Protein AF-A0A817CHY6-F1 (afdb_monomer_lite)

Foldseek 3Di:
DPPPLVCLLLVCQDPDPLVVQCVVCLVVVVPVSCVVCVVSLVSVLVVFLVQLVVCVVVVNVDDPQDKQKWKAKAWAAPVVLVVLQVAAQDKDFASAKDKTFSDHVVRLVRLPDPPVVVVRTAIEMEIEIEGSPADDSFWHFPQVSHPDVPTRIIITRHGFMWGFNHWAQPDDPVRSHIYTYTYGDHCVDPVNVVVVVVVCVVDPPDDPLCPLLVVLVVCVVVVVLVVSVVSLVVSCVVCVDDLLVVLSSLQSQLVSCLVVLVLVSNLVSLVSSLVSCVPPPVVPLQVNLVSLQSNLSSCVSVVNLVSSLVSLVSSQVSVCVVPVDSLALSNLVSLQSNLSSCVSVVVLVSNLVSLVSSVCSCVVVVPPPLDLVLLVSLCSNLVSCVSVVVVVSVCVSLVVSQVSCVVRPDPPDVSNVVSCVSVCVVVVVVVVVLVVVVVVLVVVVVVVVVVLCVVCVVAQDAADAQDDPLLVDALLVNLVCCLVVVDALLRSLVSLVVLCVRCCVQFVQFDDWDSVVLNVLSVVLRVVSVVPDPCPPLSDCQFQSRASFEEEEALQFADAQGQNCLLQPLRLPPGHRDGFPLRVLNVSSNYGYTGHTAFPRQQQFQFRAHLRSGGGAANLGRQFGLTGRNSSQLRCQLSSSGQKYKWKFQLCRFQSNVQQSQWKGKFAQFPQFGPGRGPPDQDDPLSSLRMGMAMIGQALVVRLVSSCSRSDPVRNVLQPPLVDDDDLLQFQEEEELFQQASQADTADPQLSVLLVLLQVVSCVPNVDHYYYDDDPLSNCLVVLLVLSQQPDPPRQFVLQCSSNVNPDGDALVVLVVCVVVVNHSGDPSSSVVNNVSPPPDDNDVPSPVVLVVVLVVVLVVQPQRYKYKFAQFRYHGDGPPCCVSPGVCRSSSRSSCSSSSWMKMKWWQAADPSRTTHIIIITHHRSNNSNRSSSNNVSCVSRVGRDRSDHDPDD

Structure (mmCIF, N/CA/C/O backbone):
data_AF-A0A817CHY6-F1
#
_entry.id   AF-A0A817CHY6-F1
#
loop_
_atom_site.group_PDB
_atom_site.id
_atom_site.type_symbol
_atom_site.label_atom_id
_atom_site.label_alt_id
_atom_site.label_comp_id
_atom_site.label_asym_id
_atom_site.label_entity_id
_atom_site.label_seq_id
_atom_site.pdbx_PDB_ins_code
_atom_site.Cartn_x
_atom_site.Cartn_y
_atom_site.Cartn_z
_atom_site.occupancy
_atom_site.B_iso_or_equiv
_atom_site.auth_seq_id
_atom_site.auth_comp_id
_atom_site.auth_asym_id
_atom_site.auth_atom_id
_atom_site.pdbx_PDB_model_num
ATOM 1 N N . MET A 1 1 ? 33.301 -5.459 -80.418 1.00 33.66 1 MET A N 1
ATOM 2 C CA . MET A 1 1 ? 32.308 -6.059 -79.495 1.00 33.66 1 MET A CA 1
ATOM 3 C C . MET A 1 1 ? 3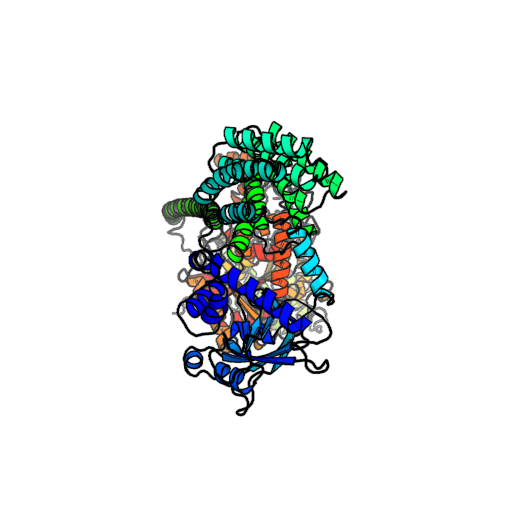1.029 -5.200 -79.405 1.00 33.66 1 MET A C 1
ATOM 5 O O . MET A 1 1 ? 30.437 -5.111 -78.346 1.00 33.66 1 MET A O 1
ATOM 9 N N . HIS A 1 2 ? 30.563 -4.584 -80.504 1.00 33.12 2 HIS A N 1
ATOM 10 C CA . HIS A 1 2 ? 29.401 -3.667 -80.489 1.00 33.12 2 HIS A CA 1
ATOM 11 C C . HIS A 1 2 ? 28.057 -4.320 -80.871 1.00 33.12 2 HIS A C 1
ATOM 13 O O . HIS A 1 2 ? 27.046 -3.639 -80.911 1.00 33.12 2 HIS A O 1
ATOM 19 N N . LEU A 1 3 ? 28.024 -5.640 -81.086 1.00 38.69 3 LEU A N 1
ATOM 20 C CA . LEU A 1 3 ? 26.800 -6.408 -81.373 1.00 38.69 3 LEU A CA 1
ATOM 21 C C . LEU A 1 3 ? 25.998 -6.797 -80.111 1.00 38.69 3 LEU A C 1
ATOM 23 O O . LEU A 1 3 ? 24.992 -7.473 -80.241 1.00 38.69 3 LEU A O 1
ATOM 27 N N . GLY A 1 4 ? 26.447 -6.441 -78.899 1.00 50.12 4 GLY A N 1
ATOM 28 C CA . GLY A 1 4 ? 25.826 -6.891 -77.641 1.00 50.12 4 GLY A CA 1
ATOM 29 C C . GLY A 1 4 ? 24.769 -5.953 -77.047 1.00 50.12 4 GLY A C 1
ATOM 30 O O . GLY A 1 4 ? 23.861 -6.433 -76.375 1.00 50.12 4 GLY A O 1
ATOM 31 N N . ALA A 1 5 ? 24.867 -4.641 -77.297 1.00 51.28 5 ALA A N 1
ATOM 32 C CA . ALA A 1 5 ? 24.021 -3.645 -76.638 1.00 51.28 5 ALA A CA 1
ATOM 33 C C . ALA A 1 5 ? 22.571 -3.690 -77.150 1.00 51.28 5 ALA A C 1
ATOM 35 O O . ALA A 1 5 ? 21.671 -3.906 -76.353 1.00 51.28 5 ALA A O 1
ATOM 36 N N . GLU A 1 6 ? 22.324 -3.623 -78.464 1.00 57.22 6 GLU A N 1
ATOM 37 C CA . GLU A 1 6 ? 20.956 -3.641 -79.032 1.00 57.22 6 GLU A CA 1
ATOM 38 C C . GLU A 1 6 ? 20.111 -4.862 -78.604 1.00 57.22 6 GLU A C 1
ATOM 40 O O . GLU A 1 6 ? 18.888 -4.781 -78.520 1.00 57.22 6 GLU A O 1
ATOM 45 N N . PHE A 1 7 ? 20.743 -5.987 -78.248 1.00 69.31 7 PHE A N 1
ATOM 46 C CA . PHE A 1 7 ? 20.034 -7.162 -77.738 1.00 69.31 7 PHE A CA 1
ATOM 47 C C . PHE A 1 7 ? 19.575 -7.025 -76.282 1.00 69.31 7 PHE A C 1
ATOM 49 O O . PHE A 1 7 ? 18.699 -7.777 -75.868 1.00 69.31 7 PHE A O 1
ATOM 56 N N . ALA A 1 8 ? 20.133 -6.112 -75.485 1.00 74.62 8 ALA A N 1
ATOM 57 C CA . ALA A 1 8 ? 19.800 -5.989 -74.066 1.00 74.62 8 ALA A CA 1
ATOM 58 C C . ALA A 1 8 ? 18.327 -5.604 -73.844 1.00 74.62 8 ALA A C 1
ATOM 60 O O . ALA A 1 8 ? 17.668 -6.202 -72.994 1.00 74.62 8 ALA A O 1
ATOM 61 N N . LEU A 1 9 ? 17.789 -4.690 -74.665 1.00 77.06 9 LEU A N 1
ATOM 62 C CA . LEU A 1 9 ? 16.359 -4.354 -74.675 1.00 77.06 9 LEU A CA 1
ATOM 63 C C . LEU A 1 9 ? 15.505 -5.558 -75.080 1.00 77.06 9 LEU A C 1
ATOM 65 O O . LEU A 1 9 ? 14.540 -5.882 -74.400 1.00 77.06 9 LEU A O 1
ATOM 69 N N . TRP A 1 10 ? 15.914 -6.297 -76.113 1.00 79.19 10 TRP A N 1
ATOM 70 C CA . TRP A 1 10 ? 15.222 -7.514 -76.546 1.00 79.19 10 TRP A CA 1
ATOM 71 C C . TRP A 1 10 ? 15.199 -8.612 -75.467 1.00 79.19 10 TRP A C 1
ATOM 73 O O . TRP A 1 10 ? 14.169 -9.252 -75.252 1.00 79.19 10 TRP A O 1
ATOM 83 N N . TRP A 1 11 ? 16.314 -8.823 -74.756 1.00 77.62 11 TRP A N 1
ATOM 84 C CA . TRP A 1 11 ? 16.405 -9.774 -73.640 1.00 77.62 11 TRP A CA 1
ATOM 85 C C . TRP A 1 11 ? 15.600 -9.322 -72.419 1.00 77.62 11 TRP A C 1
ATOM 87 O O . TRP A 1 11 ? 15.268 -10.154 -71.578 1.00 77.62 11 TRP A O 1
ATOM 97 N N . TYR A 1 12 ? 15.282 -8.034 -72.303 1.00 78.31 12 TYR A N 1
ATOM 98 C CA . TYR A 1 12 ? 14.469 -7.518 -71.209 1.00 78.31 12 TYR A CA 1
ATOM 99 C C . TYR A 1 12 ? 12.973 -7.457 -71.552 1.00 78.31 12 TYR A C 1
ATOM 101 O O . TYR A 1 12 ? 12.155 -7.758 -70.695 1.00 78.31 12 TYR A O 1
ATOM 109 N N . SER A 1 13 ? 12.589 -7.147 -72.790 1.00 74.00 13 SER A N 1
ATOM 110 C CA . SER A 1 13 ? 11.178 -7.059 -73.210 1.00 74.00 13 SER A CA 1
ATOM 111 C C . SER A 1 13 ? 10.506 -8.415 -73.460 1.00 74.00 13 SER A C 1
ATOM 113 O O . SER A 1 13 ? 9.312 -8.468 -73.737 1.00 74.00 13 SER A O 1
ATOM 115 N N . LYS A 1 14 ? 11.241 -9.530 -73.359 1.00 76.31 14 LYS A N 1
ATOM 116 C CA . LYS A 1 14 ? 10.703 -10.889 -73.530 1.00 76.31 14 LYS A CA 1
ATOM 117 C C . LYS A 1 14 ? 10.838 -11.714 -72.265 1.00 76.31 14 LYS A C 1
ATOM 119 O O . LYS A 1 14 ? 11.893 -11.720 -71.634 1.00 76.31 14 LYS A O 1
ATOM 124 N N . GLU A 1 15 ? 9.815 -12.502 -71.954 1.00 71.19 15 GLU A N 1
ATOM 125 C CA . GLU A 1 15 ? 9.859 -13.457 -70.853 1.00 71.19 15 GLU A CA 1
ATOM 126 C C . GLU A 1 15 ? 10.953 -14.516 -71.082 1.00 71.19 15 GLU A C 1
ATOM 128 O O . GLU A 1 15 ? 10.828 -15.440 -71.886 1.00 71.19 15 GLU A O 1
ATOM 133 N N . ASN A 1 16 ? 12.074 -14.355 -70.381 1.00 76.88 16 ASN A N 1
ATOM 134 C CA . ASN A 1 16 ? 13.199 -15.281 -70.387 1.00 76.88 16 ASN A CA 1
ATOM 135 C C . ASN A 1 16 ? 13.921 -15.278 -69.027 1.00 76.88 16 ASN A C 1
ATOM 137 O O . ASN A 1 16 ? 13.553 -14.559 -68.090 1.00 76.88 16 ASN A O 1
ATOM 141 N N . PHE A 1 17 ? 14.966 -16.098 -68.905 1.00 76.44 17 PHE A N 1
ATOM 142 C CA . PHE A 1 17 ? 15.730 -16.225 -67.663 1.00 76.44 17 PHE A CA 1
ATOM 143 C C . PHE A 1 17 ? 16.386 -14.908 -67.210 1.00 76.44 17 PHE A C 1
ATOM 145 O O . PHE A 1 17 ? 16.403 -14.636 -66.012 1.00 76.44 17 PHE A O 1
ATOM 152 N N . PHE A 1 18 ? 16.885 -14.068 -68.124 1.00 73.00 18 PHE A N 1
ATOM 153 C CA . PHE A 1 18 ? 17.474 -12.769 -67.774 1.00 73.00 18 PHE A CA 1
ATOM 154 C C . PHE A 1 18 ? 16.406 -11.803 -67.266 1.00 73.00 18 PHE A C 1
ATOM 156 O O . PHE A 1 18 ? 16.561 -11.253 -66.178 1.00 73.00 18 PHE A O 1
ATOM 163 N N . PHE A 1 19 ? 15.293 -11.657 -67.991 1.00 75.50 19 PHE A N 1
ATOM 164 C CA . PHE A 1 19 ? 14.164 -10.832 -67.558 1.00 75.50 19 PHE A CA 1
ATOM 165 C C . PHE A 1 19 ? 13.653 -11.238 -66.169 1.00 75.50 19 PHE A C 1
ATOM 167 O O . PHE A 1 19 ? 13.516 -10.390 -65.286 1.00 75.50 19 PHE A O 1
ATOM 174 N N . SER A 1 20 ? 13.412 -12.534 -65.953 1.00 73.94 20 SER A N 1
ATOM 175 C CA . SER A 1 20 ? 12.900 -13.055 -64.680 1.00 73.94 20 SER A CA 1
ATOM 176 C C . SER A 1 20 ? 13.921 -12.945 -63.544 1.00 73.94 20 SER A C 1
ATOM 178 O O . SER A 1 20 ? 13.553 -12.529 -62.446 1.00 73.94 20 SER A O 1
ATOM 180 N N . SER A 1 21 ? 15.202 -13.233 -63.794 1.00 75.31 21 SER A N 1
ATOM 181 C CA . SER A 1 21 ? 16.260 -13.159 -62.774 1.00 75.31 21 SER A CA 1
ATOM 182 C C . SER A 1 21 ? 16.579 -11.726 -62.376 1.00 75.31 21 SER A C 1
ATOM 184 O O . SER A 1 21 ? 16.661 -11.433 -61.188 1.00 75.31 21 SER A O 1
ATOM 186 N N . VAL A 1 22 ? 16.694 -10.813 -63.345 1.00 77.00 22 VAL A N 1
ATOM 187 C CA . VAL A 1 22 ? 16.967 -9.395 -63.079 1.00 77.00 22 VAL A CA 1
ATOM 188 C C . VAL A 1 22 ? 15.773 -8.747 -62.377 1.00 77.00 22 VAL A C 1
ATOM 190 O O . VAL A 1 22 ? 15.964 -8.068 -61.372 1.00 77.00 22 VAL A O 1
ATOM 193 N N . ASN A 1 23 ? 14.533 -9.005 -62.817 1.00 71.75 23 ASN A N 1
ATOM 194 C CA . ASN A 1 23 ? 13.352 -8.482 -62.120 1.00 71.75 23 ASN A CA 1
ATOM 195 C C . ASN A 1 23 ? 13.190 -9.055 -60.715 1.00 71.75 23 ASN A C 1
ATOM 197 O O . ASN A 1 23 ? 12.847 -8.312 -59.798 1.00 71.75 23 ASN A O 1
ATOM 201 N N . LYS A 1 24 ? 13.433 -10.356 -60.525 1.00 74.25 24 LYS A N 1
ATOM 202 C CA . LYS A 1 24 ? 13.395 -10.962 -59.193 1.00 74.25 24 LYS A CA 1
ATOM 203 C C . LYS A 1 24 ? 14.463 -10.344 -58.298 1.00 74.25 24 LYS A C 1
ATOM 205 O O . LYS A 1 24 ? 14.124 -9.893 -57.213 1.00 74.25 24 LYS A O 1
ATOM 210 N N . ALA A 1 25 ? 15.701 -10.244 -58.776 1.00 72.75 25 ALA A N 1
ATOM 211 C CA . ALA A 1 25 ? 16.813 -9.712 -58.002 1.00 72.75 25 ALA A CA 1
ATOM 212 C C . ALA A 1 25 ? 16.612 -8.244 -57.608 1.00 72.75 25 ALA A C 1
ATOM 214 O O . ALA A 1 25 ? 16.829 -7.901 -56.451 1.00 72.75 25 ALA A O 1
ATOM 215 N N . LEU A 1 26 ? 16.121 -7.400 -58.523 1.00 70.62 26 LEU A N 1
ATOM 216 C CA . LEU A 1 26 ? 15.788 -5.999 -58.233 1.00 70.62 26 LEU A CA 1
ATOM 217 C C . LEU A 1 26 ? 14.623 -5.860 -57.237 1.00 70.62 26 LEU A C 1
ATOM 219 O O . LEU A 1 26 ? 14.608 -4.924 -56.444 1.00 70.62 26 LEU A O 1
ATOM 223 N N . ARG A 1 27 ? 13.663 -6.797 -57.234 1.00 66.88 27 ARG A N 1
ATOM 224 C CA . ARG A 1 27 ? 12.542 -6.810 -56.274 1.00 66.88 27 ARG A CA 1
ATOM 225 C C . ARG A 1 27 ? 12.937 -7.334 -54.896 1.00 66.88 27 ARG A C 1
ATOM 227 O O . ARG A 1 27 ? 12.448 -6.821 -53.897 1.00 66.88 27 ARG A O 1
ATOM 234 N N . THR A 1 28 ? 13.784 -8.360 -54.833 1.00 64.56 28 THR A N 1
ATOM 235 C CA . THR A 1 28 ? 14.207 -8.995 -53.573 1.00 64.56 28 THR A CA 1
ATOM 236 C C . THR A 1 28 ? 15.512 -8.430 -53.023 1.00 64.56 28 THR A C 1
ATOM 238 O O . THR A 1 28 ? 15.999 -8.931 -52.015 1.00 64.56 28 THR A O 1
ATOM 241 N N . PHE A 1 29 ? 16.095 -7.430 -53.691 1.00 63.66 29 PHE A N 1
ATOM 242 C CA . PHE A 1 29 ? 17.429 -6.903 -53.399 1.00 63.66 29 PHE A CA 1
ATOM 243 C C . PHE A 1 29 ? 18.499 -8.008 -53.304 1.00 63.66 29 PHE A C 1
ATOM 245 O O . PHE A 1 29 ? 19.353 -7.987 -52.418 1.00 63.66 29 PHE A O 1
ATOM 252 N N . ASP A 1 30 ? 18.455 -8.985 -54.218 1.00 65.50 30 ASP A N 1
ATOM 253 C CA . ASP A 1 30 ? 19.454 -10.059 -54.291 1.00 65.50 30 ASP A CA 1
ATOM 254 C C . ASP A 1 30 ? 20.789 -9.504 -54.811 1.00 65.50 30 ASP A C 1
ATOM 256 O O . ASP A 1 30 ? 20.988 -9.283 -56.010 1.00 65.50 30 ASP A O 1
ATOM 260 N N . ARG A 1 31 ? 21.687 -9.237 -53.862 1.00 53.06 31 ARG A N 1
ATOM 261 C CA . ARG A 1 31 ? 22.920 -8.464 -54.046 1.00 53.06 31 ARG A CA 1
ATOM 262 C C . ARG A 1 31 ? 23.868 -9.109 -55.051 1.00 53.06 31 ARG A C 1
ATOM 264 O O . ARG A 1 31 ? 24.381 -8.412 -55.926 1.00 53.06 31 ARG A O 1
ATOM 271 N N . ASP A 1 32 ? 24.062 -10.420 -54.971 1.00 59.34 32 ASP A N 1
ATOM 272 C CA . ASP A 1 32 ? 25.005 -11.135 -55.833 1.00 59.34 32 ASP A CA 1
ATOM 273 C C . ASP A 1 32 ? 24.514 -11.162 -57.282 1.00 59.34 32 ASP A C 1
ATOM 275 O O . ASP A 1 32 ? 25.280 -10.918 -58.219 1.00 59.34 32 ASP A O 1
ATOM 279 N N . THR A 1 33 ? 23.211 -11.364 -57.474 1.00 65.62 33 THR A N 1
ATOM 280 C CA . THR A 1 33 ? 22.584 -11.365 -58.798 1.00 65.62 33 THR A CA 1
ATOM 281 C C . THR A 1 33 ? 22.567 -9.960 -59.414 1.00 65.62 33 THR A C 1
ATOM 283 O O . THR A 1 33 ? 22.908 -9.807 -60.589 1.00 65.62 33 THR A O 1
ATOM 286 N N . ILE A 1 34 ? 22.272 -8.911 -58.632 1.00 66.50 34 ILE A N 1
ATOM 287 C CA . ILE A 1 34 ? 22.350 -7.510 -59.094 1.00 66.50 34 ILE A CA 1
ATOM 288 C C . ILE A 1 34 ? 23.781 -7.155 -59.521 1.00 66.50 34 ILE A C 1
ATOM 290 O O . ILE A 1 34 ? 23.980 -6.590 -60.597 1.00 66.50 34 ILE A O 1
ATOM 294 N N . ILE A 1 35 ? 24.790 -7.513 -58.718 1.00 60.59 35 ILE A N 1
ATOM 295 C CA . ILE A 1 35 ? 26.202 -7.263 -59.044 1.00 60.59 35 ILE A CA 1
ATOM 296 C C . ILE A 1 35 ? 26.612 -8.037 -60.298 1.00 60.59 35 ILE A C 1
ATOM 298 O O . ILE A 1 35 ? 27.333 -7.497 -61.142 1.00 60.59 35 ILE A O 1
ATOM 302 N N . THR A 1 36 ? 26.148 -9.277 -60.446 1.00 70.56 36 THR A N 1
ATOM 303 C CA . THR A 1 36 ? 26.437 -10.126 -61.609 1.00 70.56 36 THR A CA 1
ATOM 304 C C . THR A 1 36 ? 25.867 -9.523 -62.894 1.00 70.56 36 THR A C 1
ATOM 306 O O . THR A 1 36 ? 26.573 -9.445 -63.899 1.00 70.56 36 THR A O 1
ATOM 309 N N . PHE A 1 37 ? 24.637 -9.003 -62.855 1.00 69.50 37 PHE A N 1
ATOM 310 C CA . PHE A 1 37 ? 23.971 -8.392 -64.009 1.00 69.50 37 PHE A CA 1
ATOM 311 C C . PHE A 1 37 ? 24.177 -6.873 -64.137 1.00 69.50 37 PHE A C 1
ATOM 313 O O . PHE A 1 37 ? 23.556 -6.245 -64.990 1.00 69.50 37 PHE A O 1
ATOM 320 N N . ARG A 1 38 ? 25.082 -6.258 -63.361 1.00 67.06 38 ARG A N 1
ATOM 321 C CA . ARG A 1 38 ? 25.280 -4.792 -63.346 1.00 67.06 38 ARG A CA 1
ATOM 322 C C . ARG A 1 38 ? 25.573 -4.181 -64.720 1.00 67.06 38 ARG A C 1
ATOM 324 O O . ARG A 1 38 ? 25.091 -3.097 -65.024 1.00 67.06 38 ARG A O 1
ATOM 331 N N . VAL A 1 39 ? 26.348 -4.886 -65.547 1.00 69.38 39 VAL A N 1
ATOM 332 C CA . VAL A 1 39 ? 26.683 -4.457 -66.915 1.00 69.38 39 VAL A CA 1
ATOM 333 C C . VAL A 1 39 ? 25.433 -4.491 -67.790 1.00 69.38 39 VAL A C 1
ATOM 335 O O . VAL A 1 39 ? 25.148 -3.526 -68.482 1.00 69.38 39 VAL A O 1
ATOM 338 N N . PHE A 1 40 ? 24.636 -5.553 -67.674 1.00 73.88 40 PHE A N 1
ATOM 339 C CA . PHE A 1 40 ? 23.388 -5.713 -68.413 1.00 73.88 40 PHE A CA 1
ATOM 340 C C . PHE A 1 40 ? 22.357 -4.631 -68.048 1.00 73.88 40 PHE A C 1
ATOM 342 O O . PHE A 1 40 ? 21.795 -3.994 -68.933 1.00 73.88 40 PHE A O 1
ATOM 349 N N . SER A 1 41 ? 22.166 -4.345 -66.755 1.00 72.56 41 SER A N 1
ATOM 350 C CA . SER A 1 41 ? 21.273 -3.268 -66.299 1.00 72.56 41 SER A CA 1
ATOM 351 C C . SER A 1 41 ? 21.748 -1.877 -66.738 1.00 72.56 41 SER A C 1
ATOM 353 O O . SER A 1 41 ? 20.924 -1.027 -67.070 1.00 72.56 41 SER A O 1
ATOM 355 N N . ARG A 1 42 ? 23.067 -1.634 -66.763 1.00 74.00 42 ARG A N 1
ATOM 356 C CA . ARG A 1 42 ? 23.642 -0.388 -67.292 1.00 74.00 42 ARG A CA 1
ATOM 357 C C . ARG A 1 42 ? 23.346 -0.239 -68.784 1.00 74.00 42 ARG A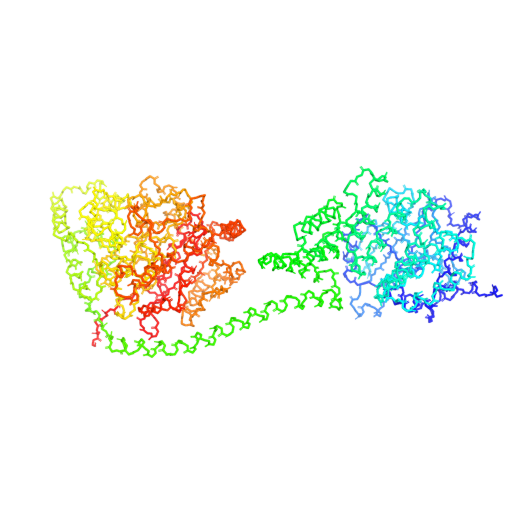 C 1
ATOM 359 O O . ARG A 1 42 ? 22.864 0.813 -69.188 1.00 74.00 42 ARG A O 1
ATOM 366 N N . ASP A 1 43 ? 23.597 -1.282 -69.570 1.00 77.31 43 ASP A N 1
ATOM 367 C CA . ASP A 1 43 ? 23.438 -1.243 -71.026 1.00 77.31 43 ASP A CA 1
ATOM 368 C C . ASP A 1 43 ? 21.967 -0.992 -71.421 1.00 77.31 43 ASP A C 1
ATOM 370 O O . ASP A 1 43 ? 21.705 -0.175 -72.300 1.00 77.31 43 ASP A O 1
ATOM 374 N N . ILE A 1 44 ? 20.993 -1.585 -70.709 1.00 78.69 44 ILE A N 1
ATOM 375 C CA . ILE A 1 44 ? 19.559 -1.262 -70.877 1.00 78.69 44 ILE A CA 1
ATOM 376 C C . ILE A 1 44 ? 19.298 0.228 -70.620 1.00 78.69 44 ILE A C 1
ATOM 378 O O . ILE A 1 44 ? 18.618 0.886 -71.406 1.00 78.69 44 ILE A O 1
ATOM 382 N N . GLY A 1 45 ? 19.837 0.773 -69.525 1.00 77.06 45 GLY A N 1
ATOM 383 C CA . GLY A 1 45 ? 19.665 2.183 -69.177 1.00 77.06 45 GLY A CA 1
ATOM 384 C C . GLY A 1 45 ? 20.257 3.140 -70.218 1.00 77.06 45 GLY A C 1
ATOM 385 O O . GLY A 1 45 ? 19.637 4.155 -70.532 1.00 77.06 45 GLY A O 1
ATOM 386 N N . GLU A 1 46 ? 21.426 2.817 -70.776 1.00 75.12 46 GLU A N 1
ATOM 387 C CA . GLU A 1 46 ? 22.070 3.611 -71.830 1.00 75.12 46 GLU A CA 1
ATOM 388 C C . GLU A 1 46 ? 21.269 3.596 -73.138 1.00 75.12 46 GLU A C 1
ATOM 390 O O . GLU A 1 46 ? 21.089 4.649 -73.752 1.00 75.12 46 GLU A O 1
ATOM 395 N N . LEU A 1 47 ? 20.736 2.439 -73.540 1.00 79.94 47 LEU A N 1
ATOM 396 C CA . LEU A 1 47 ? 19.937 2.305 -74.763 1.00 79.94 47 LEU A CA 1
ATOM 397 C C . LEU A 1 47 ? 18.592 3.014 -74.652 1.00 79.94 47 LEU A C 1
ATOM 399 O O . LEU A 1 47 ? 18.248 3.794 -75.534 1.00 79.94 47 LEU A O 1
ATOM 403 N N . LEU A 1 48 ? 17.881 2.835 -73.532 1.00 79.56 48 LEU A N 1
ATOM 404 C CA . LEU A 1 48 ? 16.657 3.594 -73.249 1.00 79.56 48 LEU A CA 1
ATOM 405 C C . LEU A 1 48 ? 16.913 5.096 -73.313 1.00 79.56 48 LEU A C 1
ATOM 407 O O . LEU A 1 48 ? 16.091 5.857 -73.822 1.00 79.56 48 LEU A O 1
ATOM 411 N N . HIS A 1 49 ? 18.071 5.532 -72.812 1.00 78.88 49 HIS A N 1
ATOM 412 C CA . HIS A 1 49 ? 18.432 6.933 -72.863 1.00 78.88 49 HIS A CA 1
ATOM 413 C C . HIS A 1 49 ? 18.647 7.433 -74.302 1.00 78.88 49 HIS A C 1
ATOM 415 O O . HIS A 1 49 ? 18.182 8.525 -74.642 1.00 78.88 49 HIS A O 1
ATOM 421 N N . GLN A 1 50 ? 19.335 6.656 -75.139 1.00 78.44 50 GLN A N 1
ATOM 422 C CA . GLN A 1 50 ? 19.568 6.993 -76.545 1.00 78.44 50 GLN A CA 1
ATOM 423 C C . GLN A 1 50 ? 18.261 7.015 -77.349 1.00 78.44 50 GLN A C 1
ATOM 425 O O . GLN A 1 50 ? 17.992 8.004 -78.036 1.00 78.44 50 GLN A O 1
ATOM 430 N N . ASP A 1 51 ? 17.419 5.991 -77.200 1.00 78.25 51 ASP A N 1
ATOM 431 C CA . ASP A 1 51 ? 16.129 5.890 -77.890 1.00 78.25 51 ASP A CA 1
ATOM 432 C C . ASP A 1 51 ? 15.181 7.020 -77.487 1.00 78.25 51 ASP A C 1
ATOM 434 O O . ASP A 1 51 ? 14.553 7.641 -78.347 1.00 78.25 51 ASP A O 1
ATOM 438 N N . PHE A 1 52 ? 15.144 7.375 -76.199 1.00 80.12 52 PHE A N 1
ATOM 439 C CA . PHE A 1 52 ? 14.385 8.530 -75.725 1.00 80.12 52 PHE A CA 1
ATOM 440 C C . PHE A 1 52 ? 14.781 9.822 -76.454 1.00 80.12 52 PHE A C 1
ATOM 442 O O . PHE A 1 52 ? 13.915 10.570 -76.912 1.00 80.12 52 PHE A O 1
ATOM 449 N N . LEU A 1 53 ? 16.087 10.101 -76.568 1.00 75.88 53 LEU A N 1
ATOM 450 C CA . LEU A 1 53 ? 16.576 11.312 -77.233 1.00 75.88 53 LEU A CA 1
ATOM 451 C C . LEU A 1 53 ? 16.194 11.325 -78.716 1.00 75.88 53 LEU A C 1
ATOM 453 O O . LEU A 1 53 ? 15.690 12.335 -79.203 1.00 75.88 53 LEU A O 1
ATOM 457 N N . LEU A 1 54 ? 16.366 10.197 -79.409 1.00 79.06 54 LEU A N 1
ATOM 458 C CA . LEU A 1 54 ? 16.023 10.064 -80.824 1.00 79.06 54 LEU A CA 1
ATOM 459 C C . LEU A 1 54 ? 14.524 10.263 -81.079 1.00 79.06 54 LEU A C 1
ATOM 461 O O . LEU A 1 54 ? 14.142 10.994 -81.992 1.00 79.06 54 LEU A O 1
ATOM 465 N N . GLN A 1 55 ? 13.661 9.640 -80.274 1.00 76.81 55 GLN A N 1
ATOM 466 C CA . GLN A 1 55 ? 12.208 9.722 -80.447 1.00 76.81 55 GLN A CA 1
ATOM 467 C C . GLN A 1 55 ? 11.660 11.108 -80.085 1.00 76.81 55 GLN A C 1
ATOM 469 O O . GLN A 1 55 ? 10.742 11.602 -80.748 1.00 76.81 55 GLN A O 1
ATOM 474 N N . ARG A 1 56 ? 12.252 11.762 -79.075 1.00 73.75 56 ARG A N 1
ATOM 475 C CA . ARG A 1 56 ? 11.970 13.159 -78.727 1.00 73.75 56 ARG A CA 1
ATOM 476 C C . ARG A 1 56 ? 12.331 14.094 -79.878 1.00 73.75 56 ARG A C 1
ATOM 478 O O . ARG A 1 56 ? 11.502 14.907 -80.274 1.00 73.75 56 ARG A O 1
ATOM 485 N N . ASP A 1 57 ? 13.539 13.966 -80.422 1.00 73.31 57 ASP A N 1
ATOM 486 C CA . ASP A 1 57 ? 14.038 14.854 -81.478 1.00 73.31 57 ASP A CA 1
ATOM 487 C C . ASP A 1 57 ? 13.277 14.657 -82.805 1.00 73.31 57 ASP A C 1
ATOM 489 O O . ASP A 1 57 ? 13.145 15.593 -83.590 1.00 73.31 57 ASP A O 1
ATOM 493 N N . GLN A 1 58 ? 12.701 13.470 -83.032 1.00 74.88 58 GLN A N 1
ATOM 494 C CA . GLN A 1 58 ? 11.807 13.176 -84.161 1.00 74.88 58 GLN A CA 1
ATOM 495 C C . GLN A 1 58 ? 10.341 13.596 -83.931 1.00 74.88 58 GLN A C 1
ATOM 497 O O . GLN A 1 58 ? 9.516 13.397 -84.821 1.00 74.88 58 GLN A O 1
ATOM 502 N N . GLY A 1 59 ? 9.989 14.128 -82.753 1.00 67.75 59 GLY A N 1
ATOM 503 C CA . GLY A 1 59 ? 8.612 14.505 -82.404 1.00 67.75 59 GLY A CA 1
ATOM 504 C C . GLY A 1 59 ? 7.634 13.327 -82.306 1.00 67.75 59 GLY A C 1
ATOM 505 O O . GLY A 1 59 ? 6.428 13.538 -82.295 1.00 67.75 59 GLY A O 1
ATOM 506 N N . LYS A 1 60 ? 8.134 12.087 -82.244 1.00 66.62 60 LYS A N 1
ATOM 507 C CA . LYS A 1 60 ? 7.319 10.859 -82.277 1.00 66.62 60 LYS A CA 1
ATOM 508 C C . LYS A 1 60 ? 6.732 10.466 -80.930 1.00 66.62 60 LYS A C 1
ATOM 510 O O . LYS A 1 60 ? 5.801 9.671 -80.886 1.00 66.62 60 LYS A O 1
ATOM 515 N N . LEU A 1 61 ? 7.287 10.983 -79.834 1.00 66.31 61 LEU A N 1
ATOM 516 C CA . LEU A 1 61 ? 6.801 10.616 -78.510 1.00 66.31 61 LEU A CA 1
ATOM 517 C C . LEU A 1 61 ? 5.386 11.146 -78.274 1.00 66.31 61 LEU A C 1
ATOM 519 O O . LEU A 1 61 ? 4.622 10.451 -77.614 1.00 66.31 61 LEU A O 1
ATOM 523 N N . TRP A 1 62 ? 5.048 12.347 -78.762 1.00 68.31 62 TRP A N 1
ATOM 524 C CA . TRP A 1 62 ? 3.847 13.086 -78.356 1.00 68.31 62 TRP A CA 1
ATOM 525 C C . TRP A 1 62 ? 2.972 13.422 -79.566 1.00 68.31 62 TRP A C 1
ATOM 527 O O . TRP A 1 62 ? 3.406 14.135 -80.469 1.00 68.31 62 TRP A O 1
ATOM 537 N N . GLU A 1 63 ? 1.722 12.962 -79.565 1.00 59.66 63 GLU A N 1
ATOM 538 C CA . GLU A 1 63 ? 0.736 13.365 -80.569 1.00 59.66 63 GLU A CA 1
ATOM 539 C C . GLU A 1 63 ? 0.153 14.730 -80.171 1.00 59.66 63 GLU A C 1
ATOM 541 O O . GLU A 1 63 ? -0.517 14.861 -79.152 1.00 59.66 63 GLU A O 1
ATOM 546 N N . ASN A 1 64 ? 0.458 15.781 -80.939 1.00 58.38 64 ASN A N 1
ATOM 547 C CA . ASN A 1 64 ? -0.175 17.109 -80.847 1.00 58.38 64 ASN A CA 1
ATOM 548 C C . ASN A 1 64 ? -0.228 17.783 -79.452 1.00 58.38 64 ASN A C 1
ATOM 550 O O . ASN A 1 64 ? -1.033 18.687 -79.236 1.00 58.38 64 ASN A O 1
ATOM 554 N N . GLY A 1 65 ? 0.653 17.411 -78.518 1.00 61.19 65 GLY A N 1
ATOM 555 C CA . GLY A 1 65 ? 0.720 18.019 -77.184 1.00 61.19 65 GLY A CA 1
ATOM 556 C C . GLY A 1 65 ? -0.297 17.481 -76.170 1.00 61.19 65 GLY A C 1
ATOM 557 O O . GLY A 1 65 ? -0.437 18.084 -75.105 1.00 61.19 65 GLY A O 1
ATOM 558 N N . GLU A 1 66 ? -0.959 16.357 -76.451 1.00 67.88 66 GLU A N 1
ATOM 559 C CA . GLU A 1 66 ? -1.881 15.688 -75.522 1.00 67.88 66 GLU A CA 1
ATOM 560 C C . GLU A 1 66 ? -1.153 14.761 -74.533 1.00 67.88 66 GLU A C 1
ATOM 562 O O . GLU A 1 66 ? -0.161 14.119 -74.881 1.00 67.88 66 GLU A O 1
ATOM 567 N N . ASP A 1 67 ? -1.642 14.703 -73.286 1.00 76.94 67 ASP A N 1
ATOM 568 C CA . ASP A 1 67 ? -1.132 13.784 -72.259 1.00 76.94 67 ASP A CA 1
ATOM 569 C C . ASP A 1 67 ? -1.283 12.325 -72.738 1.00 76.94 67 ASP A C 1
ATOM 571 O O . ASP A 1 67 ? -2.337 11.921 -73.231 1.00 76.94 67 ASP A O 1
ATOM 575 N N . ILE A 1 68 ? -0.242 11.513 -72.547 1.00 83.88 68 ILE A N 1
ATOM 576 C CA . ILE A 1 68 ? -0.234 10.098 -72.941 1.00 83.88 68 ILE A CA 1
ATOM 577 C C . ILE A 1 68 ? -0.570 9.246 -71.725 1.00 83.88 68 ILE A C 1
ATOM 579 O O . ILE A 1 68 ? -0.010 9.450 -70.648 1.00 83.88 68 ILE A O 1
ATOM 583 N N . PHE A 1 69 ? -1.440 8.256 -71.901 1.00 88.50 69 PHE A N 1
ATOM 584 C CA . PHE A 1 69 ? -1.752 7.277 -70.865 1.00 88.50 69 PHE A CA 1
ATOM 585 C C . PHE A 1 69 ? -1.110 5.933 -71.187 1.00 88.50 69 PHE A C 1
ATOM 587 O O . PHE A 1 69 ? -1.212 5.434 -72.308 1.00 88.50 69 PHE A O 1
ATOM 594 N N . VAL A 1 70 ? -0.459 5.348 -70.185 1.00 91.19 70 VAL A N 1
ATOM 595 C CA . VAL A 1 70 ? 0.083 3.990 -70.248 1.00 91.19 70 VAL A CA 1
ATOM 596 C C . VAL A 1 70 ? -0.414 3.164 -69.070 1.00 91.19 70 VAL A C 1
ATOM 598 O O . VAL A 1 70 ? -0.696 3.680 -67.987 1.00 91.19 70 VAL A O 1
ATOM 601 N N . TYR A 1 71 ? -0.541 1.864 -69.290 1.00 91.50 71 TYR A N 1
ATOM 602 C CA . TYR A 1 71 ? -1.227 0.937 -68.408 1.00 91.50 71 TYR A CA 1
ATOM 603 C C . TYR A 1 71 ? -0.312 -0.217 -68.015 1.00 91.50 71 TYR A C 1
ATOM 605 O O . TYR A 1 71 ? 0.400 -0.779 -68.849 1.00 91.50 71 TYR A O 1
ATOM 613 N N . ARG A 1 72 ? -0.361 -0.602 -66.738 1.00 90.06 72 ARG A N 1
ATOM 614 C CA . ARG A 1 72 ? 0.371 -1.754 -66.200 1.00 90.06 72 ARG A CA 1
ATOM 615 C C . ARG A 1 72 ? -0.480 -2.508 -65.194 1.00 90.06 72 ARG A C 1
ATOM 617 O O . ARG A 1 72 ? -0.817 -1.964 -64.147 1.00 90.06 72 ARG A O 1
ATOM 624 N N . GLY A 1 73 ? -0.784 -3.767 -65.480 1.00 86.62 73 GLY A N 1
ATOM 625 C CA . GLY A 1 73 ? -1.428 -4.660 -64.519 1.00 86.62 73 GLY A CA 1
ATOM 626 C C . GLY A 1 73 ? -0.427 -5.524 -63.776 1.00 86.62 73 GLY A C 1
ATOM 627 O O . GLY A 1 73 ? 0.553 -5.983 -64.359 1.00 86.62 73 GLY A O 1
ATOM 628 N N . GLN A 1 74 ? -0.667 -5.749 -62.488 1.00 85.38 74 GLN A N 1
ATOM 629 C CA . GLN A 1 74 ? 0.049 -6.745 -61.691 1.00 85.38 74 GLN A CA 1
ATOM 630 C C . GLN A 1 74 ? -0.729 -7.079 -60.415 1.00 85.38 74 GLN A C 1
ATOM 632 O O . GLN A 1 74 ? -1.530 -6.285 -59.928 1.00 85.38 74 GLN A O 1
ATOM 637 N N . THR A 1 75 ? -0.447 -8.236 -59.827 1.00 84.06 75 THR A N 1
ATOM 638 C CA . THR A 1 75 ? -0.924 -8.591 -58.485 1.00 84.06 75 THR A CA 1
ATOM 639 C C . THR A 1 75 ? 0.056 -8.112 -57.414 1.00 84.06 75 THR A C 1
ATOM 641 O O . THR A 1 75 ? 1.269 -8.257 -57.583 1.00 84.06 75 THR A O 1
ATOM 644 N N . ILE A 1 76 ? -0.449 -7.557 -56.312 1.00 81.62 76 ILE A N 1
ATOM 645 C CA . ILE A 1 76 ? 0.339 -6.918 -55.243 1.00 81.62 76 ILE A CA 1
ATOM 646 C C . ILE A 1 76 ? -0.133 -7.432 -53.878 1.00 81.62 76 ILE A C 1
ATOM 648 O O . ILE A 1 76 ? -1.261 -7.902 -53.746 1.00 81.62 76 ILE A O 1
ATOM 652 N N . SER A 1 77 ? 0.723 -7.384 -52.854 1.00 83.69 77 SER A N 1
ATOM 653 C CA . SER A 1 77 ? 0.310 -7.756 -51.499 1.00 83.69 77 SER A CA 1
ATOM 654 C C . SER A 1 77 ? -0.743 -6.783 -50.938 1.00 83.69 77 SER A C 1
ATOM 656 O O . SER A 1 77 ? -0.670 -5.578 -51.214 1.00 83.69 77 SER A O 1
ATOM 658 N N . PRO A 1 78 ? -1.687 -7.268 -50.107 1.00 81.50 78 PRO A N 1
ATOM 659 C CA . PRO A 1 78 ? -2.707 -6.421 -49.486 1.00 81.50 78 PRO A CA 1
ATOM 660 C C . PRO A 1 78 ? -2.117 -5.259 -48.678 1.00 81.50 78 PRO A C 1
ATOM 662 O O . PRO A 1 78 ? -2.642 -4.151 -48.716 1.00 81.50 78 PRO A O 1
ATOM 665 N N . ASP A 1 79 ? -0.990 -5.478 -47.996 1.00 82.94 79 ASP A N 1
ATOM 666 C CA . ASP A 1 79 ? -0.327 -4.449 -47.184 1.00 82.94 79 ASP A CA 1
ATOM 667 C C . ASP A 1 79 ? 0.175 -3.277 -48.032 1.00 82.94 79 ASP A C 1
ATOM 669 O O . ASP A 1 79 ? -0.050 -2.116 -47.691 1.00 82.94 79 ASP A O 1
ATOM 673 N N . VAL A 1 80 ? 0.812 -3.571 -49.171 1.00 81.19 80 VAL A N 1
ATOM 674 C CA . VAL A 1 80 ? 1.314 -2.538 -50.087 1.00 81.19 80 VAL A CA 1
ATOM 675 C C . VAL A 1 80 ? 0.148 -1.808 -50.747 1.00 81.19 80 VAL A C 1
ATOM 677 O O . VAL A 1 80 ? 0.186 -0.588 -50.873 1.00 81.19 80 VAL A O 1
ATOM 680 N N . LEU A 1 81 ? -0.918 -2.517 -51.124 1.00 83.81 81 LEU A N 1
ATOM 681 C CA . LEU A 1 81 ? -2.089 -1.890 -51.734 1.00 83.81 81 LEU A CA 1
ATOM 682 C C . LEU A 1 81 ? -2.868 -1.011 -50.740 1.00 83.81 81 LEU A C 1
ATOM 684 O O . LEU A 1 81 ? -3.336 0.070 -51.104 1.00 83.81 81 LEU A O 1
ATOM 688 N N . ASN A 1 82 ? -2.962 -1.431 -49.476 1.00 85.06 82 ASN A N 1
ATOM 689 C CA . ASN A 1 82 ? -3.524 -0.623 -48.395 1.00 85.06 82 ASN A CA 1
ATOM 690 C C . ASN A 1 82 ? -2.665 0.607 -48.103 1.00 85.06 82 ASN A C 1
ATOM 692 O O . ASN A 1 82 ? -3.222 1.685 -47.903 1.00 85.06 82 ASN A O 1
ATOM 696 N N . TRP A 1 83 ? -1.336 0.470 -48.138 1.00 86.56 83 TRP A N 1
ATOM 697 C CA . TRP A 1 83 ? -0.428 1.607 -48.023 1.00 86.56 83 TRP A CA 1
ATOM 698 C C . TRP A 1 83 ? -0.655 2.608 -49.162 1.00 86.56 83 TRP A C 1
ATOM 700 O O . TRP A 1 83 ? -0.940 3.765 -48.883 1.00 86.56 83 TRP A O 1
ATOM 710 N N . ILE A 1 84 ? -0.655 2.169 -50.426 1.00 84.00 84 ILE A N 1
ATOM 711 C CA . ILE A 1 84 ? -0.923 3.049 -51.583 1.00 84.00 84 ILE A CA 1
ATOM 712 C C . ILE A 1 84 ? -2.291 3.738 -51.439 1.00 84.00 84 ILE A C 1
ATOM 714 O O . ILE A 1 84 ? -2.413 4.932 -51.685 1.00 84.00 84 ILE A O 1
ATOM 718 N N . SER A 1 85 ? -3.313 3.009 -50.977 1.00 84.00 85 SER A N 1
ATOM 719 C CA . SER A 1 85 ? -4.666 3.553 -50.769 1.00 84.00 85 SER A CA 1
ATOM 720 C C . SER A 1 85 ? -4.754 4.621 -49.671 1.00 84.00 85 SER A C 1
ATOM 722 O O . SER A 1 85 ? -5.695 5.406 -49.677 1.00 84.00 85 SER A O 1
ATOM 724 N N . GLY A 1 86 ? -3.842 4.608 -48.695 1.00 84.69 86 GLY A N 1
ATOM 725 C CA . GLY A 1 86 ? -3.811 5.565 -47.584 1.00 84.69 86 GLY A CA 1
ATOM 726 C C . GLY A 1 86 ? -2.920 6.785 -47.825 1.00 84.69 86 GLY A C 1
ATOM 727 O O . GLY A 1 86 ? -2.863 7.650 -46.958 1.00 84.69 86 GLY A O 1
ATOM 728 N N . ASN A 1 87 ? -2.225 6.838 -48.965 1.00 85.94 87 ASN A N 1
ATOM 729 C CA . ASN A 1 87 ? -1.194 7.825 -49.287 1.00 85.94 87 ASN A CA 1
ATOM 730 C C . ASN A 1 87 ? -1.470 8.460 -50.668 1.00 85.94 87 ASN A C 1
ATOM 732 O O . ASN A 1 87 ? -0.611 8.471 -51.546 1.00 85.94 87 ASN A O 1
ATOM 736 N N . GLU A 1 88 ? -2.699 8.942 -50.896 1.00 86.75 88 GLU A N 1
ATOM 737 C CA . GLU A 1 88 ? -2.983 9.801 -52.057 1.00 86.75 88 GLU A CA 1
ATOM 738 C C . GLU A 1 88 ? -2.179 11.111 -51.941 1.00 86.75 88 GLU A C 1
ATOM 740 O O . GLU A 1 88 ? -1.965 11.606 -50.838 1.00 86.75 88 GLU A O 1
ATOM 745 N N . ASP A 1 89 ? -1.738 11.657 -53.076 1.00 80.44 89 ASP A N 1
ATOM 746 C CA . ASP A 1 89 ? -0.842 12.821 -53.221 1.00 80.44 89 ASP A CA 1
ATOM 747 C C . ASP A 1 89 ? 0.636 12.592 -52.827 1.00 80.44 89 ASP A C 1
ATOM 749 O O . ASP A 1 89 ? 1.483 13.454 -53.053 1.00 80.44 89 ASP A O 1
ATOM 753 N N . GLU A 1 90 ? 0.988 11.404 -52.328 1.00 82.06 90 GLU A N 1
ATOM 754 C CA . GLU A 1 90 ? 2.374 11.033 -52.009 1.00 82.06 90 GLU A CA 1
ATOM 755 C C . GLU A 1 90 ? 3.172 10.550 -53.237 1.00 82.06 90 GLU A C 1
ATOM 757 O O . GLU A 1 90 ? 2.631 10.210 -54.300 1.00 82.06 90 GLU A O 1
ATOM 762 N N . LEU A 1 91 ? 4.500 10.498 -53.073 1.00 80.38 91 LEU A N 1
ATOM 763 C CA . LEU A 1 91 ? 5.448 10.073 -54.105 1.00 80.38 91 LEU A CA 1
ATOM 764 C C . LEU A 1 91 ? 5.735 8.569 -54.043 1.00 80.38 91 LEU A C 1
ATOM 766 O O . LEU A 1 91 ? 6.064 8.022 -52.991 1.00 80.38 91 LEU A O 1
ATOM 770 N N . VAL A 1 92 ? 5.708 7.900 -55.196 1.00 82.12 92 VAL A N 1
ATOM 771 C CA . VAL A 1 92 ? 6.072 6.484 -55.334 1.00 82.12 92 VAL A CA 1
ATOM 772 C C . VAL A 1 92 ? 7.145 6.293 -56.399 1.00 82.12 92 VAL A C 1
ATOM 774 O O . VAL A 1 92 ? 7.093 6.897 -57.469 1.00 82.12 92 VAL A O 1
ATOM 777 N N . SER A 1 93 ? 8.122 5.426 -56.124 1.00 79.62 93 SER A N 1
ATOM 778 C CA . SER A 1 93 ? 9.155 5.043 -57.087 1.00 79.62 93 SER A CA 1
ATOM 779 C C . SER A 1 93 ? 9.198 3.538 -57.304 1.00 79.62 93 SER A C 1
ATOM 781 O O . SER A 1 93 ? 8.949 2.755 -56.386 1.00 79.62 93 SER A O 1
ATOM 783 N N . PHE A 1 94 ? 9.540 3.134 -58.525 1.00 76.12 94 PHE A N 1
ATOM 784 C CA . PHE A 1 94 ? 9.725 1.735 -58.888 1.00 76.12 94 PHE A CA 1
ATOM 785 C C . PHE A 1 94 ? 11.212 1.361 -58.879 1.00 76.12 94 PHE A C 1
ATOM 787 O O . PHE A 1 94 ? 12.058 2.043 -59.463 1.00 76.12 94 PHE A O 1
ATOM 794 N N . THR A 1 95 ? 11.531 0.239 -58.231 1.00 69.31 95 THR A N 1
ATOM 795 C CA . THR A 1 95 ? 12.906 -0.263 -58.057 1.00 69.31 95 THR A CA 1
ATOM 796 C C . THR A 1 95 ? 13.428 -1.069 -59.253 1.00 69.31 95 THR A C 1
ATOM 798 O O . THR A 1 95 ? 14.574 -1.513 -59.249 1.00 69.31 95 THR A O 1
ATOM 801 N N . ASN A 1 96 ? 12.611 -1.255 -60.292 1.00 76.31 96 ASN A N 1
ATOM 802 C CA . ASN A 1 96 ? 12.942 -1.974 -61.520 1.00 76.31 96 ASN A CA 1
ATOM 803 C C . ASN A 1 96 ? 12.586 -1.148 -62.768 1.00 76.31 96 ASN A C 1
ATOM 805 O O . ASN A 1 96 ? 11.949 -0.101 -62.665 1.00 76.31 96 ASN A O 1
ATOM 809 N N . PHE A 1 97 ? 12.996 -1.618 -63.951 1.00 80.94 97 PHE A N 1
ATOM 810 C CA . PHE A 1 97 ? 12.489 -1.043 -65.196 1.00 80.94 97 PHE A CA 1
ATOM 811 C C . PHE A 1 97 ? 10.998 -1.366 -65.313 1.00 80.94 97 PHE A C 1
ATOM 813 O O . PHE A 1 97 ? 10.566 -2.508 -65.108 1.00 80.94 97 PHE A O 1
ATOM 820 N N . VAL A 1 98 ? 10.196 -0.351 -65.614 1.00 81.56 98 VAL A N 1
ATOM 821 C CA . VAL A 1 98 ? 8.739 -0.488 -65.636 1.00 81.56 98 VAL A CA 1
ATOM 822 C C . VAL A 1 98 ? 8.299 -0.636 -67.084 1.00 81.56 98 VAL A C 1
ATOM 824 O O . VAL A 1 98 ? 8.289 0.334 -67.824 1.00 81.56 98 VAL A O 1
ATOM 827 N N . SER A 1 99 ? 7.968 -1.854 -67.505 1.00 84.81 99 SER A N 1
ATOM 828 C CA . SER A 1 99 ? 7.282 -2.089 -68.785 1.00 84.81 99 SER A CA 1
ATOM 829 C C . SER A 1 99 ? 5.786 -1.771 -68.645 1.00 84.81 99 SER A C 1
ATOM 831 O O . SER A 1 99 ? 5.176 -2.103 -67.616 1.00 84.81 99 SER A O 1
ATOM 833 N N . THR A 1 100 ? 5.229 -1.072 -69.633 1.00 88.62 100 THR A N 1
ATOM 834 C CA . THR A 1 100 ? 3.843 -0.580 -69.683 1.00 88.62 100 THR A CA 1
ATOM 835 C C . THR A 1 100 ? 3.319 -0.577 -71.120 1.00 88.62 100 THR A C 1
ATOM 837 O O . THR A 1 100 ? 4.107 -0.568 -72.060 1.00 88.62 100 THR A O 1
ATOM 840 N N . SER A 1 101 ? 1.998 -0.523 -71.291 1.00 88.19 101 SER A N 1
ATOM 841 C CA . SER A 1 101 ? 1.340 -0.532 -72.604 1.00 88.19 101 SER A CA 1
ATOM 842 C C . SER A 1 101 ? 0.508 0.723 -72.835 1.00 88.19 101 SER A C 1
ATOM 844 O O . SER A 1 101 ? -0.191 1.151 -71.919 1.00 88.19 101 SER A O 1
ATOM 846 N N . ARG A 1 102 ? 0.453 1.271 -74.055 1.00 87.44 102 ARG A N 1
ATOM 847 C CA . ARG A 1 102 ? -0.582 2.281 -74.390 1.00 87.44 102 ARG A CA 1
ATOM 848 C C . ARG A 1 102 ? -1.992 1.680 -74.476 1.00 87.44 102 ARG A C 1
ATOM 850 O O . ARG A 1 102 ? -2.979 2.408 -74.414 1.00 87.44 102 ARG A O 1
ATOM 857 N N . LYS A 1 103 ? -2.107 0.353 -74.591 1.00 88.06 103 LYS A N 1
ATOM 858 C CA . LYS A 1 103 ? -3.389 -0.356 -74.702 1.00 88.06 103 LYS A CA 1
ATOM 859 C C . LYS A 1 103 ? -3.867 -0.805 -73.330 1.00 88.06 103 LYS A C 1
ATOM 861 O O . LYS A 1 103 ? -3.231 -1.625 -72.663 1.00 88.06 103 LYS A O 1
ATOM 866 N N . ARG A 1 104 ? -5.017 -0.285 -72.903 1.00 87.94 104 ARG A N 1
ATOM 867 C CA . ARG A 1 104 ? -5.582 -0.581 -71.581 1.00 87.94 104 ARG A CA 1
ATOM 868 C C . ARG A 1 104 ? -5.912 -2.059 -71.415 1.00 87.94 104 ARG A C 1
ATOM 870 O O . ARG A 1 104 ? -5.750 -2.601 -70.324 1.00 87.94 104 ARG A O 1
ATOM 877 N N . GLU A 1 105 ? -6.337 -2.720 -72.485 1.00 85.50 105 GLU A N 1
ATOM 878 C CA . GLU A 1 105 ? -6.700 -4.138 -72.499 1.00 85.50 105 GLU A CA 1
ATOM 879 C C . GLU A 1 105 ? -5.507 -5.018 -72.102 1.00 85.50 105 GLU A C 1
ATOM 881 O O . GLU A 1 105 ? -5.674 -5.975 -71.349 1.00 85.50 105 GLU A O 1
ATOM 886 N N . VAL A 1 106 ? -4.294 -4.648 -72.531 1.00 84.19 106 VAL A N 1
ATOM 887 C CA . VAL A 1 106 ? -3.055 -5.374 -72.208 1.00 84.19 106 VAL A CA 1
ATOM 888 C C . VAL A 1 106 ? -2.736 -5.250 -70.720 1.00 84.19 106 VAL A C 1
ATOM 890 O O . VAL A 1 106 ? -2.514 -6.253 -70.045 1.00 84.19 106 VAL A O 1
ATOM 893 N N . GLY A 1 107 ? -2.801 -4.035 -70.167 1.00 84.56 107 GLY A N 1
ATOM 894 C CA . GLY A 1 107 ? -2.635 -3.831 -68.727 1.00 84.56 107 GLY A CA 1
ATOM 895 C C . GLY A 1 107 ? -3.688 -4.590 -67.913 1.00 84.56 107 GLY A C 1
ATOM 896 O O . GLY A 1 107 ? -3.373 -5.193 -66.892 1.00 84.56 107 GLY A O 1
ATOM 897 N N . THR A 1 108 ? -4.929 -4.620 -68.390 1.00 85.25 108 THR A N 1
ATOM 898 C CA . THR A 1 108 ? -6.039 -5.299 -67.710 1.00 85.25 108 THR A CA 1
ATOM 899 C C . THR A 1 108 ? -5.836 -6.817 -67.671 1.00 85.25 108 THR A C 1
ATOM 901 O O . THR A 1 108 ? -5.971 -7.430 -66.614 1.00 85.25 108 THR A O 1
ATOM 904 N N . PHE A 1 109 ? -5.383 -7.407 -68.782 1.00 83.75 109 PHE A N 1
ATOM 905 C CA . PHE A 1 109 ? -5.032 -8.826 -68.870 1.00 83.75 109 PHE A CA 1
ATOM 906 C C . PHE A 1 109 ? -3.996 -9.249 -67.811 1.00 83.75 109 PHE A C 1
ATOM 908 O O . PHE A 1 109 ? -4.158 -10.282 -67.161 1.00 83.75 109 PHE A O 1
ATOM 915 N N . PHE A 1 110 ? -2.959 -8.436 -67.576 1.00 79.31 110 PHE A N 1
ATOM 916 C CA . PHE A 1 110 ? -1.944 -8.732 -66.557 1.00 79.31 110 PHE A CA 1
ATOM 917 C C . PHE A 1 110 ? -2.439 -8.550 -65.116 1.00 79.31 110 PHE A C 1
ATOM 919 O O . PHE A 1 110 ? -1.983 -9.261 -64.217 1.00 79.31 110 PHE A O 1
ATOM 926 N N . ALA A 1 111 ? -3.375 -7.627 -64.877 1.00 80.88 111 ALA A N 1
ATOM 927 C CA . ALA A 1 111 ? -3.986 -7.456 -63.560 1.00 80.88 111 ALA A CA 1
ATOM 928 C C . ALA A 1 111 ? -4.856 -8.670 -63.188 1.00 80.88 111 ALA A C 1
ATOM 930 O O . ALA A 1 111 ? -4.886 -9.075 -62.030 1.00 80.88 111 ALA A O 1
ATOM 931 N N . GLU A 1 112 ? -5.509 -9.286 -64.173 1.00 74.56 112 GLU A N 1
ATOM 932 C CA . GLU A 1 112 ? -6.456 -10.395 -64.001 1.00 74.56 112 GLU A CA 1
ATOM 933 C C . GLU A 1 112 ? -5.804 -11.791 -63.957 1.00 74.56 112 GLU A C 1
ATOM 935 O O . GLU A 1 112 ? -6.502 -12.808 -64.001 1.00 74.56 112 GLU A O 1
ATOM 940 N N . SER A 1 113 ? -4.472 -11.883 -63.846 1.00 67.12 113 SER A N 1
ATOM 941 C CA . SER A 1 113 ? -3.780 -13.179 -63.864 1.00 67.12 113 SER A CA 1
ATOM 942 C C . SER A 1 113 ? -4.261 -14.118 -62.735 1.00 67.12 113 SER A C 1
ATOM 944 O O . SER A 1 113 ? -4.127 -13.848 -61.539 1.00 67.12 113 SER A O 1
ATOM 946 N N . THR A 1 114 ? -4.826 -15.268 -63.115 1.00 55.31 114 THR A N 1
ATOM 947 C CA . THR A 1 114 ? -5.523 -16.204 -62.209 1.00 55.31 114 THR A CA 1
ATOM 948 C C . THR A 1 114 ? -4.587 -16.929 -61.237 1.00 55.31 114 THR A C 1
ATOM 950 O O . THR A 1 114 ? -5.014 -17.376 -60.172 1.00 55.31 114 THR A O 1
ATOM 953 N N . GLN A 1 115 ? -3.301 -17.035 -61.575 1.00 57.00 115 GLN A N 1
ATOM 954 C CA . GLN A 1 115 ? -2.326 -17.822 -60.820 1.00 57.00 115 GLN A CA 1
ATOM 955 C C . GLN A 1 115 ? -1.887 -17.124 -59.520 1.00 57.00 115 GLN A C 1
ATOM 957 O O . GLN A 1 115 ? -1.720 -17.789 -58.500 1.00 57.00 115 GLN A O 1
ATOM 962 N N . ALA A 1 116 ? -1.778 -15.792 -59.511 1.00 58.47 116 ALA A N 1
ATOM 963 C CA . ALA A 1 116 ? -1.332 -15.018 -58.349 1.00 58.47 116 ALA A CA 1
ATOM 964 C C . ALA A 1 116 ? -2.465 -14.660 -57.364 1.00 58.47 116 ALA A C 1
ATOM 966 O O . ALA A 1 116 ? -2.227 -14.563 -56.160 1.00 58.47 116 ALA A O 1
ATOM 967 N N . ILE A 1 117 ? -3.713 -14.580 -57.842 1.00 60.59 117 ILE A N 1
ATOM 968 C CA . ILE A 1 117 ? -4.908 -14.424 -56.990 1.00 60.59 117 ILE A CA 1
ATOM 969 C C . ILE A 1 117 ? -5.059 -15.631 -56.044 1.00 60.59 117 ILE A C 1
ATOM 971 O O . ILE A 1 117 ? -5.431 -15.475 -54.883 1.00 60.59 117 ILE A O 1
ATOM 975 N N . SER A 1 118 ? -4.685 -16.835 -56.497 1.00 58.28 118 SER A N 1
ATOM 976 C CA . SER A 1 118 ? -4.713 -18.051 -55.666 1.00 58.28 118 SER A CA 1
ATOM 977 C C . SER A 1 118 ? -3.747 -18.036 -54.466 1.00 58.28 118 SER A C 1
ATOM 979 O O . SER A 1 118 ? -3.914 -18.829 -53.542 1.00 58.28 118 SER A O 1
ATOM 981 N N . GLN A 1 119 ? -2.768 -17.121 -54.453 1.00 65.38 119 GLN A N 1
ATOM 982 C CA . GLN A 1 119 ? -1.762 -16.956 -53.393 1.00 65.38 119 GLN A CA 1
ATOM 983 C C . GLN A 1 119 ? -2.074 -15.797 -52.424 1.00 65.38 119 GLN A C 1
ATOM 985 O O . GLN A 1 119 ? -1.217 -15.415 -51.630 1.00 65.38 119 GLN A O 1
ATOM 990 N N . GLY A 1 120 ? -3.287 -15.233 -52.475 1.00 72.88 120 GLY A N 1
ATOM 991 C CA . GLY A 1 120 ? -3.719 -14.149 -51.582 1.00 72.88 120 GLY A CA 1
ATOM 992 C C . GLY A 1 120 ? -3.212 -12.753 -51.966 1.00 72.88 120 GLY A C 1
ATOM 993 O O . GLY A 1 120 ? -3.255 -11.849 -51.135 1.00 72.88 120 GLY A O 1
ATOM 994 N N . LEU A 1 121 ? -2.731 -12.565 -53.202 1.00 81.94 121 LEU A N 1
ATOM 995 C CA . LEU A 1 121 ? -2.380 -11.251 -53.752 1.00 81.94 121 LEU A CA 1
ATOM 996 C C . LEU A 1 121 ? -3.600 -10.588 -54.405 1.00 81.94 121 LEU A C 1
ATOM 998 O O . LEU A 1 121 ? -4.440 -11.260 -55.006 1.00 81.94 121 LEU A O 1
ATOM 1002 N N . GLU A 1 122 ? -3.672 -9.261 -54.328 1.00 83.69 122 GLU A N 1
ATOM 1003 C CA . GLU A 1 122 ? -4.769 -8.476 -54.888 1.00 83.69 122 GLU A CA 1
ATOM 1004 C C . GLU A 1 122 ? -4.420 -7.912 -56.277 1.00 83.69 122 GLU A C 1
ATOM 1006 O O . GLU A 1 122 ? -3.304 -7.423 -56.485 1.00 83.69 122 GLU A O 1
ATOM 1011 N N .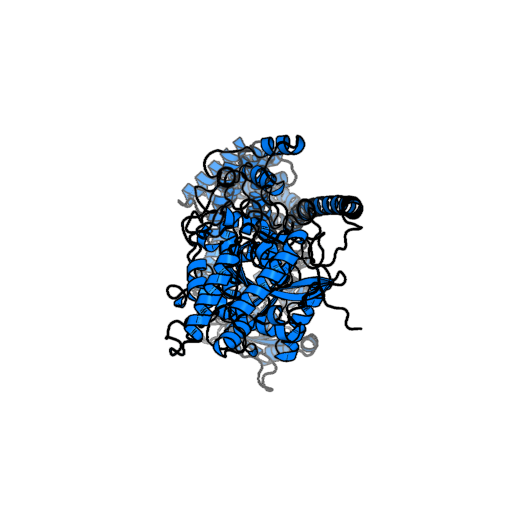 PRO A 1 123 ? -5.351 -7.965 -57.246 1.00 87.88 123 PRO A N 1
ATOM 1012 C CA . PRO A 1 123 ? -5.138 -7.436 -58.589 1.00 87.88 123 PRO A CA 1
ATOM 1013 C C . PRO A 1 123 ? -5.189 -5.901 -58.607 1.00 87.88 123 PRO A C 1
ATOM 1015 O O . PRO A 1 123 ? -6.160 -5.292 -58.146 1.00 87.88 123 PRO A O 1
ATOM 1018 N N . ALA A 1 124 ? -4.164 -5.272 -59.186 1.00 89.00 124 ALA A N 1
ATOM 1019 C CA . ALA A 1 124 ? -4.067 -3.824 -59.341 1.00 89.00 124 ALA A CA 1
ATOM 1020 C C . ALA A 1 124 ? -3.742 -3.433 -60.791 1.00 89.00 124 ALA A C 1
ATOM 1022 O O . ALA A 1 124 ? -2.857 -4.013 -61.427 1.00 89.00 124 ALA A O 1
ATOM 1023 N N . LEU A 1 125 ? -4.444 -2.417 -61.297 1.00 91.81 125 LEU A N 1
ATOM 1024 C CA . LEU A 1 125 ? -4.155 -1.775 -62.577 1.00 91.81 125 LEU A CA 1
ATOM 1025 C C . LEU A 1 125 ? -3.622 -0.367 -62.315 1.00 91.81 125 LEU A C 1
ATOM 1027 O O . LEU A 1 125 ? -4.330 0.470 -61.758 1.00 91.81 125 LEU A O 1
ATOM 1031 N N . PHE A 1 126 ? -2.395 -0.100 -62.747 1.00 92.38 126 PHE A N 1
ATOM 1032 C CA . PHE A 1 126 ? -1.820 1.238 -62.750 1.00 92.38 126 PHE A CA 1
ATOM 1033 C C . PHE A 1 126 ? -2.146 1.936 -64.069 1.00 92.38 126 PHE A C 1
ATOM 1035 O O . PHE A 1 126 ? -1.780 1.447 -65.138 1.00 92.38 126 PHE A O 1
ATOM 1042 N N . GLU A 1 127 ? -2.824 3.076 -63.981 1.00 93.88 127 GLU A N 1
ATOM 1043 C CA . GLU A 1 127 ? -3.072 4.014 -65.078 1.00 93.88 127 GLU A CA 1
ATOM 1044 C C . GLU A 1 127 ? -2.129 5.204 -64.883 1.00 93.88 127 GLU A C 1
ATOM 1046 O O . GLU A 1 127 ? -2.300 5.988 -63.951 1.00 93.88 127 GLU A O 1
ATOM 1051 N N . MET A 1 128 ? -1.095 5.300 -65.717 1.00 91.44 128 MET A N 1
ATOM 1052 C CA . MET A 1 128 ? -0.024 6.285 -65.581 1.00 91.44 128 MET A CA 1
ATOM 1053 C C . MET A 1 128 ? -0.159 7.364 -66.655 1.00 91.44 128 MET A C 1
ATOM 1055 O O . MET A 1 128 ? -0.145 7.067 -67.850 1.00 91.44 128 MET A O 1
ATOM 1059 N N . ARG A 1 129 ? -0.263 8.621 -66.231 1.00 89.38 129 ARG A N 1
ATOM 1060 C CA . ARG A 1 129 ? -0.348 9.800 -67.090 1.00 89.38 129 ARG A CA 1
ATOM 1061 C C . ARG A 1 129 ? 1.031 10.423 -67.297 1.00 89.38 129 ARG A C 1
ATOM 1063 O O . ARG A 1 129 ? 1.720 10.766 -66.335 1.00 89.38 129 ARG A O 1
ATOM 1070 N N . LEU A 1 130 ? 1.411 10.611 -68.557 1.00 85.19 130 LEU A N 1
ATOM 1071 C CA . LEU A 1 130 ? 2.673 11.205 -68.996 1.00 85.19 130 LEU A CA 1
ATOM 1072 C C . LEU A 1 130 ? 2.378 12.565 -69.638 1.00 85.19 130 LEU A C 1
ATOM 1074 O O . LEU A 1 130 ? 1.757 12.623 -70.699 1.00 85.19 130 LEU A O 1
ATOM 1078 N N . SER A 1 131 ? 2.797 13.661 -68.999 1.00 71.06 131 SER A N 1
ATOM 1079 C CA . SER A 1 131 ? 2.463 15.005 -69.486 1.00 71.06 131 SER A CA 1
ATOM 1080 C C . SER A 1 131 ? 3.465 15.565 -70.498 1.00 71.06 131 SER A C 1
ATOM 1082 O O . SER A 1 131 ? 4.679 15.444 -70.339 1.00 71.06 131 SER A O 1
ATOM 1084 N N . THR A 1 132 ? 2.943 16.273 -71.502 1.00 60.81 132 THR A N 1
ATOM 1085 C CA . THR A 1 132 ? 3.677 16.925 -72.605 1.00 60.81 132 THR A CA 1
ATOM 1086 C C . THR A 1 132 ? 4.310 18.264 -72.230 1.00 60.81 132 THR A C 1
ATOM 1088 O O . THR A 1 132 ? 4.816 18.994 -73.076 1.00 60.81 132 THR A O 1
ATOM 1091 N N . ARG A 1 133 ? 4.277 18.672 -70.962 1.00 58.47 133 ARG A N 1
ATOM 1092 C CA . ARG A 1 133 ? 4.797 19.995 -70.572 1.00 58.47 133 ARG A CA 1
ATOM 1093 C C . ARG A 1 133 ? 6.219 19.969 -70.026 1.00 58.47 133 ARG A C 1
ATOM 1095 O O . ARG A 1 133 ? 6.766 21.039 -69.768 1.00 58.47 133 ARG A O 1
ATOM 1102 N N . GLN A 1 134 ? 6.823 18.796 -69.815 1.00 59.03 134 GLN A N 1
ATOM 1103 C CA . GLN A 1 134 ? 8.067 18.693 -69.041 1.00 59.03 134 GLN A CA 1
ATOM 1104 C C . GLN A 1 134 ? 8.966 17.540 -69.536 1.00 59.03 134 GLN A C 1
ATOM 1106 O O . GLN A 1 134 ? 8.659 16.378 -69.281 1.00 59.03 134 GLN A O 1
ATOM 1111 N N . PRO A 1 135 ? 10.092 17.805 -70.228 1.00 51.25 135 PRO A N 1
ATOM 1112 C CA . PRO A 1 135 ? 10.990 16.741 -70.664 1.00 51.25 135 PRO A CA 1
ATOM 1113 C C . PRO A 1 135 ? 11.885 16.284 -69.500 1.00 51.25 135 PRO A C 1
ATOM 1115 O O . PRO A 1 135 ? 12.867 16.944 -69.159 1.00 51.25 135 PRO A O 1
ATOM 1118 N N . ILE A 1 136 ? 11.584 15.127 -68.910 1.00 58.16 136 ILE A N 1
ATOM 1119 C CA . ILE A 1 136 ? 12.584 14.295 -68.218 1.00 58.16 136 ILE A CA 1
ATOM 1120 C C . ILE A 1 136 ? 13.072 13.234 -69.215 1.00 58.16 136 ILE A C 1
ATOM 1122 O O . ILE A 1 136 ? 12.387 12.965 -70.194 1.00 58.16 136 ILE A O 1
ATOM 1126 N N . LYS A 1 137 ? 14.215 12.590 -68.951 1.00 67.81 137 LYS A N 1
ATOM 1127 C CA . LYS A 1 137 ? 14.719 11.391 -69.644 1.00 67.81 137 LYS A CA 1
ATOM 1128 C C . LYS A 1 137 ? 14.284 10.042 -68.988 1.00 67.81 137 LYS A C 1
ATOM 1130 O O . LYS A 1 137 ? 15.202 9.326 -68.598 1.00 67.81 137 LYS A O 1
ATOM 1135 N N . PRO A 1 138 ? 13.001 9.646 -68.764 1.00 67.00 138 PRO A N 1
ATOM 1136 C CA . PRO A 1 138 ? 12.745 8.459 -67.952 1.00 67.00 138 PRO A CA 1
ATOM 1137 C C . PRO A 1 138 ? 12.125 7.264 -68.695 1.00 67.00 138 PRO A C 1
ATOM 1139 O O . PRO A 1 138 ? 11.895 6.256 -68.038 1.00 67.00 138 PRO A O 1
ATOM 1142 N N . PHE A 1 139 ? 11.854 7.327 -70.007 1.00 81.56 139 PHE A N 1
ATOM 1143 C CA . PHE A 1 139 ? 11.289 6.201 -70.776 1.00 81.56 139 PHE A CA 1
ATOM 1144 C C . PHE A 1 139 ? 11.571 6.269 -72.272 1.00 81.56 139 PHE A C 1
ATOM 1146 O O . PHE A 1 139 ? 11.909 7.333 -72.770 1.00 81.56 139 PHE A O 1
ATOM 1153 N N . ALA A 1 140 ? 11.359 5.165 -72.986 1.00 82.56 140 ALA A N 1
ATOM 1154 C CA . ALA A 1 140 ? 11.340 5.123 -74.447 1.00 82.56 140 ALA A CA 1
ATOM 1155 C C . ALA A 1 140 ? 10.230 4.189 -74.955 1.00 82.56 140 ALA A C 1
ATOM 1157 O O . ALA A 1 140 ? 9.823 3.262 -74.250 1.00 82.56 140 ALA A O 1
ATOM 1158 N N . ASP A 1 141 ? 9.751 4.437 -76.177 1.00 83.50 141 ASP A N 1
ATOM 1159 C CA . ASP A 1 141 ? 8.921 3.482 -76.911 1.00 83.50 141 ASP A CA 1
ATOM 1160 C C . ASP A 1 141 ? 9.800 2.333 -77.410 1.00 83.50 141 ASP A C 1
ATOM 1162 O O . ASP A 1 141 ? 10.757 2.551 -78.155 1.00 83.50 141 ASP A O 1
ATOM 1166 N N . VAL A 1 142 ? 9.492 1.118 -76.964 1.00 84.25 142 VAL A N 1
ATOM 1167 C CA . VAL A 1 142 ? 10.234 -0.107 -77.282 1.00 84.25 142 VAL A CA 1
ATOM 1168 C C . VAL A 1 142 ? 9.345 -1.136 -77.977 1.00 84.25 142 VAL A C 1
ATOM 1170 O O . VAL A 1 142 ? 9.663 -2.324 -77.981 1.00 84.25 142 VAL A O 1
ATOM 1173 N N . SER A 1 143 ? 8.262 -0.694 -78.625 1.00 81.69 143 SER A N 1
ATOM 1174 C CA . SER A 1 143 ? 7.285 -1.561 -79.305 1.00 81.69 143 SER A CA 1
ATOM 1175 C C . SER A 1 143 ? 7.933 -2.516 -80.317 1.00 81.69 143 SER A C 1
ATOM 1177 O O . SER A 1 143 ? 7.487 -3.646 -80.499 1.00 81.69 143 SER A O 1
ATOM 1179 N N . MET A 1 144 ? 9.052 -2.109 -80.931 1.00 78.69 144 MET A N 1
ATOM 1180 C CA . MET A 1 144 ? 9.835 -2.946 -81.850 1.00 78.69 144 MET A CA 1
ATOM 1181 C C . MET A 1 144 ? 10.435 -4.202 -81.186 1.00 78.69 144 MET A C 1
ATOM 1183 O O . MET A 1 144 ? 10.695 -5.196 -81.866 1.00 78.69 144 MET A O 1
ATOM 1187 N N . TYR A 1 145 ? 10.655 -4.169 -79.871 1.00 80.25 145 TYR A N 1
ATOM 1188 C CA . TYR A 1 145 ? 11.228 -5.261 -79.082 1.00 80.25 145 TYR A CA 1
ATOM 1189 C C . TYR A 1 145 ? 10.181 -6.023 -78.262 1.00 80.25 145 TYR A C 1
ATOM 1191 O O . TYR A 1 145 ? 10.538 -7.005 -77.603 1.00 80.25 145 TYR A O 1
ATOM 1199 N N . SER A 1 146 ? 8.915 -5.598 -78.323 1.00 79.06 146 SER A N 1
ATOM 1200 C CA . SER A 1 146 ? 7.858 -6.117 -77.465 1.00 79.06 146 SER A CA 1
ATOM 1201 C C . SER A 1 146 ? 7.601 -7.609 -77.667 1.00 79.06 146 SER A C 1
ATOM 1203 O O . SER A 1 146 ? 7.760 -8.173 -78.757 1.00 79.06 146 SER A O 1
ATOM 1205 N N . GLN A 1 147 ? 7.193 -8.274 -76.587 1.00 73.56 147 GLN A N 1
ATOM 1206 C CA . GLN A 1 147 ? 6.773 -9.671 -76.624 1.00 73.56 147 GLN A CA 1
ATOM 1207 C C . GLN A 1 147 ? 5.492 -9.867 -77.448 1.00 73.56 147 GLN A C 1
ATOM 1209 O O . GLN A 1 147 ? 5.339 -10.913 -78.085 1.00 73.56 147 GLN A O 1
ATOM 1214 N N . PHE A 1 148 ? 4.590 -8.883 -77.469 1.00 74.00 148 PHE A N 1
ATOM 1215 C CA . PHE A 1 148 ? 3.324 -8.973 -78.190 1.00 74.00 148 PHE A CA 1
ATOM 1216 C C . PHE A 1 148 ? 3.408 -8.195 -79.500 1.00 74.00 148 PHE A C 1
ATOM 1218 O O . PHE A 1 148 ? 3.656 -6.995 -79.522 1.00 74.00 148 PHE A O 1
ATOM 1225 N N . SER A 1 149 ? 3.134 -8.869 -80.619 1.00 67.50 149 SER A N 1
ATOM 1226 C CA . SER A 1 149 ? 3.319 -8.323 -81.974 1.00 67.50 149 SER A CA 1
ATOM 1227 C C . SER A 1 149 ? 2.433 -7.117 -82.326 1.00 67.50 149 SER A C 1
ATOM 1229 O O . SER A 1 149 ? 2.579 -6.570 -83.411 1.00 67.50 149 SER A O 1
ATOM 1231 N N . ASN A 1 150 ? 1.523 -6.721 -81.429 1.00 71.12 150 ASN A N 1
ATOM 1232 C CA . ASN A 1 150 ? 0.604 -5.591 -81.561 1.00 71.12 150 ASN A CA 1
ATOM 1233 C C . ASN A 1 150 ? 0.564 -4.731 -80.277 1.00 71.12 150 ASN A C 1
ATOM 1235 O O . ASN A 1 150 ? -0.436 -4.047 -80.055 1.00 71.12 150 ASN A O 1
ATOM 1239 N N . GLU A 1 151 ? 1.558 -4.807 -79.392 1.00 80.19 151 GLU A N 1
ATOM 1240 C CA . GLU A 1 151 ? 1.629 -3.955 -78.199 1.00 80.19 151 GLU A CA 1
ATOM 1241 C C . GLU A 1 151 ? 2.452 -2.692 -78.464 1.00 80.19 151 GLU A C 1
ATOM 1243 O O . GLU A 1 151 ? 3.545 -2.760 -79.020 1.00 80.19 151 GLU A O 1
ATOM 1248 N N . ASP A 1 152 ? 1.921 -1.551 -78.017 1.00 84.00 152 ASP A N 1
ATOM 1249 C CA . ASP A 1 152 ? 2.650 -0.285 -78.002 1.00 84.00 152 ASP A CA 1
ATOM 1250 C C . ASP A 1 152 ? 3.363 -0.161 -76.641 1.00 84.00 152 ASP A C 1
ATOM 1252 O O . ASP A 1 152 ? 2.829 0.440 -75.698 1.00 84.00 152 ASP A O 1
ATOM 1256 N N . GLU A 1 153 ? 4.505 -0.842 -76.505 1.00 86.62 153 GLU A N 1
ATOM 1257 C CA . GLU A 1 153 ? 5.228 -0.994 -75.237 1.00 86.62 153 GLU A CA 1
ATOM 1258 C C . GLU A 1 153 ? 6.097 0.233 -74.930 1.00 86.62 153 GLU A C 1
ATOM 1260 O O . GLU A 1 153 ? 6.974 0.618 -75.706 1.00 86.62 153 GLU A O 1
ATOM 1265 N N . ILE A 1 154 ? 5.898 0.811 -73.746 1.00 87.31 154 ILE A N 1
ATOM 1266 C CA . ILE A 1 154 ? 6.716 1.888 -73.189 1.00 87.31 154 ILE A CA 1
ATOM 1267 C C . ILE A 1 154 ? 7.487 1.352 -71.982 1.00 87.31 154 ILE A C 1
ATOM 1269 O O . ILE A 1 154 ? 6.887 0.856 -71.022 1.00 87.31 154 ILE A O 1
ATOM 1273 N N . LEU A 1 155 ? 8.815 1.495 -72.008 1.00 86.88 155 LEU A N 1
ATOM 1274 C CA . LEU A 1 155 ? 9.705 1.026 -70.945 1.00 86.88 155 LEU A CA 1
ATOM 1275 C C . LEU A 1 155 ? 10.342 2.202 -70.200 1.00 86.88 155 LEU A C 1
ATOM 1277 O O . LEU A 1 155 ? 11.010 3.044 -70.802 1.00 86.88 155 LEU A O 1
ATOM 1281 N N . PHE A 1 156 ? 10.159 2.239 -68.878 1.00 84.81 156 PHE A N 1
ATOM 1282 C CA . PHE A 1 156 ? 10.727 3.258 -67.996 1.00 84.81 156 PHE A CA 1
ATOM 1283 C C . PHE A 1 156 ? 12.049 2.821 -67.355 1.00 84.81 156 PHE A C 1
ATOM 1285 O O . PHE A 1 156 ? 12.244 1.648 -67.026 1.00 84.81 156 PHE A O 1
ATOM 1292 N N . MET A 1 157 ? 12.930 3.791 -67.103 1.00 78.44 157 MET A N 1
ATOM 1293 C CA . MET A 1 157 ? 14.172 3.614 -66.349 1.00 78.44 157 MET A CA 1
ATOM 1294 C C . MET A 1 157 ? 13.914 3.315 -64.861 1.00 78.44 157 MET A C 1
ATOM 1296 O O . MET A 1 157 ? 12.902 3.721 -64.291 1.00 78.44 157 MET A O 1
ATOM 1300 N N . ILE A 1 158 ? 14.874 2.641 -64.217 1.00 74.94 158 ILE A N 1
ATOM 1301 C CA . ILE A 1 158 ? 14.868 2.394 -62.765 1.00 74.94 158 ILE A CA 1
ATOM 1302 C C . ILE A 1 158 ? 14.879 3.725 -61.997 1.00 74.94 158 ILE A C 1
ATOM 1304 O O . ILE A 1 158 ? 15.629 4.637 -62.348 1.00 74.94 158 ILE A O 1
ATOM 1308 N N . GLY A 1 159 ? 14.109 3.808 -60.907 1.00 69.38 159 GLY A N 1
ATOM 1309 C CA . GLY A 1 159 ? 14.112 4.970 -60.012 1.00 69.38 159 GLY A CA 1
ATOM 1310 C C . GLY A 1 159 ? 13.249 6.128 -60.505 1.00 69.38 159 GLY A C 1
ATOM 1311 O O . GLY A 1 159 ? 13.392 7.253 -60.032 1.00 69.38 159 GLY A O 1
ATOM 1312 N N . ILE A 1 160 ? 12.352 5.865 -61.455 1.00 73.94 160 ILE A N 1
ATOM 1313 C CA . ILE A 1 160 ? 11.333 6.827 -61.859 1.00 73.94 160 ILE A CA 1
ATOM 1314 C C . ILE A 1 160 ? 10.346 7.084 -60.719 1.00 73.94 160 ILE A C 1
ATOM 1316 O O . ILE A 1 160 ? 10.045 6.173 -59.946 1.00 73.94 160 ILE A O 1
ATOM 1320 N N . ILE A 1 161 ? 9.861 8.320 -60.616 1.00 76.81 161 ILE A N 1
ATOM 1321 C CA . ILE A 1 161 ? 8.980 8.775 -59.541 1.00 76.81 161 ILE A CA 1
ATOM 1322 C C . ILE A 1 161 ? 7.642 9.218 -60.132 1.00 76.81 161 ILE A C 1
ATOM 1324 O O . ILE A 1 161 ? 7.595 9.974 -61.104 1.00 76.81 161 ILE A O 1
ATOM 1328 N N . PHE A 1 162 ? 6.559 8.763 -59.517 1.00 84.12 162 PHE A N 1
ATOM 1329 C CA . PHE A 1 162 ? 5.188 9.126 -59.841 1.00 84.12 162 PHE A CA 1
ATOM 1330 C C . PHE A 1 162 ? 4.487 9.706 -58.611 1.00 84.12 162 PHE A C 1
ATOM 1332 O O . PHE A 1 162 ? 4.799 9.325 -57.484 1.00 84.12 162 PHE A O 1
ATOM 1339 N N . ARG A 1 163 ? 3.510 10.588 -58.832 1.00 85.88 163 ARG A N 1
ATOM 1340 C CA . ARG A 1 163 ? 2.549 11.026 -57.813 1.00 85.88 163 ARG A CA 1
ATOM 1341 C C . ARG A 1 163 ? 1.359 10.081 -57.810 1.00 85.88 163 ARG A C 1
ATOM 1343 O O . ARG A 1 163 ? 0.882 9.724 -58.890 1.00 85.88 163 ARG A O 1
ATOM 1350 N N . ILE A 1 164 ? 0.869 9.700 -56.635 1.00 89.94 164 ILE A N 1
ATOM 1351 C CA . ILE A 1 164 ? -0.380 8.943 -56.512 1.00 89.94 164 ILE A CA 1
ATOM 1352 C C . ILE A 1 164 ? -1.548 9.925 -56.617 1.00 89.94 164 ILE A C 1
ATOM 1354 O O . ILE A 1 164 ? -1.882 10.598 -55.653 1.00 89.94 164 ILE A O 1
ATOM 1358 N N . ASP A 1 165 ? -2.185 10.012 -57.785 1.00 88.06 165 ASP A N 1
ATOM 1359 C CA . ASP A 1 165 ? -3.287 10.961 -57.994 1.00 88.06 165 ASP A CA 1
ATOM 1360 C C . ASP A 1 165 ? -4.568 10.501 -57.296 1.00 88.06 165 ASP A C 1
ATOM 1362 O O . ASP A 1 165 ? -5.305 11.305 -56.727 1.00 88.06 165 ASP A O 1
ATOM 1366 N N . LYS A 1 166 ? -4.893 9.209 -57.434 1.00 91.06 166 LYS A N 1
ATOM 1367 C CA . LYS A 1 166 ? -6.130 8.635 -56.900 1.00 91.06 166 LYS A CA 1
ATOM 1368 C C . LYS A 1 166 ? -6.101 7.116 -56.876 1.00 91.06 166 LYS A C 1
ATOM 1370 O O . LYS A 1 166 ? -5.637 6.491 -57.832 1.00 91.06 166 LYS A O 1
ATOM 1375 N N . VAL A 1 167 ? -6.721 6.522 -55.861 1.00 89.06 167 VAL A N 1
ATOM 1376 C CA . VAL A 1 167 ? -6.918 5.073 -55.763 1.00 89.06 167 VAL A CA 1
ATOM 1377 C C . VAL A 1 167 ? -8.409 4.743 -55.734 1.00 89.06 167 VAL A C 1
ATOM 1379 O O . VAL A 1 167 ? -9.162 5.215 -54.888 1.00 89.06 167 VAL A O 1
ATOM 1382 N N . ILE A 1 168 ? -8.864 3.910 -56.671 1.00 88.00 168 ILE A N 1
ATOM 1383 C CA . ILE A 1 168 ? -10.249 3.433 -56.742 1.00 88.00 168 ILE A CA 1
ATOM 1384 C C . ILE A 1 168 ? -10.252 1.948 -56.401 1.00 88.00 168 ILE A C 1
ATOM 1386 O O . ILE A 1 168 ? -9.838 1.112 -57.209 1.00 88.00 168 ILE A O 1
ATOM 1390 N N . LYS A 1 169 ? -10.705 1.629 -55.185 1.00 82.06 169 LYS A N 1
ATOM 1391 C CA . LYS A 1 169 ? -10.776 0.252 -54.693 1.00 82.06 169 LYS A CA 1
ATOM 1392 C C . LYS A 1 169 ? -11.779 -0.579 -55.490 1.00 82.06 169 LYS A C 1
ATOM 1394 O O . LYS A 1 169 ? -12.779 -0.082 -56.009 1.00 82.06 169 LYS A O 1
ATOM 1399 N N . ARG A 1 170 ? -11.494 -1.876 -55.567 1.00 76.19 170 ARG A N 1
ATOM 1400 C CA . ARG A 1 170 ? -12.357 -2.879 -56.186 1.00 76.19 170 ARG A CA 1
ATOM 1401 C C . ARG A 1 170 ? -13.692 -2.991 -55.436 1.00 76.19 170 ARG A C 1
ATOM 1403 O O . ARG A 1 170 ? -13.756 -3.617 -54.384 1.00 76.19 170 ARG A O 1
ATOM 1410 N N . GLU A 1 171 ? -14.760 -2.431 -56.000 1.00 64.75 171 GLU A N 1
ATOM 1411 C CA . GLU A 1 171 ? -16.106 -2.476 -55.395 1.00 64.75 171 GLU A CA 1
ATOM 1412 C C . GLU A 1 171 ? -17.183 -3.095 -56.303 1.00 64.75 171 GLU A C 1
ATOM 1414 O O . GLU A 1 171 ? -18.220 -3.539 -55.811 1.00 64.75 171 GLU A O 1
ATOM 1419 N N . LYS A 1 172 ? -16.964 -3.152 -57.627 1.00 64.56 172 LYS A N 1
ATOM 1420 C CA . LYS A 1 172 ? -17.983 -3.567 -58.612 1.00 64.56 172 LYS A CA 1
ATOM 1421 C C . LYS A 1 172 ? -17.570 -4.827 -59.391 1.00 64.56 172 LYS A C 1
ATOM 1423 O O . LYS A 1 172 ? -16.389 -4.971 -59.693 1.00 64.56 172 LYS A O 1
ATOM 1428 N N . PRO A 1 173 ? -18.520 -5.694 -59.806 1.00 57.38 173 PRO A N 1
ATOM 1429 C CA . PRO A 1 173 ? -18.232 -6.885 -60.620 1.00 57.38 173 PRO A CA 1
ATOM 1430 C C . PRO A 1 173 ? -17.558 -6.581 -61.968 1.00 57.38 173 PRO A C 1
ATOM 1432 O O . PRO A 1 173 ? -16.830 -7.415 -62.490 1.00 57.38 173 PRO A O 1
ATOM 1435 N N . GLU A 1 174 ? -17.792 -5.385 -62.512 1.00 62.97 174 GLU A N 1
ATOM 1436 C CA . GLU A 1 174 ? -17.276 -4.918 -63.807 1.00 62.97 174 GLU A CA 1
ATOM 1437 C C . GLU A 1 174 ? -15.821 -4.407 -63.747 1.00 62.97 174 GLU A C 1
ATOM 1439 O O . GLU A 1 174 ? -15.202 -4.213 -64.788 1.00 62.97 174 GLU A O 1
ATOM 1444 N N . MET A 1 175 ? -15.260 -4.193 -62.547 1.00 68.50 175 MET A N 1
ATOM 1445 C CA . MET A 1 175 ? -13.838 -3.884 -62.342 1.00 68.50 175 MET A CA 1
ATOM 1446 C C . MET A 1 175 ? -13.229 -4.937 -61.412 1.00 68.50 175 MET A C 1
ATOM 1448 O O . MET A 1 175 ? -13.299 -4.790 -60.191 1.00 68.50 175 MET A O 1
ATOM 1452 N N . PRO A 1 176 ? -12.620 -6.008 -61.945 1.00 77.31 176 PRO A N 1
ATOM 1453 C CA . PRO A 1 176 ? -12.053 -7.073 -61.122 1.00 77.31 176 PRO A CA 1
ATOM 1454 C C . PRO A 1 176 ? -10.721 -6.701 -60.440 1.00 77.31 176 PRO A C 1
ATOM 1456 O O . PRO A 1 176 ? -10.123 -7.561 -59.796 1.00 77.31 176 PRO A O 1
ATOM 1459 N N . TYR A 1 177 ? -10.279 -5.441 -60.518 1.00 85.88 177 TYR A N 1
ATOM 1460 C CA . TYR A 1 177 ? -9.011 -4.922 -59.990 1.00 85.88 177 TYR A CA 1
ATOM 1461 C C . TYR A 1 177 ? -9.183 -3.565 -59.289 1.00 85.88 177 TYR A C 1
ATOM 1463 O O . TYR A 1 177 ? -10.134 -2.829 -59.551 1.00 85.88 177 TYR A O 1
ATOM 1471 N N . THR A 1 178 ? -8.234 -3.217 -58.418 1.00 88.00 178 THR A N 1
ATOM 1472 C CA . THR A 1 178 ? -8.095 -1.862 -57.857 1.00 88.00 178 THR A CA 1
ATOM 1473 C C . THR A 1 178 ? -7.365 -0.972 -58.865 1.00 88.00 178 THR A C 1
ATOM 1475 O O . THR A 1 178 ? -6.291 -1.332 -59.347 1.00 88.00 178 THR A O 1
ATOM 1478 N N . LEU A 1 179 ? -7.942 0.181 -59.213 1.00 90.00 179 LEU A N 1
ATOM 1479 C CA . LEU A 1 179 ? -7.347 1.127 -60.161 1.00 90.00 179 LEU A CA 1
ATOM 1480 C C . LEU A 1 179 ? -6.516 2.170 -59.407 1.00 90.00 179 LEU A C 1
ATOM 1482 O O . LEU A 1 179 ? -7.053 2.909 -58.585 1.00 90.00 179 LEU A O 1
ATOM 1486 N N . VAL A 1 180 ? -5.225 2.260 -59.721 1.00 92.25 180 VAL A N 1
ATOM 1487 C CA . VAL A 1 180 ? -4.297 3.251 -59.160 1.00 92.25 180 VAL A CA 1
ATOM 1488 C C . VAL A 1 180 ? -3.906 4.228 -60.262 1.00 92.25 180 VAL A C 1
ATOM 1490 O O . VAL A 1 180 ? -3.283 3.837 -61.248 1.00 92.25 180 VAL A O 1
ATOM 1493 N N . ARG A 1 181 ? -4.277 5.499 -60.108 1.00 93.50 181 ARG A N 1
ATOM 1494 C CA . ARG A 1 181 ? -3.915 6.570 -61.041 1.00 93.50 181 ARG A CA 1
ATOM 1495 C C . ARG A 1 181 ? -2.638 7.248 -60.592 1.00 93.50 181 ARG A C 1
ATOM 1497 O O . ARG A 1 181 ? -2.545 7.676 -59.444 1.00 93.50 181 ARG A O 1
ATOM 1504 N N . LEU A 1 182 ? -1.685 7.341 -61.507 1.00 91.25 182 LEU A N 1
ATOM 1505 C CA . LEU A 1 182 ? -0.372 7.914 -61.270 1.00 91.25 182 LEU A CA 1
ATOM 1506 C C . LEU A 1 182 ? -0.082 9.020 -62.285 1.00 91.25 182 LEU A C 1
ATOM 1508 O O . LEU A 1 182 ? -0.339 8.837 -63.473 1.00 91.25 182 LEU A O 1
ATOM 1512 N N . SER A 1 183 ? 0.541 10.112 -61.854 1.00 88.06 183 SER A N 1
ATOM 1513 C CA . SER A 1 183 ? 1.080 11.136 -62.758 1.00 88.06 183 SER A CA 1
ATOM 1514 C C . SER A 1 183 ? 2.602 11.147 -62.687 1.00 88.06 183 SER A C 1
ATOM 1516 O O . SER A 1 183 ? 3.182 11.178 -61.602 1.00 88.06 183 SER A O 1
ATOM 1518 N N . LEU A 1 184 ? 3.267 11.109 -63.844 1.00 83.25 184 LEU A N 1
ATOM 1519 C CA . LEU A 1 184 ? 4.722 11.227 -63.908 1.00 83.25 184 LEU A CA 1
ATOM 1520 C C . LEU A 1 184 ? 5.149 12.630 -63.460 1.00 83.25 184 LEU A C 1
ATOM 1522 O O . LEU A 1 184 ? 4.676 13.627 -64.009 1.00 83.25 184 LEU A O 1
ATOM 1526 N N . ILE A 1 185 ? 6.066 12.705 -62.495 1.00 74.81 185 ILE A N 1
ATOM 1527 C CA . ILE A 1 185 ? 6.529 13.983 -61.942 1.00 74.81 185 ILE A CA 1
ATOM 1528 C C . ILE A 1 185 ? 7.747 14.497 -62.702 1.00 74.81 185 ILE A C 1
ATOM 1530 O O . ILE A 1 185 ? 8.685 13.748 -62.969 1.00 74.81 185 ILE A O 1
ATOM 1534 N N . GLY A 1 186 ? 7.741 15.796 -63.021 1.00 63.97 186 GLY A N 1
ATOM 1535 C CA . GLY A 1 186 ? 8.852 16.499 -63.655 1.00 63.97 186 GLY A CA 1
ATOM 1536 C C . GLY A 1 186 ? 9.739 17.309 -62.689 1.00 63.97 186 GLY A C 1
ATOM 1537 O O . GLY A 1 186 ? 9.330 17.659 -61.588 1.00 63.97 186 GLY A O 1
ATOM 1538 N N . ASN A 1 187 ? 10.942 17.710 -63.128 1.00 53.66 187 ASN A N 1
ATOM 1539 C CA . ASN A 1 187 ? 11.908 18.492 -62.325 1.00 53.66 187 ASN A CA 1
ATOM 1540 C C . ASN A 1 187 ? 11.421 19.904 -61.941 1.00 53.66 187 ASN A C 1
ATOM 1542 O O . ASN A 1 187 ? 12.071 20.598 -61.159 1.00 53.66 187 ASN A O 1
ATOM 1546 N N . ALA A 1 188 ? 10.331 20.378 -62.549 1.00 51.19 188 ALA A N 1
ATOM 1547 C CA . ALA A 1 188 ? 9.748 21.673 -62.227 1.00 51.19 188 ALA A CA 1
ATOM 1548 C C . ALA A 1 188 ? 8.861 21.623 -60.972 1.00 51.19 188 ALA A C 1
ATOM 1550 O O . ALA A 1 188 ? 8.593 22.693 -60.418 1.00 51.19 188 ALA A O 1
ATOM 1551 N N . ASP A 1 189 ? 8.456 20.424 -60.536 1.00 58.75 189 ASP A N 1
ATOM 1552 C CA . ASP A 1 189 ? 7.666 20.201 -59.326 1.00 58.75 189 ASP A CA 1
ATOM 1553 C C . ASP A 1 189 ? 8.485 20.558 -58.072 1.00 58.75 189 ASP A C 1
ATOM 1555 O O . ASP A 1 189 ? 9.692 20.301 -58.004 1.00 58.75 189 ASP A O 1
ATOM 1559 N N . TYR A 1 190 ? 7.844 21.230 -57.118 1.00 52.25 190 TYR A N 1
ATOM 1560 C CA . TYR A 1 190 ? 8.492 21.808 -55.938 1.00 52.25 190 TYR A CA 1
ATOM 1561 C C . TYR A 1 190 ? 9.093 20.713 -55.045 1.00 52.25 190 TYR A C 1
ATOM 1563 O O . TYR A 1 190 ? 10.259 20.817 -54.665 1.00 52.25 190 TYR A O 1
ATOM 1571 N N . ASP A 1 191 ? 8.358 19.615 -54.850 1.00 54.34 191 ASP A N 1
ATOM 1572 C CA . ASP A 1 191 ? 8.760 18.478 -54.008 1.00 54.34 191 ASP A CA 1
ATOM 1573 C C . ASP A 1 191 ? 9.989 17.740 -54.578 1.00 54.34 191 ASP A C 1
ATOM 1575 O O . ASP A 1 191 ? 10.852 17.252 -53.848 1.00 54.34 191 ASP A O 1
ATOM 1579 N N . MET A 1 192 ? 10.132 17.718 -55.909 1.00 54.31 192 MET A N 1
ATOM 1580 C CA . MET A 1 192 ? 11.293 17.120 -56.572 1.00 54.31 192 MET A CA 1
ATOM 1581 C C . MET A 1 192 ? 12.538 17.997 -56.501 1.00 54.31 192 MET A C 1
ATOM 1583 O O . MET A 1 192 ? 13.635 17.448 -56.538 1.00 54.31 192 MET A O 1
ATOM 1587 N N . ARG A 1 193 ? 12.427 19.329 -56.387 1.00 51.84 193 ARG A N 1
ATOM 1588 C CA . ARG A 1 193 ? 13.622 20.176 -56.215 1.00 51.84 193 ARG A CA 1
ATOM 1589 C C . ARG A 1 193 ? 14.320 19.876 -54.908 1.00 51.84 193 ARG A C 1
ATOM 1591 O O . ARG A 1 193 ? 15.531 19.748 -54.922 1.00 51.84 193 ARG A O 1
ATOM 1598 N N . GLU A 1 194 ? 13.583 19.673 -53.825 1.00 51.03 194 GLU A N 1
ATOM 1599 C CA . GLU A 1 194 ? 14.173 19.374 -52.521 1.00 51.03 194 GLU A CA 1
ATOM 1600 C C . GLU A 1 194 ? 14.858 17.998 -52.511 1.00 51.03 194 GLU A C 1
ATOM 1602 O O . GLU A 1 194 ? 16.009 17.881 -52.094 1.00 51.03 194 GLU A O 1
ATOM 1607 N N . VAL A 1 195 ? 14.219 16.972 -53.088 1.00 48.34 195 VAL A N 1
ATOM 1608 C CA . VAL A 1 195 ? 14.809 15.629 -53.242 1.00 48.34 195 VAL A CA 1
ATOM 1609 C C . VAL A 1 195 ? 16.006 15.644 -54.195 1.00 48.34 195 VAL A C 1
ATOM 1611 O O . VAL A 1 195 ? 17.039 15.045 -53.904 1.00 48.34 195 VAL A O 1
ATOM 1614 N N . VAL A 1 196 ? 15.910 16.338 -55.330 1.00 45.72 196 VAL A N 1
ATOM 1615 C CA . VAL A 1 196 ? 17.001 16.459 -56.306 1.00 45.72 196 VAL A CA 1
ATOM 1616 C C . VAL A 1 196 ? 18.144 17.299 -55.751 1.00 45.72 196 VAL A C 1
ATOM 1618 O O . VAL A 1 196 ? 19.294 16.968 -56.015 1.00 45.72 196 VAL A O 1
ATOM 1621 N N . ASP A 1 197 ? 17.877 18.347 -54.981 1.00 44.25 197 ASP A N 1
ATOM 1622 C CA . ASP A 1 197 ? 18.905 19.176 -54.355 1.00 44.25 197 ASP A CA 1
ATOM 1623 C C . ASP A 1 197 ? 19.559 18.437 -53.179 1.00 44.25 197 ASP A C 1
ATOM 1625 O O . ASP A 1 197 ? 20.773 18.535 -53.018 1.00 44.25 197 ASP A O 1
ATOM 1629 N N . HIS A 1 198 ? 18.826 17.577 -52.462 1.00 43.22 198 HIS A N 1
ATOM 1630 C CA . HIS A 1 198 ? 19.380 16.646 -51.472 1.00 43.22 198 HIS A CA 1
ATOM 1631 C C . HIS A 1 198 ? 20.232 15.536 -52.119 1.00 43.22 198 HIS A C 1
ATOM 1633 O O . HIS A 1 198 ? 21.333 15.227 -51.656 1.00 43.22 198 HIS A O 1
ATOM 1639 N N . LEU A 1 199 ? 19.777 14.975 -53.246 1.00 38.69 199 LEU A N 1
ATOM 1640 C CA . LEU A 1 199 ? 20.519 13.984 -54.036 1.00 38.69 199 LEU A CA 1
ATOM 1641 C C . LEU A 1 199 ? 21.731 14.593 -54.752 1.00 38.69 199 LEU A C 1
ATOM 1643 O O . LEU A 1 199 ? 22.746 13.924 -54.917 1.00 38.69 199 LEU A O 1
ATOM 1647 N N . LYS A 1 200 ? 21.654 15.858 -55.177 1.00 36.38 200 LYS A N 1
ATOM 1648 C CA . LYS A 1 200 ? 22.795 16.617 -55.706 1.00 36.38 200 LYS A CA 1
ATOM 1649 C C . LYS A 1 200 ? 23.772 16.946 -54.584 1.00 36.38 200 LYS A C 1
ATOM 1651 O O . LYS A 1 200 ? 24.958 16.709 -54.769 1.00 36.38 200 LYS A O 1
ATOM 1656 N N . ALA A 1 201 ? 23.303 17.377 -53.413 1.00 38.41 201 ALA A N 1
ATOM 1657 C CA . ALA A 1 201 ? 24.149 17.602 -52.240 1.00 38.41 201 ALA A CA 1
ATOM 1658 C C . ALA A 1 201 ? 24.911 16.334 -51.807 1.00 38.41 201 ALA A C 1
ATOM 1660 O O . ALA A 1 201 ? 26.023 16.436 -51.302 1.00 38.41 201 ALA A O 1
ATOM 1661 N N . THR A 1 202 ? 24.367 15.143 -52.085 1.00 35.59 202 THR A N 1
ATOM 1662 C CA . THR A 1 202 ? 25.030 13.845 -51.859 1.00 35.59 202 THR A CA 1
ATOM 1663 C C . THR A 1 202 ? 25.811 13.293 -53.068 1.00 35.59 202 THR A C 1
ATOM 1665 O O . THR A 1 202 ? 26.545 12.323 -52.906 1.00 35.59 202 THR A O 1
ATOM 1668 N N . ARG A 1 203 ? 25.715 13.884 -54.276 1.00 37.75 203 ARG A N 1
ATOM 1669 C CA . ARG A 1 203 ? 26.344 13.377 -55.527 1.00 37.75 203 ARG A CA 1
ATOM 1670 C C . ARG A 1 203 ? 27.260 14.355 -56.275 1.00 37.75 203 ARG A C 1
ATOM 1672 O O . ARG A 1 203 ? 27.706 14.019 -57.377 1.00 37.75 203 ARG A O 1
ATOM 1679 N N . ILE A 1 204 ? 27.566 15.543 -55.752 1.00 30.67 204 ILE A N 1
ATOM 1680 C CA . ILE A 1 204 ? 28.525 16.464 -56.397 1.00 30.67 204 ILE A CA 1
ATOM 1681 C C . ILE A 1 204 ? 29.956 15.906 -56.262 1.00 30.67 204 ILE A C 1
ATOM 1683 O O . ILE A 1 204 ? 30.683 16.254 -55.344 1.00 30.67 204 ILE A O 1
ATOM 1687 N N . ASN A 1 205 ? 30.302 14.964 -57.149 1.00 35.75 205 ASN A N 1
ATOM 1688 C CA . ASN A 1 205 ? 31.595 14.762 -57.830 1.00 35.75 205 ASN A CA 1
ATOM 1689 C C . ASN A 1 205 ? 31.684 13.342 -58.417 1.00 35.75 205 ASN A C 1
ATOM 1691 O O . ASN A 1 205 ? 32.535 12.542 -58.046 1.00 35.75 205 ASN A O 1
ATOM 1695 N N . ALA A 1 206 ? 30.816 12.998 -59.369 1.00 35.12 206 ALA A N 1
ATOM 1696 C CA . ALA A 1 206 ? 30.982 11.785 -60.172 1.00 35.12 206 ALA A CA 1
ATOM 1697 C C . ALA A 1 206 ? 31.344 12.150 -61.618 1.00 35.12 206 ALA A C 1
ATOM 1699 O O . ALA A 1 206 ? 30.530 12.030 -62.531 1.00 35.12 206 ALA A O 1
ATOM 1700 N N . THR A 1 207 ? 32.577 12.603 -61.842 1.00 38.66 207 THR A N 1
ATOM 1701 C CA . THR A 1 207 ? 33.223 12.427 -63.149 1.00 38.66 207 THR A CA 1
ATOM 1702 C C . THR A 1 207 ? 33.636 10.961 -63.316 1.00 38.66 207 THR A C 1
ATOM 1704 O O . THR A 1 207 ? 33.795 10.218 -62.348 1.00 38.66 207 THR A O 1
ATOM 1707 N N . TYR A 1 208 ? 33.769 10.543 -64.576 1.00 34.19 208 TYR A N 1
ATOM 1708 C CA . TYR A 1 208 ? 33.901 9.173 -65.102 1.00 34.19 208 TYR A CA 1
ATOM 1709 C C . TYR A 1 208 ? 34.916 8.243 -64.380 1.00 34.19 208 TYR A C 1
ATOM 1711 O O . TYR A 1 208 ? 34.827 7.027 -64.521 1.00 34.19 208 TYR A O 1
ATOM 1719 N N . ASN A 1 209 ? 35.823 8.786 -63.556 1.00 41.75 209 ASN A N 1
ATOM 1720 C CA . ASN A 1 209 ? 36.849 8.053 -62.800 1.00 41.75 209 ASN A CA 1
ATOM 1721 C C . ASN A 1 209 ? 36.427 7.611 -61.375 1.00 41.75 209 ASN A C 1
ATOM 1723 O O . ASN A 1 209 ? 37.113 6.783 -60.782 1.00 41.75 209 ASN A O 1
ATOM 1727 N N . ASN A 1 210 ? 35.287 8.078 -60.838 1.00 51.38 210 ASN A N 1
ATOM 1728 C CA . ASN A 1 210 ? 34.854 7.798 -59.452 1.00 51.38 210 ASN A CA 1
ATOM 1729 C C . ASN A 1 210 ? 33.973 6.548 -59.260 1.00 51.38 210 ASN A C 1
ATOM 1731 O O . ASN A 1 210 ? 33.630 6.204 -58.133 1.00 51.38 210 ASN A O 1
ATOM 1735 N N . GLN A 1 211 ? 33.607 5.813 -60.314 1.00 50.66 211 GLN A N 1
ATOM 1736 C CA . GLN A 1 211 ? 32.700 4.658 -60.176 1.00 50.66 211 GLN A CA 1
ATOM 1737 C C . GLN A 1 211 ? 33.319 3.483 -59.401 1.00 50.66 211 GLN A C 1
ATOM 1739 O O . GLN A 1 211 ? 32.621 2.782 -58.674 1.00 50.66 211 GLN A O 1
ATOM 1744 N N . LEU A 1 212 ? 34.630 3.283 -59.539 1.00 48.28 212 LEU A N 1
ATOM 1745 C CA . LEU A 1 212 ? 35.381 2.205 -58.893 1.00 48.28 212 LEU A CA 1
ATOM 1746 C C . LEU A 1 212 ? 35.704 2.533 -57.423 1.00 48.28 212 LEU A C 1
ATOM 1748 O O . LEU A 1 212 ? 35.621 1.647 -56.577 1.00 48.28 212 LEU A O 1
ATOM 1752 N N . ALA A 1 213 ? 35.975 3.807 -57.116 1.00 48.81 213 ALA A N 1
ATOM 1753 C CA . ALA A 1 213 ? 36.134 4.308 -55.748 1.00 48.81 213 ALA A CA 1
ATOM 1754 C C . ALA A 1 213 ? 34.799 4.289 -54.983 1.00 48.81 213 ALA A C 1
ATOM 1756 O O . ALA A 1 213 ? 34.739 3.794 -53.863 1.00 48.81 213 ALA A O 1
ATOM 1757 N N . ASN A 1 214 ? 33.701 4.703 -55.626 1.00 51.78 214 ASN A N 1
ATOM 1758 C CA . ASN A 1 214 ? 32.356 4.592 -55.057 1.00 51.78 214 ASN A CA 1
ATOM 1759 C C . ASN A 1 214 ? 31.961 3.129 -54.824 1.00 51.78 214 ASN A C 1
ATOM 1761 O O . ASN A 1 214 ? 31.326 2.813 -53.828 1.00 51.78 214 ASN A O 1
ATOM 1765 N N . PHE A 1 215 ? 32.357 2.216 -55.715 1.00 51.91 215 PHE A N 1
ATOM 1766 C CA . PHE A 1 215 ? 32.129 0.785 -55.518 1.00 51.91 215 PHE A CA 1
ATOM 1767 C C . PHE A 1 215 ? 32.928 0.230 -54.331 1.00 51.91 215 PHE A C 1
ATOM 1769 O O . PHE A 1 215 ? 32.382 -0.547 -53.554 1.00 51.91 215 PHE A O 1
ATOM 1776 N N . ALA A 1 216 ? 34.185 0.644 -54.156 1.00 51.97 216 ALA A N 1
ATOM 1777 C CA . ALA A 1 216 ? 34.993 0.254 -53.002 1.00 51.97 216 ALA A CA 1
ATOM 1778 C C . ALA A 1 216 ? 34.423 0.814 -51.682 1.00 51.97 216 ALA A C 1
ATOM 1780 O O . ALA A 1 216 ? 34.280 0.061 -50.724 1.00 51.97 216 ALA A O 1
ATOM 1781 N N . SER A 1 217 ? 33.971 2.070 -51.676 1.00 49.31 217 SER A N 1
ATOM 1782 C CA . SER A 1 217 ? 33.270 2.693 -50.543 1.00 49.31 217 SER A CA 1
ATOM 1783 C C . SER A 1 217 ? 31.944 1.989 -50.210 1.00 49.31 217 SER A C 1
ATOM 1785 O O . SER A 1 217 ? 31.666 1.702 -49.049 1.00 49.31 217 SER A O 1
ATOM 1787 N N . ILE A 1 218 ? 31.162 1.588 -51.218 1.00 50.50 218 ILE A N 1
ATOM 1788 C CA . ILE A 1 218 ? 29.950 0.778 -51.011 1.00 50.50 218 ILE A CA 1
ATOM 1789 C C . ILE A 1 218 ? 30.307 -0.599 -50.426 1.00 50.50 218 ILE A C 1
ATOM 1791 O O . ILE A 1 218 ? 29.619 -1.084 -49.532 1.00 50.50 218 ILE A O 1
ATOM 1795 N N . LEU A 1 219 ? 31.391 -1.238 -50.882 1.00 52.19 219 LEU A N 1
ATOM 1796 C CA . LEU A 1 219 ? 31.860 -2.504 -50.303 1.00 52.19 219 LEU A CA 1
ATOM 1797 C C . LEU A 1 219 ? 32.288 -2.346 -48.832 1.00 52.19 219 LEU A C 1
ATOM 1799 O O . LEU A 1 219 ? 32.063 -3.259 -48.037 1.00 52.19 219 LEU A O 1
ATOM 1803 N N . GLU A 1 220 ? 32.854 -1.200 -48.451 1.00 49.16 220 GLU A N 1
ATOM 1804 C CA . GLU A 1 220 ? 33.182 -0.869 -47.059 1.00 49.16 220 GLU A CA 1
ATOM 1805 C C . GLU A 1 220 ? 31.939 -0.653 -46.191 1.00 49.16 220 GLU A C 1
ATOM 1807 O O . GLU A 1 220 ? 31.866 -1.199 -45.086 1.00 49.16 220 GLU A O 1
ATOM 1812 N N . GLU A 1 221 ? 30.937 0.078 -46.691 1.00 46.38 221 GLU A N 1
ATOM 1813 C CA . GLU A 1 221 ? 29.637 0.231 -46.021 1.00 46.38 221 GLU A CA 1
ATOM 1814 C C . GLU A 1 221 ? 28.938 -1.125 -45.844 1.00 46.38 221 GLU A C 1
ATOM 1816 O O . GLU A 1 221 ? 28.325 -1.400 -44.811 1.00 46.38 221 GLU A O 1
ATOM 1821 N N . MET A 1 222 ? 29.103 -2.020 -46.818 1.00 43.12 222 MET A N 1
ATOM 1822 C CA . MET A 1 222 ? 28.576 -3.385 -46.794 1.00 43.12 222 MET A CA 1
ATOM 1823 C C . MET A 1 222 ? 29.416 -4.369 -45.966 1.00 43.12 222 MET A C 1
ATOM 1825 O O . MET A 1 222 ? 29.065 -5.545 -45.894 1.00 43.12 222 MET A O 1
ATOM 1829 N N . SER A 1 223 ? 30.479 -3.908 -45.300 1.00 47.97 223 SER A N 1
ATOM 1830 C CA . SER A 1 223 ? 31.373 -4.722 -44.461 1.00 47.97 223 SER A CA 1
ATOM 1831 C C . SER A 1 223 ? 32.162 -5.823 -45.192 1.00 47.97 223 SER A C 1
ATOM 1833 O O . SER A 1 223 ? 32.614 -6.788 -44.577 1.00 47.97 223 SER A O 1
ATOM 1835 N N . GLU A 1 224 ? 32.384 -5.675 -46.497 1.00 55.69 224 GLU A N 1
ATOM 1836 C CA . GLU A 1 224 ? 33.100 -6.620 -47.366 1.00 55.69 224 GLU A CA 1
ATOM 1837 C C . GLU A 1 224 ? 34.576 -6.210 -47.545 1.00 55.69 224 GLU A C 1
ATOM 1839 O O . GLU A 1 224 ? 35.089 -6.061 -48.658 1.00 55.69 224 GLU A O 1
ATOM 1844 N N . TYR A 1 225 ? 35.280 -6.013 -46.424 1.00 57.22 225 TYR A N 1
ATOM 1845 C CA . TYR A 1 225 ? 36.599 -5.358 -46.386 1.00 57.22 225 TYR A CA 1
ATOM 1846 C C . TYR A 1 225 ? 37.678 -6.079 -47.196 1.00 57.22 225 TYR A C 1
ATOM 1848 O O . TYR A 1 225 ? 38.467 -5.428 -47.869 1.00 57.22 225 TYR A O 1
ATOM 1856 N N . GLY A 1 226 ? 37.688 -7.416 -47.198 1.00 60.22 226 GLY A N 1
ATOM 1857 C CA . GLY A 1 226 ? 38.658 -8.184 -47.989 1.00 60.22 226 GLY A CA 1
ATOM 1858 C C . GLY A 1 226 ? 38.458 -8.020 -49.499 1.00 60.22 226 GLY A C 1
ATOM 1859 O O . GLY A 1 226 ? 39.418 -8.073 -50.268 1.00 60.22 226 GLY A O 1
ATOM 1860 N N . LYS A 1 227 ? 37.217 -7.770 -49.940 1.00 62.28 227 LYS A N 1
ATOM 1861 C CA . LYS A 1 227 ? 36.919 -7.448 -51.339 1.00 62.28 227 LYS A CA 1
ATOM 1862 C C . LYS A 1 227 ? 37.309 -6.002 -51.637 1.00 62.28 227 LYS A C 1
ATOM 1864 O O . LYS A 1 227 ? 37.955 -5.784 -52.656 1.00 62.28 227 LYS A O 1
ATOM 1869 N N . ALA A 1 228 ? 36.985 -5.053 -50.753 1.00 61.09 228 ALA A N 1
ATOM 1870 C CA . ALA A 1 228 ? 37.363 -3.641 -50.887 1.00 61.09 228 ALA A CA 1
ATOM 1871 C C . ALA A 1 228 ? 38.894 -3.449 -50.969 1.00 61.09 228 ALA A C 1
ATOM 1873 O O . ALA A 1 228 ? 39.388 -2.806 -51.895 1.00 61.09 228 ALA A O 1
ATOM 1874 N N . GLU A 1 229 ? 39.656 -4.120 -50.097 1.00 64.38 229 GLU A N 1
ATOM 1875 C CA . GLU A 1 229 ? 41.129 -4.094 -50.056 1.00 64.38 229 GLU A CA 1
ATOM 1876 C C . GLU A 1 229 ? 41.767 -4.574 -51.376 1.00 64.38 229 GLU A C 1
ATOM 1878 O O . GLU A 1 229 ? 42.817 -4.080 -51.781 1.00 64.38 229 GLU A O 1
ATOM 1883 N N . CYS A 1 230 ? 41.108 -5.474 -52.117 1.00 65.62 230 CYS A N 1
ATOM 1884 C CA . CYS A 1 230 ? 41.584 -5.952 -53.420 1.00 65.62 230 CYS A CA 1
ATOM 1885 C C . CYS A 1 230 ? 41.408 -4.939 -54.570 1.00 65.62 230 CYS A C 1
ATOM 1887 O O . CYS A 1 230 ? 42.008 -5.124 -55.638 1.00 65.62 230 CYS A O 1
ATOM 1889 N N . TYR A 1 231 ? 40.561 -3.915 -54.403 1.00 61.72 231 TYR A N 1
ATOM 1890 C CA . TYR A 1 231 ? 40.269 -2.918 -55.440 1.00 61.72 231 TYR A CA 1
ATOM 1891 C C . TYR A 1 231 ? 41.175 -1.688 -55.352 1.00 61.72 231 TYR A C 1
ATOM 1893 O O . TYR A 1 231 ? 41.597 -1.193 -56.399 1.00 61.72 231 TYR A O 1
ATOM 1901 N N . TYR A 1 232 ? 41.543 -1.237 -54.151 1.00 63.88 232 TYR A N 1
ATOM 1902 C CA . TYR A 1 232 ? 42.336 -0.013 -53.975 1.00 63.88 232 TYR A CA 1
ATOM 1903 C C . TYR A 1 232 ? 43.726 -0.035 -54.649 1.00 63.88 232 TYR A C 1
ATOM 1905 O O . TYR A 1 232 ? 44.038 0.919 -55.368 1.00 63.88 232 TYR A O 1
ATOM 1913 N N . PRO A 1 233 ? 44.520 -1.129 -54.601 1.00 61.81 233 PRO A N 1
ATOM 1914 C CA . PRO A 1 233 ? 45.788 -1.214 -55.339 1.00 61.81 233 PRO A CA 1
ATOM 1915 C C . PRO A 1 233 ? 45.612 -1.207 -56.867 1.00 61.81 233 PRO A C 1
ATOM 1917 O O . PRO A 1 233 ? 46.494 -0.774 -57.610 1.00 61.81 233 PRO A O 1
ATOM 1920 N N . LYS A 1 234 ? 44.467 -1.698 -57.366 1.00 63.47 234 LYS A N 1
ATOM 1921 C CA . LYS A 1 234 ? 44.136 -1.686 -58.801 1.00 63.47 234 LYS A CA 1
ATOM 1922 C C . LYS A 1 234 ? 43.705 -0.291 -59.261 1.00 63.47 234 LYS A C 1
ATOM 1924 O O . LYS A 1 234 ? 44.076 0.101 -60.364 1.00 63.47 234 LYS A O 1
ATOM 1929 N N . LEU A 1 235 ? 42.988 0.454 -58.415 1.00 59.06 235 LEU A N 1
ATOM 1930 C CA . LEU A 1 235 ? 42.643 1.863 -58.636 1.00 59.06 235 LEU A CA 1
ATOM 1931 C C . LEU A 1 235 ? 43.890 2.753 -58.680 1.00 59.06 235 LEU A C 1
ATOM 1933 O O . LEU A 1 235 ? 44.054 3.512 -59.634 1.00 59.06 235 LEU A O 1
ATOM 1937 N N . MET A 1 236 ? 44.791 2.619 -57.698 1.00 61.19 236 MET A N 1
ATOM 1938 C CA . MET A 1 236 ? 46.024 3.418 -57.634 1.00 61.19 236 MET A CA 1
ATOM 1939 C C . MET A 1 236 ? 46.920 3.221 -58.867 1.00 61.19 236 MET A C 1
ATOM 1941 O O . MET A 1 236 ? 47.530 4.174 -59.344 1.00 61.19 236 MET A O 1
ATOM 1945 N N . ASN A 1 237 ? 46.952 2.011 -59.437 1.00 60.53 237 ASN A N 1
ATOM 1946 C CA . ASN A 1 237 ? 47.711 1.720 -60.658 1.00 60.53 237 ASN A CA 1
ATOM 1947 C C . ASN A 1 237 ? 47.043 2.220 -61.955 1.00 60.53 237 ASN A C 1
ATOM 1949 O O . ASN A 1 237 ? 47.732 2.388 -62.958 1.00 60.53 237 ASN A O 1
ATOM 1953 N N . GLN A 1 238 ? 45.722 2.437 -61.974 1.00 55.88 238 GLN A N 1
ATOM 1954 C CA . GLN A 1 238 ? 44.994 2.920 -63.161 1.00 55.88 238 GLN A CA 1
ATOM 1955 C C . GLN A 1 238 ? 44.886 4.450 -63.228 1.00 55.88 238 GLN A C 1
ATOM 1957 O O . GLN A 1 238 ? 44.695 4.997 -64.313 1.00 55.88 238 GLN A O 1
ATOM 1962 N N . ILE A 1 239 ? 45.009 5.140 -62.091 1.00 57.59 239 ILE A N 1
ATOM 1963 C CA . ILE A 1 239 ? 44.756 6.579 -61.956 1.00 57.59 239 ILE A CA 1
ATOM 1964 C C . ILE A 1 239 ? 45.986 7.235 -61.309 1.00 57.59 239 ILE A C 1
ATOM 1966 O O . ILE A 1 239 ? 45.942 7.714 -60.183 1.00 57.59 239 ILE A O 1
ATOM 1970 N N . SER A 1 240 ? 47.124 7.242 -62.012 1.00 52.75 240 SER A N 1
ATOM 1971 C CA . SER A 1 240 ? 48.393 7.757 -61.462 1.00 52.75 240 SER A CA 1
ATOM 1972 C C . SER A 1 240 ? 48.468 9.288 -61.349 1.00 52.75 240 SER A C 1
ATOM 1974 O O . SER A 1 240 ? 49.420 9.801 -60.769 1.00 52.75 240 SER A O 1
ATOM 1976 N N . ASN A 1 241 ? 47.513 10.032 -61.924 1.00 57.25 241 ASN A N 1
ATOM 1977 C CA . ASN A 1 241 ? 47.622 11.489 -62.106 1.00 57.25 241 ASN A CA 1
ATOM 1978 C C . ASN A 1 241 ? 46.547 12.322 -61.377 1.00 57.25 241 ASN A C 1
ATOM 1980 O O . ASN A 1 241 ? 46.620 13.549 -61.436 1.00 57.25 241 ASN A O 1
ATOM 1984 N N . ASP A 1 242 ? 45.573 11.706 -60.695 1.00 65.69 242 ASP A N 1
ATOM 1985 C CA . ASP A 1 242 ? 44.523 12.425 -59.953 1.00 65.69 242 ASP A CA 1
ATOM 1986 C C . ASP A 1 242 ? 44.769 12.334 -58.439 1.00 65.69 242 ASP A C 1
ATOM 1988 O O . ASP A 1 242 ? 44.561 11.294 -57.809 1.00 65.69 242 ASP A O 1
ATOM 1992 N N . LYS A 1 243 ? 45.253 13.436 -57.854 1.00 68.94 243 LYS A N 1
ATOM 1993 C CA . LYS A 1 243 ? 45.634 13.502 -56.435 1.00 68.94 243 LYS A CA 1
ATOM 1994 C C . LYS A 1 243 ? 44.433 13.408 -55.488 1.00 68.94 243 LYS A C 1
ATOM 1996 O O . LYS A 1 243 ? 44.601 12.904 -54.382 1.00 68.94 243 LYS A O 1
ATOM 2001 N N . SER A 1 244 ? 43.239 13.824 -55.919 1.00 63.56 244 SER A N 1
ATOM 2002 C CA . SER A 1 244 ? 42.018 13.739 -55.103 1.00 63.56 244 SER A CA 1
ATOM 2003 C C . SER A 1 244 ? 41.557 12.281 -54.976 1.00 63.56 244 SER A C 1
ATOM 2005 O O . SER A 1 244 ? 41.290 11.785 -53.880 1.00 63.56 244 SER A O 1
ATOM 2007 N N . VAL A 1 245 ? 41.607 11.528 -56.083 1.00 65.56 245 VAL A N 1
ATOM 2008 C CA . VAL A 1 245 ? 41.327 10.079 -56.089 1.00 65.56 245 VAL A CA 1
ATOM 2009 C C . VAL A 1 245 ? 42.384 9.301 -55.300 1.00 65.56 245 VAL A C 1
ATOM 2011 O O . VAL A 1 245 ? 42.053 8.343 -54.598 1.00 65.56 245 VAL A O 1
ATOM 2014 N N . HIS A 1 246 ? 43.650 9.720 -55.370 1.00 72.50 246 HIS A N 1
ATOM 2015 C CA . HIS A 1 246 ? 44.729 9.119 -54.590 1.00 72.50 246 HIS A CA 1
ATOM 2016 C C . HIS A 1 246 ? 44.502 9.269 -53.076 1.00 72.50 246 HIS A C 1
ATOM 2018 O O . HIS A 1 246 ? 44.567 8.275 -52.353 1.00 72.50 246 HIS A O 1
ATOM 2024 N N . ALA A 1 247 ? 44.140 10.469 -52.610 1.00 71.62 247 ALA A N 1
ATOM 2025 C CA . ALA A 1 247 ? 43.821 10.719 -51.204 1.00 71.62 247 ALA A CA 1
ATOM 2026 C C . ALA A 1 247 ? 42.573 9.950 -50.730 1.00 71.62 247 ALA A C 1
ATOM 2028 O O . ALA A 1 247 ? 42.554 9.432 -49.615 1.00 71.62 247 ALA A O 1
ATOM 2029 N N . ALA A 1 248 ? 41.553 9.806 -51.582 1.00 68.62 248 ALA A N 1
ATOM 2030 C CA . ALA A 1 248 ? 40.383 8.979 -51.280 1.00 68.62 248 ALA A CA 1
ATOM 2031 C C . ALA A 1 248 ? 40.730 7.481 -51.146 1.00 68.62 248 ALA A C 1
ATOM 2033 O O . ALA A 1 248 ? 40.191 6.798 -50.279 1.00 68.62 248 ALA A O 1
ATOM 2034 N N . CYS A 1 249 ? 41.659 6.967 -51.961 1.00 70.62 249 CYS A N 1
ATOM 2035 C CA . CYS A 1 249 ? 42.133 5.584 -51.839 1.00 70.62 249 CYS A CA 1
ATOM 2036 C C . CYS A 1 249 ? 42.952 5.359 -50.558 1.00 70.62 249 CYS A C 1
ATOM 2038 O O . CYS A 1 249 ? 42.837 4.300 -49.942 1.00 70.62 249 CYS A O 1
ATOM 2040 N N . LEU A 1 250 ? 43.772 6.337 -50.157 1.00 77.12 250 LEU A N 1
ATOM 2041 C CA . LEU A 1 250 ? 44.527 6.293 -48.901 1.00 77.12 250 LEU A CA 1
ATOM 2042 C C . LEU A 1 250 ? 43.592 6.272 -47.683 1.00 77.12 250 LEU A C 1
ATOM 2044 O O . LEU A 1 250 ? 43.788 5.457 -46.792 1.00 77.12 250 LEU A O 1
ATOM 2048 N N . ASP A 1 251 ? 42.530 7.076 -47.682 1.00 72.25 251 ASP A N 1
ATOM 2049 C CA . ASP A 1 251 ? 41.505 7.079 -46.624 1.00 72.25 251 ASP A CA 1
ATOM 2050 C C . ASP A 1 251 ? 40.737 5.748 -46.519 1.00 72.25 251 ASP A C 1
ATOM 2052 O O . ASP A 1 251 ? 40.509 5.236 -45.421 1.00 72.25 251 ASP A O 1
ATOM 2056 N N . GLY A 1 252 ? 40.398 5.126 -47.654 1.00 71.38 252 GLY A N 1
ATOM 2057 C CA . GLY A 1 252 ? 39.824 3.774 -47.662 1.00 71.38 252 GLY A CA 1
ATOM 2058 C C . GLY A 1 252 ? 40.779 2.747 -47.038 1.00 71.38 252 GLY A C 1
ATOM 2059 O O . GLY A 1 252 ? 40.402 1.973 -46.153 1.00 71.38 252 GLY A O 1
ATOM 2060 N N . HIS A 1 253 ? 42.065 2.793 -47.410 1.00 78.31 253 HIS A N 1
ATOM 2061 C CA . HIS A 1 253 ? 43.102 1.965 -46.787 1.00 78.31 253 HIS A CA 1
ATOM 2062 C C . HIS A 1 253 ? 43.268 2.241 -45.287 1.00 78.31 253 HIS A C 1
ATOM 2064 O O . HIS A 1 253 ? 43.393 1.289 -44.513 1.00 78.31 253 HIS A O 1
ATOM 2070 N N . GLY A 1 254 ? 43.231 3.507 -44.870 1.00 80.38 254 GLY A N 1
ATOM 2071 C CA . GLY A 1 254 ? 43.299 3.926 -43.472 1.00 80.38 254 GLY A CA 1
ATOM 2072 C C . GLY A 1 254 ? 42.144 3.363 -42.648 1.00 80.38 254 GLY A C 1
ATOM 2073 O O . GLY A 1 254 ? 42.359 2.720 -41.616 1.00 80.38 254 GLY A O 1
ATOM 2074 N N . THR A 1 255 ? 40.922 3.480 -43.164 1.00 74.44 255 THR A N 1
ATOM 2075 C CA . THR A 1 255 ? 39.706 2.942 -42.541 1.00 74.44 255 THR A CA 1
ATOM 2076 C C . THR A 1 255 ? 39.741 1.413 -42.430 1.00 74.44 255 THR A C 1
ATOM 2078 O O . THR A 1 255 ? 39.404 0.858 -41.377 1.00 74.44 255 THR A O 1
ATOM 2081 N N . ILE A 1 256 ? 40.185 0.708 -43.477 1.00 77.38 256 ILE A N 1
ATOM 2082 C CA . ILE A 1 256 ? 40.337 -0.756 -43.448 1.00 77.38 256 ILE A CA 1
ATOM 2083 C C . ILE A 1 256 ? 41.425 -1.169 -42.448 1.00 77.38 256 ILE A C 1
ATOM 2085 O O . ILE A 1 256 ? 41.213 -2.083 -41.646 1.00 77.38 256 ILE A O 1
ATOM 2089 N N . ALA A 1 257 ? 42.577 -0.496 -42.458 1.00 80.12 257 ALA A N 1
ATOM 2090 C CA . ALA A 1 257 ? 43.677 -0.766 -41.537 1.00 80.12 257 ALA A CA 1
ATOM 2091 C C . ALA A 1 257 ? 43.245 -0.571 -40.076 1.00 80.12 257 ALA A C 1
ATOM 2093 O O . ALA A 1 257 ? 43.531 -1.425 -39.234 1.00 80.12 257 ALA A O 1
ATOM 2094 N N . LEU A 1 258 ? 42.474 0.484 -39.794 1.00 77.88 258 LEU A N 1
ATOM 2095 C CA . LEU A 1 258 ? 41.902 0.758 -38.479 1.00 77.88 258 LEU A CA 1
ATOM 2096 C C . LEU A 1 258 ? 40.984 -0.382 -38.011 1.00 77.88 258 LEU A C 1
ATOM 2098 O O . LEU A 1 258 ? 41.128 -0.864 -36.887 1.00 77.88 258 LEU A O 1
ATOM 2102 N N . ARG A 1 259 ? 40.085 -0.867 -38.880 1.00 72.44 259 ARG A N 1
ATOM 2103 C CA . ARG A 1 259 ? 39.176 -1.989 -38.568 1.00 72.44 259 ARG A CA 1
ATOM 2104 C C . ARG A 1 259 ? 39.906 -3.322 -38.395 1.00 72.44 259 ARG A C 1
ATOM 2106 O O . ARG A 1 259 ? 39.489 -4.138 -37.578 1.00 72.44 259 ARG A O 1
ATOM 2113 N N . ASN A 1 260 ? 41.009 -3.522 -39.111 1.00 78.38 260 ASN A N 1
ATOM 2114 C CA . ASN A 1 260 ? 41.864 -4.706 -38.999 1.00 78.38 260 ASN A CA 1
ATOM 2115 C C . ASN A 1 260 ? 42.867 -4.633 -37.829 1.00 78.38 260 ASN A C 1
ATOM 2117 O O . ASN A 1 260 ? 43.697 -5.532 -37.682 1.00 78.38 260 ASN A O 1
ATOM 2121 N N . GLY A 1 261 ? 42.827 -3.577 -37.008 1.00 78.44 261 GLY A N 1
ATOM 2122 C CA . GLY A 1 261 ? 43.725 -3.401 -35.862 1.00 78.44 261 GLY A CA 1
ATOM 2123 C C . GLY A 1 261 ? 45.165 -3.019 -36.230 1.00 78.44 261 GLY A C 1
ATOM 2124 O O . GLY A 1 261 ? 46.051 -3.056 -35.378 1.00 78.44 261 GLY A O 1
ATOM 2125 N N . LYS A 1 262 ? 45.425 -2.649 -37.490 1.00 84.88 262 LYS A N 1
ATOM 2126 C CA . LYS A 1 262 ? 46.732 -2.193 -37.987 1.00 84.88 262 LYS A CA 1
ATOM 2127 C C . LYS A 1 262 ? 46.860 -0.679 -37.805 1.00 84.88 262 LYS A C 1
ATOM 2129 O O . LYS A 1 262 ? 46.861 0.086 -38.764 1.00 84.88 262 LYS A O 1
ATOM 2134 N N . TYR A 1 263 ? 46.935 -0.235 -36.553 1.00 86.00 263 TYR A N 1
ATOM 2135 C CA . TYR A 1 263 ? 46.838 1.192 -36.218 1.00 86.00 263 TYR A CA 1
ATOM 2136 C C . TYR A 1 263 ? 47.982 2.046 -36.782 1.00 86.00 263 TYR A C 1
ATOM 2138 O O . TYR A 1 263 ? 47.747 3.184 -37.169 1.00 86.00 263 TYR A O 1
ATOM 2146 N N . ALA A 1 264 ? 49.202 1.505 -36.866 1.00 85.25 264 ALA A N 1
ATOM 2147 C CA . ALA A 1 264 ? 50.344 2.221 -37.440 1.00 85.25 264 ALA A CA 1
ATOM 2148 C C . ALA A 1 264 ? 50.153 2.501 -38.940 1.00 85.25 264 ALA A C 1
ATOM 2150 O O . ALA A 1 264 ? 50.383 3.622 -39.388 1.00 85.25 264 ALA A O 1
ATOM 2151 N N . ASP A 1 265 ? 49.661 1.507 -39.685 1.00 83.94 265 ASP A N 1
ATOM 2152 C CA . ASP A 1 265 ? 49.355 1.646 -41.110 1.00 83.94 265 ASP A CA 1
ATOM 2153 C C . ASP A 1 265 ? 48.193 2.628 -41.313 1.00 83.94 265 ASP A C 1
ATOM 2155 O O . ASP A 1 265 ? 48.258 3.489 -42.183 1.00 83.94 265 ASP A O 1
ATOM 2159 N N . ALA A 1 266 ? 47.161 2.559 -40.460 1.00 86.62 266 ALA A N 1
ATOM 2160 C CA . ALA A 1 266 ? 46.041 3.497 -40.491 1.00 86.62 266 ALA A CA 1
ATOM 2161 C C . ALA A 1 266 ? 46.499 4.948 -40.288 1.00 86.62 266 ALA A C 1
ATOM 2163 O O . ALA A 1 266 ? 46.134 5.821 -41.066 1.00 86.62 266 ALA A O 1
ATOM 2164 N N . ILE A 1 267 ? 47.346 5.204 -39.284 1.00 89.31 267 ILE A N 1
ATOM 2165 C CA . ILE A 1 267 ? 47.905 6.540 -39.034 1.00 89.31 267 ILE A CA 1
ATOM 2166 C C . ILE A 1 267 ? 48.725 7.013 -40.236 1.00 89.31 267 ILE A C 1
ATOM 2168 O O . ILE A 1 267 ? 48.587 8.165 -40.637 1.00 89.31 267 ILE A O 1
ATOM 2172 N N . MET A 1 268 ? 49.555 6.145 -40.819 1.00 91.00 268 MET A N 1
ATOM 2173 C CA . MET A 1 268 ? 50.368 6.479 -41.990 1.00 91.00 268 MET A CA 1
ATOM 2174 C C . MET A 1 268 ? 49.491 6.898 -43.179 1.00 91.00 268 MET A C 1
ATOM 2176 O O . MET A 1 268 ? 49.677 7.993 -43.705 1.00 91.00 268 MET A O 1
ATOM 2180 N N . TYR A 1 269 ? 48.512 6.069 -43.555 1.00 86.69 269 TYR A N 1
ATOM 2181 C CA . TYR A 1 269 ? 47.629 6.344 -44.692 1.00 86.69 269 TYR A CA 1
ATOM 2182 C C . TYR A 1 269 ? 46.773 7.600 -44.487 1.00 86.69 269 TYR A C 1
ATOM 2184 O O . TYR A 1 269 ? 46.662 8.421 -45.394 1.00 86.69 269 TYR A O 1
ATOM 2192 N N . GLU A 1 270 ? 46.208 7.788 -43.292 1.00 87.50 270 GLU A N 1
ATOM 2193 C CA . GLU A 1 270 ? 45.398 8.971 -42.977 1.00 87.50 270 GLU A CA 1
ATOM 2194 C C . GLU A 1 270 ? 46.245 10.253 -42.912 1.00 87.50 270 GLU A C 1
ATOM 2196 O O . GLU A 1 270 ? 45.786 11.318 -43.321 1.00 87.50 270 GLU A O 1
ATOM 2201 N N . THR A 1 271 ? 47.500 10.171 -42.452 1.00 90.31 271 THR A N 1
ATOM 2202 C CA . THR A 1 271 ? 48.425 11.321 -42.452 1.00 90.31 271 THR A CA 1
ATOM 2203 C C . THR A 1 271 ? 48.753 11.751 -43.880 1.00 90.31 271 THR A C 1
ATOM 2205 O O . THR A 1 271 ? 48.645 12.932 -44.204 1.00 90.31 271 THR A O 1
ATOM 2208 N N . GLU A 1 272 ? 49.073 10.795 -44.755 1.00 87.00 272 GLU A N 1
ATOM 2209 C CA . GLU A 1 272 ? 49.344 11.064 -46.171 1.00 87.00 272 GLU A CA 1
ATOM 2210 C C . GLU A 1 272 ? 48.106 11.642 -46.883 1.00 87.00 272 GLU A C 1
ATOM 2212 O O . GLU A 1 272 ? 48.214 12.594 -47.659 1.00 87.00 272 GLU A O 1
ATOM 2217 N N . ALA A 1 273 ? 46.906 11.143 -46.562 1.00 83.44 273 ALA A N 1
ATOM 2218 C CA . ALA A 1 273 ? 45.655 11.695 -47.078 1.00 83.44 273 ALA A CA 1
ATOM 2219 C C . ALA A 1 273 ? 45.435 13.155 -46.634 1.00 83.44 273 ALA A C 1
ATOM 2221 O O . ALA A 1 273 ? 45.101 14.001 -47.469 1.00 83.44 273 ALA A O 1
ATOM 2222 N N . VAL A 1 274 ? 45.651 13.475 -45.349 1.00 86.62 274 VAL A N 1
ATOM 2223 C CA . VAL A 1 274 ? 45.553 14.852 -44.825 1.00 86.62 274 VAL A CA 1
ATOM 2224 C C . VAL A 1 274 ? 46.535 15.780 -45.545 1.00 86.62 274 VAL A C 1
ATOM 2226 O O . VAL A 1 274 ? 46.119 16.834 -46.028 1.00 86.62 274 VAL A O 1
ATOM 2229 N N . GLU A 1 275 ? 47.799 15.378 -45.703 1.00 86.12 275 GLU A N 1
ATOM 2230 C CA . GLU A 1 275 ? 48.822 16.186 -46.383 1.00 86.12 275 GLU A CA 1
ATOM 2231 C C . GLU A 1 275 ? 48.455 16.500 -47.841 1.00 86.12 275 GLU A C 1
ATOM 2233 O O . GLU A 1 275 ? 48.714 17.605 -48.334 1.00 86.12 275 GLU A O 1
ATOM 2238 N N . ILE A 1 276 ? 47.832 15.558 -48.555 1.00 80.00 276 ILE A N 1
ATOM 2239 C CA . ILE A 1 276 ? 47.393 15.791 -49.933 1.00 80.00 276 ILE A CA 1
ATOM 2240 C C . ILE A 1 276 ? 46.269 16.832 -49.973 1.00 80.00 276 ILE A C 1
ATOM 2242 O O . ILE A 1 276 ? 46.364 17.774 -50.769 1.00 80.00 276 ILE A O 1
ATOM 2246 N N . TYR A 1 277 ? 45.250 16.699 -49.117 1.00 76.50 277 TYR A N 1
ATOM 2247 C CA . TYR A 1 277 ? 44.117 17.631 -49.069 1.00 76.50 277 TYR A CA 1
ATOM 2248 C C . TYR A 1 277 ? 44.530 19.040 -48.618 1.00 76.50 277 TYR A C 1
ATOM 2250 O O . TYR A 1 277 ? 44.055 20.017 -49.199 1.00 76.50 277 TYR A O 1
ATOM 2258 N N . GLU A 1 278 ? 45.460 19.170 -47.664 1.00 81.19 278 GLU A N 1
ATOM 2259 C CA . GLU A 1 278 ? 45.983 20.476 -47.232 1.00 81.19 278 GLU A CA 1
ATOM 2260 C C . GLU A 1 278 ? 46.752 21.201 -48.343 1.00 81.19 278 GLU A C 1
ATOM 2262 O O . GLU A 1 278 ? 46.609 22.414 -48.511 1.00 81.19 278 GLU A O 1
ATOM 2267 N N . ASN A 1 279 ? 47.547 20.466 -49.127 1.00 78.06 279 ASN A N 1
ATOM 2268 C CA . ASN A 1 279 ? 48.436 21.056 -50.127 1.00 78.06 279 ASN A CA 1
ATOM 2269 C C . ASN A 1 279 ? 47.787 21.272 -51.506 1.00 78.06 279 ASN A C 1
ATOM 2271 O O . ASN A 1 279 ? 48.257 22.123 -52.264 1.00 78.06 279 ASN A O 1
ATOM 2275 N N . HIS A 1 280 ? 46.746 20.511 -51.867 1.00 67.00 280 HIS A N 1
ATOM 2276 C CA . HIS A 1 280 ? 46.214 20.488 -53.241 1.00 67.00 280 HIS A CA 1
ATOM 2277 C C . HIS A 1 280 ? 44.764 20.959 -53.372 1.00 67.00 280 HIS A C 1
ATOM 2279 O O . HIS A 1 280 ? 44.433 21.573 -54.386 1.00 67.00 280 HIS A O 1
ATOM 2285 N N . GLU A 1 281 ? 43.910 20.724 -52.371 1.00 61.69 281 GLU A N 1
ATOM 2286 C CA . GLU A 1 281 ? 42.482 21.078 -52.420 1.00 61.69 281 GLU A CA 1
ATOM 2287 C C . GLU A 1 281 ? 41.981 21.788 -51.139 1.00 61.69 281 GLU A C 1
ATOM 2289 O O . GLU A 1 281 ? 40.935 21.428 -50.600 1.00 61.69 281 GLU A O 1
ATOM 2294 N N . PRO A 1 282 ? 42.633 22.874 -50.667 1.00 57.44 282 PRO A N 1
ATOM 2295 C CA . PRO A 1 282 ? 42.256 23.563 -49.422 1.00 57.44 282 PRO A CA 1
ATOM 2296 C C . PRO A 1 282 ? 40.865 24.229 -49.444 1.00 57.44 282 PRO A C 1
ATOM 2298 O O . PRO A 1 282 ? 40.425 24.775 -48.435 1.00 57.44 282 PRO A O 1
ATOM 2301 N N . ARG A 1 283 ? 40.155 24.213 -50.582 1.00 58.47 283 ARG A N 1
ATOM 2302 C CA . ARG A 1 283 ? 38.767 24.697 -50.684 1.00 58.47 283 ARG A CA 1
ATOM 2303 C C . ARG A 1 283 ? 37.736 23.650 -50.256 1.00 58.47 283 ARG A C 1
ATOM 2305 O O . ARG A 1 283 ? 36.591 24.026 -50.019 1.00 58.47 283 ARG A O 1
ATOM 2312 N N . ASP A 1 284 ? 38.124 22.382 -50.127 1.00 69.94 284 ASP A N 1
ATOM 2313 C CA . ASP A 1 284 ? 37.244 21.306 -49.667 1.00 69.94 284 ASP A CA 1
ATOM 2314 C C . ASP A 1 284 ? 37.393 21.064 -48.156 1.00 69.94 284 ASP A C 1
ATOM 2316 O O . ASP A 1 284 ? 37.886 20.039 -47.676 1.00 69.94 284 ASP A O 1
ATOM 2320 N N . LEU A 1 285 ? 36.981 22.076 -47.385 1.00 75.44 285 LEU A N 1
ATOM 2321 C CA . LEU A 1 285 ? 37.110 22.096 -45.925 1.00 75.44 285 LEU A CA 1
ATOM 2322 C C . LEU A 1 285 ? 36.356 20.941 -45.250 1.00 75.44 285 LEU A C 1
ATOM 2324 O O . LEU A 1 285 ? 36.780 20.474 -44.193 1.00 75.44 285 LEU A O 1
ATOM 2328 N N . LEU A 1 286 ? 35.261 20.462 -45.851 1.00 78.62 286 LEU A N 1
ATOM 2329 C CA . LEU A 1 286 ? 34.465 19.372 -45.289 1.00 78.62 286 LEU A CA 1
ATOM 2330 C C . LEU A 1 286 ? 35.195 18.031 -45.396 1.00 78.62 286 LEU A C 1
ATOM 2332 O O . LEU A 1 286 ? 35.229 17.279 -44.419 1.00 78.62 286 LEU A O 1
ATOM 2336 N N . HIS A 1 287 ? 35.797 17.728 -46.549 1.00 74.38 287 HIS A N 1
ATOM 2337 C CA . HIS A 1 287 ? 36.572 16.499 -46.708 1.00 74.38 287 HIS A CA 1
ATOM 2338 C C . HIS A 1 287 ? 37.822 16.524 -45.838 1.00 74.38 287 HIS A C 1
ATOM 2340 O O . HIS A 1 287 ? 38.057 15.557 -45.114 1.00 74.38 287 HIS A O 1
ATOM 2346 N N . LEU A 1 288 ? 38.547 17.647 -45.800 1.00 82.31 288 LEU A N 1
ATOM 2347 C CA . LEU A 1 288 ? 39.696 17.809 -44.910 1.00 82.31 288 LEU A CA 1
ATOM 2348 C C . LEU A 1 288 ? 39.307 17.608 -43.434 1.00 82.31 288 LEU A C 1
ATOM 2350 O O . LEU A 1 288 ? 39.990 16.892 -42.700 1.00 82.31 288 LEU A O 1
ATOM 2354 N N . ALA A 1 289 ? 38.164 18.153 -43.000 1.00 83.88 289 ALA A N 1
ATOM 2355 C CA . ALA A 1 289 ? 37.655 17.929 -41.650 1.00 83.88 289 ALA A CA 1
ATOM 2356 C C . ALA A 1 289 ? 37.349 16.448 -41.367 1.00 83.88 289 ALA A C 1
ATOM 2358 O O . ALA A 1 289 ? 37.617 15.971 -40.261 1.00 83.88 289 ALA A O 1
ATOM 2359 N N . LYS A 1 290 ? 36.804 15.703 -42.339 1.00 83.00 290 LYS A N 1
ATOM 2360 C CA . LYS A 1 290 ? 36.570 14.254 -42.207 1.00 83.00 290 LYS A CA 1
ATOM 2361 C C . LYS A 1 290 ? 37.884 13.479 -42.057 1.00 83.00 290 LYS A C 1
ATOM 2363 O O . LYS A 1 290 ? 37.957 12.627 -41.178 1.00 83.00 290 LYS A O 1
ATOM 2368 N N . LYS A 1 291 ? 38.938 13.831 -42.806 1.00 85.94 291 LYS A N 1
ATOM 2369 C CA . LYS A 1 291 ? 40.265 13.193 -42.670 1.00 85.94 291 LYS A CA 1
ATOM 2370 C C . LYS A 1 291 ? 40.887 13.439 -41.303 1.00 85.94 291 LYS A C 1
ATOM 2372 O O . LYS A 1 291 ? 41.336 12.505 -40.651 1.00 85.94 291 LYS A O 1
ATOM 2377 N N . TYR A 1 292 ? 40.801 14.668 -40.794 1.00 89.31 292 TYR A N 1
ATOM 2378 C CA . TYR A 1 292 ? 41.216 14.959 -39.421 1.00 89.31 292 TYR A CA 1
ATOM 2379 C C . TYR A 1 292 ? 40.442 14.138 -38.375 1.00 89.31 292 TYR A C 1
ATOM 2381 O O . TYR A 1 292 ? 41.022 13.695 -37.385 1.00 89.31 292 TYR A O 1
ATOM 2389 N N . ASN A 1 293 ? 39.149 13.881 -38.594 1.00 88.38 293 ASN A N 1
ATOM 2390 C CA . ASN A 1 293 ? 38.376 12.997 -37.723 1.00 88.38 293 ASN A CA 1
ATOM 2391 C C . ASN A 1 293 ? 38.857 11.534 -37.815 1.00 88.38 293 ASN A C 1
ATOM 2393 O O . ASN A 1 293 ? 39.057 10.902 -36.782 1.00 88.38 293 ASN A O 1
ATOM 2397 N N . ASN A 1 294 ? 39.101 11.007 -39.015 1.00 86.19 294 ASN A N 1
ATOM 2398 C CA . ASN A 1 294 ? 39.588 9.634 -39.208 1.00 86.19 294 ASN A CA 1
ATOM 2399 C C . ASN A 1 294 ? 40.988 9.427 -38.609 1.00 86.19 294 ASN A C 1
ATOM 2401 O O . ASN A 1 294 ? 41.214 8.469 -37.868 1.00 86.19 294 ASN A O 1
ATOM 2405 N N . LEU A 1 295 ? 41.895 10.386 -38.814 1.00 89.06 295 LEU A N 1
ATOM 2406 C CA . LEU A 1 295 ? 43.215 10.402 -38.187 1.00 89.06 295 LEU A CA 1
ATOM 2407 C C . LEU A 1 295 ? 43.114 10.430 -36.653 1.00 89.06 295 LEU A C 1
ATOM 2409 O O . LEU A 1 295 ? 43.822 9.695 -35.962 1.00 89.06 295 LEU A O 1
ATOM 2413 N N . GLY A 1 296 ? 42.187 11.225 -36.107 1.00 90.62 296 GLY A N 1
ATOM 2414 C CA . GLY A 1 296 ? 41.883 11.234 -34.677 1.00 90.62 296 GLY A CA 1
ATOM 2415 C C . GLY A 1 296 ? 41.430 9.864 -34.164 1.00 90.62 296 GLY A C 1
ATOM 2416 O O . GLY A 1 296 ? 41.932 9.392 -33.143 1.00 90.62 296 GLY A O 1
ATOM 2417 N N . MET A 1 297 ? 40.548 9.175 -34.895 1.00 88.38 297 MET A N 1
ATOM 2418 C CA . MET A 1 297 ? 40.118 7.813 -34.554 1.00 88.38 297 MET A CA 1
ATOM 2419 C C . MET A 1 297 ? 41.290 6.821 -34.566 1.00 88.38 297 MET A C 1
ATOM 2421 O O . MET A 1 297 ? 41.389 5.993 -33.658 1.00 88.38 297 MET A O 1
ATOM 2425 N N . ALA A 1 298 ? 42.204 6.931 -35.535 1.00 87.94 298 ALA A N 1
ATOM 2426 C CA . ALA A 1 298 ? 43.392 6.083 -35.621 1.00 87.94 298 ALA A CA 1
ATOM 2427 C C . ALA A 1 298 ? 44.344 6.283 -34.429 1.00 87.94 298 ALA A C 1
ATOM 2429 O O . ALA A 1 298 ? 44.760 5.307 -33.795 1.00 87.94 298 ALA A O 1
ATOM 2430 N N . TYR A 1 299 ? 44.615 7.534 -34.043 1.00 89.75 299 TYR A N 1
ATOM 2431 C CA . TYR A 1 299 ? 45.394 7.827 -32.836 1.00 89.75 299 TYR A CA 1
ATOM 2432 C C . TYR A 1 299 ? 44.696 7.352 -31.558 1.00 89.75 299 TYR A C 1
ATOM 2434 O O . TYR A 1 299 ? 45.355 6.780 -30.686 1.00 89.75 299 TYR A O 1
ATOM 2442 N N . GLY A 1 300 ? 43.374 7.513 -31.458 1.00 86.69 300 GLY A N 1
ATOM 2443 C CA . GLY A 1 300 ? 42.592 7.031 -30.320 1.00 86.69 300 GLY A CA 1
ATOM 2444 C C . GLY A 1 300 ? 42.703 5.515 -30.157 1.00 86.69 300 GLY A C 1
ATOM 2445 O O . GLY A 1 300 ? 43.032 5.033 -29.073 1.00 86.69 300 GLY A O 1
ATOM 2446 N N . ALA A 1 301 ? 42.534 4.769 -31.252 1.00 83.38 301 ALA A N 1
ATOM 2447 C CA . ALA A 1 301 ? 42.663 3.313 -31.267 1.00 83.38 301 ALA A CA 1
ATOM 2448 C C . ALA A 1 301 ? 44.096 2.826 -30.977 1.00 83.38 301 ALA A C 1
ATOM 2450 O O . ALA A 1 301 ? 44.276 1.771 -30.373 1.00 83.38 301 ALA A O 1
ATOM 2451 N N . SER A 1 302 ? 45.119 3.613 -31.335 1.00 86.75 302 SER A N 1
ATOM 2452 C CA . SER A 1 302 ? 46.524 3.326 -31.000 1.00 86.75 302 SER A CA 1
ATOM 2453 C C . SER A 1 302 ? 46.891 3.556 -29.523 1.00 86.75 302 SER A C 1
ATOM 2455 O O . SER A 1 302 ? 48.025 3.284 -29.130 1.00 86.75 302 SER A O 1
ATOM 2457 N N . GLY A 1 303 ? 45.962 4.070 -28.706 1.00 83.88 303 GLY A N 1
ATOM 2458 C CA . GLY A 1 303 ? 46.195 4.388 -27.295 1.00 83.88 303 GLY A CA 1
ATOM 2459 C C . GLY A 1 303 ? 46.751 5.793 -27.037 1.00 83.88 303 GLY A C 1
ATOM 2460 O O . GLY A 1 303 ? 47.306 6.034 -25.968 1.00 83.88 303 GLY A O 1
ATOM 2461 N N . ASN A 1 304 ? 46.594 6.729 -27.982 1.00 89.62 304 ASN A N 1
ATOM 2462 C CA . ASN A 1 304 ? 47.048 8.122 -27.866 1.00 89.62 304 ASN A CA 1
ATOM 2463 C C . ASN A 1 304 ? 45.858 9.112 -27.830 1.00 89.62 304 ASN A C 1
ATOM 2465 O O . ASN A 1 304 ? 45.660 9.874 -28.783 1.00 89.62 304 ASN A O 1
ATOM 2469 N N . PRO A 1 305 ? 45.048 9.136 -26.749 1.00 87.56 305 PRO A N 1
ATOM 2470 C CA . PRO A 1 305 ? 43.822 9.942 -26.676 1.00 87.56 305 PRO A CA 1
ATOM 2471 C C . PRO A 1 305 ? 44.074 11.458 -26.745 1.00 87.56 305 PRO A C 1
ATOM 2473 O O . PRO A 1 305 ? 43.286 12.178 -27.355 1.00 87.56 305 PRO A O 1
ATOM 2476 N N . SER A 1 306 ? 45.194 11.955 -26.209 1.00 86.69 306 SER A N 1
ATOM 2477 C CA . SER A 1 306 ? 45.565 13.377 -26.297 1.00 86.69 306 SER A CA 1
ATOM 2478 C C . SER A 1 306 ? 45.783 13.846 -27.738 1.00 86.69 306 SER A C 1
ATOM 2480 O O . SER A 1 306 ? 45.285 14.902 -28.131 1.00 86.69 306 SER A O 1
ATOM 2482 N N . THR A 1 307 ? 46.488 13.049 -28.544 1.00 90.25 307 THR A N 1
ATOM 2483 C CA . THR A 1 307 ? 46.720 13.338 -29.969 1.00 90.25 307 THR A CA 1
ATOM 2484 C C . THR A 1 307 ? 45.427 13.192 -30.767 1.00 90.25 307 THR A C 1
ATOM 2486 O O . THR A 1 307 ? 45.132 14.020 -31.625 1.00 90.25 307 THR A O 1
ATOM 2489 N N . ALA A 1 308 ? 44.598 12.200 -30.431 1.00 91.12 308 ALA A N 1
ATOM 2490 C CA . ALA A 1 308 ? 43.276 12.035 -31.026 1.00 91.12 308 ALA A CA 1
ATOM 2491 C C . ALA A 1 308 ? 42.400 13.285 -30.836 1.00 91.12 308 ALA A C 1
ATOM 2493 O O . ALA A 1 308 ? 41.861 13.815 -31.808 1.00 91.12 308 ALA A O 1
ATOM 2494 N N . ARG A 1 309 ? 42.336 13.822 -29.608 1.00 92.25 309 ARG A N 1
ATOM 2495 C CA . ARG A 1 309 ? 41.604 15.063 -29.307 1.00 92.25 309 ARG A CA 1
ATOM 2496 C C . ARG A 1 309 ? 42.108 16.262 -30.097 1.00 92.25 309 ARG A C 1
ATOM 2498 O O . ARG A 1 309 ? 41.287 17.054 -30.549 1.00 92.25 309 ARG A O 1
ATOM 2505 N N . PHE A 1 310 ? 43.421 16.392 -30.293 1.00 92.56 310 PHE A N 1
ATOM 2506 C CA . PHE A 1 310 ? 43.981 17.460 -31.124 1.00 92.56 310 PHE A CA 1
ATOM 2507 C C . PHE A 1 310 ? 43.423 17.404 -32.555 1.00 92.56 310 PHE A C 1
ATOM 2509 O O . PHE A 1 310 ? 42.961 18.415 -33.082 1.00 92.56 310 PHE A O 1
ATOM 2516 N N . HIS A 1 311 ? 43.385 16.219 -33.167 1.00 92.69 311 HIS A N 1
ATOM 2517 C CA . HIS A 1 311 ? 42.847 16.055 -34.518 1.00 92.69 311 HIS A CA 1
ATOM 2518 C C . HIS A 1 311 ? 41.316 16.203 -34.579 1.00 92.69 311 HIS A C 1
ATOM 2520 O O . HIS A 1 311 ? 40.804 16.832 -35.506 1.00 92.69 311 HIS A O 1
ATOM 2526 N N . PHE A 1 312 ? 40.573 15.741 -33.567 1.00 92.88 312 PHE A N 1
ATOM 2527 C CA . PHE A 1 312 ? 39.134 16.019 -33.452 1.00 92.88 312 PHE A CA 1
ATOM 2528 C C . PHE A 1 312 ? 38.841 17.516 -33.305 1.00 92.88 312 PHE A C 1
ATOM 2530 O O . PHE A 1 312 ? 37.889 18.024 -33.898 1.00 92.88 312 PHE A O 1
ATOM 2537 N N . GLN A 1 313 ? 39.688 18.249 -32.578 1.00 92.44 313 GLN A N 1
ATOM 2538 C CA . GLN A 1 313 ? 39.568 19.697 -32.451 1.00 92.44 313 GLN A CA 1
ATOM 2539 C C . GLN A 1 313 ? 39.791 20.383 -33.802 1.00 92.44 313 GLN A C 1
ATOM 2541 O O . GLN A 1 313 ? 38.968 21.205 -34.198 1.00 92.44 313 GLN A O 1
ATOM 2546 N N . ARG A 1 314 ? 40.828 19.988 -34.554 1.00 91.50 314 ARG A N 1
ATOM 2547 C CA . ARG A 1 314 ? 41.051 20.477 -35.925 1.00 91.50 314 ARG A CA 1
ATOM 2548 C C . ARG A 1 314 ? 39.865 20.197 -36.848 1.00 91.50 314 ARG A C 1
ATOM 2550 O O . ARG A 1 314 ? 39.451 21.083 -37.590 1.00 91.50 314 ARG A O 1
ATOM 2557 N N . SER A 1 315 ? 39.273 19.004 -36.759 1.00 90.81 315 SER A N 1
ATOM 2558 C CA . SER A 1 315 ? 38.057 18.657 -37.505 1.00 90.81 315 SER A CA 1
ATOM 2559 C C . SER A 1 315 ? 36.898 19.613 -37.188 1.00 90.81 315 SER A C 1
ATOM 2561 O O . SER A 1 315 ? 36.274 20.155 -38.101 1.00 90.81 315 SER A O 1
ATOM 2563 N N . ASN A 1 316 ? 36.637 19.880 -35.905 1.00 89.12 316 ASN A N 1
ATOM 2564 C CA . ASN A 1 316 ? 35.567 20.788 -35.487 1.00 89.12 316 ASN A CA 1
ATOM 2565 C C . ASN A 1 316 ? 35.845 22.257 -35.843 1.00 89.12 316 ASN A C 1
ATOM 2567 O O . ASN A 1 316 ? 34.911 22.955 -36.232 1.00 89.12 316 ASN A O 1
ATOM 2571 N N . GLU A 1 317 ? 37.095 22.725 -35.770 1.00 89.62 317 GLU A N 1
ATOM 2572 C CA . GLU A 1 317 ? 37.495 24.075 -36.206 1.00 89.62 317 GLU A CA 1
ATOM 2573 C C . GLU A 1 317 ? 37.179 24.299 -37.694 1.00 89.62 317 GLU A C 1
ATOM 2575 O O . GLU A 1 317 ? 36.607 25.327 -38.064 1.00 89.62 317 GLU A O 1
ATOM 2580 N N . LEU A 1 318 ? 37.485 23.309 -38.541 1.00 87.06 318 LEU A N 1
ATOM 2581 C CA . LEU A 1 318 ? 37.185 23.341 -39.975 1.00 87.06 318 LEU A CA 1
ATOM 2582 C C . LEU A 1 318 ? 35.677 23.254 -40.263 1.00 87.06 318 LEU A C 1
ATOM 2584 O O . LEU A 1 318 ? 35.163 23.982 -41.108 1.00 87.06 318 LEU A O 1
ATOM 2588 N N . LYS A 1 319 ? 34.932 22.412 -39.538 1.00 85.94 319 LYS A N 1
ATOM 2589 C CA . LYS A 1 319 ? 33.463 22.350 -39.665 1.00 85.94 319 LYS A CA 1
ATOM 2590 C C . LYS A 1 319 ? 32.812 23.662 -39.228 1.00 85.94 319 LYS A C 1
ATOM 2592 O O . LYS A 1 319 ? 31.889 24.143 -39.878 1.00 85.94 319 LYS A O 1
ATOM 2597 N N . TYR A 1 320 ? 33.297 24.275 -38.151 1.00 85.31 320 TYR A N 1
ATOM 2598 C CA . TYR A 1 320 ? 32.769 25.546 -37.662 1.00 85.31 320 TYR A CA 1
ATOM 2599 C C . TYR A 1 320 ? 33.064 26.701 -38.625 1.00 85.31 320 TYR A C 1
ATOM 2601 O O . TYR A 1 320 ? 32.207 27.560 -38.832 1.00 85.31 320 TYR A O 1
ATOM 2609 N N . SER A 1 321 ? 34.243 26.720 -39.255 1.00 85.38 321 SER A N 1
ATOM 2610 C CA . SER A 1 321 ? 34.557 27.725 -40.275 1.00 85.38 321 SER A CA 1
ATOM 2611 C C . SER A 1 321 ? 33.702 27.574 -41.538 1.00 85.38 321 SER A C 1
ATOM 2613 O O . SER A 1 321 ? 33.420 28.580 -42.181 1.00 85.38 321 SER A O 1
ATOM 2615 N N . LEU A 1 322 ? 33.247 26.356 -41.856 1.00 82.12 322 LEU A N 1
ATOM 2616 C CA . LEU A 1 322 ? 32.368 26.076 -42.992 1.00 82.12 322 LEU A CA 1
ATOM 2617 C C . LEU A 1 322 ? 30.894 26.414 -42.717 1.00 82.12 322 LEU A C 1
ATOM 2619 O O . LEU A 1 322 ? 30.237 27.028 -43.554 1.00 82.12 322 LEU A O 1
ATOM 2623 N N . PHE A 1 323 ? 30.360 25.995 -41.567 1.00 81.19 323 PHE A N 1
ATOM 2624 C CA . PHE A 1 323 ? 28.924 26.091 -41.271 1.00 81.19 323 PHE A CA 1
ATOM 2625 C C . PHE A 1 323 ? 28.542 27.305 -40.419 1.00 81.19 323 PHE A C 1
ATOM 2627 O O . PHE A 1 323 ? 27.361 27.635 -40.332 1.00 81.19 323 PHE A O 1
ATOM 2634 N N . HIS A 1 324 ? 29.513 27.935 -39.745 1.00 81.00 324 HIS A N 1
ATOM 2635 C CA . HIS A 1 324 ? 29.301 28.997 -38.751 1.00 81.00 324 HIS A CA 1
ATOM 2636 C C . HIS A 1 324 ? 28.251 28.637 -37.682 1.00 81.00 324 HIS A C 1
ATOM 2638 O O . HIS A 1 324 ? 27.541 29.498 -37.164 1.00 81.00 324 HIS A O 1
ATOM 2644 N N . ASN A 1 325 ? 28.147 27.344 -37.369 1.00 77.62 325 ASN A N 1
ATOM 2645 C CA . ASN A 1 325 ? 27.153 26.766 -36.475 1.00 77.62 325 ASN A CA 1
ATOM 2646 C C . ASN A 1 325 ? 27.790 25.603 -35.704 1.00 77.62 325 ASN A C 1
ATOM 2648 O O . ASN A 1 325 ? 28.266 24.645 -36.310 1.00 77.62 325 ASN A O 1
ATOM 2652 N N . ASP A 1 326 ? 27.779 25.684 -34.375 1.00 77.44 326 ASP A N 1
ATOM 2653 C CA . ASP A 1 326 ? 28.330 24.686 -33.450 1.00 77.44 326 ASP A CA 1
ATOM 2654 C C . ASP A 1 326 ? 27.401 23.477 -33.221 1.00 77.44 326 ASP A C 1
ATOM 2656 O O . ASP A 1 326 ? 27.751 22.536 -32.508 1.00 77.44 326 ASP A O 1
ATOM 2660 N N . ARG A 1 327 ? 26.212 23.488 -33.835 1.00 78.94 327 ARG A N 1
ATOM 2661 C CA . ARG A 1 327 ? 25.203 22.422 -33.766 1.00 78.94 327 ARG A CA 1
ATOM 2662 C C . ARG A 1 327 ? 24.897 21.787 -35.118 1.00 78.94 327 ARG A C 1
ATOM 2664 O O . ARG A 1 327 ? 23.842 21.171 -35.276 1.00 78.94 327 ARG A O 1
ATOM 2671 N N . HIS A 1 328 ? 25.790 21.931 -36.095 1.00 82.69 328 HIS A N 1
ATOM 2672 C CA . HIS A 1 328 ? 25.641 21.244 -37.376 1.00 82.69 328 HIS A CA 1
ATOM 2673 C C . HIS A 1 328 ? 25.744 19.721 -37.193 1.00 82.69 328 HIS A C 1
ATOM 2675 O O . HIS A 1 328 ? 26.551 19.243 -36.393 1.00 82.69 328 HIS A O 1
ATOM 2681 N N . ILE A 1 329 ? 24.946 18.948 -37.938 1.00 80.25 329 ILE A N 1
ATOM 2682 C CA . ILE A 1 329 ? 24.861 17.486 -37.782 1.00 80.25 329 ILE A CA 1
ATOM 2683 C C . ILE A 1 329 ? 26.220 16.785 -37.946 1.00 80.25 329 ILE A C 1
ATOM 2685 O O . ILE A 1 329 ? 26.528 15.872 -37.183 1.00 80.25 329 ILE A O 1
ATOM 2689 N N . ASP A 1 330 ? 27.081 17.287 -38.838 1.00 77.94 330 ASP A N 1
ATOM 2690 C CA . ASP A 1 330 ? 28.431 16.750 -39.075 1.00 77.94 330 ASP A CA 1
ATOM 2691 C C . ASP A 1 330 ? 29.371 16.844 -37.859 1.00 77.94 330 ASP A C 1
ATOM 2693 O O . ASP A 1 330 ? 30.448 16.246 -37.863 1.00 77.94 330 ASP A O 1
ATOM 2697 N N . MET A 1 331 ? 29.015 17.602 -36.817 1.00 84.38 331 MET A N 1
ATOM 2698 C CA . MET A 1 331 ? 29.804 17.694 -35.583 1.00 84.38 331 MET A CA 1
ATOM 2699 C C . MET A 1 331 ? 29.462 16.595 -34.568 1.00 84.38 331 MET A C 1
ATOM 2701 O O . MET A 1 331 ? 30.262 16.343 -33.666 1.00 84.38 331 MET A O 1
ATOM 2705 N N . ALA A 1 332 ? 28.308 15.927 -34.698 1.00 85.75 332 ALA A N 1
ATOM 2706 C CA . ALA A 1 332 ? 27.828 14.956 -33.712 1.00 85.75 332 ALA A CA 1
ATOM 2707 C C . ALA A 1 332 ? 28.815 13.795 -33.502 1.00 85.75 332 ALA A C 1
ATOM 2709 O O . ALA A 1 332 ? 29.142 13.466 -32.364 1.00 85.75 332 ALA A O 1
ATOM 2710 N N . ASP A 1 333 ? 29.347 13.233 -34.589 1.00 83.62 333 ASP A N 1
ATOM 2711 C CA . ASP A 1 333 ? 30.286 12.105 -34.525 1.00 83.62 333 ASP A CA 1
ATOM 2712 C C . ASP A 1 333 ? 31.631 12.503 -33.907 1.00 83.62 333 ASP A C 1
ATOM 2714 O O . ASP A 1 333 ? 32.260 11.723 -33.195 1.00 83.62 333 ASP A O 1
ATOM 2718 N N . THR A 1 334 ? 32.063 13.747 -34.121 1.00 87.12 334 THR A N 1
ATOM 2719 C CA . THR A 1 334 ? 33.296 14.256 -33.516 1.00 87.12 334 THR A CA 1
ATOM 2720 C C . THR A 1 334 ? 33.132 14.445 -32.004 1.00 87.12 334 THR A C 1
ATOM 2722 O O . THR A 1 334 ? 34.059 14.139 -31.258 1.00 87.12 334 THR A O 1
ATOM 2725 N N . PHE A 1 335 ? 31.954 14.863 -31.523 1.00 91.38 335 PHE A N 1
ATOM 2726 C CA . PHE A 1 335 ? 31.657 14.906 -30.085 1.00 91.38 335 PHE A CA 1
ATOM 2727 C C . PHE A 1 335 ? 31.567 13.511 -29.449 1.00 91.38 335 PHE A C 1
ATOM 2729 O O . PHE A 1 335 ? 32.104 13.321 -28.360 1.00 91.38 335 PHE A O 1
ATOM 2736 N N . ASP A 1 336 ? 30.988 12.516 -30.129 1.00 89.25 336 ASP A N 1
ATOM 2737 C CA . ASP A 1 336 ? 31.035 11.120 -29.657 1.00 89.25 336 ASP A CA 1
ATOM 2738 C C . ASP A 1 336 ? 32.482 10.632 -29.503 1.00 89.25 336 ASP A C 1
ATOM 2740 O O . ASP A 1 336 ? 32.850 10.019 -28.500 1.00 89.25 336 ASP A O 1
ATOM 2744 N N . ASN A 1 337 ? 33.333 10.957 -30.475 1.00 90.38 337 ASN A N 1
ATOM 2745 C CA . ASN A 1 337 ? 34.744 10.601 -30.442 1.00 90.38 337 ASN A CA 1
ATOM 2746 C C . ASN A 1 337 ? 35.515 11.305 -29.311 1.00 90.38 337 ASN A C 1
ATOM 2748 O O . ASN A 1 337 ? 36.342 10.669 -28.654 1.00 90.38 337 ASN A O 1
ATOM 2752 N N . PHE A 1 338 ? 35.210 12.575 -29.018 1.00 90.56 338 PHE A N 1
ATOM 2753 C CA . PHE A 1 338 ? 35.713 13.247 -27.814 1.00 90.56 338 PHE A CA 1
ATOM 2754 C C . PHE A 1 338 ? 35.289 12.513 -26.541 1.00 90.56 338 PHE A C 1
ATOM 2756 O O . PHE A 1 338 ? 36.130 12.278 -25.671 1.00 90.56 338 PHE A O 1
ATOM 2763 N N . GLY A 1 339 ? 34.015 12.117 -26.451 1.00 89.62 339 GLY A N 1
ATOM 2764 C CA . GLY A 1 339 ? 33.486 11.353 -25.323 1.00 89.62 339 GLY A CA 1
ATOM 2765 C C . GLY A 1 339 ? 34.265 10.059 -25.079 1.00 89.62 339 GLY A C 1
ATOM 2766 O O . GLY A 1 339 ? 34.710 9.812 -23.959 1.00 89.62 339 GLY A O 1
ATOM 2767 N N . ASN A 1 340 ? 34.533 9.296 -26.143 1.00 88.75 340 ASN A N 1
ATOM 2768 C CA . ASN A 1 340 ? 35.329 8.066 -26.075 1.00 88.75 340 ASN A CA 1
ATOM 2769 C C . ASN A 1 340 ? 36.768 8.325 -25.585 1.00 88.75 340 ASN A C 1
ATOM 2771 O O . ASN A 1 340 ? 37.294 7.563 -24.774 1.00 88.75 340 ASN A O 1
ATOM 2775 N N . CYS A 1 341 ? 37.421 9.402 -26.040 1.00 89.19 341 CYS A N 1
ATOM 2776 C CA . CYS A 1 341 ? 38.769 9.747 -25.573 1.00 89.19 341 CYS A CA 1
ATOM 2777 C C . CYS A 1 341 ? 38.807 10.100 -24.084 1.00 89.19 341 CYS A C 1
ATOM 2779 O O . CYS A 1 341 ? 39.718 9.659 -23.385 1.00 89.19 341 CYS A O 1
ATOM 2781 N N . TYR A 1 342 ? 37.835 10.877 -23.600 1.00 88.50 342 TYR A N 1
ATOM 2782 C CA . TYR A 1 342 ? 37.736 11.213 -22.179 1.00 88.50 342 TYR A CA 1
ATOM 2783 C C . TYR A 1 342 ? 37.404 9.989 -21.318 1.00 88.50 342 TYR A C 1
ATOM 2785 O O . TYR A 1 342 ? 37.939 9.854 -20.218 1.00 88.50 342 TYR A O 1
ATOM 2793 N N . GLU A 1 343 ? 36.601 9.049 -21.829 1.00 84.56 343 GLU A N 1
ATOM 2794 C CA . GLU A 1 343 ? 36.335 7.779 -21.146 1.00 84.56 343 GLU A CA 1
ATOM 2795 C C . GLU A 1 343 ? 37.619 6.951 -20.957 1.00 84.56 343 GLU A C 1
ATOM 2797 O O . GLU A 1 343 ? 37.868 6.467 -19.853 1.00 84.56 343 GLU A O 1
ATOM 2802 N N . ILE A 1 344 ? 38.471 6.851 -21.989 1.00 84.12 344 ILE A N 1
ATOM 2803 C CA . ILE A 1 344 ? 39.773 6.153 -21.914 1.00 84.12 344 ILE A CA 1
ATOM 2804 C C . ILE A 1 344 ? 40.702 6.801 -20.874 1.00 84.12 344 ILE A C 1
ATOM 2806 O O . ILE A 1 344 ? 41.441 6.108 -20.175 1.00 84.12 344 ILE A O 1
ATOM 2810 N N . GLU A 1 345 ? 40.657 8.126 -20.740 1.00 84.62 345 GLU A N 1
ATOM 2811 C CA . GLU A 1 345 ? 41.443 8.873 -19.750 1.00 84.62 345 GLU A CA 1
ATOM 2812 C C . GLU A 1 345 ? 40.842 8.860 -18.335 1.00 84.62 345 GLU A C 1
ATOM 2814 O O . GLU A 1 345 ? 41.468 9.362 -17.402 1.00 84.62 345 GLU A O 1
ATOM 2819 N N . ASN A 1 346 ? 39.680 8.229 -18.145 1.00 84.00 346 ASN A N 1
ATOM 2820 C CA . ASN A 1 346 ? 38.892 8.225 -16.908 1.00 84.00 346 ASN A CA 1
ATOM 2821 C C . ASN A 1 346 ? 38.327 9.600 -16.492 1.00 84.00 346 ASN A C 1
ATOM 2823 O O . ASN A 1 346 ? 37.948 9.779 -15.332 1.00 84.00 346 ASN A O 1
ATOM 2827 N N . ASP A 1 347 ? 38.218 10.559 -17.415 1.00 87.44 347 ASP A N 1
ATOM 2828 C CA . ASP A 1 347 ? 37.492 11.816 -17.198 1.00 87.44 347 ASP A CA 1
ATOM 2829 C C . ASP A 1 347 ? 36.015 11.637 -17.584 1.00 87.44 347 ASP A C 1
ATOM 2831 O O . ASP A 1 347 ? 35.541 12.017 -18.658 1.00 87.44 347 ASP A O 1
ATOM 2835 N N . PHE A 1 348 ? 35.270 10.979 -16.697 1.00 86.62 348 PHE A N 1
ATOM 2836 C CA . PHE A 1 348 ? 33.885 10.597 -16.970 1.00 86.62 348 PHE A CA 1
ATOM 2837 C C . PHE A 1 348 ? 32.912 11.783 -17.025 1.00 86.62 348 PHE A C 1
ATOM 2839 O O . PHE A 1 348 ? 31.830 11.640 -17.592 1.00 86.62 348 PHE A O 1
ATOM 2846 N N . ASP A 1 349 ? 33.265 12.932 -16.444 1.00 83.69 349 ASP A N 1
ATOM 2847 C CA . ASP A 1 349 ? 32.426 14.133 -16.482 1.00 83.69 349 ASP A CA 1
ATOM 2848 C C . ASP A 1 349 ? 32.498 14.794 -17.863 1.00 83.69 349 ASP A C 1
ATOM 2850 O O . ASP A 1 349 ? 31.460 15.100 -18.454 1.00 83.69 349 ASP A O 1
ATOM 2854 N N . GLN A 1 350 ? 33.704 14.914 -18.429 1.00 87.38 350 GLN A N 1
ATOM 2855 C CA . GLN A 1 350 ? 33.871 15.374 -19.808 1.00 87.38 350 GLN A CA 1
ATOM 2856 C C . GLN A 1 350 ? 33.314 14.367 -20.819 1.00 87.38 350 GLN A C 1
ATOM 2858 O O . GLN A 1 350 ? 32.704 14.768 -21.813 1.00 87.38 350 GLN A O 1
ATOM 2863 N N . ALA A 1 351 ? 33.454 13.063 -20.566 1.00 89.12 351 ALA A N 1
ATOM 2864 C CA . ALA A 1 351 ? 32.853 12.039 -21.419 1.00 89.12 351 ALA A CA 1
ATOM 2865 C C . ALA A 1 351 ? 31.317 12.169 -21.476 1.00 89.12 351 ALA A C 1
ATOM 2867 O O . ALA A 1 351 ? 30.736 12.220 -22.562 1.00 89.12 351 ALA A O 1
ATOM 2868 N N . GLU A 1 352 ? 30.665 12.293 -20.314 1.00 90.19 352 GLU A N 1
ATOM 2869 C CA . GLU A 1 352 ? 29.215 12.494 -20.196 1.00 90.19 352 GLU A CA 1
ATOM 2870 C C . GLU A 1 352 ? 28.748 13.752 -20.942 1.00 90.19 352 GLU A C 1
ATOM 2872 O O . GLU A 1 352 ? 27.779 13.698 -21.704 1.00 90.19 352 GLU A O 1
ATOM 2877 N N . GLU A 1 353 ? 29.447 14.875 -20.759 1.00 91.88 353 GLU A N 1
ATOM 2878 C CA . GLU A 1 353 ? 29.107 16.137 -21.414 1.00 91.88 353 GLU A CA 1
ATOM 2879 C C . GLU A 1 353 ? 29.154 16.020 -22.944 1.00 91.88 353 GLU A C 1
ATOM 2881 O O . GLU A 1 353 ? 28.223 16.450 -23.633 1.00 91.88 353 GLU A O 1
ATOM 2886 N N . ASN A 1 354 ? 30.204 15.399 -23.485 1.00 92.00 354 ASN A N 1
ATOM 2887 C CA . ASN A 1 354 ? 30.384 15.254 -24.927 1.00 92.00 354 ASN A CA 1
ATOM 2888 C C . ASN A 1 354 ? 29.334 14.321 -25.560 1.00 92.00 354 ASN A C 1
ATOM 2890 O O . ASN A 1 354 ? 28.733 14.695 -26.571 1.00 92.00 354 ASN A O 1
ATOM 2894 N N . PHE A 1 355 ? 29.010 13.182 -24.934 1.00 93.44 355 PHE A N 1
ATOM 2895 C CA . PHE A 1 355 ? 27.928 12.307 -25.415 1.00 93.44 355 PHE A CA 1
ATOM 2896 C C . PHE A 1 355 ? 26.551 12.988 -25.349 1.00 93.44 355 PHE A C 1
ATOM 2898 O O . PHE A 1 355 ? 25.720 12.832 -26.248 1.00 93.44 355 PHE A O 1
ATOM 2905 N N . HIS A 1 356 ? 26.293 13.807 -24.323 1.00 92.62 356 HIS A N 1
ATOM 2906 C CA . HIS A 1 356 ? 25.061 14.596 -24.260 1.00 92.62 356 HIS A CA 1
ATOM 2907 C C . HIS A 1 356 ? 24.988 15.679 -25.340 1.00 92.62 356 HIS A C 1
ATOM 2909 O O . HIS A 1 356 ? 23.910 15.891 -25.903 1.00 92.62 356 HIS A O 1
ATOM 2915 N N . ARG A 1 357 ? 26.108 16.335 -25.669 1.00 91.19 357 ARG A N 1
ATOM 2916 C CA . ARG A 1 357 ? 26.182 17.296 -26.781 1.00 91.19 357 ARG A CA 1
ATOM 2917 C C . ARG A 1 357 ? 25.911 16.620 -28.125 1.00 91.19 357 ARG A C 1
ATOM 2919 O O . ARG A 1 357 ? 25.066 17.110 -28.872 1.00 91.19 357 ARG A O 1
ATOM 2926 N N . ALA A 1 358 ? 26.533 15.473 -28.399 1.00 90.06 358 ALA A N 1
ATOM 2927 C CA . ALA A 1 358 ? 26.280 14.699 -29.615 1.00 90.06 358 ALA A CA 1
ATOM 2928 C C . ALA A 1 358 ? 24.803 14.286 -29.735 1.00 90.06 358 ALA A C 1
ATOM 2930 O O . ALA A 1 358 ? 24.169 14.470 -30.778 1.00 90.06 358 ALA A O 1
ATOM 2931 N N . LEU A 1 359 ? 24.210 13.796 -28.640 1.00 89.81 359 LEU A N 1
ATOM 2932 C CA . LEU A 1 359 ? 22.788 13.463 -28.579 1.00 89.81 359 LEU A CA 1
ATOM 2933 C C . LEU A 1 359 ? 21.890 14.687 -28.829 1.00 89.81 359 LEU A C 1
ATOM 2935 O O . LEU A 1 359 ? 20.915 14.585 -29.575 1.00 89.81 359 LEU A O 1
ATOM 2939 N N . ALA A 1 360 ? 22.212 15.840 -28.240 1.00 88.12 360 ALA A N 1
ATOM 2940 C CA . ALA A 1 360 ? 21.452 17.074 -28.418 1.00 88.12 360 ALA A CA 1
ATOM 2941 C C . ALA A 1 360 ? 21.509 17.592 -29.863 1.00 88.12 360 ALA A C 1
ATOM 2943 O O . ALA A 1 360 ? 20.483 18.025 -30.385 1.00 88.12 360 ALA A O 1
ATOM 2944 N N . ILE A 1 361 ? 22.667 17.500 -30.527 1.00 86.88 361 ILE A N 1
ATOM 2945 C CA . ILE A 1 361 ? 22.826 17.856 -31.945 1.00 86.88 361 ILE A CA 1
ATOM 2946 C C . ILE A 1 361 ? 21.959 16.947 -32.822 1.00 86.88 361 ILE A C 1
ATOM 2948 O O . ILE A 1 361 ? 21.203 17.448 -33.655 1.00 86.88 361 ILE A O 1
ATOM 2952 N N . ARG A 1 362 ? 22.000 15.626 -32.602 1.00 85.31 362 ARG A N 1
ATOM 2953 C CA . ARG A 1 362 ? 21.184 14.664 -33.367 1.00 85.31 362 ARG A CA 1
ATOM 2954 C C . ARG A 1 362 ? 19.680 14.919 -33.195 1.00 85.31 362 ARG A C 1
ATOM 2956 O O . ARG A 1 362 ? 18.941 14.892 -34.174 1.00 85.31 362 ARG A O 1
ATOM 2963 N N . ILE A 1 363 ? 19.221 15.231 -31.979 1.00 79.38 363 ILE A N 1
ATOM 2964 C CA . ILE A 1 363 ? 17.810 15.576 -31.719 1.00 79.38 363 ILE A CA 1
ATOM 2965 C C . ILE A 1 363 ? 17.438 16.928 -32.348 1.00 79.38 363 ILE A C 1
ATOM 2967 O O . ILE A 1 363 ? 16.380 17.046 -32.960 1.00 79.38 363 ILE A O 1
ATOM 2971 N N . GLY A 1 364 ? 18.293 17.943 -32.202 1.00 75.44 364 GLY A N 1
ATOM 2972 C CA . GLY A 1 364 ? 18.032 19.308 -32.669 1.00 75.44 364 GLY A CA 1
ATOM 2973 C C . GLY A 1 364 ? 17.971 19.457 -34.192 1.00 75.44 364 GLY A C 1
ATOM 2974 O O . GLY A 1 364 ? 17.323 20.378 -34.675 1.00 75.44 364 GLY A O 1
ATOM 2975 N N . ASN A 1 365 ? 18.587 18.537 -34.940 1.00 77.94 365 ASN A N 1
ATOM 2976 C CA . ASN A 1 365 ? 18.554 18.498 -36.407 1.00 77.94 365 ASN A CA 1
ATOM 2977 C C . ASN A 1 365 ? 17.444 17.578 -36.964 1.00 77.94 365 ASN A C 1
ATOM 2979 O O . ASN A 1 365 ? 17.539 17.119 -38.098 1.00 77.94 365 ASN A O 1
ATOM 2983 N N . ASN A 1 366 ? 16.395 17.288 -36.180 1.00 68.19 366 ASN A N 1
ATOM 2984 C CA . ASN A 1 366 ? 15.236 16.475 -36.586 1.00 68.19 366 ASN A CA 1
ATOM 2985 C C . ASN A 1 366 ? 15.584 15.076 -37.130 1.00 68.19 366 ASN A C 1
ATOM 2987 O O . ASN A 1 366 ? 14.846 14.521 -37.947 1.00 68.19 366 ASN A O 1
ATOM 2991 N N . MET A 1 367 ? 16.677 14.469 -36.655 1.00 71.75 367 MET A N 1
ATOM 2992 C CA . MET A 1 367 ? 17.014 13.097 -37.027 1.00 71.75 367 MET A CA 1
ATOM 2993 C C . MET A 1 367 ? 15.850 12.159 -36.648 1.00 71.75 367 MET A C 1
ATOM 2995 O O . MET A 1 367 ? 15.293 12.299 -35.549 1.00 71.75 367 MET A O 1
ATOM 2999 N N . PRO A 1 368 ? 15.458 11.200 -37.513 1.00 72.25 368 PRO A N 1
ATOM 3000 C CA . PRO A 1 368 ? 14.342 10.308 -37.229 1.00 72.25 368 PRO A CA 1
ATOM 3001 C C . PRO A 1 368 ? 14.506 9.647 -35.863 1.00 72.25 368 PRO A C 1
ATOM 3003 O O . PRO A 1 368 ? 15.543 9.056 -35.581 1.00 72.25 368 PRO A O 1
ATOM 3006 N N . ARG A 1 369 ? 13.470 9.685 -35.014 1.00 66.31 369 ARG A N 1
ATOM 3007 C CA . ARG A 1 369 ? 13.525 9.150 -33.632 1.00 66.31 369 ARG A CA 1
ATOM 3008 C C . ARG A 1 369 ? 13.944 7.674 -33.541 1.00 66.31 369 ARG A C 1
ATOM 3010 O O . ARG A 1 369 ? 14.284 7.202 -32.462 1.00 66.31 369 ARG A O 1
ATOM 3017 N N . ARG A 1 370 ? 13.896 6.960 -34.666 1.00 69.88 370 ARG A N 1
ATOM 3018 C CA . ARG A 1 370 ? 14.290 5.561 -34.845 1.00 69.88 370 ARG A CA 1
ATOM 3019 C C . ARG A 1 370 ? 15.662 5.388 -35.511 1.00 69.88 370 ARG A C 1
ATOM 3021 O O . ARG A 1 370 ? 15.926 4.344 -36.084 1.00 69.88 370 ARG A O 1
ATOM 3028 N N . HIS A 1 371 ? 16.538 6.390 -35.471 1.00 73.25 371 HIS A N 1
ATOM 3029 C CA . HIS A 1 371 ? 17.865 6.266 -36.074 1.00 73.25 371 HIS A CA 1
ATOM 3030 C C . HIS A 1 371 ? 18.803 5.365 -35.235 1.00 73.25 371 HIS A C 1
ATOM 3032 O O . HIS A 1 371 ? 18.882 5.558 -34.017 1.00 73.25 371 HIS A O 1
ATOM 3038 N N . PRO A 1 372 ? 19.564 4.428 -35.844 1.00 73.25 372 PRO A N 1
ATOM 3039 C CA . PRO A 1 372 ? 20.498 3.545 -35.133 1.00 73.25 372 PRO A CA 1
ATOM 3040 C C . PRO A 1 372 ? 21.543 4.261 -34.265 1.00 73.25 372 PRO A C 1
ATOM 3042 O O . PRO A 1 372 ? 21.973 3.724 -33.247 1.00 73.25 372 PRO A O 1
ATOM 3045 N N . ASP A 1 373 ? 21.951 5.479 -34.620 1.00 77.25 373 ASP A N 1
ATOM 3046 C CA . ASP A 1 373 ? 22.975 6.210 -33.854 1.00 77.25 373 ASP A CA 1
ATOM 3047 C C . ASP A 1 373 ? 22.509 6.635 -32.457 1.00 77.25 373 ASP A C 1
ATOM 3049 O O . ASP A 1 373 ? 23.328 6.815 -31.555 1.00 77.25 373 ASP A O 1
ATOM 3053 N N . PHE A 1 374 ? 21.195 6.712 -32.223 1.00 82.19 374 PHE A N 1
ATOM 3054 C CA . PHE A 1 374 ? 20.667 6.877 -30.869 1.00 82.19 374 PHE A CA 1
ATOM 3055 C C . PHE A 1 374 ? 20.972 5.658 -29.986 1.00 82.19 374 PHE A C 1
ATOM 3057 O O . PHE A 1 374 ? 21.212 5.826 -28.791 1.00 82.19 374 PHE A O 1
ATOM 3064 N N . VAL A 1 375 ? 21.034 4.449 -30.560 1.00 82.50 375 VAL A N 1
ATOM 3065 C CA . VAL A 1 375 ? 21.416 3.227 -29.834 1.00 82.50 375 VAL A CA 1
ATOM 3066 C C . VAL A 1 375 ? 22.858 3.342 -29.342 1.00 82.50 375 VAL A C 1
ATOM 3068 O O . VAL A 1 375 ? 23.107 3.139 -28.155 1.00 82.50 375 VAL A O 1
ATOM 3071 N N . LYS A 1 376 ? 23.789 3.733 -30.224 1.00 82.81 376 LYS A N 1
ATOM 3072 C CA . LYS A 1 376 ? 25.208 3.928 -29.876 1.00 82.81 376 LYS A CA 1
ATOM 3073 C C . LYS A 1 376 ? 25.368 4.975 -28.769 1.00 82.81 376 LYS A C 1
ATOM 3075 O O . LYS A 1 376 ? 25.992 4.689 -27.754 1.00 82.81 376 LYS A O 1
ATOM 3080 N N . ASN A 1 377 ? 24.710 6.127 -28.912 1.00 87.56 377 ASN A N 1
ATOM 3081 C CA . ASN A 1 377 ? 24.708 7.195 -27.906 1.00 87.56 377 ASN A CA 1
ATOM 3082 C C . ASN A 1 377 ? 24.255 6.713 -26.520 1.00 87.56 377 ASN A C 1
ATOM 3084 O O . ASN A 1 377 ? 24.892 6.999 -25.505 1.00 87.56 377 ASN A O 1
ATOM 3088 N N . TYR A 1 378 ? 23.137 5.984 -26.459 1.00 90.06 378 TYR A N 1
ATOM 3089 C CA . TYR A 1 378 ? 22.624 5.469 -25.191 1.00 90.06 378 TYR A CA 1
ATOM 3090 C C . TYR A 1 378 ? 23.530 4.395 -24.584 1.00 90.06 378 TYR A C 1
ATOM 3092 O O . TYR A 1 378 ? 23.651 4.343 -23.362 1.00 90.06 378 TYR A O 1
ATOM 3100 N N . MET A 1 379 ? 24.202 3.580 -25.399 1.00 87.38 379 MET A N 1
ATOM 3101 C CA . MET A 1 379 ? 25.212 2.645 -24.900 1.00 87.38 379 MET A CA 1
ATOM 3102 C C . MET A 1 379 ? 26.417 3.373 -24.300 1.00 87.38 379 MET A C 1
ATOM 3104 O O . MET A 1 379 ? 26.799 3.055 -23.177 1.00 87.38 379 MET A O 1
ATOM 3108 N N . SER A 1 380 ? 26.965 4.378 -24.989 1.00 89.44 380 SER A N 1
ATOM 3109 C CA . SER A 1 380 ? 28.108 5.155 -24.492 1.00 89.44 380 SER A CA 1
ATOM 3110 C C . SER A 1 380 ? 27.787 5.875 -23.180 1.00 89.44 380 SER A C 1
ATOM 3112 O O . SER A 1 380 ? 28.530 5.753 -22.208 1.00 89.44 380 SER A O 1
ATOM 3114 N N . LEU A 1 381 ? 26.618 6.521 -23.079 1.00 90.19 381 LEU A N 1
ATOM 3115 C CA . LEU A 1 381 ? 26.146 7.091 -21.809 1.00 90.19 381 LEU A CA 1
ATOM 3116 C C . LEU A 1 381 ? 25.999 6.014 -20.726 1.00 90.19 381 LEU A C 1
ATOM 3118 O O . LEU A 1 381 ? 26.420 6.208 -19.586 1.00 90.19 381 LEU A O 1
ATOM 3122 N N . GLY A 1 382 ? 25.433 4.857 -21.075 1.00 85.75 382 GLY A N 1
ATOM 3123 C CA . GLY A 1 382 ? 25.315 3.715 -20.175 1.00 85.75 382 GLY A CA 1
ATOM 3124 C C . GLY A 1 382 ? 26.662 3.253 -19.607 1.00 85.75 382 GLY A C 1
ATOM 3125 O O . GLY A 1 382 ? 26.741 2.987 -18.405 1.00 85.75 382 GLY A O 1
ATOM 3126 N N . ASN A 1 383 ? 27.701 3.183 -20.441 1.00 84.56 383 ASN A N 1
ATOM 3127 C CA . ASN A 1 383 ? 29.059 2.797 -20.049 1.00 84.56 383 ASN A CA 1
ATOM 3128 C C . ASN A 1 383 ? 29.694 3.830 -19.114 1.00 84.56 383 ASN A C 1
ATOM 3130 O O . ASN A 1 383 ? 30.158 3.467 -18.030 1.00 84.56 383 ASN A O 1
ATOM 3134 N N . VAL A 1 384 ? 29.610 5.120 -19.460 1.00 87.50 384 VAL A N 1
ATOM 3135 C CA . VAL A 1 384 ? 30.115 6.218 -18.619 1.00 87.50 384 VAL A CA 1
ATOM 3136 C C . VAL A 1 384 ? 29.476 6.189 -17.232 1.00 87.50 384 VAL A C 1
ATOM 3138 O O . VAL A 1 384 ? 30.176 6.240 -16.218 1.00 87.50 384 VAL A O 1
ATOM 3141 N N . TYR A 1 385 ? 28.154 6.016 -17.143 1.00 83.56 385 TYR A N 1
ATOM 3142 C CA . TYR A 1 385 ? 27.489 5.880 -15.844 1.00 83.56 385 TYR A CA 1
ATOM 3143 C C . TYR A 1 385 ? 27.892 4.608 -15.088 1.00 83.56 385 TYR A C 1
ATOM 3145 O O . TYR A 1 385 ? 27.886 4.605 -13.853 1.00 83.56 385 TYR A O 1
ATOM 3153 N N . GLY A 1 386 ? 28.265 3.544 -15.803 1.00 77.31 386 GLY A N 1
ATOM 3154 C CA . GLY A 1 386 ? 28.826 2.322 -15.229 1.00 77.31 386 GLY A CA 1
ATOM 3155 C C . GLY A 1 386 ? 30.158 2.592 -14.548 1.00 77.31 386 GLY A C 1
ATOM 3156 O O . GLY A 1 386 ? 30.325 2.261 -13.371 1.00 77.31 386 GLY A O 1
ATOM 3157 N N . ASN A 1 387 ? 31.048 3.303 -15.237 1.00 77.31 387 ASN A N 1
ATOM 3158 C CA . ASN A 1 387 ? 32.341 3.718 -14.701 1.00 77.31 387 ASN A CA 1
ATOM 3159 C C . ASN A 1 387 ? 32.188 4.693 -13.515 1.00 77.31 387 ASN A C 1
ATOM 3161 O O . ASN A 1 387 ? 32.897 4.574 -12.514 1.00 77.31 387 ASN A O 1
ATOM 3165 N N . LYS A 1 388 ? 31.165 5.563 -13.538 1.00 78.31 388 LYS A N 1
ATOM 3166 C CA . LYS A 1 388 ? 30.769 6.427 -12.403 1.00 78.31 388 LYS A CA 1
ATOM 3167 C C . LYS A 1 388 ? 30.061 5.680 -11.257 1.00 78.31 388 LYS A C 1
ATOM 3169 O O . LYS A 1 388 ? 29.685 6.306 -10.265 1.00 78.31 388 LYS A O 1
ATOM 3174 N N . LYS A 1 389 ? 29.868 4.355 -11.356 1.00 75.81 389 LYS A N 1
ATOM 3175 C CA . LYS A 1 389 ? 29.157 3.499 -10.378 1.00 75.81 389 LYS A CA 1
ATOM 3176 C C . LYS A 1 389 ? 27.706 3.930 -10.118 1.00 75.81 389 LYS A C 1
ATOM 3178 O O . LYS A 1 389 ? 27.148 3.691 -9.047 1.00 75.81 389 LYS A O 1
ATOM 3183 N N . MET A 1 390 ? 27.070 4.555 -11.105 1.00 69.75 390 MET A N 1
ATOM 3184 C CA . MET A 1 390 ? 25.682 5.016 -11.050 1.00 69.75 390 MET A CA 1
ATOM 3185 C C . MET A 1 390 ? 24.744 3.966 -11.658 1.00 69.75 390 MET A C 1
ATOM 3187 O O . MET A 1 390 ? 24.152 4.168 -12.718 1.00 69.75 390 MET A O 1
ATOM 3191 N N . PHE A 1 391 ? 24.590 2.830 -10.972 1.00 66.75 391 PHE A N 1
ATOM 3192 C CA . PHE A 1 391 ? 23.890 1.642 -11.489 1.00 66.75 391 PHE A CA 1
ATOM 3193 C C . PHE A 1 391 ? 22.451 1.899 -11.971 1.00 66.75 391 PHE A C 1
ATOM 3195 O O . PHE A 1 391 ? 21.997 1.278 -12.930 1.00 66.75 391 PHE A O 1
ATOM 3202 N N . GLU A 1 392 ? 21.730 2.847 -11.369 1.00 62.19 392 GLU A N 1
ATOM 3203 C CA . GLU A 1 392 ? 20.381 3.214 -11.824 1.00 62.19 392 GLU A CA 1
ATOM 3204 C C . GLU A 1 392 ? 20.367 3.876 -13.210 1.00 62.19 392 GLU A C 1
ATOM 3206 O O . GLU A 1 392 ? 19.395 3.726 -13.959 1.00 62.19 392 GLU A O 1
ATOM 3211 N N . GLN A 1 393 ? 21.405 4.646 -13.543 1.00 72.38 393 GLN A N 1
ATOM 3212 C CA . GLN A 1 393 ? 21.546 5.278 -14.856 1.00 72.38 393 GLN A CA 1
ATOM 3213 C C . GLN A 1 393 ? 22.029 4.268 -15.893 1.00 72.38 393 GLN A C 1
ATOM 3215 O O . GLN A 1 393 ? 21.510 4.257 -17.006 1.00 72.38 393 GLN A O 1
ATOM 3220 N N . VAL A 1 394 ? 22.911 3.343 -15.496 1.00 75.19 394 VAL A N 1
ATOM 3221 C CA . VAL A 1 394 ? 23.320 2.202 -16.333 1.00 75.19 394 VAL A CA 1
ATOM 3222 C C . VAL A 1 394 ? 22.093 1.454 -16.840 1.00 75.19 394 VAL A C 1
ATOM 3224 O O . VAL A 1 394 ? 21.922 1.323 -18.049 1.00 75.19 394 VAL A O 1
ATOM 3227 N N . VAL A 1 395 ? 21.199 1.041 -15.931 1.00 71.25 395 VAL A N 1
ATOM 3228 C CA . VAL A 1 395 ? 19.965 0.325 -16.294 1.00 71.25 395 VAL A CA 1
ATOM 3229 C C . VAL A 1 395 ? 19.075 1.174 -17.201 1.00 71.25 395 VAL A C 1
ATOM 3231 O O . VAL A 1 395 ? 18.536 0.659 -18.173 1.00 71.25 395 VAL A O 1
ATOM 3234 N N . LEU A 1 396 ? 18.925 2.473 -16.920 1.00 78.69 396 LEU A N 1
ATOM 3235 C CA . LEU A 1 396 ? 18.073 3.356 -17.719 1.00 78.69 396 LEU A CA 1
ATOM 3236 C C . LEU A 1 396 ? 18.547 3.466 -19.172 1.00 78.69 396 LEU A C 1
ATOM 3238 O O . LEU A 1 396 ? 17.747 3.306 -20.091 1.00 78.69 396 LEU A O 1
ATOM 3242 N N . TYR A 1 397 ? 19.825 3.780 -19.373 1.00 81.94 397 TYR A N 1
ATOM 3243 C CA . TYR A 1 397 ? 20.368 4.044 -20.701 1.00 81.94 397 TYR A CA 1
ATOM 3244 C C . TYR A 1 397 ? 20.571 2.760 -21.508 1.00 81.94 397 TYR A C 1
ATOM 3246 O O . TYR A 1 397 ? 20.224 2.738 -22.686 1.00 81.94 397 TYR A O 1
ATOM 3254 N N . HIS A 1 398 ? 20.980 1.657 -20.873 1.00 80.81 398 HIS A N 1
ATOM 3255 C CA . HIS A 1 398 ? 21.031 0.355 -21.544 1.00 80.81 398 HIS A CA 1
ATOM 3256 C C . HIS A 1 398 ? 19.637 -0.156 -21.928 1.00 80.81 398 HIS A C 1
ATOM 3258 O O . HIS A 1 398 ? 19.479 -0.722 -23.005 1.00 80.81 398 HIS A O 1
ATOM 3264 N N . GLN A 1 399 ? 18.608 0.086 -21.104 1.00 77.50 399 GLN A N 1
ATOM 3265 C CA . GLN A 1 399 ? 17.233 -0.268 -21.466 1.00 77.50 399 GLN A CA 1
ATOM 3266 C C . GLN A 1 399 ? 16.727 0.574 -22.644 1.00 77.50 399 GLN A C 1
ATOM 3268 O O . GLN A 1 399 ? 16.162 0.018 -23.578 1.00 77.50 399 GLN A O 1
ATOM 3273 N N . LYS A 1 400 ? 16.992 1.890 -22.654 1.00 83.00 400 LYS A N 1
ATOM 3274 C CA . LYS A 1 400 ? 16.678 2.754 -23.807 1.00 83.00 400 LYS A CA 1
ATOM 3275 C C . LYS A 1 400 ? 17.378 2.285 -25.084 1.00 83.00 400 LYS A C 1
ATOM 3277 O O . LYS A 1 400 ? 16.754 2.271 -26.140 1.00 83.00 400 LYS A O 1
ATOM 3282 N N . ALA A 1 401 ? 18.651 1.896 -24.983 1.00 83.38 401 ALA A N 1
ATOM 3283 C CA . ALA A 1 401 ? 19.400 1.334 -26.102 1.00 83.38 401 ALA A CA 1
ATOM 3284 C C . ALA A 1 401 ? 18.770 0.023 -26.593 1.00 83.38 401 ALA A C 1
ATOM 3286 O O . ALA A 1 401 ? 18.600 -0.143 -27.794 1.00 83.38 401 ALA A O 1
ATOM 3287 N N . LEU A 1 402 ? 18.375 -0.877 -25.684 1.00 79.06 402 LEU A N 1
ATOM 3288 C CA . LEU A 1 402 ? 17.753 -2.163 -26.014 1.00 79.06 402 LEU A CA 1
ATOM 3289 C C . LEU A 1 402 ? 16.379 -2.009 -26.670 1.00 79.06 402 LEU A C 1
ATOM 3291 O O . LEU A 1 402 ? 16.113 -2.664 -27.675 1.00 79.06 402 LEU A O 1
ATOM 3295 N N . ASP A 1 403 ? 15.516 -1.167 -26.105 1.00 79.38 403 ASP A N 1
ATOM 3296 C CA . ASP A 1 403 ? 14.167 -0.943 -26.626 1.00 79.38 403 ASP A CA 1
ATOM 3297 C C . ASP A 1 403 ? 14.239 -0.363 -28.043 1.00 79.38 403 ASP A C 1
ATOM 3299 O O . ASP A 1 403 ? 13.566 -0.848 -28.947 1.00 79.38 403 ASP A O 1
ATOM 3303 N N . LEU A 1 404 ? 15.137 0.600 -28.267 1.00 79.38 404 LEU A N 1
ATOM 3304 C CA . LEU A 1 404 ? 15.343 1.176 -29.590 1.00 79.38 404 LEU A CA 1
ATOM 3305 C C . LEU A 1 404 ? 16.022 0.201 -30.563 1.00 79.38 404 LEU A C 1
ATOM 3307 O O . LEU A 1 404 ? 15.635 0.119 -31.724 1.00 79.38 404 LEU A O 1
ATOM 3311 N N . ALA A 1 405 ? 17.020 -0.557 -30.106 1.00 77.06 405 ALA A N 1
ATOM 3312 C CA . ALA A 1 405 ? 17.726 -1.526 -30.938 1.00 77.06 405 ALA A CA 1
ATOM 3313 C C . ALA A 1 405 ? 16.795 -2.629 -31.459 1.00 77.06 405 ALA A C 1
ATOM 3315 O O . ALA A 1 405 ? 16.954 -3.051 -32.598 1.00 77.06 405 ALA A O 1
ATOM 3316 N N . ARG A 1 406 ? 15.805 -3.063 -30.665 1.00 76.25 406 ARG A N 1
ATOM 3317 C CA . ARG A 1 406 ? 14.788 -4.040 -31.094 1.00 76.25 406 ARG A CA 1
ATOM 3318 C C . ARG A 1 406 ? 13.907 -3.537 -32.232 1.00 76.25 406 ARG A C 1
ATOM 3320 O O . ARG A 1 406 ? 13.509 -4.331 -33.075 1.00 76.25 406 ARG A O 1
ATOM 3327 N N . ASP A 1 407 ? 13.607 -2.243 -32.234 1.00 71.50 407 ASP A N 1
ATOM 3328 C CA . ASP A 1 407 ? 12.725 -1.626 -33.225 1.00 71.50 407 ASP A CA 1
ATOM 3329 C C . ASP A 1 407 ? 13.452 -1.291 -34.536 1.00 71.50 407 ASP A C 1
ATOM 3331 O O . ASP A 1 407 ? 12.810 -1.141 -35.576 1.00 71.50 407 ASP A O 1
ATOM 3335 N N . VAL A 1 408 ? 14.777 -1.115 -34.481 1.00 72.38 408 VAL A N 1
ATOM 3336 C CA . VAL A 1 408 ? 15.570 -0.497 -35.557 1.00 72.38 408 VAL A CA 1
ATOM 3337 C C . VAL A 1 408 ? 16.574 -1.459 -36.192 1.00 72.38 408 VAL A C 1
ATOM 3339 O O . VAL A 1 408 ? 16.902 -1.306 -37.368 1.00 72.38 408 VAL A O 1
ATOM 3342 N N . LEU A 1 409 ? 17.089 -2.436 -35.441 1.00 69.56 409 LEU A N 1
ATOM 3343 C CA . LEU A 1 409 ? 18.149 -3.328 -35.906 1.00 69.56 409 LEU A CA 1
ATOM 3344 C C . LEU A 1 409 ? 17.607 -4.734 -36.211 1.00 69.56 409 LEU A C 1
ATOM 3346 O O . LEU A 1 409 ? 16.777 -5.248 -35.459 1.00 69.56 409 LEU A O 1
ATOM 3350 N N . PRO A 1 410 ? 18.106 -5.393 -37.272 1.00 65.69 410 PRO A N 1
ATOM 3351 C CA . PRO A 1 410 ? 17.838 -6.804 -37.530 1.00 65.69 410 PRO A CA 1
ATOM 3352 C C . PRO A 1 410 ? 18.201 -7.695 -36.336 1.00 65.69 410 PRO A C 1
ATOM 3354 O O . PRO A 1 410 ? 19.121 -7.396 -35.572 1.00 65.69 410 PRO A O 1
ATOM 3357 N N . PHE A 1 411 ? 17.495 -8.818 -36.192 1.00 56.59 411 PHE A N 1
ATOM 3358 C CA . PHE A 1 411 ? 17.669 -9.743 -35.065 1.00 56.59 411 PHE A CA 1
ATOM 3359 C C . PHE A 1 411 ? 19.099 -10.308 -34.945 1.00 56.59 411 PHE A C 1
ATOM 3361 O O . PHE A 1 411 ? 19.547 -10.647 -33.852 1.00 56.59 411 PHE A O 1
ATOM 3368 N N . ASP A 1 412 ? 19.826 -10.386 -36.056 1.00 59.66 412 ASP A N 1
ATOM 3369 C CA . ASP A 1 412 ? 21.202 -10.871 -36.176 1.00 59.66 412 ASP A CA 1
ATOM 3370 C C . ASP A 1 412 ? 22.267 -9.765 -36.052 1.00 59.66 412 ASP A C 1
ATOM 3372 O O . ASP A 1 412 ? 23.464 -10.038 -36.160 1.00 59.66 412 ASP A O 1
ATOM 3376 N N . HIS A 1 413 ? 21.870 -8.516 -35.785 1.00 63.94 413 HIS A N 1
ATOM 3377 C CA . HIS A 1 413 ? 22.808 -7.401 -35.730 1.00 63.94 413 HIS A CA 1
ATOM 3378 C C . HIS A 1 413 ? 23.784 -7.530 -34.533 1.00 63.94 413 HIS A C 1
ATOM 3380 O O . HIS A 1 413 ? 23.340 -7.612 -33.382 1.00 63.94 413 HIS A O 1
ATOM 3386 N N . PRO A 1 414 ? 25.116 -7.445 -34.735 1.00 63.28 414 PRO A N 1
ATOM 3387 C CA . PRO A 1 414 ? 26.113 -7.623 -33.668 1.00 63.28 414 PRO A CA 1
ATOM 3388 C C . PRO A 1 414 ? 25.926 -6.691 -32.461 1.00 63.28 414 PRO A C 1
ATOM 3390 O O . PRO A 1 414 ? 26.087 -7.111 -31.316 1.00 63.28 414 PRO A O 1
ATOM 3393 N N . LEU A 1 415 ? 25.527 -5.434 -32.705 1.00 61.62 415 LEU A N 1
ATOM 3394 C CA . LEU A 1 415 ? 25.226 -4.456 -31.649 1.00 61.62 415 LEU A CA 1
ATOM 3395 C C . LEU A 1 415 ? 24.059 -4.905 -30.756 1.00 61.62 415 LEU A C 1
ATOM 3397 O O . LEU A 1 415 ? 24.115 -4.720 -29.545 1.00 61.62 415 LEU A O 1
ATOM 3401 N N . LEU A 1 416 ? 23.034 -5.545 -31.334 1.00 66.38 416 LEU A N 1
ATOM 3402 C CA . LEU A 1 416 ? 21.906 -6.088 -30.580 1.00 66.38 416 LEU A CA 1
ATOM 3403 C C . LEU A 1 416 ? 22.397 -7.215 -29.658 1.00 66.38 416 LEU A C 1
ATOM 3405 O O . LEU A 1 416 ? 22.099 -7.204 -28.466 1.00 66.38 416 LEU A O 1
ATOM 3409 N N . GLY A 1 417 ? 23.238 -8.121 -30.172 1.00 62.91 417 GLY A N 1
ATOM 3410 C CA . GLY A 1 417 ? 23.889 -9.170 -29.379 1.00 62.91 417 GLY A CA 1
ATOM 3411 C C . GLY A 1 417 ? 24.740 -8.627 -28.223 1.00 62.91 417 GLY A C 1
ATOM 3412 O O . GLY A 1 417 ? 24.668 -9.149 -27.108 1.00 62.91 417 GLY A O 1
ATOM 3413 N N . LEU A 1 418 ? 25.486 -7.542 -28.454 1.00 64.75 418 LEU A N 1
ATOM 3414 C CA . LEU A 1 418 ? 26.288 -6.874 -27.425 1.00 64.75 418 LEU A CA 1
ATOM 3415 C C . LEU A 1 418 ? 25.397 -6.290 -26.314 1.00 64.75 418 LEU A C 1
ATOM 3417 O O . LEU A 1 418 ? 25.631 -6.553 -25.135 1.00 64.75 418 LEU A O 1
ATOM 3421 N N . ILE A 1 419 ? 24.328 -5.570 -26.679 1.00 66.94 419 ILE A N 1
ATOM 3422 C CA . ILE A 1 419 ? 23.356 -5.005 -25.726 1.00 66.94 419 ILE A CA 1
ATOM 3423 C C . ILE A 1 419 ? 22.698 -6.121 -24.905 1.00 66.94 419 ILE A C 1
ATOM 3425 O O . ILE A 1 419 ? 22.599 -6.017 -23.681 1.00 66.94 419 ILE A O 1
ATOM 3429 N N . TYR A 1 420 ? 22.301 -7.223 -25.551 1.00 64.81 420 TYR A N 1
ATOM 3430 C CA . TYR A 1 420 ? 21.755 -8.389 -24.858 1.00 64.81 420 TYR A CA 1
ATOM 3431 C C . TYR A 1 420 ? 22.753 -9.010 -23.882 1.00 64.81 420 TYR A C 1
ATOM 3433 O O . TYR A 1 420 ? 22.332 -9.416 -22.802 1.00 64.81 420 TYR A O 1
ATOM 3441 N N . LEU A 1 421 ? 24.046 -9.073 -24.213 1.00 63.16 421 LEU A N 1
ATOM 3442 C CA . LEU A 1 421 ? 25.080 -9.591 -23.316 1.00 63.16 421 LEU A CA 1
ATOM 3443 C C . LEU A 1 421 ? 25.217 -8.721 -22.057 1.00 63.16 421 LEU A C 1
ATOM 3445 O O . LEU A 1 421 ? 25.211 -9.260 -20.951 1.00 63.16 421 LEU A O 1
ATOM 3449 N N . PHE A 1 422 ? 25.254 -7.393 -22.208 1.00 63.03 422 PHE A N 1
ATOM 3450 C CA . PHE A 1 422 ? 25.323 -6.451 -21.084 1.00 63.03 422 PHE A CA 1
ATOM 3451 C C . PHE A 1 422 ? 24.060 -6.496 -20.210 1.00 63.03 422 PHE A C 1
ATOM 3453 O O . PHE A 1 422 ? 24.152 -6.632 -18.987 1.00 63.03 422 PHE A O 1
ATOM 3460 N N . CYS A 1 423 ? 22.870 -6.491 -20.820 1.00 60.56 423 CYS A N 1
ATOM 3461 C CA . CYS A 1 423 ? 21.606 -6.609 -20.092 1.00 60.56 423 CYS A CA 1
ATOM 3462 C C . CYS A 1 423 ? 21.443 -7.987 -19.421 1.00 60.56 423 CYS A C 1
ATOM 3464 O O . CYS A 1 423 ? 21.014 -8.062 -18.269 1.00 60.56 423 CYS A O 1
ATOM 3466 N N . CYS A 1 424 ? 21.825 -9.082 -20.092 1.00 55.50 424 CYS A N 1
ATOM 3467 C CA . CYS A 1 424 ? 21.771 -10.434 -19.528 1.00 55.50 424 CYS A CA 1
ATOM 3468 C C . CYS A 1 424 ? 22.783 -10.636 -18.405 1.00 55.50 424 CYS A C 1
ATOM 3470 O O . CYS A 1 424 ? 22.469 -11.346 -17.455 1.00 55.50 424 CYS A O 1
ATOM 3472 N N . ALA A 1 425 ? 23.982 -10.057 -18.486 1.00 56.66 425 ALA A N 1
ATOM 3473 C CA . ALA A 1 425 ? 24.966 -10.148 -17.414 1.00 56.66 425 ALA A CA 1
ATOM 3474 C C . ALA A 1 425 ? 24.442 -9.483 -16.131 1.00 56.66 425 ALA A C 1
ATOM 3476 O O . ALA A 1 425 ? 24.541 -10.071 -15.053 1.00 56.66 425 ALA A O 1
ATOM 3477 N N . MET A 1 426 ? 23.799 -8.316 -16.241 1.00 56.09 426 MET A N 1
ATOM 3478 C CA . MET A 1 426 ? 23.192 -7.632 -15.094 1.00 56.09 426 MET A CA 1
ATOM 3479 C C . MET A 1 426 ? 21.964 -8.372 -14.545 1.00 56.09 426 MET A C 1
ATOM 3481 O O . MET A 1 426 ? 21.875 -8.592 -13.337 1.00 56.09 426 MET A O 1
ATOM 3485 N N . ASP A 1 427 ? 21.050 -8.812 -15.415 1.00 50.84 427 ASP A N 1
ATOM 3486 C CA . ASP A 1 427 ? 19.833 -9.530 -15.015 1.00 50.84 427 ASP A CA 1
ATOM 3487 C C . ASP A 1 427 ? 20.152 -10.914 -14.423 1.00 50.84 427 ASP A C 1
ATOM 3489 O O . ASP A 1 427 ? 19.621 -11.279 -13.377 1.00 50.84 427 ASP A O 1
ATOM 3493 N N . LYS A 1 428 ? 21.098 -11.668 -15.004 1.00 51.72 428 LYS A N 1
ATOM 3494 C CA . LYS A 1 428 ? 21.554 -12.950 -14.440 1.00 51.72 428 LYS A CA 1
ATOM 3495 C C . LYS A 1 428 ? 22.278 -12.767 -13.115 1.00 51.72 428 LYS A C 1
ATOM 3497 O O . LYS A 1 428 ? 22.051 -13.572 -12.221 1.00 51.72 428 LYS A O 1
ATOM 3502 N N . THR A 1 429 ? 23.104 -11.733 -12.955 1.00 52.19 429 THR A N 1
ATOM 3503 C CA . THR A 1 429 ? 23.808 -11.484 -11.685 1.00 52.19 429 THR A CA 1
ATOM 3504 C C . THR A 1 429 ? 22.827 -11.101 -10.580 1.00 52.19 429 THR A C 1
ATOM 3506 O O . THR A 1 429 ? 22.888 -11.663 -9.490 1.00 52.19 429 THR A O 1
ATOM 3509 N N . LEU A 1 430 ? 21.861 -10.221 -10.862 1.00 51.75 430 LEU A N 1
ATOM 3510 C CA . LEU A 1 430 ? 20.812 -9.857 -9.905 1.00 51.75 430 LEU A CA 1
ATOM 3511 C C . LEU A 1 430 ? 19.894 -11.040 -9.582 1.00 51.75 430 LEU A C 1
ATOM 3513 O O . LEU A 1 430 ? 19.623 -11.286 -8.409 1.00 51.75 430 LEU A O 1
ATOM 3517 N N . LYS A 1 431 ? 19.473 -11.820 -10.586 1.00 52.06 431 LYS A N 1
ATOM 3518 C CA . LYS A 1 431 ? 18.693 -13.051 -10.383 1.00 52.06 431 LYS A CA 1
ATOM 3519 C C . LYS A 1 431 ? 19.475 -14.109 -9.614 1.00 52.06 431 LYS A C 1
ATOM 3521 O O . LYS A 1 431 ? 18.889 -14.794 -8.787 1.00 52.06 431 LYS A O 1
ATOM 3526 N N . PHE A 1 432 ? 20.781 -14.229 -9.836 1.00 58.91 432 PHE A N 1
ATOM 3527 C CA . PHE A 1 432 ? 21.647 -15.158 -9.114 1.00 58.91 432 PHE A CA 1
ATOM 3528 C C . PHE A 1 432 ? 21.843 -14.736 -7.654 1.00 58.91 432 PHE A C 1
ATOM 3530 O O . PHE A 1 432 ? 21.694 -15.563 -6.760 1.00 58.91 432 PHE A O 1
ATOM 3537 N N . ILE A 1 433 ? 22.084 -13.447 -7.389 1.00 58.72 433 ILE A N 1
ATOM 3538 C CA . ILE A 1 433 ? 22.130 -12.901 -6.024 1.00 58.72 433 ILE A CA 1
ATOM 3539 C C . ILE A 1 433 ? 20.775 -13.099 -5.333 1.00 58.72 433 ILE A C 1
ATOM 3541 O O . ILE A 1 433 ? 20.732 -13.598 -4.212 1.00 58.72 433 ILE A O 1
ATOM 3545 N N . ALA A 1 434 ? 19.667 -12.778 -6.007 1.00 53.81 434 ALA A N 1
ATOM 3546 C CA . ALA A 1 434 ? 18.320 -12.995 -5.486 1.00 53.81 434 ALA A CA 1
ATOM 3547 C C . ALA A 1 434 ? 18.043 -14.482 -5.212 1.00 53.81 434 ALA A C 1
ATOM 3549 O O . ALA A 1 434 ? 17.453 -14.813 -4.188 1.00 53.81 434 ALA A O 1
ATOM 3550 N N . PHE A 1 435 ? 18.518 -15.384 -6.074 1.00 63.78 435 PHE A N 1
ATOM 3551 C CA . PHE A 1 435 ? 18.404 -16.830 -5.898 1.00 63.78 435 PHE A CA 1
ATOM 3552 C C . PHE A 1 435 ? 19.221 -17.337 -4.703 1.00 63.78 435 PHE A C 1
ATOM 3554 O O . PHE A 1 435 ? 18.703 -18.104 -3.894 1.00 63.78 435 PHE A O 1
ATOM 3561 N N . ILE A 1 436 ? 20.460 -16.865 -4.523 1.00 68.94 436 ILE A N 1
ATOM 3562 C CA . ILE A 1 436 ? 21.274 -17.184 -3.340 1.00 68.94 436 ILE A CA 1
ATOM 3563 C C . ILE A 1 436 ? 20.604 -16.661 -2.067 1.00 68.94 436 ILE A C 1
ATOM 3565 O O . ILE A 1 436 ? 20.465 -17.407 -1.098 1.00 68.94 436 ILE A O 1
ATOM 3569 N N . LEU A 1 437 ? 20.145 -15.407 -2.065 1.00 63.69 437 LEU A N 1
ATOM 3570 C CA . LEU A 1 437 ? 19.414 -14.832 -0.935 1.00 63.69 437 LEU A CA 1
ATOM 3571 C C . LEU A 1 437 ? 18.132 -15.618 -0.644 1.00 63.69 437 LEU A C 1
ATOM 3573 O O . LEU A 1 437 ? 17.816 -15.846 0.521 1.00 63.69 437 LEU A O 1
ATOM 3577 N N . TRP A 1 438 ? 17.431 -16.090 -1.676 1.00 68.62 438 TRP A N 1
ATOM 3578 C CA . TRP A 1 438 ? 16.260 -16.949 -1.536 1.00 68.62 438 TRP A CA 1
ATOM 3579 C C . TRP A 1 438 ? 16.604 -18.309 -0.916 1.00 68.62 438 TRP A C 1
ATOM 3581 O O . TRP A 1 438 ? 15.890 -18.738 -0.009 1.00 68.62 438 TRP A O 1
ATOM 3591 N N . ILE A 1 439 ? 17.705 -18.961 -1.315 1.00 71.50 439 ILE A N 1
ATOM 3592 C CA . ILE A 1 439 ? 18.177 -20.211 -0.688 1.00 71.50 439 ILE A CA 1
ATOM 3593 C C . ILE A 1 439 ? 18.517 -19.974 0.785 1.00 71.50 439 ILE A C 1
ATOM 3595 O O . ILE A 1 439 ? 18.026 -20.701 1.650 1.00 71.50 439 ILE A O 1
ATOM 3599 N N . ILE A 1 440 ? 19.319 -18.945 1.081 1.00 73.19 440 ILE A N 1
ATOM 3600 C CA . ILE A 1 440 ? 19.725 -18.602 2.452 1.00 73.19 440 ILE A CA 1
ATOM 3601 C C . ILE A 1 440 ? 18.489 -18.334 3.306 1.00 73.19 440 ILE A C 1
ATOM 3603 O O . ILE A 1 440 ? 18.352 -18.896 4.390 1.00 73.19 440 ILE A O 1
ATOM 3607 N N . ARG A 1 441 ? 17.559 -17.520 2.804 1.00 69.38 441 ARG A N 1
ATOM 3608 C CA . ARG A 1 441 ? 16.304 -17.188 3.480 1.00 69.38 441 ARG A CA 1
ATOM 3609 C C . ARG A 1 441 ? 15.433 -18.420 3.692 1.00 69.38 441 ARG A C 1
ATOM 3611 O O . ARG A 1 441 ? 14.904 -18.588 4.784 1.00 69.38 441 ARG A O 1
ATOM 3618 N N . SER A 1 442 ? 15.317 -19.297 2.696 1.00 69.56 442 SER A N 1
ATOM 3619 C CA . SER A 1 442 ? 14.544 -20.540 2.792 1.00 69.56 442 SER A CA 1
ATOM 3620 C C . SER A 1 442 ? 15.128 -21.466 3.856 1.00 69.56 442 SER A C 1
ATOM 3622 O O . SER A 1 442 ? 14.398 -21.919 4.736 1.00 69.56 442 SER A O 1
ATOM 3624 N N . PHE A 1 443 ? 16.447 -21.665 3.856 1.00 76.19 443 PHE A N 1
ATOM 3625 C CA . PHE A 1 443 ? 17.139 -22.465 4.866 1.00 76.19 443 PHE A CA 1
ATOM 3626 C C . PHE A 1 443 ? 17.013 -21.853 6.268 1.00 76.19 443 PHE A C 1
ATOM 3628 O O . PHE A 1 443 ? 16.630 -22.537 7.217 1.00 76.19 443 PHE A O 1
ATOM 3635 N N . LEU A 1 444 ? 17.254 -20.545 6.400 1.00 73.19 444 LEU A N 1
ATOM 3636 C CA . LEU A 1 444 ? 17.119 -19.817 7.660 1.00 73.19 444 LEU A CA 1
ATOM 3637 C C . LEU A 1 444 ? 15.675 -19.872 8.182 1.00 73.19 444 LEU A C 1
ATOM 3639 O O . LEU A 1 444 ? 15.459 -20.029 9.381 1.00 73.19 444 LEU A O 1
ATOM 3643 N N . SER A 1 445 ? 14.679 -19.820 7.292 1.00 69.81 445 SER A N 1
ATOM 3644 C CA . SER A 1 445 ? 13.266 -19.898 7.665 1.00 69.81 445 SER A CA 1
ATOM 3645 C C . SER A 1 445 ? 12.904 -21.217 8.346 1.00 69.81 445 SER A C 1
ATOM 3647 O O . SER A 1 445 ? 12.067 -21.203 9.244 1.00 69.81 445 SER A O 1
ATOM 3649 N N . ILE A 1 446 ? 13.549 -22.337 7.993 1.00 75.88 446 ILE A N 1
ATOM 3650 C CA . ILE A 1 446 ? 13.311 -23.641 8.630 1.00 75.88 446 ILE A CA 1
ATOM 3651 C C . ILE A 1 446 ? 13.752 -23.592 10.096 1.00 75.88 446 ILE A C 1
ATOM 3653 O O . ILE A 1 446 ? 12.968 -23.905 10.992 1.00 75.88 446 ILE A O 1
ATOM 3657 N N . TRP A 1 447 ? 14.979 -23.134 10.352 1.00 76.56 447 TRP A N 1
ATOM 3658 C CA . TRP A 1 447 ? 15.533 -23.029 11.705 1.00 76.56 447 TRP A CA 1
ATOM 3659 C C . TRP A 1 447 ? 14.815 -21.986 12.553 1.00 76.56 447 TRP A C 1
ATOM 3661 O O . TRP A 1 447 ? 14.535 -22.227 13.725 1.00 76.56 447 TRP A O 1
ATOM 3671 N N . ILE A 1 448 ? 14.449 -20.856 11.949 1.00 72.44 448 ILE A N 1
ATOM 3672 C CA . ILE A 1 448 ? 13.664 -19.823 12.614 1.00 72.44 448 ILE A CA 1
ATOM 3673 C C . ILE A 1 448 ? 12.273 -20.369 12.962 1.00 72.44 448 ILE A C 1
ATOM 3675 O O . ILE A 1 448 ? 11.864 -20.247 14.111 1.00 72.44 448 ILE A O 1
ATOM 3679 N N . ARG A 1 449 ? 11.568 -21.054 12.046 1.00 71.06 449 ARG A N 1
ATOM 3680 C CA . ARG A 1 449 ? 10.276 -21.709 12.347 1.00 71.06 449 ARG A CA 1
ATOM 3681 C C . ARG A 1 449 ? 10.402 -22.730 13.472 1.00 71.06 449 ARG A C 1
ATOM 3683 O O . ARG A 1 449 ? 9.524 -22.778 14.327 1.00 71.06 449 ARG A O 1
ATOM 3690 N N . LEU A 1 450 ? 11.477 -23.521 13.499 1.00 75.75 450 LEU A N 1
ATOM 3691 C CA . LEU A 1 450 ? 11.756 -24.450 14.597 1.00 75.75 450 LEU A CA 1
ATOM 3692 C C . LEU A 1 450 ? 11.951 -23.703 15.925 1.00 75.75 450 LEU A C 1
ATOM 3694 O O . LEU A 1 450 ? 11.323 -24.067 16.915 1.00 75.75 450 LEU A O 1
ATOM 3698 N N . GLY A 1 451 ? 12.734 -22.621 15.936 1.00 76.69 451 GLY A N 1
ATOM 3699 C CA . GLY A 1 451 ? 12.924 -21.766 17.111 1.00 76.69 451 GLY A CA 1
ATOM 3700 C C . GLY A 1 451 ? 11.619 -21.136 17.606 1.00 76.69 451 GLY A C 1
ATOM 3701 O O . GLY A 1 451 ? 11.279 -21.259 18.779 1.00 76.69 451 GLY A O 1
ATOM 3702 N N . PHE A 1 452 ? 10.826 -20.545 16.709 1.00 73.75 452 PHE A N 1
ATOM 3703 C CA . PHE A 1 452 ? 9.504 -20.003 17.037 1.00 73.75 452 PHE A CA 1
ATOM 3704 C C . PHE A 1 452 ? 8.543 -21.090 17.524 1.00 73.75 452 PHE A C 1
ATOM 3706 O O . PHE A 1 452 ? 7.787 -20.855 18.461 1.00 73.75 452 PHE A O 1
ATOM 3713 N N . ARG A 1 453 ? 8.594 -22.304 16.966 1.00 71.94 453 ARG A N 1
ATOM 3714 C CA . ARG A 1 453 ? 7.800 -23.435 17.460 1.00 71.94 453 ARG A CA 1
ATOM 3715 C C . ARG A 1 453 ? 8.219 -23.860 18.869 1.00 71.94 453 ARG A C 1
ATOM 3717 O O . ARG A 1 453 ? 7.359 -24.267 19.636 1.00 71.94 453 ARG A O 1
ATOM 3724 N N . LEU A 1 454 ? 9.490 -23.741 19.243 1.00 75.50 454 LEU A N 1
ATOM 3725 C CA . LEU A 1 454 ? 9.928 -23.995 20.620 1.00 75.50 454 LEU A CA 1
ATOM 3726 C C . LEU A 1 454 ? 9.478 -22.890 21.587 1.00 75.50 454 LEU A C 1
ATOM 3728 O O . LEU A 1 454 ? 9.083 -23.195 22.707 1.00 75.50 454 LEU A O 1
ATOM 3732 N N . ILE A 1 455 ? 9.495 -21.626 21.151 1.00 74.56 455 ILE A N 1
ATOM 3733 C CA . ILE A 1 455 ? 9.087 -20.477 21.978 1.00 74.56 455 ILE A CA 1
ATOM 3734 C C . ILE A 1 455 ? 7.559 -20.426 22.154 1.00 74.56 455 ILE A C 1
ATOM 3736 O O . ILE A 1 455 ? 7.072 -20.205 23.259 1.00 74.56 455 ILE A O 1
ATOM 3740 N N . TYR A 1 456 ? 6.799 -20.651 21.078 1.00 71.25 456 TYR A N 1
ATOM 3741 C CA . TYR A 1 456 ? 5.352 -20.401 21.017 1.00 71.25 456 TYR A CA 1
ATOM 3742 C C . TYR A 1 456 ? 4.492 -21.659 20.819 1.00 71.25 456 TYR A C 1
ATOM 3744 O O . TYR A 1 456 ? 3.275 -21.601 20.986 1.00 71.25 456 TYR A O 1
ATOM 3752 N N . GLY A 1 457 ? 5.077 -22.811 20.470 1.00 54.56 457 GLY A N 1
ATOM 3753 C CA . GLY A 1 457 ? 4.350 -23.984 19.951 1.00 54.56 457 GLY A CA 1
ATOM 3754 C C . GLY A 1 457 ? 3.357 -24.655 20.900 1.00 54.56 457 GLY A C 1
ATOM 3755 O O . GLY A 1 457 ? 2.593 -25.501 20.442 1.00 54.56 457 GLY A O 1
ATOM 3756 N N . ASN A 1 458 ? 3.315 -24.251 22.172 1.00 53.16 458 ASN A N 1
ATOM 3757 C CA . ASN A 1 458 ? 2.375 -24.759 23.175 1.00 53.16 458 ASN A CA 1
ATOM 3758 C C . ASN A 1 458 ? 1.367 -23.706 23.683 1.00 53.16 458 ASN A C 1
ATOM 3760 O O . ASN A 1 458 ? 0.583 -24.011 24.575 1.00 53.16 458 ASN A O 1
ATOM 3764 N N . GLN A 1 459 ? 1.348 -22.483 23.136 1.00 55.88 459 GLN A N 1
ATOM 3765 C CA . GLN A 1 459 ? 0.537 -21.369 23.655 1.00 55.88 459 GLN A CA 1
ATOM 3766 C C . GLN A 1 459 ? -0.674 -21.017 22.773 1.00 55.88 459 GLN A C 1
ATOM 3768 O O . GLN A 1 459 ? -0.946 -19.847 22.521 1.00 55.88 459 GLN A O 1
ATOM 3773 N N . LYS A 1 460 ? -1.454 -22.009 22.319 1.00 60.09 460 LYS A N 1
ATOM 3774 C CA . LYS A 1 460 ? -2.758 -21.741 21.675 1.00 60.09 460 LYS A CA 1
ATOM 3775 C C . LYS A 1 460 ? -3.819 -21.407 22.726 1.00 60.09 460 LYS A C 1
ATOM 3777 O O . LYS A 1 460 ? -4.739 -22.183 22.975 1.00 60.09 460 LYS A O 1
ATOM 3782 N N . PHE A 1 461 ? -3.652 -20.269 23.387 1.00 66.12 461 PHE A N 1
ATOM 3783 C CA . PHE A 1 461 ? -4.651 -19.743 24.304 1.00 66.12 461 PHE A CA 1
ATOM 3784 C C . PHE A 1 461 ? -5.804 -19.131 23.501 1.00 66.12 461 PHE A C 1
ATOM 3786 O O . PHE A 1 461 ? -5.572 -18.338 22.591 1.00 66.12 461 PHE A O 1
ATOM 3793 N N . LYS A 1 462 ? -7.045 -19.495 23.836 1.00 71.38 462 LYS A N 1
ATOM 3794 C CA . LYS A 1 462 ? -8.252 -18.904 23.245 1.00 71.38 462 LYS A CA 1
ATOM 3795 C C . LYS A 1 462 ? -8.858 -17.916 24.231 1.00 71.38 462 LYS A C 1
ATOM 3797 O O . LYS A 1 462 ? -9.024 -18.244 25.403 1.00 71.38 462 LYS A O 1
ATOM 3802 N N . LEU A 1 463 ? -9.215 -16.729 23.750 1.00 84.56 463 LEU A N 1
ATOM 3803 C CA . LEU A 1 463 ? -9.904 -15.721 24.556 1.00 84.56 463 LEU A CA 1
ATOM 3804 C C . LEU A 1 463 ? -11.224 -16.262 25.128 1.00 84.56 463 LEU A C 1
ATOM 3806 O O . LEU A 1 463 ? -11.891 -17.056 24.456 1.00 84.56 463 LEU A O 1
ATOM 3810 N N . PRO A 1 464 ? -11.667 -15.782 26.302 1.00 87.31 464 PRO A N 1
ATOM 3811 C CA . PRO A 1 464 ? -13.003 -16.075 26.804 1.00 87.31 464 PRO A CA 1
ATOM 3812 C C . PRO A 1 464 ? -14.088 -15.693 25.779 1.00 87.31 464 PRO A C 1
ATOM 3814 O O . PRO A 1 464 ? -13.985 -14.622 25.155 1.00 87.31 464 PRO A O 1
ATOM 3817 N N . PRO A 1 465 ? -15.125 -16.533 25.588 1.00 89.31 465 PRO A N 1
ATOM 3818 C CA . PRO A 1 465 ? -16.180 -16.271 24.617 1.00 89.31 465 PRO A CA 1
ATOM 3819 C C . PRO A 1 465 ? -16.963 -15.002 24.967 1.00 89.31 465 PRO A C 1
ATOM 3821 O O . PRO A 1 465 ? -17.012 -14.571 26.120 1.00 89.31 465 PRO A O 1
ATOM 3824 N N . ILE A 1 466 ? -17.570 -14.388 23.954 1.00 91.06 466 ILE A N 1
ATOM 3825 C CA . ILE A 1 466 ? -18.448 -13.229 24.140 1.00 91.06 466 ILE A CA 1
ATOM 3826 C C . ILE A 1 466 ? -19.810 -13.751 24.603 1.00 91.06 466 ILE A C 1
ATOM 3828 O O . ILE A 1 466 ? -20.440 -14.535 23.897 1.00 91.06 466 ILE A O 1
ATOM 3832 N N . THR A 1 467 ? -20.242 -13.340 25.795 1.00 88.19 467 THR A N 1
ATOM 3833 C CA . THR A 1 467 ? -21.496 -13.793 26.420 1.00 88.19 467 THR A CA 1
ATOM 3834 C C . THR A 1 467 ? -22.639 -12.794 26.254 1.00 88.19 467 THR A C 1
ATOM 3836 O O . THR A 1 467 ? -23.794 -13.195 26.139 1.00 88.19 467 THR A O 1
ATOM 3839 N N . ASN A 1 468 ? -22.337 -11.493 26.222 1.00 92.19 468 ASN A N 1
ATOM 3840 C CA . ASN A 1 468 ? -23.340 -10.441 26.093 1.00 92.19 468 ASN A CA 1
ATOM 3841 C C . ASN A 1 468 ? -23.610 -10.112 24.614 1.00 92.19 468 ASN A C 1
ATOM 3843 O O . ASN A 1 468 ? -22.707 -9.706 23.884 1.00 92.19 468 ASN A O 1
ATOM 3847 N N . GLN A 1 469 ? -24.870 -10.246 24.194 1.00 93.38 469 GLN A N 1
ATOM 3848 C CA . GLN A 1 469 ? -25.316 -10.017 22.816 1.00 93.38 469 GLN A CA 1
ATOM 3849 C C . GLN A 1 469 ? -25.191 -8.554 22.360 1.00 93.38 469 GLN A C 1
ATOM 3851 O O . GLN A 1 469 ? -25.013 -8.306 21.171 1.00 93.38 469 GLN A O 1
ATOM 3856 N N . ILE A 1 470 ? -25.226 -7.577 23.279 1.00 94.81 470 ILE A N 1
ATOM 3857 C CA . ILE A 1 470 ? -25.046 -6.147 22.954 1.00 94.81 470 ILE A CA 1
ATOM 3858 C C . ILE A 1 470 ? -23.677 -5.909 22.301 1.00 94.81 470 ILE A C 1
ATOM 3860 O O . ILE A 1 470 ? -23.555 -5.111 21.374 1.00 94.81 470 ILE A O 1
ATOM 3864 N N . LEU A 1 471 ? -22.656 -6.658 22.731 1.00 96.12 471 LEU A N 1
ATOM 3865 C CA . LEU A 1 471 ? -21.284 -6.550 22.228 1.00 96.12 471 LEU A CA 1
ATOM 3866 C C . LEU A 1 471 ? -21.147 -6.980 20.763 1.00 96.12 471 LEU A C 1
ATOM 3868 O O . LEU A 1 471 ? -20.144 -6.678 20.123 1.00 96.12 471 LEU A O 1
ATOM 3872 N N . LEU A 1 472 ? -22.137 -7.696 20.227 1.00 95.88 472 LEU A N 1
ATOM 3873 C CA . LEU A 1 472 ? -22.140 -8.187 18.853 1.00 95.88 472 LEU A CA 1
ATOM 3874 C C . LEU A 1 472 ? -22.889 -7.254 17.899 1.00 95.88 472 LEU A C 1
ATOM 3876 O O . LEU A 1 472 ? -22.892 -7.505 16.700 1.00 95.88 472 LEU A O 1
ATOM 3880 N N . GLN A 1 473 ? -23.512 -6.183 18.387 1.00 96.44 473 GLN A N 1
ATOM 3881 C CA . GLN A 1 473 ? -24.315 -5.295 17.548 1.00 96.44 473 GLN A CA 1
ATOM 3882 C C . GLN A 1 473 ? -23.468 -4.195 16.885 1.00 96.44 473 GLN A C 1
ATOM 3884 O O . GLN A 1 473 ? -22.460 -3.773 17.464 1.00 96.44 473 GLN A O 1
ATOM 3889 N N . PRO A 1 474 ? -23.871 -3.710 15.693 1.00 97.44 474 PRO A N 1
ATOM 3890 C CA . PRO A 1 474 ? -23.281 -2.520 15.086 1.00 97.44 474 PRO A CA 1
ATOM 3891 C C . PRO A 1 474 ? -23.485 -1.261 15.929 1.00 97.44 474 PRO A C 1
ATOM 3893 O O . PRO A 1 474 ? -24.481 -1.132 16.645 1.00 97.44 474 PRO A O 1
ATOM 3896 N N . ALA A 1 475 ? -22.562 -0.311 15.813 1.00 97.50 475 ALA A N 1
ATOM 3897 C CA . ALA A 1 475 ? -22.562 0.937 16.572 1.00 97.50 475 ALA A CA 1
ATOM 3898 C C . ALA A 1 475 ? -23.828 1.769 16.317 1.00 97.50 475 ALA A C 1
ATOM 3900 O O . ALA A 1 475 ? -24.499 2.210 17.249 1.00 97.50 475 ALA A O 1
ATOM 3901 N N . THR A 1 476 ? -24.191 1.918 15.045 1.00 96.25 476 THR A N 1
ATOM 3902 C CA . THR A 1 476 ? -25.407 2.612 14.595 1.00 96.25 476 THR A CA 1
ATOM 3903 C C . THR A 1 476 ? -26.685 1.956 15.127 1.00 96.25 476 THR A C 1
ATOM 3905 O O . THR A 1 476 ? -27.619 2.643 15.550 1.00 96.25 476 THR A O 1
ATOM 3908 N N . VAL A 1 477 ? -26.717 0.621 15.193 1.00 97.00 477 VAL A N 1
ATOM 3909 C CA . VAL A 1 477 ? -27.835 -0.135 15.778 1.00 97.00 477 VAL A CA 1
ATOM 3910 C C . VAL A 1 477 ? -27.919 0.101 17.283 1.00 97.00 477 VAL A C 1
ATOM 3912 O O . VAL A 1 477 ? -29.011 0.351 17.788 1.00 97.00 477 VAL A O 1
ATOM 3915 N N . ILE A 1 478 ? -26.793 0.078 18.001 1.00 97.19 478 ILE A N 1
ATOM 3916 C CA . ILE A 1 478 ? -26.750 0.371 19.442 1.00 97.19 478 ILE A CA 1
ATOM 3917 C C . ILE A 1 478 ? -27.307 1.775 19.715 1.00 97.19 478 ILE A C 1
ATOM 3919 O O . ILE A 1 478 ? -28.224 1.909 20.526 1.00 97.19 478 ILE A O 1
ATOM 3923 N N . ALA A 1 479 ? -26.847 2.796 18.984 1.00 96.06 479 ALA A N 1
ATOM 3924 C CA . ALA A 1 479 ? -27.348 4.166 19.120 1.00 96.06 479 ALA A CA 1
ATOM 3925 C C . ALA A 1 479 ? -28.863 4.258 18.866 1.00 96.06 479 ALA A C 1
ATOM 3927 O O . ALA A 1 479 ? -29.597 4.920 19.602 1.00 96.06 479 ALA A O 1
ATOM 3928 N N . LYS A 1 480 ? -29.372 3.553 17.847 1.00 94.88 480 LYS A N 1
ATOM 3929 C CA . LYS A 1 480 ? -30.812 3.491 17.558 1.00 94.88 480 LYS A CA 1
ATOM 3930 C C . LYS A 1 480 ? -31.603 2.845 18.697 1.00 94.88 480 LYS A C 1
ATOM 3932 O O . LYS A 1 480 ? -32.647 3.369 19.078 1.00 94.88 480 LYS A O 1
ATOM 3937 N N . ARG A 1 481 ? -31.110 1.742 19.267 1.00 95.56 481 ARG A N 1
ATOM 3938 C CA . ARG A 1 481 ? -31.754 1.057 20.401 1.00 95.56 481 ARG A CA 1
ATOM 3939 C C . ARG A 1 481 ? -31.762 1.918 21.665 1.00 95.56 481 ARG A C 1
ATOM 3941 O O . ARG A 1 481 ? -32.769 1.911 22.371 1.00 95.56 481 ARG A O 1
ATOM 3948 N N . ILE A 1 482 ? -30.697 2.686 21.903 1.00 94.00 482 ILE A N 1
ATOM 3949 C CA . ILE A 1 482 ? -30.622 3.691 22.974 1.00 94.00 482 ILE A CA 1
ATOM 3950 C C . ILE A 1 482 ? -31.700 4.760 22.772 1.00 94.00 482 ILE A C 1
ATOM 3952 O O . ILE A 1 482 ? -32.510 4.983 23.667 1.00 94.00 482 ILE A O 1
ATOM 3956 N N . ARG A 1 483 ? -31.783 5.370 21.578 1.00 90.44 483 ARG A N 1
ATOM 3957 C CA . ARG A 1 483 ? -32.811 6.390 21.276 1.00 90.44 483 ARG A CA 1
ATOM 3958 C C . ARG A 1 483 ? -34.235 5.859 21.435 1.00 90.44 483 ARG A C 1
ATOM 3960 O O . ARG A 1 483 ? -35.118 6.582 21.875 1.00 90.44 483 ARG A O 1
ATOM 3967 N N . GLN A 1 484 ? -34.453 4.592 21.092 1.00 91.44 484 GLN A N 1
ATOM 3968 C CA . GLN A 1 484 ? -35.742 3.908 21.231 1.00 91.44 484 GLN A CA 1
ATOM 3969 C C . GLN A 1 484 ? -36.010 3.376 22.647 1.00 91.44 484 GLN A C 1
ATOM 3971 O O . GLN A 1 484 ? -37.014 2.695 22.847 1.00 91.44 484 GLN A O 1
ATOM 3976 N N . ARG A 1 485 ? -35.119 3.641 23.612 1.00 90.88 485 ARG A N 1
ATOM 3977 C CA . ARG A 1 485 ? -35.206 3.160 24.999 1.00 90.88 485 ARG A CA 1
ATOM 3978 C C . ARG A 1 485 ? -35.355 1.642 25.137 1.00 90.88 485 ARG A C 1
ATOM 3980 O O . ARG A 1 485 ? -35.949 1.148 26.085 1.00 90.88 485 ARG A O 1
ATOM 3987 N N . GLN A 1 486 ? -34.781 0.887 24.199 1.00 94.25 486 GLN A N 1
ATOM 3988 C CA . GLN A 1 486 ? -34.719 -0.578 24.276 1.00 94.25 486 GLN A CA 1
ATOM 3989 C C . GLN A 1 486 ? -33.568 -1.079 25.156 1.00 94.25 486 GLN A C 1
ATOM 3991 O O . GLN A 1 486 ? -33.595 -2.225 25.597 1.00 94.25 486 GLN A O 1
ATOM 3996 N N . VAL A 1 487 ? -32.537 -0.252 25.328 1.00 95.88 487 VAL A N 1
ATOM 3997 C CA . VAL A 1 487 ? -31.391 -0.447 26.226 1.00 95.88 487 VAL A CA 1
ATOM 3998 C C . VAL A 1 487 ? -30.996 0.918 26.783 1.00 95.88 487 VAL A C 1
ATOM 4000 O O . VAL A 1 487 ? -31.208 1.935 26.114 1.00 95.88 487 VAL A O 1
ATOM 4003 N N . THR A 1 488 ? -30.421 0.946 27.981 1.00 96.38 488 THR A N 1
ATOM 4004 C CA . THR A 1 488 ? -29.878 2.185 28.564 1.00 96.38 488 THR A CA 1
ATOM 4005 C C . THR A 1 488 ? -28.426 2.400 28.139 1.00 96.38 488 THR A C 1
ATOM 4007 O O . THR A 1 488 ? -27.719 1.453 27.776 1.00 96.38 488 THR A O 1
ATOM 4010 N N . VAL A 1 489 ? -27.956 3.645 28.172 1.00 97.00 489 VAL A N 1
ATOM 4011 C CA . VAL A 1 489 ? -26.552 3.963 27.871 1.00 97.00 489 VAL A CA 1
ATOM 4012 C C . VAL A 1 489 ? -25.634 3.340 28.915 1.00 97.00 489 VAL A C 1
ATOM 4014 O O . VAL A 1 489 ? -24.596 2.771 28.571 1.00 97.00 489 VAL A O 1
ATOM 4017 N N . TYR A 1 490 ? -26.051 3.356 30.182 1.00 98.06 490 TYR A N 1
ATOM 4018 C CA . TYR A 1 490 ? -25.328 2.725 31.278 1.00 98.06 490 TYR A CA 1
ATOM 4019 C C . TYR A 1 490 ? -25.142 1.216 31.069 1.00 98.06 490 TYR A C 1
ATOM 4021 O O . TYR A 1 490 ? -24.032 0.709 31.237 1.00 98.06 490 TYR A O 1
ATOM 4029 N N . GLU A 1 491 ? -26.189 0.490 30.661 1.00 97.62 491 GLU A N 1
ATOM 4030 C CA . GLU A 1 491 ? -26.100 -0.946 30.352 1.00 97.62 491 GLU A CA 1
ATOM 4031 C C . GLU A 1 491 ? -25.110 -1.234 29.222 1.00 97.62 491 GLU A C 1
ATOM 4033 O O . GLU A 1 491 ? -24.304 -2.164 29.326 1.00 97.62 491 GLU A O 1
ATOM 4038 N N . VAL A 1 492 ? -25.150 -0.429 28.156 1.00 98.19 492 VAL A N 1
ATOM 4039 C CA . VAL A 1 492 ? -24.253 -0.569 27.004 1.00 98.19 492 VAL A CA 1
ATOM 4040 C C . VAL A 1 492 ? -22.805 -0.321 27.422 1.00 98.19 492 VAL A C 1
ATOM 4042 O O . VAL A 1 492 ? -21.951 -1.181 27.198 1.00 98.19 492 VAL A O 1
ATOM 4045 N N . VAL A 1 493 ? -22.512 0.818 28.055 1.00 98.38 493 VAL A N 1
ATOM 4046 C CA . VAL A 1 493 ? -21.149 1.171 28.479 1.00 98.38 493 VAL A CA 1
ATOM 4047 C C . VAL A 1 493 ? -20.608 0.141 29.466 1.00 98.38 493 VAL A C 1
ATOM 4049 O O . VAL A 1 493 ? -19.493 -0.348 29.286 1.00 98.38 493 VAL A O 1
ATOM 4052 N N . ARG A 1 494 ? -21.410 -0.269 30.456 1.00 98.31 494 ARG A N 1
ATOM 4053 C CA . ARG A 1 494 ? -21.020 -1.295 31.429 1.00 98.31 494 ARG A CA 1
ATOM 4054 C C . ARG A 1 494 ? -20.679 -2.624 30.762 1.00 98.31 494 ARG A C 1
ATOM 4056 O O . ARG A 1 494 ? -19.653 -3.209 31.095 1.00 98.31 494 ARG A O 1
ATOM 4063 N N . ALA A 1 495 ? -21.479 -3.075 29.793 1.00 98.06 495 ALA A N 1
ATOM 4064 C CA . ALA A 1 495 ? -21.208 -4.315 29.068 1.00 98.06 495 ALA A CA 1
ATOM 4065 C C . ALA A 1 495 ? -19.833 -4.298 28.378 1.00 98.06 495 ALA A C 1
ATOM 4067 O O . ALA A 1 495 ? -19.098 -5.288 28.436 1.00 98.06 495 ALA A O 1
ATOM 4068 N N . TYR A 1 496 ? -19.475 -3.178 27.744 1.00 98.25 496 TYR A N 1
ATOM 4069 C CA . TYR A 1 496 ? -18.178 -3.020 27.085 1.00 98.25 496 TYR A CA 1
ATOM 4070 C C . TYR A 1 496 ? -17.026 -2.885 28.090 1.00 98.25 496 TYR A C 1
ATOM 4072 O O . TYR A 1 496 ? -16.002 -3.543 27.917 1.00 98.25 496 TYR A O 1
ATOM 4080 N N . VAL A 1 497 ? -17.201 -2.131 29.181 1.00 98.38 497 VAL A N 1
ATOM 4081 C CA . VAL A 1 497 ? -16.213 -2.036 30.275 1.00 98.38 497 VAL A CA 1
ATOM 4082 C C . VAL A 1 497 ? -15.910 -3.413 30.869 1.00 98.38 497 VAL A C 1
ATOM 4084 O O . VAL A 1 497 ? -14.742 -3.786 31.010 1.00 98.38 497 VAL A O 1
ATOM 4087 N N . ASP A 1 498 ? -16.944 -4.201 31.168 1.00 97.69 498 ASP A N 1
ATOM 4088 C CA . ASP A 1 498 ? -16.792 -5.553 31.710 1.00 97.69 498 ASP A CA 1
ATOM 4089 C C . ASP A 1 498 ? -16.041 -6.456 30.721 1.00 97.69 498 ASP A C 1
ATOM 4091 O O . ASP A 1 498 ? -15.137 -7.202 31.110 1.00 97.69 498 ASP A O 1
ATOM 4095 N N . ARG A 1 499 ? -16.332 -6.341 29.417 1.00 96.81 499 ARG A N 1
ATOM 4096 C CA . ARG A 1 499 ? -15.595 -7.072 28.381 1.00 96.81 499 ARG A CA 1
ATOM 4097 C C . ARG A 1 499 ? -14.130 -6.650 28.307 1.00 96.81 499 ARG A C 1
ATOM 4099 O O . ARG A 1 499 ? -13.272 -7.530 28.240 1.00 96.81 499 ARG A O 1
ATOM 4106 N N . ILE A 1 500 ? -13.831 -5.350 28.336 1.00 97.38 500 ILE A N 1
ATOM 4107 C CA . ILE A 1 500 ? -12.455 -4.835 28.296 1.00 97.38 500 ILE A CA 1
ATOM 4108 C C . ILE A 1 500 ? -11.640 -5.391 29.472 1.00 97.38 500 ILE A C 1
ATOM 4110 O O . ILE A 1 500 ? -10.541 -5.910 29.265 1.00 97.38 500 ILE A O 1
ATOM 4114 N N . LYS A 1 501 ? -12.202 -5.371 30.688 1.00 96.62 501 LYS A N 1
ATOM 4115 C CA . LYS A 1 501 ? -11.559 -5.921 31.895 1.00 96.62 501 LYS A CA 1
ATOM 4116 C C . LYS A 1 501 ? -11.224 -7.411 31.757 1.00 96.62 501 LYS A C 1
ATOM 4118 O O . LYS A 1 501 ? -10.182 -7.846 32.239 1.00 96.62 501 LYS A O 1
ATOM 4123 N N . VAL A 1 502 ? -12.064 -8.186 31.063 1.00 94.94 502 VAL A N 1
ATOM 4124 C CA . VAL A 1 502 ? -11.822 -9.617 30.799 1.00 94.94 502 VAL A CA 1
ATOM 4125 C C . VAL A 1 502 ? -10.703 -9.843 29.779 1.00 94.94 502 VAL A C 1
ATOM 4127 O O . VAL A 1 502 ? -9.922 -10.778 29.935 1.00 94.94 502 VAL A O 1
ATOM 4130 N N . ILE A 1 503 ? -10.616 -9.028 28.724 1.00 95.31 503 ILE A N 1
ATOM 4131 C CA . ILE A 1 503 ? -9.651 -9.254 27.633 1.00 95.31 503 ILE A CA 1
ATOM 4132 C C . ILE A 1 503 ? -8.270 -8.640 27.898 1.00 95.31 503 ILE A C 1
ATOM 4134 O O . ILE A 1 503 ? -7.275 -9.151 27.379 1.00 95.31 503 ILE A O 1
ATOM 4138 N N . GLN A 1 504 ? -8.185 -7.577 28.706 1.00 95.81 504 GLN A N 1
ATOM 4139 C CA . GLN A 1 504 ? -6.944 -6.832 28.944 1.00 95.81 504 GLN A CA 1
ATOM 4140 C C . GLN A 1 504 ? -5.779 -7.704 29.448 1.00 95.81 504 GLN A C 1
ATOM 4142 O O . GLN A 1 504 ? -4.692 -7.570 28.886 1.00 95.81 504 GLN A O 1
ATOM 4147 N N . PRO A 1 505 ? -5.955 -8.638 30.409 1.00 94.81 505 PRO A N 1
ATOM 4148 C CA . PRO A 1 505 ? -4.853 -9.480 30.888 1.00 94.81 505 PRO A CA 1
ATOM 4149 C C . PRO A 1 505 ? -4.240 -10.393 29.816 1.00 94.81 505 PRO A C 1
ATOM 4151 O O . PRO A 1 505 ? -3.097 -10.817 29.954 1.00 94.81 505 PRO A O 1
ATOM 4154 N N . TYR A 1 506 ? -4.992 -10.707 28.757 1.00 92.75 506 TYR A N 1
ATOM 4155 C CA . TYR A 1 506 ? -4.547 -11.590 27.675 1.00 92.75 506 TYR A CA 1
ATOM 4156 C C . TYR A 1 506 ? -3.946 -10.816 26.502 1.00 92.75 506 TYR A C 1
ATOM 4158 O O . TYR A 1 506 ? -2.959 -11.244 25.900 1.00 92.75 506 TYR A O 1
ATOM 4166 N N . LEU A 1 507 ? -4.572 -9.690 26.159 1.00 95.19 507 LEU A N 1
ATOM 4167 C CA . LEU A 1 507 ? -4.293 -8.974 24.921 1.00 95.19 507 LEU A CA 1
ATOM 4168 C C . LEU A 1 507 ? -3.461 -7.715 25.113 1.00 95.19 507 LEU A C 1
ATOM 4170 O O . LEU A 1 507 ? -2.811 -7.315 24.155 1.00 95.19 507 LEU A O 1
ATOM 4174 N N . ASN A 1 508 ? -3.472 -7.105 26.304 1.00 96.94 508 ASN A N 1
ATOM 4175 C CA . ASN A 1 508 ? -2.788 -5.843 26.591 1.00 96.94 508 ASN A CA 1
ATOM 4176 C C . ASN A 1 508 ? -3.140 -4.747 25.557 1.00 96.94 508 ASN A C 1
ATOM 4178 O O . ASN A 1 508 ? -2.299 -4.311 24.764 1.00 96.94 508 ASN A O 1
ATOM 4182 N N . VAL A 1 509 ? -4.426 -4.378 25.492 1.00 95.00 509 VAL A N 1
ATOM 4183 C CA . VAL A 1 509 ? -4.998 -3.543 24.419 1.00 95.00 509 VAL A CA 1
ATOM 4184 C C . VAL A 1 509 ? -4.985 -2.051 24.718 1.00 95.00 509 VAL A C 1
ATOM 4186 O O . VAL A 1 509 ? -4.723 -1.268 23.802 1.00 95.00 509 VAL A O 1
ATOM 4189 N N . TYR A 1 510 ? -5.263 -1.647 25.958 1.00 95.31 510 TYR A N 1
ATOM 4190 C CA . TYR A 1 510 ? -5.341 -0.236 26.345 1.00 95.31 510 TYR A CA 1
ATOM 4191 C C . TYR A 1 510 ? -4.192 0.194 27.258 1.00 95.31 510 TYR A C 1
ATOM 4193 O O . TYR A 1 510 ? -3.567 -0.650 27.904 1.00 95.31 510 TYR A O 1
ATOM 4201 N N . VAL A 1 511 ? -3.924 1.503 27.275 1.00 96.31 511 VAL A N 1
ATOM 4202 C CA . VAL A 1 511 ? -2.896 2.147 28.108 1.00 96.31 511 VAL A CA 1
ATOM 4203 C C . VAL A 1 511 ? -3.549 2.835 29.308 1.00 96.31 511 VAL A C 1
ATOM 4205 O O . VAL A 1 511 ? -3.300 2.452 30.446 1.00 96.31 511 VAL A O 1
ATOM 4208 N N . ASP A 1 512 ? -4.445 3.778 29.037 1.00 97.50 512 ASP A N 1
ATOM 4209 C CA . ASP A 1 512 ? -5.253 4.526 29.995 1.00 97.50 512 ASP A CA 1
ATOM 4210 C C . ASP A 1 512 ? -6.734 4.223 29.797 1.00 97.50 512 ASP A C 1
ATOM 4212 O O . ASP A 1 512 ? -7.192 3.917 28.693 1.00 97.50 512 ASP A O 1
ATOM 4216 N N . GLU A 1 513 ? -7.496 4.357 30.874 1.00 97.00 513 GLU A N 1
ATOM 4217 C CA . GLU A 1 513 ? -8.937 4.139 30.901 1.00 97.00 513 GLU A CA 1
ATOM 4218 C C . GLU A 1 513 ? -9.652 5.244 31.683 1.00 97.00 513 GLU A C 1
ATOM 4220 O O . GLU A 1 513 ? -9.046 5.938 32.501 1.00 97.00 513 GLU A O 1
ATOM 4225 N N . ARG A 1 514 ? -10.940 5.431 31.384 1.00 97.69 514 ARG A N 1
ATOM 4226 C CA . ARG A 1 514 ? -11.846 6.363 32.073 1.00 97.69 514 ARG A CA 1
ATOM 4227 C C . ARG A 1 514 ? -13.212 5.731 32.351 1.00 97.69 514 ARG A C 1
ATOM 4229 O O . ARG A 1 514 ? -14.247 6.370 32.185 1.00 97.69 514 ARG A O 1
ATOM 4236 N N . PHE A 1 515 ? -13.243 4.447 32.697 1.00 98.25 515 PHE A N 1
ATOM 4237 C CA . PHE A 1 515 ? -14.460 3.642 32.805 1.00 98.25 515 PHE A CA 1
ATOM 4238 C C . PHE A 1 515 ? -15.454 4.218 33.811 1.00 98.25 515 PHE A C 1
ATOM 4240 O O . PHE A 1 515 ? -16.640 4.286 33.507 1.00 98.25 515 PHE A O 1
ATOM 4247 N N . GLU A 1 516 ? -14.997 4.672 34.979 1.00 97.88 516 GLU A N 1
ATOM 4248 C CA . GLU A 1 516 ? -15.890 5.260 35.986 1.00 97.88 516 GLU A CA 1
ATOM 4249 C C . GLU A 1 516 ? -16.486 6.594 35.508 1.00 97.88 516 GLU A C 1
ATOM 4251 O O . GLU A 1 516 ? -17.683 6.827 35.671 1.00 97.88 516 GLU A O 1
ATOM 4256 N N . GLN A 1 517 ? -15.690 7.448 34.853 1.00 97.81 517 GLN A N 1
ATOM 4257 C CA . GLN A 1 517 ? -16.186 8.695 34.260 1.00 97.81 517 GLN A CA 1
ATOM 4258 C C . GLN A 1 517 ? -17.173 8.412 33.122 1.00 97.81 517 GLN A C 1
ATOM 4260 O O . GLN A 1 517 ? -18.252 8.994 33.093 1.00 97.81 517 GLN A O 1
ATOM 4265 N N . ALA A 1 518 ? -16.852 7.462 32.242 1.00 97.81 518 ALA A N 1
ATOM 4266 C CA . ALA A 1 518 ? -17.720 7.038 31.149 1.00 97.81 518 ALA A CA 1
ATOM 4267 C C . ALA A 1 518 ? -19.054 6.454 31.648 1.00 97.81 518 ALA A C 1
ATOM 4269 O O . ALA A 1 518 ? -20.097 6.685 31.043 1.00 97.81 518 ALA A O 1
ATOM 4270 N N . LEU A 1 519 ? -19.043 5.716 32.763 1.00 98.44 519 LEU A N 1
ATOM 4271 C CA . LEU A 1 519 ? -20.255 5.201 33.402 1.00 98.44 519 LEU A CA 1
ATOM 4272 C C . LEU A 1 519 ? -21.098 6.314 34.037 1.00 98.44 519 LEU A C 1
ATOM 4274 O O . LEU A 1 519 ? -22.323 6.214 34.026 1.00 98.44 519 LEU A O 1
ATOM 4278 N N . ASN A 1 520 ? -20.476 7.361 34.581 1.00 97.81 520 ASN A N 1
ATOM 4279 C CA . ASN A 1 520 ? -21.198 8.532 35.084 1.00 97.81 520 ASN A CA 1
ATOM 4280 C C . ASN A 1 520 ? -21.810 9.348 33.936 1.00 97.81 520 ASN A C 1
ATOM 4282 O O . ASN A 1 520 ? -23.002 9.626 33.986 1.00 97.81 520 ASN A O 1
ATOM 4286 N N . GLU A 1 521 ? -21.050 9.612 32.867 1.00 95.75 521 GLU A N 1
ATOM 4287 C CA . GLU A 1 521 ? -21.554 10.227 31.625 1.00 95.75 521 GLU A CA 1
ATOM 4288 C C . GLU A 1 521 ? -22.753 9.447 31.071 1.00 95.75 521 GLU A C 1
ATOM 4290 O O . GLU A 1 521 ? -23.768 10.028 30.697 1.00 95.75 521 GLU A O 1
ATOM 4295 N N . ALA A 1 522 ? -22.678 8.114 31.081 1.00 96.75 522 ALA A N 1
ATOM 4296 C CA . ALA A 1 522 ? -23.780 7.261 30.660 1.00 96.75 522 ALA A CA 1
ATOM 4297 C C . ALA A 1 522 ? -25.047 7.448 31.516 1.00 96.75 522 ALA A C 1
ATOM 4299 O O . ALA A 1 522 ? -26.140 7.522 30.960 1.00 96.75 522 ALA A O 1
ATOM 4300 N N . ARG A 1 523 ? -24.915 7.565 32.848 1.00 96.12 523 ARG A N 1
ATOM 4301 C CA . ARG A 1 523 ? -26.056 7.824 33.750 1.00 96.12 523 ARG A CA 1
ATOM 4302 C C . ARG A 1 523 ? -26.675 9.192 33.504 1.00 96.12 523 ARG A C 1
ATOM 4304 O O . ARG A 1 523 ? -27.891 9.288 33.416 1.00 96.12 523 ARG A O 1
ATOM 4311 N N . GLU A 1 524 ? -25.851 10.226 33.356 1.00 92.81 524 GLU A N 1
ATOM 4312 C CA . GLU A 1 524 ? -26.321 11.583 33.052 1.00 92.81 524 GLU A CA 1
ATOM 4313 C C . GLU A 1 524 ? -27.105 11.606 31.735 1.00 92.81 524 GLU A C 1
ATOM 4315 O O . GLU A 1 524 ? -28.174 12.212 31.638 1.00 92.81 524 GLU A O 1
ATOM 4320 N N . ILE A 1 525 ? -26.600 10.887 30.728 1.00 91.38 525 ILE A N 1
ATOM 4321 C CA . ILE A 1 525 ? -27.260 10.749 29.436 1.00 91.38 525 ILE A CA 1
ATOM 4322 C C . ILE A 1 525 ? -28.600 10.024 29.583 1.00 91.38 525 ILE A C 1
ATOM 4324 O O . ILE A 1 525 ? -29.593 10.488 29.028 1.00 91.38 525 ILE A O 1
ATOM 4328 N N . ASP A 1 526 ? -28.661 8.937 30.355 1.00 93.12 526 ASP A N 1
ATOM 4329 C CA . ASP A 1 526 ? -29.913 8.230 30.625 1.00 93.12 526 ASP A CA 1
ATOM 4330 C C . ASP A 1 526 ? -30.928 9.095 31.390 1.00 93.12 526 ASP A C 1
ATOM 4332 O O . ASP A 1 526 ? -32.092 9.124 30.998 1.00 93.12 526 ASP A O 1
ATOM 4336 N N . GLU A 1 527 ? -30.508 9.868 32.396 1.00 90.81 527 GLU A N 1
ATOM 4337 C CA . GLU A 1 527 ? -31.380 10.770 33.164 1.00 90.81 527 GLU A CA 1
ATOM 4338 C C . GLU A 1 527 ? -32.003 11.870 32.292 1.00 90.81 527 GLU A C 1
ATOM 4340 O O . GLU A 1 527 ? -33.200 12.159 32.394 1.00 90.81 527 GLU A O 1
ATOM 4345 N N . ILE A 1 528 ? -31.215 12.494 31.409 1.00 86.19 528 ILE A N 1
ATOM 4346 C CA . ILE A 1 528 ? -31.709 13.512 30.461 1.00 86.19 528 ILE A CA 1
ATOM 4347 C C . ILE A 1 528 ? -32.824 12.933 29.590 1.00 86.19 528 ILE A C 1
ATOM 4349 O O . ILE A 1 528 ? -33.841 13.578 29.324 1.00 86.19 528 ILE A O 1
ATOM 4353 N N . LEU A 1 529 ? -32.596 11.707 29.156 1.00 85.06 529 LEU A N 1
ATOM 4354 C CA . LEU A 1 529 ? -33.342 11.009 28.134 1.00 85.06 529 LEU A CA 1
ATOM 4355 C C . LEU A 1 529 ? -34.620 10.364 28.754 1.00 85.06 529 LEU A C 1
ATOM 4357 O O . LEU A 1 529 ? -35.579 10.081 28.038 1.00 85.06 529 LEU A O 1
ATOM 4361 N N . ASP A 1 530 ? -34.660 10.168 30.087 1.00 85.81 530 ASP A N 1
ATOM 4362 C CA . ASP A 1 530 ? -35.793 9.638 30.876 1.00 85.81 530 ASP A CA 1
ATOM 4363 C C . ASP A 1 530 ? -36.752 10.741 31.326 1.00 85.81 530 ASP A C 1
ATOM 4365 O O . ASP A 1 530 ? -37.964 10.538 31.390 1.00 85.81 530 ASP A O 1
ATOM 4369 N N . ASN A 1 531 ? -36.232 11.946 31.567 1.00 80.12 531 ASN A N 1
ATOM 4370 C CA . ASN A 1 531 ? -37.013 13.110 31.989 1.00 80.12 531 ASN A CA 1
ATOM 4371 C C . ASN A 1 531 ? -37.933 13.694 30.891 1.00 80.12 531 ASN A C 1
ATOM 4373 O O . ASN A 1 531 ? -38.492 14.778 31.065 1.00 80.12 531 ASN A O 1
ATOM 4377 N N . GLY A 1 532 ? -38.111 13.003 29.758 1.00 57.56 532 GLY A N 1
ATOM 4378 C CA . GLY A 1 532 ? -39.157 13.290 28.770 1.00 57.56 532 GLY A CA 1
ATOM 4379 C C . GLY A 1 532 ? -39.031 14.628 28.037 1.00 57.56 532 GLY A C 1
ATOM 4380 O O . GLY A 1 532 ? -39.983 15.050 27.377 1.00 57.56 532 GLY A O 1
ATOM 4381 N N . LYS A 1 533 ? -37.880 15.312 28.117 1.00 56.88 533 LYS A N 1
ATOM 4382 C CA . LYS A 1 533 ? -37.598 16.424 27.201 1.00 56.88 533 LYS A CA 1
ATOM 4383 C C . LYS A 1 533 ? -37.569 15.845 25.781 1.00 56.88 533 LYS A C 1
ATOM 4385 O O . LYS A 1 533 ? -36.957 14.790 25.600 1.00 56.88 533 LYS A O 1
ATOM 4390 N N . PRO A 1 534 ? -38.206 16.484 24.778 1.00 55.69 534 PRO A N 1
ATOM 4391 C CA . PRO A 1 534 ? -37.964 16.117 23.388 1.00 55.69 534 PRO A CA 1
ATOM 4392 C C . PRO A 1 534 ? -36.453 16.023 23.196 1.00 55.69 534 PRO A C 1
ATOM 4394 O O . PRO A 1 534 ? -35.751 16.915 23.685 1.00 55.69 534 PRO A O 1
ATOM 4397 N N . LEU A 1 535 ? -35.964 14.949 22.560 1.00 61.19 535 LEU A N 1
ATOM 4398 C CA . LEU A 1 535 ? -34.572 14.871 22.112 1.00 61.19 535 LEU A CA 1
ATOM 4399 C C . LEU A 1 535 ? -34.264 16.226 21.475 1.00 61.19 535 LEU A C 1
ATOM 4401 O O . LEU A 1 535 ? -34.890 16.578 20.475 1.00 61.19 535 LEU A O 1
ATOM 4405 N N . SER A 1 536 ? -33.410 17.031 22.110 1.00 63.59 536 SER A N 1
ATOM 4406 C CA . SER A 1 536 ? -33.030 18.317 21.536 1.00 63.59 536 SER A CA 1
ATOM 4407 C C . SER A 1 536 ? -32.423 18.053 20.158 1.00 63.59 536 SER A C 1
ATOM 4409 O O . SER A 1 536 ? -31.931 16.950 19.913 1.00 63.59 536 SER A O 1
ATOM 4411 N N . ASP A 1 537 ? -32.415 19.037 19.255 1.00 66.31 537 ASP A N 1
ATOM 4412 C CA . ASP A 1 537 ? -31.814 18.861 17.919 1.00 66.31 537 ASP A CA 1
ATOM 4413 C C . ASP A 1 537 ? -30.386 18.278 17.998 1.00 66.31 537 ASP A C 1
ATOM 4415 O O . ASP A 1 537 ? -29.989 17.471 17.156 1.00 66.31 537 ASP A O 1
ATOM 4419 N N . GLN A 1 538 ? -29.676 18.586 19.092 1.00 70.75 538 GLN A N 1
ATOM 4420 C CA . GLN A 1 538 ? -28.362 18.056 19.465 1.00 70.75 538 GLN A CA 1
ATOM 4421 C C . GLN A 1 538 ? -28.293 16.518 19.567 1.00 70.75 538 GLN A C 1
ATOM 4423 O O . GLN A 1 538 ? -27.227 15.954 19.354 1.00 70.75 538 GLN A O 1
ATOM 4428 N N . TRP A 1 539 ? -29.390 15.829 19.885 1.00 75.31 539 TRP A N 1
ATOM 4429 C CA . TRP A 1 539 ? -29.449 14.373 20.093 1.00 75.31 539 TRP A CA 1
ATOM 4430 C C . TRP A 1 539 ? -30.183 13.647 18.958 1.00 75.31 539 TRP A C 1
ATOM 4432 O O . TRP A 1 539 ? -30.463 12.445 19.042 1.00 75.31 539 TRP A O 1
ATOM 4442 N N . SER A 1 540 ? -30.493 14.379 17.884 1.00 82.19 540 SER A N 1
ATOM 4443 C CA . SER A 1 540 ? -31.036 13.821 16.651 1.00 82.19 540 SER A CA 1
ATOM 4444 C C . SER A 1 540 ? -30.103 12.763 16.054 1.00 82.19 540 SER A C 1
ATOM 4446 O O . SER A 1 540 ? -28.901 12.719 16.326 1.00 82.19 540 SER A O 1
ATOM 4448 N N . GLU A 1 541 ? -30.659 11.890 15.213 1.00 83.81 541 GLU A N 1
ATOM 4449 C CA . GLU A 1 541 ? -29.872 10.878 14.500 1.00 83.81 541 GLU A CA 1
ATOM 4450 C C . GLU A 1 541 ? -28.796 11.507 13.599 1.00 83.81 541 GLU A C 1
ATOM 4452 O O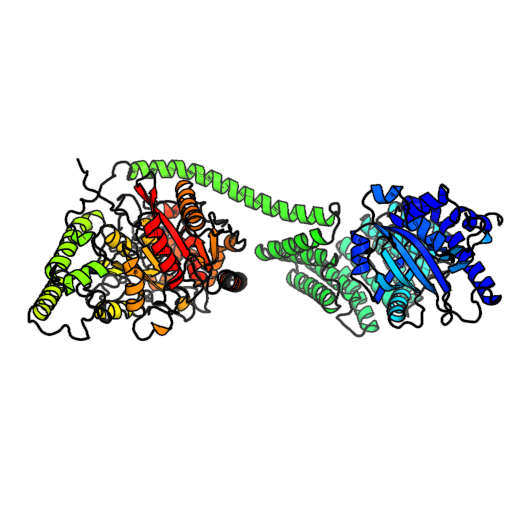 . GLU A 1 541 ? -27.720 10.935 13.447 1.00 83.81 541 GLU A O 1
ATOM 4457 N N . GLU A 1 542 ? -29.046 12.709 13.074 1.00 83.25 542 GLU A N 1
ATOM 4458 C CA . GLU A 1 542 ? -28.100 13.431 12.224 1.00 83.25 542 GLU A CA 1
ATOM 4459 C C . GLU A 1 542 ? -26.946 14.074 13.011 1.00 83.25 542 GLU A C 1
ATOM 4461 O O . GLU A 1 542 ? -25.796 14.002 12.573 1.00 83.25 542 GLU A O 1
ATOM 4466 N N . GLN A 1 543 ? -27.231 14.701 14.160 1.00 84.56 543 GLN A N 1
ATOM 4467 C CA . GLN A 1 543 ? -26.214 15.419 14.943 1.00 84.56 543 GLN A CA 1
ATOM 4468 C C . GLN A 1 543 ? -25.441 14.508 15.900 1.00 84.56 543 GLN A C 1
ATOM 4470 O O . GLN A 1 543 ? -24.239 14.695 16.085 1.00 84.56 543 GLN A O 1
ATOM 4475 N N . ALA A 1 544 ? -26.102 13.498 16.469 1.00 91.12 544 ALA A N 1
ATOM 4476 C CA . ALA A 1 544 ? -25.496 12.570 17.416 1.00 91.12 544 ALA A CA 1
ATOM 4477 C C . ALA A 1 544 ? -25.619 11.110 16.959 1.00 91.12 544 ALA A C 1
ATOM 4479 O O . ALA A 1 544 ? -26.194 10.310 17.699 1.00 91.12 544 ALA A O 1
ATOM 4480 N N . PRO A 1 545 ? -25.115 10.717 15.768 1.00 93.50 545 PRO A N 1
ATOM 4481 C CA . PRO A 1 545 ? -25.317 9.384 15.187 1.00 93.50 545 PRO A CA 1
ATOM 4482 C C . PRO A 1 545 ? -24.867 8.234 16.099 1.00 93.50 545 PRO A C 1
ATOM 4484 O O . PRO A 1 545 ? -25.473 7.163 16.051 1.00 93.50 545 PRO A O 1
ATOM 4487 N N . PHE A 1 546 ? -23.900 8.477 16.988 1.00 97.00 546 PHE A N 1
ATOM 4488 C CA . PHE A 1 546 ? -23.333 7.501 17.922 1.00 97.00 546 PHE A CA 1
ATOM 4489 C C . PHE A 1 546 ? -23.710 7.772 19.383 1.00 97.00 546 PHE A C 1
ATOM 4491 O O . PHE A 1 546 ? -22.941 7.446 20.286 1.00 97.00 546 PHE A O 1
ATOM 4498 N N . LEU A 1 547 ? -24.894 8.345 19.625 1.00 95.56 547 LEU A N 1
ATOM 4499 C CA . LEU A 1 547 ? -25.396 8.635 20.967 1.00 95.56 547 LEU A CA 1
ATOM 4500 C C . LEU A 1 547 ? -25.231 7.446 21.930 1.00 95.56 547 LEU A C 1
ATOM 4502 O O . LEU A 1 547 ? -25.821 6.384 21.726 1.00 95.56 547 LEU A O 1
ATOM 4506 N N . GLY A 1 548 ? -24.452 7.658 22.992 1.00 95.44 548 GLY A N 1
ATOM 4507 C CA . GLY A 1 548 ? -24.205 6.697 24.063 1.00 95.44 548 GLY A CA 1
ATOM 4508 C C . GLY A 1 548 ? -23.344 5.494 23.664 1.00 95.44 548 GLY A C 1
ATOM 4509 O O . GLY A 1 548 ? -23.196 4.555 24.445 1.00 95.44 548 GLY A O 1
ATOM 4510 N N . VAL A 1 549 ? -22.778 5.483 22.455 1.00 98.19 549 VAL A N 1
ATOM 4511 C CA . VAL A 1 549 ? -21.976 4.359 21.967 1.00 98.19 549 VAL A CA 1
ATOM 4512 C C . VAL A 1 549 ? -20.531 4.498 22.458 1.00 98.19 549 VAL A C 1
ATOM 4514 O O . VAL A 1 549 ? -19.910 5.537 22.220 1.00 98.19 549 VAL A O 1
ATOM 4517 N N . PRO A 1 550 ? -19.958 3.478 23.123 1.00 98.31 550 PRO A N 1
ATOM 4518 C CA . PRO A 1 550 ? -18.581 3.545 23.586 1.00 98.31 550 PRO A CA 1
ATOM 4519 C C . PRO A 1 550 ? -17.582 3.453 22.429 1.00 98.31 550 PRO A C 1
ATOM 4521 O O . PRO A 1 550 ? -17.820 2.739 21.458 1.00 98.31 550 PRO A O 1
ATOM 4524 N N . PHE A 1 551 ? -16.429 4.106 22.547 1.00 98.69 551 PHE A N 1
ATOM 4525 C CA . PHE A 1 551 ? -15.342 3.987 21.571 1.00 98.69 551 PHE A CA 1
ATOM 4526 C C . PHE A 1 551 ? -13.959 4.103 22.213 1.00 98.69 551 PHE A C 1
ATOM 4528 O O . PHE A 1 551 ? -13.820 4.474 23.382 1.00 98.69 551 PHE A O 1
ATOM 4535 N N . ALA A 1 552 ? -12.928 3.773 21.434 1.00 98.62 552 ALA A N 1
ATOM 4536 C CA . ALA A 1 552 ? -11.527 3.919 21.823 1.00 98.62 552 ALA A CA 1
ATOM 4537 C C . ALA A 1 552 ? -10.739 4.753 20.803 1.00 98.62 552 ALA A C 1
ATOM 4539 O O . ALA A 1 552 ? -11.101 4.843 19.627 1.00 98.62 552 ALA A O 1
ATOM 4540 N N . ILE A 1 553 ? -9.628 5.337 21.245 1.00 98.19 553 ILE A N 1
ATOM 4541 C CA . ILE A 1 553 ? -8.719 6.110 20.385 1.00 98.19 553 ILE A CA 1
ATOM 4542 C C . ILE A 1 553 ? -7.321 5.513 20.402 1.00 98.19 553 ILE A C 1
ATOM 4544 O O . ILE A 1 553 ? -6.896 4.896 21.377 1.00 98.19 553 ILE A O 1
ATOM 4548 N N . LYS A 1 554 ? -6.566 5.722 19.331 1.00 97.62 554 LYS A N 1
ATOM 4549 C CA . LYS A 1 554 ? -5.132 5.434 19.316 1.00 97.62 554 LYS A CA 1
ATOM 4550 C C . LYS A 1 554 ? -4.401 6.325 20.332 1.00 97.62 554 LYS A C 1
ATOM 4552 O O . LYS A 1 554 ? -4.638 7.525 20.345 1.00 97.62 554 LYS A O 1
ATOM 4557 N N . GLU A 1 555 ? -3.476 5.780 21.129 1.00 96.75 555 GLU A N 1
ATOM 4558 C CA . GLU A 1 555 ? -2.746 6.549 22.166 1.00 96.75 555 GLU A CA 1
ATOM 4559 C C . GLU A 1 555 ? -1.916 7.721 21.613 1.00 96.75 555 GLU A C 1
ATOM 4561 O O . GLU A 1 555 ? -1.673 8.705 22.309 1.00 96.75 555 GLU A O 1
ATOM 4566 N N . SER A 1 556 ? -1.584 7.692 20.319 1.00 94.81 556 SER A N 1
ATOM 4567 C CA . SER A 1 556 ? -0.966 8.826 19.634 1.00 94.81 556 SER A CA 1
ATOM 4568 C C . SER A 1 556 ? -1.863 10.059 19.509 1.00 94.81 556 SER A C 1
ATOM 4570 O O . SER A 1 556 ? -1.343 11.118 19.169 1.00 94.81 556 SER A O 1
ATOM 4572 N N . MET A 1 557 ? -3.169 9.946 19.764 1.00 96.31 557 MET A N 1
ATOM 4573 C CA . MET A 1 557 ? -4.136 11.045 19.756 1.00 96.31 557 MET A CA 1
ATOM 4574 C C . MET A 1 557 ? -4.317 11.601 21.168 1.00 96.31 557 MET A C 1
ATOM 4576 O O . MET A 1 557 ? -4.515 10.851 22.122 1.00 96.31 557 MET A O 1
ATOM 4580 N N . GLN A 1 558 ? -4.268 12.921 21.295 1.00 96.62 558 GLN A N 1
ATOM 4581 C CA . GLN A 1 558 ? -4.377 13.605 22.575 1.00 96.62 558 GLN A CA 1
ATOM 4582 C C . GLN A 1 558 ? -5.812 13.598 23.113 1.00 96.62 558 GLN A C 1
ATOM 4584 O O . GLN A 1 558 ? -6.775 13.852 22.385 1.00 96.62 558 GLN A O 1
ATOM 4589 N N . PHE A 1 559 ? -5.937 13.335 24.411 1.00 97.50 559 PHE A N 1
ATOM 4590 C CA . PHE A 1 559 ? -7.158 13.523 25.185 1.00 97.50 559 PHE A CA 1
ATOM 4591 C C . PHE A 1 559 ? -6.784 13.896 26.631 1.00 97.50 559 PHE A C 1
ATOM 4593 O O . PHE A 1 559 ? -5.890 13.252 27.191 1.00 97.50 559 PHE A O 1
ATOM 4600 N N . PRO A 1 560 ? -7.418 14.907 27.252 1.00 97.19 560 PRO A N 1
ATOM 4601 C CA . PRO A 1 560 ? -7.034 15.387 28.572 1.00 97.19 560 PRO A CA 1
ATOM 4602 C C . PRO A 1 560 ? -6.992 14.279 29.628 1.00 97.19 560 PRO A C 1
ATOM 4604 O O . PRO A 1 560 ? -7.944 13.519 29.790 1.00 97.19 560 PRO A O 1
ATOM 4607 N N . GLY A 1 561 ? -5.878 14.196 30.357 1.00 95.44 561 GLY A N 1
ATOM 4608 C CA . GLY A 1 561 ? -5.669 13.191 31.405 1.00 95.44 561 GLY A CA 1
ATOM 4609 C C . GLY A 1 561 ? -5.146 11.835 30.917 1.00 95.44 561 GLY A C 1
ATOM 4610 O O . GLY A 1 561 ? -4.730 11.033 31.747 1.00 95.44 561 GLY A O 1
ATOM 4611 N N . PHE A 1 562 ? -5.097 11.586 29.605 1.00 97.25 562 PHE A N 1
ATOM 4612 C CA . PHE A 1 562 ? -4.470 10.390 29.034 1.00 97.25 562 PHE A CA 1
ATOM 4613 C C . PHE A 1 562 ? -2.994 10.625 28.698 1.00 97.25 562 PHE A C 1
ATOM 4615 O O . PHE A 1 562 ? -2.587 11.727 28.300 1.00 97.25 562 PHE A O 1
ATOM 4622 N N . HIS A 1 563 ? -2.191 9.568 28.808 1.00 96.62 563 HIS A N 1
ATOM 4623 C CA . HIS A 1 563 ? -0.827 9.550 28.304 1.00 96.62 563 HIS A CA 1
ATOM 4624 C C . HIS A 1 563 ? -0.827 9.693 26.779 1.00 96.62 563 HIS A C 1
ATOM 4626 O O . HIS A 1 563 ? -1.675 9.154 26.067 1.00 96.62 563 HIS A O 1
ATOM 4632 N N . ASN A 1 564 ? 0.153 10.446 26.282 1.00 95.19 564 ASN A N 1
ATOM 4633 C CA . ASN A 1 564 ? 0.445 10.592 24.856 1.00 95.19 564 ASN A CA 1
ATOM 4634 C C . ASN A 1 564 ? 1.956 10.438 24.629 1.00 95.19 564 ASN A C 1
ATOM 4636 O O . ASN A 1 564 ? 2.672 11.310 24.124 1.00 95.19 564 ASN A O 1
ATOM 4640 N N . SER A 1 565 ? 2.453 9.299 25.095 1.00 94.75 565 SER A N 1
ATOM 4641 C CA . SER A 1 565 ? 3.836 8.856 25.020 1.00 94.75 565 SER A CA 1
ATOM 4642 C C . SER A 1 565 ? 4.200 8.270 23.657 1.00 94.75 565 SER A C 1
ATOM 4644 O O . SER A 1 565 ? 5.374 8.280 23.290 1.00 94.75 565 SER A O 1
ATOM 4646 N N . THR A 1 566 ? 3.237 7.739 22.896 1.00 93.50 566 THR A N 1
ATOM 4647 C CA . THR A 1 566 ? 3.448 6.950 21.666 1.00 93.50 566 THR A CA 1
ATOM 4648 C C . THR A 1 566 ? 4.359 5.742 21.848 1.00 93.50 566 THR A C 1
ATOM 4650 O O . THR A 1 566 ? 5.107 5.359 20.947 1.00 93.50 566 THR A O 1
ATOM 4653 N N . GLY A 1 567 ? 4.350 5.155 23.048 1.00 93.00 567 GLY A N 1
ATOM 4654 C CA . GLY A 1 567 ? 5.248 4.061 23.419 1.00 93.00 567 GLY A CA 1
ATOM 4655 C C . GLY A 1 567 ? 6.724 4.472 23.503 1.00 93.00 567 GLY A C 1
ATOM 4656 O O . GLY A 1 567 ? 7.591 3.601 23.574 1.00 93.00 567 GLY A O 1
ATOM 4657 N N . ILE A 1 568 ? 7.027 5.776 23.483 1.00 94.06 568 ILE A N 1
ATOM 4658 C CA . ILE A 1 568 ? 8.383 6.319 23.594 1.00 94.06 568 ILE A CA 1
ATOM 4659 C C . ILE A 1 568 ? 8.716 6.529 25.070 1.00 94.06 568 ILE A C 1
ATOM 4661 O O . ILE A 1 568 ? 8.076 7.315 25.769 1.00 94.06 568 ILE A O 1
ATOM 4665 N N . VAL A 1 569 ? 9.783 5.882 25.541 1.00 93.00 569 VAL A N 1
ATOM 4666 C CA . VAL A 1 569 ? 10.201 5.929 26.955 1.00 93.00 569 VAL A CA 1
ATOM 4667 C C . VAL A 1 569 ? 10.521 7.354 27.425 1.00 93.00 569 VAL A C 1
ATOM 4669 O O . VAL A 1 569 ? 10.181 7.715 28.551 1.00 93.00 569 VAL A O 1
ATOM 4672 N N . ALA A 1 570 ? 11.101 8.197 26.565 1.00 92.12 570 ALA A N 1
ATOM 4673 C CA . ALA A 1 570 ? 11.382 9.603 26.876 1.00 92.12 570 ALA A CA 1
ATOM 4674 C C . ALA A 1 570 ? 10.112 10.440 27.142 1.00 92.12 570 ALA A C 1
ATOM 4676 O O . ALA A 1 570 ? 10.185 11.471 27.805 1.00 92.12 570 ALA A O 1
ATOM 4677 N N . ARG A 1 571 ? 8.945 9.986 26.662 1.00 93.69 571 ARG A N 1
ATOM 4678 C CA . ARG A 1 571 ? 7.641 10.645 26.829 1.00 93.69 571 ARG A CA 1
ATOM 4679 C C . ARG A 1 571 ? 6.731 9.934 27.835 1.00 93.69 571 ARG A C 1
ATOM 4681 O O . ARG A 1 571 ? 5.547 10.242 27.896 1.00 93.69 571 ARG A O 1
ATOM 4688 N N . LYS A 1 572 ? 7.258 9.012 28.651 1.00 94.00 572 LYS A N 1
ATOM 4689 C CA . LYS A 1 572 ? 6.453 8.185 29.572 1.00 94.00 572 LYS A CA 1
ATOM 4690 C C . LYS A 1 572 ? 5.547 8.965 30.535 1.00 94.00 572 LYS A C 1
ATOM 4692 O O . LYS A 1 572 ? 4.524 8.443 30.939 1.00 94.00 572 LYS A O 1
ATOM 4697 N N . ASN A 1 573 ? 5.929 10.192 30.895 1.00 93.75 573 ASN A N 1
ATOM 4698 C CA . ASN A 1 573 ? 5.190 11.049 31.829 1.00 93.75 573 ASN A CA 1
ATOM 4699 C C . ASN A 1 573 ? 4.413 12.168 31.108 1.00 93.75 573 ASN A C 1
ATOM 4701 O O . ASN A 1 573 ? 3.956 13.108 31.754 1.00 93.75 573 ASN A O 1
ATOM 4705 N N . PHE A 1 574 ? 4.335 12.136 29.774 1.00 94.44 574 PHE A N 1
ATOM 4706 C CA . PHE A 1 574 ? 3.617 13.152 29.015 1.00 94.44 574 PHE A CA 1
ATOM 4707 C C . PHE A 1 574 ? 2.118 12.851 29.050 1.00 94.44 574 PHE A C 1
ATOM 4709 O O . PHE A 1 574 ? 1.653 11.905 28.411 1.00 94.44 574 PHE A O 1
ATOM 4716 N N . ILE A 1 575 ? 1.381 13.673 29.792 1.00 95.56 575 ILE A N 1
ATOM 4717 C CA . ILE A 1 575 ? -0.077 13.631 29.897 1.00 95.56 575 ILE A CA 1
ATOM 4718 C C . ILE A 1 575 ? -0.637 14.775 29.057 1.00 95.56 575 ILE A C 1
ATOM 4720 O O . ILE A 1 575 ? -0.171 15.911 29.158 1.00 95.56 575 ILE A O 1
ATOM 4724 N N . SER A 1 576 ? -1.619 14.474 28.215 1.00 95.12 576 SER A N 1
ATOM 4725 C CA . SER A 1 576 ? -2.217 15.477 27.335 1.00 95.12 576 SER A CA 1
ATOM 4726 C C . SER A 1 576 ? -3.100 16.440 28.125 1.00 95.12 576 SER A C 1
ATOM 4728 O O . SER A 1 576 ? -3.805 16.038 29.052 1.00 95.12 576 SER A O 1
ATOM 4730 N N . THR A 1 577 ? -3.098 17.706 27.718 1.00 94.75 577 THR A N 1
ATOM 4731 C CA . THR A 1 577 ? -4.001 18.756 28.224 1.00 94.75 577 THR A CA 1
ATOM 4732 C C . THR A 1 577 ? -5.052 19.169 27.198 1.00 94.75 577 THR A C 1
ATOM 4734 O O . THR A 1 577 ? -6.025 19.828 27.544 1.00 94.75 577 THR A O 1
ATOM 4737 N N . GLU A 1 578 ? -4.857 18.779 25.941 1.00 94.75 578 GLU A N 1
ATOM 4738 C CA . GLU A 1 578 ? -5.708 19.126 24.808 1.00 94.75 578 GLU A CA 1
ATOM 4739 C C . GLU A 1 578 ? -6.392 17.877 24.246 1.00 94.75 578 GLU A C 1
ATOM 4741 O O . GLU A 1 578 ? -5.987 16.744 24.521 1.00 94.75 578 GLU A O 1
ATOM 4746 N N . THR A 1 579 ? -7.452 18.093 23.468 1.00 96.94 579 THR A N 1
ATOM 4747 C CA . THR A 1 579 ? -8.162 17.029 22.752 1.00 96.94 579 THR A CA 1
ATOM 4748 C C . THR A 1 579 ? -7.842 17.127 21.268 1.00 96.94 579 THR A C 1
ATOM 4750 O O . THR A 1 579 ? -7.997 18.193 20.675 1.00 96.94 579 THR A O 1
ATOM 4753 N N . ALA A 1 580 ? -7.437 16.016 20.655 1.00 96.12 580 ALA A N 1
ATOM 4754 C CA . ALA A 1 580 ? -7.239 15.936 19.214 1.00 96.12 580 ALA A CA 1
ATOM 4755 C C . ALA A 1 580 ? -8.537 16.259 18.462 1.00 96.12 580 ALA A C 1
ATOM 4757 O O . ALA A 1 580 ? -9.624 15.842 18.868 1.00 96.12 580 ALA A O 1
ATOM 4758 N N . LYS A 1 581 ? -8.436 16.964 17.331 1.00 95.38 581 LYS A N 1
ATOM 4759 C CA . LYS A 1 581 ? -9.622 17.509 16.652 1.00 95.38 581 LYS A CA 1
ATOM 4760 C C . LYS A 1 581 ? -10.589 16.423 16.167 1.00 95.38 581 LYS A C 1
ATOM 4762 O O . LYS A 1 581 ? -11.803 16.564 16.290 1.00 95.38 581 LYS A O 1
ATOM 4767 N N . SER A 1 582 ? -10.058 15.307 15.674 1.00 95.00 582 SER A N 1
ATOM 4768 C CA . SER A 1 582 ? -10.852 14.138 15.272 1.00 95.00 582 SER A CA 1
ATOM 4769 C C . SER A 1 582 ? -11.565 13.466 16.455 1.00 95.00 582 SER A C 1
ATOM 4771 O O . SER A 1 582 ? -12.690 12.991 16.307 1.00 95.00 582 SER A O 1
ATOM 4773 N N . VAL A 1 583 ? -10.948 13.469 17.642 1.00 97.19 583 VAL A N 1
ATOM 4774 C CA . VAL A 1 583 ? -11.538 12.946 18.884 1.00 97.19 583 VAL A CA 1
ATOM 4775 C C . VAL A 1 583 ? -12.632 13.882 19.393 1.00 97.19 583 VAL A C 1
ATOM 4777 O O . VAL A 1 583 ? -13.705 13.413 19.763 1.00 97.19 583 VAL A O 1
ATOM 4780 N N . GLU A 1 584 ? -12.410 15.198 19.336 1.00 97.00 584 GLU A N 1
ATOM 4781 C CA . GLU A 1 584 ? -13.421 16.211 19.664 1.00 97.00 584 GLU A CA 1
ATOM 4782 C C . GLU A 1 584 ? -14.682 16.030 18.804 1.00 97.00 584 GLU A C 1
ATOM 4784 O O . GLU A 1 584 ? -15.798 16.018 19.325 1.00 97.00 584 GLU A O 1
ATOM 4789 N N . ASN A 1 585 ? -14.510 15.831 17.494 1.00 96.31 585 ASN A N 1
ATOM 4790 C CA . ASN A 1 585 ? -15.625 15.582 16.584 1.00 96.31 585 ASN A CA 1
ATOM 4791 C C . ASN A 1 585 ? -16.390 14.297 16.946 1.00 96.31 585 ASN A C 1
ATOM 4793 O O . ASN A 1 585 ? -17.620 14.289 16.929 1.00 96.31 585 ASN A O 1
ATOM 4797 N N . MET A 1 586 ? -15.680 13.227 17.324 1.00 97.12 586 MET A N 1
ATOM 4798 C CA . MET A 1 586 ? -16.311 11.973 17.744 1.00 97.12 586 MET A CA 1
ATOM 4799 C C . MET A 1 586 ? -17.112 12.133 19.042 1.00 97.12 586 MET A C 1
ATOM 4801 O O . MET A 1 586 ? -18.246 11.667 19.115 1.00 97.12 586 MET A O 1
ATOM 4805 N N . LEU A 1 587 ? -16.589 12.859 20.033 1.00 96.44 587 LEU A N 1
ATOM 4806 C CA . LEU A 1 587 ? -17.314 13.161 21.275 1.00 96.44 587 LEU A CA 1
ATOM 4807 C C . LEU A 1 587 ? -18.591 13.973 21.007 1.00 96.44 587 LEU A C 1
ATOM 4809 O O . LEU A 1 587 ? -19.645 13.677 21.567 1.00 96.44 587 LEU A O 1
ATOM 4813 N N . LYS A 1 588 ? -18.535 14.951 20.091 1.00 94.25 588 LYS A N 1
ATOM 4814 C CA . LYS A 1 588 ? -19.711 15.745 19.682 1.00 94.25 588 LYS A CA 1
ATOM 4815 C C . LYS A 1 588 ? -20.820 14.910 19.041 1.00 94.25 588 LYS A C 1
ATOM 4817 O O . LYS A 1 588 ? -21.974 15.310 19.114 1.00 94.25 588 LYS A O 1
ATOM 4822 N N . SER A 1 589 ? -20.497 13.743 18.478 1.00 94.94 589 SER A N 1
ATOM 4823 C CA . SER A 1 589 ? -21.489 12.808 17.927 1.00 94.94 589 SER A CA 1
ATOM 4824 C C . SER A 1 589 ? -22.265 12.009 18.987 1.00 94.94 589 SER A C 1
ATOM 4826 O O . SER A 1 589 ? -23.040 11.114 18.641 1.00 94.94 589 SER A O 1
ATOM 4828 N N . GLY A 1 590 ? -22.046 12.306 20.273 1.00 94.38 590 GLY A N 1
ATOM 4829 C CA . GLY A 1 590 ? -22.668 11.625 21.407 1.00 94.38 590 GLY A CA 1
ATOM 4830 C C . GLY A 1 590 ? -21.975 10.321 21.811 1.00 94.38 590 GLY A C 1
ATOM 4831 O O . GLY A 1 590 ? -22.482 9.628 22.691 1.00 94.38 590 GLY A O 1
ATOM 4832 N N . ALA A 1 591 ? -20.843 9.979 21.191 1.00 97.50 591 ALA A N 1
ATOM 4833 C CA . ALA A 1 591 ? -20.057 8.799 21.537 1.00 97.50 591 ALA A CA 1
ATOM 4834 C C . ALA A 1 591 ? -19.287 8.996 22.856 1.00 97.50 591 ALA A C 1
ATOM 4836 O O . ALA A 1 591 ? -18.824 10.095 23.163 1.00 97.50 591 ALA A O 1
ATOM 4837 N N . ILE A 1 592 ? -19.086 7.912 23.609 1.00 98.25 592 ILE A N 1
ATOM 4838 C CA . ILE A 1 592 ? -18.446 7.932 24.933 1.00 98.25 592 ILE A CA 1
ATOM 4839 C C . ILE A 1 592 ? -17.052 7.303 24.851 1.00 98.25 592 ILE A C 1
ATOM 4841 O O . ILE A 1 592 ? -16.901 6.117 24.558 1.00 98.25 592 ILE A O 1
ATOM 4845 N N . LEU A 1 593 ? -16.007 8.082 25.127 1.00 98.56 593 LEU A N 1
ATOM 4846 C CA . LEU A 1 593 ? -14.632 7.576 25.116 1.00 98.56 593 LEU A CA 1
ATOM 4847 C C . LEU A 1 593 ? -14.368 6.709 26.353 1.00 98.56 593 LEU A C 1
ATOM 4849 O O . LEU A 1 593 ? -14.538 7.196 27.472 1.00 98.56 593 LEU A O 1
ATOM 4853 N N . LEU A 1 594 ? -13.896 5.471 26.157 1.00 98.56 594 LEU A N 1
ATOM 4854 C CA . LEU A 1 594 ? -13.552 4.549 27.251 1.00 98.56 594 LEU A CA 1
ATOM 4855 C C . LEU A 1 594 ? -12.058 4.507 27.586 1.00 98.56 594 LEU A C 1
ATOM 4857 O O . LEU A 1 594 ? -11.697 4.437 28.759 1.00 98.56 594 LEU A O 1
ATOM 4861 N N . CYS A 1 595 ? -11.193 4.491 26.573 1.00 98.31 595 CYS A N 1
ATOM 4862 C CA . CYS A 1 595 ? -9.757 4.263 26.747 1.00 98.31 595 CYS A CA 1
ATOM 4863 C C . CYS A 1 595 ? -8.946 4.677 25.510 1.00 98.31 595 CYS A C 1
ATOM 4865 O O . CYS A 1 595 ? -9.486 4.771 24.401 1.00 98.31 595 CYS A O 1
ATOM 4867 N N . ASN A 1 596 ? -7.633 4.847 25.683 1.00 97.88 596 ASN A N 1
ATOM 4868 C CA . ASN A 1 596 ? -6.673 4.910 24.579 1.00 97.88 596 ASN A CA 1
ATOM 4869 C C . ASN A 1 596 ? -5.945 3.561 24.402 1.00 97.88 596 ASN A C 1
ATOM 4871 O O . ASN A 1 596 ? -5.779 2.780 25.337 1.00 97.88 596 ASN A O 1
ATOM 4875 N N . THR A 1 597 ? -5.529 3.243 23.177 1.00 98.12 597 THR A N 1
ATOM 4876 C CA . THR A 1 597 ? -5.022 1.905 22.834 1.00 98.12 597 THR A CA 1
ATOM 4877 C C . THR A 1 597 ? -3.535 1.883 22.535 1.00 98.12 597 THR A C 1
ATOM 4879 O O . THR A 1 597 ? -3.024 2.802 21.892 1.00 98.12 597 THR A O 1
ATOM 4882 N N . ASN A 1 598 ? -2.878 0.783 22.898 1.00 97.69 598 ASN A N 1
ATOM 4883 C CA . ASN A 1 598 ? -1.443 0.585 22.735 1.00 97.69 598 ASN A CA 1
ATOM 4884 C C . ASN A 1 598 ? -0.987 0.647 21.259 1.00 97.69 598 ASN A C 1
ATOM 4886 O O . ASN A 1 598 ? -1.691 0.224 20.333 1.00 97.69 598 ASN A O 1
ATOM 4890 N N . VAL A 1 599 ? 0.227 1.156 21.042 1.00 96.69 599 VAL A N 1
ATOM 4891 C CA . VAL A 1 599 ? 0.815 1.429 19.719 1.00 96.69 599 VAL A CA 1
ATOM 4892 C C . VAL A 1 599 ? 2.239 0.883 19.602 1.00 96.69 599 VAL A C 1
ATOM 4894 O O . VAL A 1 599 ? 2.861 0.492 20.589 1.00 96.69 599 VAL A O 1
ATOM 4897 N N . SER A 1 600 ? 2.785 0.840 18.387 1.00 94.94 600 SER A N 1
ATOM 4898 C CA . SER A 1 600 ? 4.223 0.615 18.204 1.00 94.94 600 SER A CA 1
ATOM 4899 C C . SER A 1 600 ? 5.027 1.834 18.670 1.00 94.94 600 SER A C 1
ATOM 4901 O O . SER A 1 600 ? 4.541 2.961 18.573 1.00 94.94 600 SER A O 1
ATOM 4903 N N . GLU A 1 601 ? 6.276 1.632 19.091 1.00 94.38 601 GLU A N 1
ATOM 4904 C CA . GLU A 1 601 ? 7.169 2.728 19.498 1.00 94.38 601 GLU A CA 1
ATOM 4905 C C . GLU A 1 601 ? 7.280 3.809 18.403 1.00 94.38 601 GLU A C 1
ATOM 4907 O O . GLU A 1 601 ? 7.616 3.523 17.251 1.00 94.38 601 GLU A O 1
ATOM 4912 N N . GLY A 1 602 ? 6.915 5.047 18.750 1.00 90.81 602 GLY A N 1
ATOM 4913 C CA . GLY A 1 602 ? 6.909 6.199 17.844 1.00 90.81 602 GLY A CA 1
ATOM 4914 C C . GLY A 1 602 ? 5.972 6.067 16.641 1.00 90.81 602 GLY A C 1
ATOM 4915 O O . GLY A 1 602 ? 6.120 6.810 15.678 1.00 90.81 602 GLY A O 1
ATOM 4916 N N . CYS A 1 603 ? 5.030 5.119 16.661 1.00 91.56 603 CYS A N 1
ATOM 4917 C CA . CYS A 1 603 ? 4.174 4.760 15.527 1.00 91.56 603 CYS A CA 1
ATOM 4918 C C . CYS A 1 603 ? 4.907 4.249 14.265 1.00 91.56 603 CYS A C 1
ATOM 4920 O O . CYS A 1 603 ? 4.260 4.122 13.223 1.00 91.56 603 CYS A O 1
ATOM 4922 N N . MET A 1 604 ? 6.199 3.900 14.364 1.00 89.06 604 MET A N 1
ATOM 4923 C CA . MET A 1 604 ? 7.078 3.563 13.227 1.00 89.06 604 MET A CA 1
ATOM 4924 C C . MET A 1 604 ? 7.354 2.058 13.064 1.00 89.06 604 MET A C 1
ATOM 4926 O O . MET A 1 604 ? 8.450 1.648 12.685 1.00 89.06 604 MET A O 1
ATOM 4930 N N . TRP A 1 605 ? 6.367 1.206 13.357 1.00 92.00 605 TRP A N 1
ATOM 4931 C CA . TRP A 1 605 ? 6.441 -0.225 13.055 1.00 92.00 605 TRP A CA 1
ATOM 4932 C C . TRP A 1 605 ? 5.046 -0.850 12.930 1.00 92.00 605 TRP A C 1
ATOM 4934 O O . TRP A 1 605 ? 4.078 -0.370 13.519 1.00 92.00 605 TRP A O 1
ATOM 4944 N N . PHE A 1 606 ? 4.935 -1.943 12.173 1.00 91.44 606 PHE A N 1
ATOM 4945 C CA . PHE A 1 606 ? 3.660 -2.634 11.937 1.00 91.44 606 PHE A CA 1
ATOM 4946 C C . PHE A 1 606 ? 3.396 -3.802 12.906 1.00 91.44 606 PHE A C 1
ATOM 4948 O O . PHE A 1 606 ? 2.526 -4.632 12.664 1.00 91.44 606 PHE A O 1
ATOM 4955 N N . GLU A 1 607 ? 4.106 -3.857 14.030 1.00 93.25 607 GLU A N 1
ATOM 4956 C CA . GLU A 1 607 ? 3.760 -4.673 15.198 1.00 93.25 607 GLU A CA 1
ATOM 4957 C C . GLU A 1 607 ? 3.617 -3.728 16.395 1.00 93.25 607 GLU A C 1
ATOM 4959 O O . GLU A 1 607 ? 4.568 -3.021 16.739 1.00 93.25 607 GLU A O 1
ATOM 4964 N N . SER A 1 608 ? 2.435 -3.687 17.020 1.00 94.94 608 SER A N 1
ATOM 4965 C CA . SER A 1 608 ? 2.179 -2.872 18.218 1.00 94.94 608 SER A CA 1
ATOM 4966 C C . SER A 1 608 ? 2.887 -3.433 19.452 1.00 94.94 608 SER A C 1
ATOM 4968 O O . SER A 1 608 ? 2.300 -4.080 20.321 1.00 94.94 608 SER A O 1
ATOM 4970 N N . ARG A 1 609 ? 4.192 -3.168 19.492 1.00 94.31 609 ARG A N 1
ATOM 4971 C CA . ARG A 1 609 ? 5.115 -3.466 20.578 1.00 94.31 609 ARG A CA 1
ATOM 4972 C C . ARG A 1 609 ? 5.954 -2.234 20.882 1.00 94.31 609 ARG A C 1
ATOM 4974 O O . ARG A 1 609 ? 6.511 -1.610 19.978 1.00 94.31 609 ARG A O 1
ATOM 4981 N N . ASN A 1 610 ? 6.091 -1.927 22.162 1.00 95.00 610 ASN A N 1
ATOM 4982 C CA . ASN A 1 610 ? 6.985 -0.888 22.654 1.00 95.00 610 ASN A CA 1
ATOM 4983 C C . ASN A 1 610 ? 7.571 -1.287 24.017 1.00 95.00 610 ASN A C 1
ATOM 4985 O O . ASN A 1 610 ? 7.144 -2.265 24.634 1.00 95.00 610 ASN A O 1
ATOM 4989 N N . SER A 1 611 ? 8.583 -0.555 24.473 1.00 92.69 611 SER A N 1
ATOM 4990 C CA . SER A 1 611 ? 9.277 -0.863 25.731 1.00 92.69 611 SER A CA 1
ATOM 4991 C C . SER A 1 611 ? 8.577 -0.318 26.978 1.00 92.69 611 SER A C 1
ATOM 4993 O O . SER A 1 611 ? 9.029 -0.610 28.082 1.00 92.69 611 SER A O 1
ATOM 4995 N N . LEU A 1 612 ? 7.520 0.485 26.821 1.00 94.19 612 LEU A N 1
ATOM 4996 C CA . LEU A 1 612 ? 6.830 1.148 27.926 1.00 94.19 612 LEU A CA 1
ATOM 4997 C C . LEU A 1 612 ? 5.630 0.327 28.419 1.00 94.19 612 LEU A C 1
ATOM 4999 O O . LEU A 1 612 ? 5.550 -0.004 29.596 1.00 94.19 612 LEU A O 1
ATOM 5003 N N . TYR A 1 613 ? 4.742 -0.046 27.501 1.00 94.94 613 TYR A N 1
ATOM 5004 C CA . TYR A 1 613 ? 3.502 -0.783 27.758 1.00 94.94 613 TYR A CA 1
ATOM 5005 C C . TYR A 1 613 ? 3.579 -2.251 27.323 1.00 94.94 613 TYR A C 1
ATOM 5007 O O . TYR A 1 613 ? 2.674 -3.035 27.593 1.00 94.94 613 TYR A O 1
ATOM 5015 N N . GLY A 1 614 ? 4.655 -2.654 26.641 1.00 94.38 614 GLY A N 1
ATOM 5016 C CA . GLY A 1 614 ? 4.849 -4.025 26.181 1.00 94.38 614 GLY A CA 1
ATOM 5017 C C . GLY A 1 614 ? 4.198 -4.310 24.827 1.00 94.38 614 GLY A C 1
ATOM 5018 O O . GLY A 1 614 ? 4.190 -3.468 23.928 1.00 94.38 614 GLY A O 1
ATOM 5019 N N . THR A 1 615 ? 3.725 -5.545 24.650 1.00 95.06 615 THR A N 1
ATOM 5020 C CA . THR A 1 615 ? 3.220 -6.067 23.366 1.00 95.06 615 THR A CA 1
ATOM 5021 C C . THR A 1 615 ? 1.721 -6.306 23.450 1.00 95.06 615 THR A C 1
ATOM 5023 O O . THR A 1 615 ? 1.260 -6.834 24.461 1.00 95.06 615 THR A O 1
ATOM 5026 N N . THR A 1 616 ? 0.984 -5.931 22.405 1.00 97.06 616 THR A N 1
ATOM 5027 C CA . THR A 1 616 ? -0.422 -6.314 22.236 1.00 97.06 616 THR A CA 1
ATOM 5028 C C . THR A 1 616 ? -0.513 -7.607 21.424 1.00 97.06 616 THR A C 1
ATOM 5030 O O . THR A 1 616 ? 0.112 -7.713 20.366 1.00 97.06 616 THR A O 1
ATOM 5033 N N . ASN A 1 617 ? -1.301 -8.569 21.902 1.00 94.69 617 ASN A N 1
ATOM 5034 C CA . ASN A 1 617 ? -1.437 -9.899 21.296 1.00 94.69 617 ASN A CA 1
ATOM 5035 C C . ASN A 1 617 ? -2.730 -10.020 20.477 1.00 94.69 617 ASN A C 1
ATOM 5037 O O . ASN A 1 617 ? -3.718 -9.339 20.762 1.00 94.69 617 ASN A O 1
ATOM 5041 N N . ASN A 1 618 ? -2.727 -10.883 19.458 1.00 95.25 618 ASN A N 1
ATOM 5042 C CA . ASN A 1 618 ? -3.854 -11.044 18.538 1.00 95.25 618 ASN A CA 1
ATOM 5043 C C . ASN A 1 618 ? -5.014 -11.847 19.153 1.00 95.25 618 ASN A C 1
ATOM 5045 O O . ASN A 1 618 ? -4.772 -12.875 19.789 1.00 95.25 618 ASN A O 1
ATOM 5049 N N . PRO A 1 619 ? -6.279 -11.425 18.959 1.00 94.25 619 PRO A N 1
ATOM 5050 C CA . PRO A 1 619 ? -7.413 -12.086 19.590 1.00 94.25 619 PRO A CA 1
ATOM 5051 C C . PRO A 1 619 ? -7.743 -13.476 19.011 1.00 94.25 619 PRO A C 1
ATOM 5053 O O . PRO A 1 619 ? -8.426 -14.263 19.662 1.00 94.25 619 PRO A O 1
ATOM 5056 N N . TYR A 1 620 ? -7.268 -13.824 17.816 1.00 92.94 620 TYR A N 1
ATOM 5057 C CA . TYR A 1 620 ? -7.467 -15.165 17.250 1.00 92.94 620 TYR A CA 1
ATOM 5058 C C . TYR A 1 620 ? -6.395 -16.156 17.726 1.00 92.94 620 TYR A C 1
ATOM 5060 O O . TYR A 1 620 ? -6.667 -17.348 17.877 1.00 92.94 620 TYR A O 1
ATOM 5068 N N . ASP A 1 621 ? -5.181 -15.667 17.990 1.00 91.06 621 ASP A N 1
ATOM 5069 C CA . ASP A 1 621 ? -4.034 -16.457 18.442 1.00 91.06 621 ASP A CA 1
ATOM 5070 C C . ASP A 1 621 ? -3.018 -15.533 19.136 1.00 91.06 621 ASP A C 1
ATOM 5072 O O . ASP A 1 621 ? -2.381 -14.705 18.483 1.00 91.06 621 ASP A O 1
ATOM 5076 N N . LEU A 1 622 ? -2.829 -15.699 20.453 1.00 90.62 622 LEU A N 1
ATOM 5077 C CA . LEU A 1 622 ? -1.955 -14.832 21.261 1.00 90.62 622 LEU A CA 1
ATOM 5078 C C . LEU A 1 622 ? -0.478 -14.854 20.832 1.00 90.62 622 LEU A C 1
ATOM 5080 O O . LEU A 1 622 ? 0.304 -14.026 21.287 1.00 90.62 622 LEU A O 1
ATOM 5084 N N . THR A 1 623 ? -0.074 -15.800 19.983 1.00 88.88 623 THR A N 1
ATOM 5085 C CA . THR A 1 623 ? 1.292 -15.872 19.451 1.00 88.88 623 THR A CA 1
ATOM 5086 C C . THR A 1 623 ? 1.502 -14.968 18.230 1.00 88.88 623 THR A C 1
ATOM 5088 O O . THR A 1 623 ? 2.638 -14.806 17.771 1.00 88.88 623 THR A O 1
ATOM 5091 N N . ARG A 1 624 ? 0.430 -14.374 17.687 1.00 92.06 624 ARG A N 1
ATOM 5092 C CA . ARG A 1 624 ? 0.449 -13.560 16.464 1.00 92.06 624 ARG A CA 1
ATOM 5093 C C . ARG A 1 624 ? 0.400 -12.070 16.750 1.00 92.06 624 ARG A C 1
ATOM 5095 O O . ARG A 1 624 ? -0.191 -11.614 17.726 1.00 92.06 624 ARG A O 1
ATOM 5102 N N . ILE A 1 625 ? 0.949 -11.304 15.811 1.00 95.19 625 ILE A N 1
ATOM 5103 C CA . ILE A 1 625 ? 0.881 -9.846 15.842 1.00 95.19 625 ILE A CA 1
ATOM 5104 C C . ILE A 1 625 ? -0.547 -9.340 15.596 1.00 95.19 625 ILE A C 1
ATOM 5106 O O . ILE A 1 625 ? -1.334 -9.947 14.870 1.00 95.19 625 ILE A O 1
ATOM 5110 N N . VAL A 1 626 ? -0.849 -8.155 16.122 1.00 96.12 626 VAL A N 1
ATOM 5111 C CA . VAL A 1 626 ? -2.095 -7.404 15.860 1.00 96.12 626 VAL A CA 1
ATOM 5112 C C . VAL A 1 626 ? -1.971 -6.402 14.713 1.00 96.12 626 VAL A C 1
ATOM 5114 O O . VAL A 1 626 ? -2.856 -5.575 14.516 1.00 96.12 626 VAL A O 1
ATOM 5117 N N . GLY A 1 627 ? -0.859 -6.419 13.979 1.00 96.25 627 GLY A N 1
ATOM 5118 C CA . GLY A 1 627 ? -0.500 -5.324 13.082 1.00 96.25 627 GLY A CA 1
ATOM 5119 C C . GLY A 1 627 ? -0.068 -4.069 13.848 1.00 96.25 627 GLY A C 1
ATOM 5120 O O . GLY A 1 627 ? 0.093 -4.075 15.071 1.00 96.25 627 GLY A O 1
ATOM 5121 N N . GLY A 1 628 ? 0.153 -2.979 13.120 1.00 94.25 628 GLY A N 1
ATOM 5122 C CA . GLY A 1 628 ? 0.580 -1.715 13.698 1.00 94.25 628 GLY A CA 1
ATOM 5123 C C . GLY A 1 628 ? 0.620 -0.590 12.661 1.00 94.25 628 GLY A C 1
ATOM 5124 O O . GLY A 1 628 ? 0.530 -0.844 11.466 1.00 94.25 628 GLY A O 1
ATOM 5125 N N . SER A 1 629 ? 0.728 0.665 13.087 1.00 94.56 629 SER A N 1
ATOM 5126 C CA . SER A 1 629 ? 0.925 1.063 14.489 1.00 94.56 629 SER A CA 1
ATOM 5127 C C . SER A 1 629 ? -0.348 1.132 15.346 1.00 94.56 629 SER A C 1
ATOM 5129 O O . SER A 1 629 ? -0.233 1.171 16.567 1.00 94.56 629 SER A O 1
ATOM 5131 N N . SER A 1 630 ? -1.553 1.075 14.759 1.00 97.44 630 SER A N 1
ATOM 5132 C CA . SER A 1 630 ? -2.841 1.095 15.493 1.00 97.44 630 SER A CA 1
ATOM 5133 C C . SER A 1 630 ? -3.327 -0.309 15.908 1.00 97.44 630 SER A C 1
ATOM 5135 O O . SER A 1 630 ? -4.519 -0.606 15.863 1.00 97.44 630 SER A O 1
ATOM 5137 N N . GLY A 1 631 ? -2.405 -1.205 16.272 1.00 96.94 631 GLY A N 1
ATOM 5138 C CA . GLY A 1 631 ? -2.707 -2.599 16.613 1.00 96.94 631 GLY A CA 1
ATOM 5139 C C . GLY A 1 631 ? -3.619 -2.756 17.829 1.00 96.94 631 GLY A C 1
ATOM 5140 O O . GLY A 1 631 ? -4.528 -3.580 17.789 1.00 96.94 631 GLY A O 1
ATOM 5141 N N . GLY A 1 632 ? -3.453 -1.928 18.869 1.00 97.75 632 GLY A N 1
ATOM 5142 C CA . GLY A 1 632 ? -4.354 -1.914 20.025 1.00 97.75 632 GLY A CA 1
ATOM 5143 C C . GLY A 1 632 ? -5.800 -1.588 19.639 1.00 97.75 632 GLY A C 1
ATOM 5144 O O . GLY A 1 632 ? -6.711 -2.296 20.060 1.00 97.75 632 GLY A O 1
ATOM 5145 N N . ALA A 1 633 ? -6.001 -0.588 18.771 1.00 98.12 633 ALA A N 1
ATOM 5146 C CA . ALA A 1 633 ? -7.313 -0.195 18.249 1.00 98.12 633 ALA A CA 1
ATOM 5147 C C . ALA A 1 633 ? -7.972 -1.320 17.436 1.00 98.12 633 ALA A C 1
ATOM 5149 O O . ALA A 1 633 ? -9.140 -1.638 17.649 1.00 98.12 633 ALA A O 1
ATOM 5150 N N . GLY A 1 634 ? -7.216 -1.982 16.554 1.00 97.81 634 GLY A N 1
ATOM 5151 C CA . GLY A 1 634 ? -7.734 -3.130 15.805 1.00 97.81 634 GLY A CA 1
ATOM 5152 C C . GLY A 1 634 ? -8.090 -4.314 16.708 1.00 97.81 634 GLY A C 1
ATOM 5153 O O . GLY A 1 634 ? -9.147 -4.930 16.557 1.00 97.81 634 GLY A O 1
ATOM 5154 N N . CYS A 1 635 ? -7.237 -4.593 17.693 1.00 97.75 635 CYS A N 1
ATOM 5155 C CA . CYS A 1 635 ? -7.410 -5.698 18.626 1.00 97.75 635 CYS A CA 1
ATOM 5156 C C . CYS A 1 635 ? -8.626 -5.499 19.544 1.00 97.75 635 CYS A C 1
ATOM 5158 O O . CYS A 1 635 ? -9.457 -6.401 19.654 1.00 97.75 635 CYS A O 1
ATOM 5160 N N . ILE A 1 636 ? -8.794 -4.314 20.146 1.00 98.19 636 ILE A N 1
ATOM 5161 C CA . ILE A 1 636 ? -9.925 -4.038 21.047 1.00 98.19 636 ILE A CA 1
ATOM 5162 C C . ILE A 1 636 ? -11.275 -4.081 20.315 1.00 98.19 636 ILE A C 1
ATOM 5164 O O . ILE A 1 636 ? -12.252 -4.587 20.870 1.00 98.19 636 ILE A O 1
ATOM 5168 N N . VAL A 1 637 ? -11.330 -3.624 19.058 1.00 98.44 637 VAL A N 1
ATOM 5169 C CA . VAL A 1 637 ? -12.540 -3.694 18.222 1.00 98.44 637 VAL A CA 1
ATOM 5170 C C . VAL A 1 637 ? -12.870 -5.147 17.874 1.00 98.44 637 VAL A C 1
ATOM 5172 O O . VAL A 1 637 ? -14.015 -5.578 18.030 1.00 98.44 637 VAL A O 1
ATOM 5175 N N . SER A 1 638 ? -11.873 -5.936 17.468 1.00 97.25 638 SER A N 1
ATOM 5176 C CA . SER A 1 638 ? -12.062 -7.348 17.110 1.00 97.25 638 SER A CA 1
ATOM 5177 C C . SER A 1 638 ? -12.422 -8.235 18.307 1.00 97.25 638 SER A C 1
ATOM 5179 O O . SER A 1 638 ? -13.258 -9.129 18.202 1.00 97.25 638 SER A O 1
ATOM 5181 N N . ALA A 1 639 ? -11.867 -7.945 19.486 1.00 96.75 639 ALA A N 1
ATOM 5182 C CA . ALA A 1 639 ? -12.169 -8.648 20.733 1.00 96.75 639 ALA A CA 1
ATOM 5183 C C . ALA A 1 639 ? -13.513 -8.240 21.377 1.00 96.75 639 ALA A C 1
ATOM 5185 O O . ALA A 1 639 ? -13.846 -8.731 22.464 1.00 96.75 639 ALA A O 1
ATOM 5186 N N . ALA A 1 640 ? -14.273 -7.363 20.711 1.00 97.00 640 ALA A N 1
ATOM 5187 C CA . ALA A 1 640 ? -15.525 -6.767 21.170 1.00 97.00 640 ALA A CA 1
ATOM 5188 C C . ALA A 1 640 ? -15.419 -5.945 22.466 1.00 97.00 640 ALA A C 1
ATOM 5190 O O . ALA A 1 640 ? -16.382 -5.848 23.220 1.00 97.00 640 ALA A O 1
ATOM 5191 N N . GLY A 1 641 ? -14.255 -5.340 22.720 1.00 96.88 641 GLY A N 1
ATOM 5192 C CA . GLY A 1 641 ? -14.056 -4.387 23.815 1.00 96.88 641 GLY A CA 1
ATOM 5193 C C . GLY A 1 641 ? -14.662 -3.009 23.532 1.00 96.88 641 GLY A C 1
ATOM 5194 O O . GLY A 1 641 ? -15.091 -2.336 24.457 1.00 96.88 641 GLY A O 1
ATOM 5195 N N . VAL A 1 642 ? -14.779 -2.622 22.261 1.00 98.19 642 VAL A N 1
ATOM 5196 C CA . VAL A 1 642 ? -15.554 -1.459 21.788 1.00 98.19 642 VAL A CA 1
ATOM 5197 C C . VAL A 1 642 ? -16.151 -1.772 20.411 1.00 98.19 642 VAL A C 1
ATOM 5199 O O . VAL A 1 642 ? -15.601 -2.620 19.705 1.00 98.19 642 VAL A O 1
ATOM 5202 N N . PRO A 1 643 ? -17.266 -1.152 19.991 1.00 97.94 643 PRO A N 1
ATOM 5203 C CA . PRO A 1 643 ? -17.822 -1.320 18.646 1.00 97.94 643 PRO A CA 1
ATOM 5204 C C . PRO A 1 643 ? -16.931 -0.735 17.545 1.00 97.94 643 PRO A C 1
ATOM 5206 O O . PRO A 1 643 ? -16.847 -1.309 16.458 1.00 97.94 643 PRO A O 1
ATOM 5209 N N . PHE A 1 644 ? -16.227 0.358 17.839 1.00 98.56 644 PHE A N 1
ATOM 5210 C CA . PHE A 1 644 ? -15.328 1.011 16.899 1.00 98.56 644 PHE A CA 1
ATOM 5211 C C . PHE A 1 644 ? -14.200 1.775 17.600 1.00 98.56 644 PHE A C 1
ATOM 5213 O O . PHE A 1 644 ? -14.253 2.043 18.804 1.00 98.56 644 PHE A O 1
ATOM 5220 N N . ALA A 1 645 ? -13.174 2.132 16.830 1.00 98.56 645 ALA A N 1
ATOM 5221 C CA . ALA A 1 645 ? -12.048 2.936 17.279 1.00 98.56 645 ALA A CA 1
ATOM 5222 C C . ALA A 1 645 ? -11.579 3.926 16.202 1.00 98.56 645 ALA A C 1
ATOM 5224 O O . ALA A 1 645 ? -11.877 3.772 15.014 1.00 98.56 645 ALA A O 1
ATOM 5225 N N . VAL A 1 646 ? -10.824 4.941 16.628 1.00 98.25 646 VAL A N 1
ATOM 5226 C CA . VAL A 1 646 ? -10.201 5.936 15.740 1.00 98.25 646 VAL A CA 1
ATOM 5227 C C . VAL A 1 646 ? -8.704 5.649 15.620 1.00 98.25 646 VAL A C 1
ATOM 5229 O O . VAL A 1 646 ? -7.988 5.600 16.624 1.00 98.25 646 VAL A O 1
ATOM 5232 N N . GLY A 1 647 ? -8.234 5.446 14.388 1.00 96.62 647 GLY A N 1
ATOM 5233 C CA . GLY A 1 647 ? -6.843 5.122 14.072 1.00 96.62 647 GLY A CA 1
ATOM 5234 C C . GLY A 1 647 ? -6.173 6.161 13.173 1.00 96.62 647 GLY A C 1
ATOM 5235 O O . GLY A 1 647 ? -6.817 7.074 12.660 1.00 96.62 647 GLY A O 1
ATOM 5236 N N . ALA A 1 648 ? -4.865 5.999 12.964 1.00 93.88 648 ALA A N 1
ATOM 5237 C CA . ALA A 1 648 ? -4.071 6.838 12.062 1.00 93.88 648 ALA A CA 1
ATOM 5238 C C . ALA A 1 648 ? -3.121 5.985 11.211 1.00 93.88 648 ALA A C 1
ATOM 5240 O O . ALA A 1 648 ? -2.543 5.019 11.722 1.00 93.88 648 ALA A O 1
ATOM 5241 N N . ASP A 1 649 ? -2.958 6.349 9.937 1.00 94.06 649 ASP A N 1
ATOM 5242 C CA . ASP A 1 649 ? -2.321 5.571 8.869 1.00 94.06 649 ASP A CA 1
ATOM 5243 C C . ASP A 1 649 ? -1.358 6.432 8.037 1.00 94.06 649 ASP A C 1
ATOM 5245 O O . ASP A 1 649 ? -1.783 7.353 7.349 1.00 94.06 649 ASP A O 1
ATOM 5249 N N . VAL A 1 650 ? -0.061 6.107 8.086 1.00 89.50 650 VAL A N 1
ATOM 5250 C CA . VAL A 1 650 ? 1.000 6.734 7.261 1.00 89.50 650 VAL A CA 1
ATOM 5251 C C . VAL A 1 650 ? 1.661 5.751 6.281 1.00 89.50 650 VAL A C 1
ATOM 5253 O O . VAL A 1 650 ? 2.258 6.137 5.281 1.00 89.50 650 VAL A O 1
ATOM 5256 N N . GLY A 1 651 ? 1.535 4.452 6.553 1.00 88.81 651 GLY A N 1
ATOM 5257 C CA . GLY A 1 651 ? 2.122 3.371 5.757 1.00 88.81 651 GLY A CA 1
ATOM 5258 C C . GLY A 1 651 ? 1.330 2.065 5.845 1.00 88.81 651 GLY A C 1
ATOM 5259 O O . GLY A 1 651 ? 1.898 0.991 5.688 1.00 88.81 651 GLY A O 1
ATOM 5260 N N . GLY A 1 652 ? 0.037 2.148 6.169 1.00 93.31 652 GLY A N 1
ATOM 5261 C CA . GLY A 1 652 ? -0.837 1.011 6.464 1.00 93.31 652 GLY A CA 1
ATOM 5262 C C . GLY A 1 652 ? -1.327 0.924 7.904 1.00 93.31 652 GLY A C 1
ATOM 5263 O O . GLY A 1 652 ? -1.966 -0.059 8.255 1.00 93.31 652 GLY A O 1
ATOM 5264 N N . SER A 1 653 ? -1.062 1.915 8.756 1.00 96.19 653 SER A N 1
ATOM 5265 C CA . SER A 1 653 ? -1.307 1.798 10.200 1.00 96.19 653 SER A CA 1
ATOM 5266 C C . SER A 1 653 ? -2.781 1.761 10.637 1.00 96.19 653 SER A C 1
ATOM 5268 O O . SER A 1 653 ? -3.018 1.584 11.827 1.00 96.19 653 SER A O 1
ATOM 5270 N N . ILE A 1 654 ? -3.759 1.872 9.730 1.00 98.25 654 ILE A N 1
ATOM 5271 C CA . ILE A 1 654 ? -5.171 1.497 9.963 1.00 98.25 654 ILE A CA 1
ATOM 5272 C C . ILE A 1 654 ? -5.467 0.152 9.296 1.00 98.25 654 ILE A C 1
ATOM 5274 O O . ILE A 1 654 ? -6.000 -0.760 9.930 1.00 98.25 654 ILE A O 1
ATOM 5278 N N . ARG A 1 655 ? -5.090 0.011 8.021 1.00 98.50 655 ARG A N 1
ATOM 5279 C CA . ARG A 1 655 ? -5.437 -1.152 7.189 1.00 98.50 655 ARG A CA 1
ATOM 5280 C C . ARG A 1 655 ? -4.734 -2.436 7.624 1.00 98.50 655 ARG A C 1
ATOM 5282 O O . ARG A 1 655 ? -5.372 -3.479 7.651 1.00 98.50 655 ARG A O 1
ATOM 5289 N N . LEU A 1 656 ? -3.462 -2.372 8.020 1.00 97.75 656 LEU A N 1
ATOM 5290 C CA . LEU A 1 656 ? -2.704 -3.522 8.521 1.00 97.75 656 LEU A CA 1
ATOM 5291 C C . LEU A 1 656 ? -3.279 -4.031 9.848 1.00 97.75 656 LEU A C 1
ATOM 5293 O O . LEU A 1 656 ? -3.616 -5.209 9.900 1.00 97.75 656 LEU A O 1
ATOM 5297 N N . PRO A 1 657 ? -3.479 -3.208 10.902 1.00 98.25 657 PRO A N 1
ATOM 5298 C CA . PRO A 1 657 ? -4.210 -3.667 12.079 1.00 98.25 657 PRO A CA 1
ATOM 5299 C C . PRO A 1 657 ? -5.591 -4.233 11.765 1.00 98.25 657 PRO A C 1
ATOM 5301 O O . PRO A 1 657 ? -5.969 -5.256 12.326 1.00 98.25 657 PRO A O 1
ATOM 5304 N N . SER A 1 658 ? -6.338 -3.602 10.863 1.00 98.50 658 SER A N 1
ATOM 5305 C CA . SER A 1 658 ? -7.689 -4.060 10.538 1.00 98.50 658 SER A CA 1
ATOM 5306 C C . SER A 1 658 ? -7.673 -5.422 9.835 1.00 98.50 658 SER A C 1
ATOM 5308 O O . SER A 1 658 ? -8.417 -6.316 10.229 1.00 98.50 658 SER A O 1
ATOM 5310 N N . PHE A 1 659 ? -6.719 -5.634 8.919 1.00 98.19 659 PHE A N 1
ATOM 5311 C CA . PHE A 1 659 ? -6.433 -6.928 8.298 1.00 98.19 659 PHE A CA 1
ATOM 5312 C C . PHE A 1 659 ? -6.069 -7.994 9.334 1.00 98.19 659 PHE A C 1
ATOM 5314 O O . PHE A 1 659 ? -6.732 -9.021 9.410 1.00 98.19 659 PHE A O 1
ATOM 5321 N N . MET A 1 660 ? -5.066 -7.737 10.181 1.00 97.38 660 MET A N 1
ATOM 5322 C CA . MET A 1 660 ? -4.562 -8.731 11.141 1.00 97.38 660 MET A CA 1
ATOM 5323 C C . MET A 1 660 ? -5.610 -9.134 12.188 1.00 97.38 660 MET A C 1
ATOM 5325 O O . MET A 1 660 ? -5.542 -10.233 12.736 1.00 97.38 660 MET A O 1
ATOM 5329 N N . ASN A 1 661 ? -6.566 -8.247 12.479 1.00 97.75 661 ASN A N 1
ATOM 5330 C CA . ASN A 1 661 ? -7.637 -8.477 13.446 1.00 97.75 661 ASN A CA 1
ATOM 5331 C C . ASN A 1 661 ? -8.996 -8.788 12.784 1.00 97.75 661 ASN A C 1
ATOM 5333 O O . ASN A 1 661 ? -9.991 -8.941 13.496 1.00 97.75 661 ASN A O 1
ATOM 5337 N N . GLY A 1 662 ? -9.064 -8.910 11.455 1.00 97.44 662 GLY A N 1
ATOM 5338 C CA . GLY A 1 662 ? -10.272 -9.321 10.732 1.00 97.44 662 GLY A CA 1
ATOM 5339 C C . GLY A 1 662 ? -11.457 -8.369 10.866 1.00 97.44 662 GLY A C 1
ATOM 5340 O O . GLY A 1 662 ? -12.595 -8.822 10.898 1.00 97.44 662 GLY A O 1
ATOM 5341 N N . ILE A 1 663 ? -11.196 -7.072 10.993 1.00 98.44 663 ILE A N 1
ATOM 5342 C CA . ILE A 1 663 ? -12.217 -6.016 11.059 1.00 98.44 663 ILE A CA 1
ATOM 5343 C C . ILE A 1 663 ? -12.132 -5.150 9.801 1.00 98.44 663 ILE A C 1
ATOM 5345 O O . ILE A 1 663 ? -11.294 -5.420 8.945 1.00 98.44 663 ILE A O 1
ATOM 5349 N N . PHE A 1 664 ? -12.972 -4.124 9.685 1.00 98.69 664 PHE A N 1
ATOM 5350 C CA . PHE A 1 664 ? -12.859 -3.114 8.637 1.00 98.69 664 PHE A CA 1
ATOM 5351 C C . PHE A 1 664 ? -12.021 -1.929 9.115 1.00 98.69 664 PHE A C 1
ATOM 5353 O O . PHE A 1 664 ? -12.115 -1.502 10.270 1.00 98.69 664 PHE A O 1
ATOM 5360 N N . GLY A 1 665 ? -11.242 -1.357 8.200 1.00 98.44 665 GLY A N 1
ATOM 5361 C CA . GLY A 1 665 ? -10.471 -0.146 8.456 1.00 98.44 665 GLY A CA 1
ATOM 5362 C C . GLY A 1 665 ? -10.368 0.722 7.220 1.00 98.44 665 GLY A C 1
ATOM 5363 O O . GLY A 1 665 ? -9.917 0.262 6.169 1.00 98.44 665 GLY A O 1
ATOM 5364 N N . HIS A 1 666 ? -10.742 1.989 7.357 1.00 98.31 666 HIS A N 1
ATOM 5365 C CA . HIS A 1 666 ? -10.731 2.932 6.250 1.00 98.31 666 HIS A CA 1
ATOM 5366 C C . HIS A 1 666 ? -9.640 3.986 6.433 1.00 98.31 666 HIS A C 1
ATOM 5368 O O . HIS A 1 666 ? -9.623 4.743 7.405 1.00 98.31 666 HIS A O 1
ATOM 5374 N N . LYS A 1 667 ? -8.723 4.040 5.466 1.00 96.94 667 LYS A N 1
ATOM 5375 C CA . LYS A 1 667 ? -7.780 5.138 5.295 1.00 96.94 667 LYS A CA 1
ATOM 5376 C C . LYS A 1 667 ? -8.404 6.170 4.363 1.00 96.94 667 LYS A C 1
ATOM 5378 O O . LYS A 1 667 ? -8.514 5.930 3.161 1.00 96.94 667 LYS A O 1
ATOM 5383 N N . THR A 1 668 ? -8.696 7.333 4.917 1.00 94.88 668 THR A N 1
ATOM 5384 C CA . THR A 1 668 ? -9.329 8.449 4.215 1.00 94.88 668 THR A CA 1
ATOM 5385 C C . THR A 1 668 ? -8.436 9.055 3.138 1.00 94.88 668 THR A C 1
ATOM 5387 O O . THR A 1 668 ? -7.206 8.875 3.142 1.00 94.88 668 THR A O 1
ATOM 5390 N N . SER A 1 669 ? -9.044 9.777 2.200 1.00 92.44 669 SER A N 1
ATOM 5391 C CA . SER A 1 669 ? -8.312 10.707 1.346 1.00 92.44 669 SER A CA 1
ATOM 5392 C C . SER A 1 669 ? -7.604 11.765 2.205 1.00 92.44 669 SER A C 1
ATOM 5394 O O . SER A 1 669 ? -8.153 12.216 3.218 1.00 92.44 669 SER A O 1
ATOM 5396 N N . PRO A 1 670 ? -6.389 12.195 1.823 1.00 88.44 670 PRO A N 1
ATOM 5397 C CA . PRO A 1 670 ? -5.649 13.165 2.617 1.00 88.44 670 PRO A CA 1
ATOM 5398 C C . PRO A 1 670 ? -6.376 14.511 2.692 1.00 88.44 670 PRO A C 1
ATOM 5400 O O . PRO A 1 670 ? -7.051 14.900 1.737 1.00 88.44 670 PRO A O 1
ATOM 5403 N N . ASP A 1 671 ? -6.186 15.226 3.805 1.00 86.38 671 ASP A N 1
ATOM 5404 C CA . ASP A 1 671 ? -6.807 16.524 4.140 1.00 86.38 671 ASP A CA 1
ATOM 5405 C C . ASP A 1 671 ? -8.316 16.528 4.442 1.00 86.38 671 ASP A C 1
ATOM 5407 O O . ASP A 1 671 ? -8.893 17.609 4.627 1.00 86.38 671 ASP A O 1
ATOM 5411 N N . ILE A 1 672 ? -8.959 15.357 4.518 1.00 90.31 672 ILE A N 1
ATOM 5412 C CA . ILE A 1 672 ? -10.376 15.249 4.897 1.00 90.31 672 ILE A CA 1
ATOM 5413 C C . ILE A 1 672 ? -10.547 15.233 6.415 1.00 90.31 672 ILE A C 1
ATOM 5415 O O . ILE A 1 672 ? -11.283 16.048 6.966 1.00 90.31 672 ILE A O 1
ATOM 5419 N N . VAL A 1 673 ? -9.871 14.312 7.102 1.00 93.31 673 VAL A N 1
ATOM 5420 C CA . VAL A 1 673 ? -9.943 14.210 8.564 1.00 93.31 673 VAL A CA 1
ATOM 5421 C C . VAL A 1 673 ? -8.778 14.988 9.181 1.00 93.31 673 VAL A C 1
ATOM 5423 O O . VAL A 1 673 ? -7.629 14.727 8.813 1.00 93.31 673 VAL A O 1
ATOM 5426 N N . PRO A 1 674 ? -9.035 15.920 10.120 1.00 91.62 674 PRO A N 1
ATOM 5427 C CA . PRO A 1 674 ? -7.983 16.645 10.826 1.00 91.62 674 PRO A CA 1
ATOM 5428 C C . PRO A 1 674 ? -7.009 15.712 11.555 1.00 91.62 674 PRO A C 1
ATOM 5430 O O . PRO A 1 674 ? -7.423 14.779 12.248 1.00 91.62 674 PRO A O 1
ATOM 5433 N N . ASN A 1 675 ? -5.713 16.000 11.434 1.00 89.69 675 ASN A N 1
ATOM 5434 C CA . ASN A 1 675 ? -4.641 15.255 12.104 1.00 89.69 675 ASN A CA 1
ATOM 5435 C C . ASN A 1 675 ? -4.099 15.984 13.353 1.00 89.69 675 ASN A C 1
ATOM 5437 O O . ASN A 1 675 ? -3.132 15.525 13.960 1.00 89.69 675 ASN A O 1
ATOM 5441 N N . ASP A 1 676 ? -4.693 17.118 13.728 1.00 90.75 676 ASP A N 1
ATOM 5442 C CA . ASP A 1 676 ? -4.282 17.942 14.866 1.00 90.75 676 ASP A CA 1
ATOM 5443 C C . ASP A 1 676 ? -4.432 17.207 16.204 1.00 90.75 676 ASP A C 1
ATOM 5445 O O . ASP A 1 676 ? -5.395 16.466 16.428 1.00 90.75 676 ASP A O 1
ATOM 5449 N N . GLY A 1 677 ? -3.470 17.428 17.103 1.00 90.00 677 GLY A N 1
ATOM 5450 C CA . GLY A 1 677 ? -3.386 16.737 18.392 1.00 90.00 677 GLY A CA 1
ATOM 5451 C C . GLY A 1 677 ? -2.864 15.300 18.293 1.00 90.00 677 GLY A C 1
ATOM 5452 O O . GLY A 1 677 ? -3.190 14.471 19.140 1.00 90.00 677 GLY A O 1
ATOM 5453 N N . GLN A 1 678 ? -2.075 14.978 17.261 1.00 90.25 678 GLN A N 1
ATOM 5454 C CA . GLN A 1 678 ? -1.374 13.695 17.143 1.00 90.25 678 GLN A CA 1
ATOM 5455 C C . GLN A 1 678 ? 0.132 13.822 17.358 1.00 90.25 678 GLN A C 1
ATOM 5457 O O . GLN A 1 678 ? 0.744 14.828 17.000 1.00 90.25 678 GLN A O 1
ATOM 5462 N N . TYR A 1 679 ? 0.733 12.762 17.901 1.00 88.25 679 TYR A N 1
ATOM 5463 C CA . TYR A 1 679 ? 2.180 12.617 18.013 1.00 88.25 679 TYR A CA 1
ATOM 5464 C C . TYR A 1 679 ? 2.676 11.361 17.264 1.00 88.25 679 TYR A C 1
ATOM 5466 O O . TYR A 1 679 ? 2.035 10.314 17.351 1.00 88.25 679 TYR A O 1
ATOM 5474 N N . PRO A 1 680 ? 3.822 11.403 16.563 1.00 85.44 680 PRO A N 1
ATOM 5475 C CA . PRO A 1 680 ? 4.560 12.603 16.168 1.00 85.44 680 PRO A CA 1
ATOM 5476 C C . PRO A 1 680 ? 3.684 13.560 15.337 1.00 85.44 680 PRO A C 1
ATOM 5478 O O . PRO A 1 680 ? 2.828 13.084 14.587 1.00 85.44 680 PRO A O 1
ATOM 5481 N N . PRO A 1 681 ? 3.855 14.887 15.474 1.00 77.44 681 PRO A N 1
ATOM 5482 C CA . PRO A 1 681 ? 3.092 15.839 14.676 1.00 77.44 681 PRO A CA 1
ATOM 5483 C C . PRO A 1 681 ? 3.485 15.724 13.200 1.00 77.44 681 PRO A C 1
ATOM 5485 O O . PRO A 1 681 ? 4.626 15.384 12.877 1.00 77.44 681 PRO A O 1
ATOM 5488 N N . HIS A 1 682 ? 2.553 16.047 12.304 1.00 69.19 682 HIS A N 1
ATOM 5489 C CA . HIS A 1 682 ? 2.887 16.249 10.898 1.00 69.19 682 HIS A CA 1
ATOM 5490 C C . HIS A 1 682 ? 3.743 17.521 10.784 1.00 69.19 682 HIS A C 1
ATOM 5492 O O . HIS A 1 682 ? 3.370 18.557 11.330 1.00 69.19 682 HIS A O 1
ATOM 5498 N N . LYS A 1 683 ? 4.918 17.434 10.151 1.00 60.78 683 LYS A N 1
ATOM 5499 C CA . LYS A 1 683 ? 5.907 18.528 10.174 1.00 60.78 683 LYS A CA 1
ATOM 5500 C C . LYS A 1 683 ? 5.749 19.514 9.020 1.00 60.78 683 LYS A C 1
ATOM 5502 O O . LYS A 1 683 ? 5.853 20.712 9.243 1.00 60.78 683 LYS A O 1
ATOM 5507 N N . ASP A 1 684 ? 5.421 19.002 7.833 1.00 58.81 684 ASP A N 1
ATOM 5508 C CA . ASP A 1 684 ? 5.349 19.775 6.589 1.00 58.81 684 ASP A CA 1
ATOM 5509 C C . ASP A 1 684 ? 4.060 19.500 5.802 1.00 58.81 684 ASP A C 1
ATOM 5511 O O . ASP A 1 684 ? 3.411 18.458 5.962 1.00 58.81 684 ASP A O 1
ATOM 5515 N N . HIS A 1 685 ? 3.737 20.404 4.868 1.00 57.19 685 HIS A N 1
ATOM 5516 C CA . HIS A 1 685 ? 2.622 20.257 3.924 1.00 57.19 685 HIS A CA 1
ATOM 5517 C C . HIS A 1 685 ? 2.642 18.916 3.168 1.00 57.19 685 HIS A C 1
ATOM 5519 O O . HIS A 1 685 ? 1.578 18.403 2.846 1.00 57.19 685 HIS A O 1
ATOM 5525 N N . HIS A 1 686 ? 3.815 18.318 2.923 1.00 59.41 686 HIS A N 1
ATOM 5526 C CA . HIS A 1 686 ? 3.945 17.026 2.236 1.00 59.41 686 HIS A CA 1
ATOM 5527 C C . HIS A 1 686 ? 3.571 15.827 3.124 1.00 59.41 686 HIS A C 1
ATOM 5529 O O . HIS A 1 686 ? 2.810 14.959 2.696 1.00 59.41 686 HIS A O 1
ATOM 5535 N N . GLN A 1 687 ? 4.009 15.798 4.391 1.00 57.72 687 GLN A N 1
ATOM 5536 C CA . GLN A 1 687 ? 3.616 14.743 5.342 1.00 57.72 687 GLN A CA 1
ATOM 5537 C C . GLN A 1 687 ? 2.106 14.736 5.608 1.00 57.72 687 GLN A C 1
ATOM 5539 O O . GLN A 1 687 ? 1.527 13.679 5.871 1.00 57.72 687 GLN A O 1
ATOM 5544 N N . LYS A 1 688 ? 1.461 15.899 5.465 1.00 60.31 688 LYS A N 1
ATOM 5545 C CA . LYS A 1 688 ? 0.004 16.051 5.511 1.00 60.31 688 LYS A CA 1
ATOM 5546 C C . LYS A 1 688 ? -0.727 15.166 4.489 1.00 60.31 688 LYS A C 1
ATOM 5548 O O . LYS A 1 688 ? -1.837 14.724 4.764 1.00 60.31 688 LYS A O 1
ATOM 5553 N N . TYR A 1 689 ? -0.094 14.857 3.352 1.00 69.62 689 TYR A N 1
ATOM 5554 C CA . TYR A 1 689 ? -0.674 13.992 2.320 1.00 69.62 689 TYR A CA 1
ATOM 5555 C C . TYR A 1 689 ? -0.471 12.489 2.577 1.00 69.62 689 TYR A C 1
ATOM 5557 O O . TYR A 1 689 ? -1.187 11.674 1.998 1.00 69.62 689 TYR A O 1
ATOM 5565 N N . LEU A 1 690 ? 0.477 12.107 3.441 1.00 80.62 690 LEU A N 1
ATOM 5566 C CA . LEU A 1 690 ? 0.781 10.702 3.748 1.00 80.62 690 LEU A CA 1
ATOM 5567 C C . LEU A 1 690 ? 0.017 10.192 4.973 1.00 80.62 690 LEU A C 1
ATOM 5569 O O . LEU A 1 690 ? -0.430 9.041 4.983 1.00 80.62 690 LEU A O 1
ATOM 5573 N N . LEU A 1 691 ? -0.111 11.041 5.999 1.00 86.62 691 LEU A N 1
ATOM 5574 C CA . LEU A 1 691 ? -0.810 10.734 7.243 1.00 86.62 691 LEU A CA 1
ATOM 5575 C C . LEU A 1 691 ? -2.319 10.956 7.087 1.00 86.62 691 LEU A C 1
ATOM 5577 O O . LEU A 1 691 ? -2.779 12.078 6.882 1.00 86.62 691 LEU A O 1
ATOM 5581 N N . ALA A 1 692 ? -3.094 9.892 7.265 1.00 91.31 692 ALA A N 1
ATOM 5582 C CA . ALA A 1 692 ? -4.549 9.927 7.239 1.00 91.31 692 ALA A CA 1
ATOM 5583 C C . ALA A 1 692 ? -5.136 9.339 8.527 1.00 91.31 692 ALA A C 1
ATOM 5585 O O . ALA A 1 692 ? -4.757 8.249 8.961 1.00 91.31 692 ALA A O 1
ATOM 5586 N N . THR A 1 693 ? -6.093 10.047 9.119 1.00 94.69 693 THR A N 1
ATOM 5587 C CA . THR A 1 693 ? -6.899 9.562 10.247 1.00 94.69 693 THR A CA 1
ATOM 5588 C C . THR A 1 693 ? -8.187 8.948 9.727 1.00 94.69 693 THR A C 1
ATOM 5590 O O . THR A 1 693 ? -8.776 9.458 8.772 1.00 94.69 693 THR A O 1
ATOM 5593 N N . GLY A 1 694 ? -8.641 7.856 10.339 1.00 96.75 694 GLY A N 1
ATOM 5594 C CA . GLY A 1 694 ? -9.821 7.160 9.843 1.00 96.75 694 GLY A CA 1
ATOM 5595 C C . GLY A 1 694 ? -10.438 6.145 10.805 1.00 96.75 694 GLY A C 1
ATOM 5596 O O . GLY A 1 694 ? -9.875 5.860 11.870 1.00 96.75 694 GLY A O 1
ATOM 5597 N N . PRO A 1 695 ? -11.626 5.634 10.440 1.00 97.94 695 PRO A N 1
ATOM 5598 C CA . PRO A 1 695 ? -12.416 4.749 11.281 1.00 97.94 695 PRO A CA 1
ATOM 5599 C C . PRO A 1 695 ? -11.970 3.281 11.195 1.00 97.94 695 PRO A C 1
ATOM 5601 O O . PRO A 1 695 ? -11.520 2.804 10.149 1.00 97.94 695 PRO A O 1
ATOM 5604 N N . MET A 1 696 ? -12.142 2.559 12.305 1.00 98.69 696 MET A N 1
ATOM 5605 C CA . MET A 1 696 ? -11.956 1.109 12.425 1.00 98.69 696 MET A CA 1
ATOM 5606 C C . MET A 1 696 ? -13.170 0.507 13.141 1.00 98.69 696 MET A C 1
ATOM 5608 O O . MET A 1 696 ? -13.476 0.918 14.261 1.00 98.69 696 MET A O 1
ATOM 5612 N N . CYS A 1 697 ? -13.859 -0.459 12.538 1.00 98.44 697 CYS A N 1
ATOM 5613 C CA . CYS A 1 697 ? -15.093 -1.032 13.092 1.00 98.44 697 CYS A CA 1
ATOM 5614 C C . CYS A 1 697 ? -15.310 -2.486 12.644 1.00 98.44 697 CYS A C 1
ATOM 5616 O O . CYS A 1 697 ? -14.654 -2.978 11.727 1.00 98.44 697 CYS A O 1
ATOM 5618 N N . ARG A 1 698 ? -16.242 -3.191 13.299 1.00 97.44 698 ARG A N 1
ATOM 5619 C CA . ARG A 1 698 ? -16.599 -4.575 12.931 1.00 97.44 698 ARG A CA 1
ATOM 5620 C C . ARG A 1 698 ? -17.545 -4.680 11.737 1.00 97.44 698 ARG A C 1
ATOM 5622 O O . ARG A 1 698 ? -17.507 -5.704 11.068 1.00 97.44 698 ARG A O 1
ATOM 5629 N N . TYR A 1 699 ? -18.362 -3.655 11.497 1.00 97.94 699 TYR A N 1
ATOM 5630 C CA . TYR A 1 699 ? -19.447 -3.691 10.517 1.00 97.94 699 TYR A CA 1
ATOM 5631 C C . TYR A 1 699 ? -19.390 -2.498 9.571 1.00 97.94 699 TYR A C 1
ATOM 5633 O O . TYR A 1 699 ? -19.170 -1.364 10.006 1.00 97.94 699 TYR A O 1
ATOM 5641 N N . THR A 1 700 ? -19.633 -2.732 8.282 1.00 96.56 700 THR A N 1
ATOM 5642 C CA . THR A 1 700 ? -19.484 -1.680 7.260 1.00 96.56 700 THR A CA 1
ATOM 5643 C C . THR A 1 700 ? -20.494 -0.549 7.400 1.00 96.56 700 THR A C 1
ATOM 5645 O O . THR A 1 700 ? -20.170 0.594 7.081 1.00 96.56 700 THR A O 1
ATOM 5648 N N . CYS A 1 701 ? -21.686 -0.832 7.940 1.00 95.12 701 CYS A N 1
ATOM 5649 C CA . CYS A 1 701 ? -22.725 0.171 8.181 1.00 95.12 701 CYS A CA 1
ATOM 5650 C C . CYS A 1 701 ? -22.275 1.298 9.123 1.00 95.12 701 CYS A C 1
ATOM 5652 O O . CYS A 1 701 ? -22.866 2.374 9.108 1.00 95.12 701 CYS A O 1
ATOM 5654 N N . ASP A 1 702 ? -21.225 1.072 9.917 1.00 97.25 702 ASP A N 1
ATOM 5655 C CA . ASP A 1 702 ? -20.673 2.076 10.821 1.00 97.25 702 ASP A CA 1
ATOM 5656 C C . ASP A 1 702 ? -19.592 2.951 10.145 1.00 97.25 702 ASP A C 1
ATOM 5658 O O . ASP A 1 702 ? -19.369 4.078 10.583 1.00 97.25 702 ASP A O 1
ATOM 5662 N N . LEU A 1 703 ? -18.953 2.507 9.050 1.00 96.44 703 LEU A N 1
ATOM 5663 C CA . LEU A 1 703 ? -17.814 3.213 8.436 1.00 96.44 703 LEU A CA 1
ATOM 5664 C C . LEU A 1 703 ? -18.173 4.604 7.902 1.00 96.44 703 LEU A C 1
ATOM 5666 O O . LEU A 1 703 ? -17.473 5.572 8.201 1.00 96.44 703 LEU A O 1
ATOM 5670 N N . GLN A 1 704 ? -19.238 4.711 7.101 1.00 94.94 704 GLN A N 1
ATOM 5671 C CA . GLN A 1 704 ? -19.639 5.981 6.485 1.00 94.94 704 GLN A CA 1
ATOM 5672 C C . GLN A 1 704 ? -20.081 7.014 7.538 1.00 94.94 704 GLN A C 1
ATOM 5674 O O . GLN A 1 704 ? -19.544 8.127 7.516 1.00 94.94 704 GLN A O 1
ATOM 5679 N N . PRO A 1 705 ? -20.968 6.685 8.504 1.00 95.12 705 PRO A N 1
ATOM 5680 C CA . PRO A 1 705 ? -21.307 7.617 9.578 1.00 95.12 705 PRO A CA 1
ATOM 5681 C C . PRO A 1 705 ? -20.088 8.025 10.416 1.00 95.12 705 PRO A C 1
ATOM 5683 O O . PRO A 1 705 ? -19.945 9.200 10.755 1.00 95.12 705 PRO A O 1
ATOM 5686 N N . MET A 1 706 ? -19.160 7.101 10.700 1.00 96.81 706 MET A N 1
ATOM 5687 C CA . MET A 1 706 ? -17.920 7.442 11.406 1.00 96.81 706 MET A CA 1
ATOM 5688 C C . MET A 1 706 ? -17.039 8.398 10.600 1.00 96.81 706 MET A C 1
ATOM 5690 O O . MET A 1 706 ? -16.517 9.358 11.161 1.00 96.81 706 MET A O 1
ATOM 5694 N N . LEU A 1 707 ? -16.865 8.160 9.297 1.00 96.00 707 LEU A N 1
ATOM 5695 C CA . LEU A 1 707 ? -16.071 9.029 8.430 1.00 96.00 707 LEU A CA 1
ATOM 5696 C C . LEU A 1 707 ? -16.633 10.455 8.405 1.00 96.00 707 LEU A C 1
ATOM 5698 O O . LEU A 1 707 ? -15.879 11.416 8.570 1.00 96.00 707 LEU A O 1
ATOM 5702 N N . ARG A 1 708 ? -17.957 10.584 8.271 1.00 93.88 708 ARG A N 1
ATOM 5703 C CA . ARG A 1 708 ? -18.664 11.869 8.317 1.00 93.88 708 ARG A CA 1
ATOM 5704 C C . ARG A 1 708 ? -18.384 12.620 9.620 1.00 93.88 708 ARG A C 1
ATOM 5706 O O . ARG A 1 708 ? -18.029 13.797 9.590 1.00 93.88 708 ARG A O 1
ATOM 5713 N N . VAL A 1 709 ? -18.505 11.927 10.752 1.00 95.50 709 VAL A N 1
ATOM 5714 C CA . VAL A 1 709 ? -18.226 12.499 12.075 1.00 95.50 709 VAL A CA 1
ATOM 5715 C C . VAL A 1 709 ? -16.766 12.929 12.186 1.00 95.50 709 VAL A C 1
ATOM 5717 O O . VAL A 1 709 ? -16.498 14.061 12.571 1.00 95.50 709 VAL A O 1
ATOM 5720 N N . LEU A 1 710 ? -15.815 12.073 11.807 1.00 96.12 710 LEU A N 1
ATOM 5721 C CA . LEU A 1 710 ? -14.384 12.363 11.924 1.00 96.12 710 LEU A CA 1
ATOM 5722 C C . LEU A 1 710 ? -13.955 13.568 11.076 1.00 96.12 710 LEU A C 1
ATOM 5724 O O . LEU A 1 710 ? -13.180 14.395 11.561 1.00 96.12 710 LEU A O 1
ATOM 5728 N N . ALA A 1 711 ? -14.476 13.698 9.851 1.00 93.81 711 ALA A N 1
ATOM 5729 C CA . ALA A 1 711 ? -14.227 14.856 8.990 1.00 93.81 711 ALA A CA 1
ATOM 5730 C C . ALA A 1 711 ? -14.693 16.168 9.652 1.00 93.81 711 ALA A C 1
ATOM 5732 O O . ALA A 1 711 ? -14.004 17.190 9.581 1.00 93.81 711 ALA A O 1
ATOM 5733 N N . GLY A 1 712 ? -15.826 16.119 10.359 1.00 91.88 712 GLY A N 1
ATOM 5734 C CA . GLY A 1 712 ? -16.440 17.269 11.017 1.00 91.88 712 GLY A CA 1
ATOM 5735 C C . GLY A 1 712 ? -17.121 18.224 10.032 1.00 91.88 712 GLY A C 1
ATOM 5736 O O . GLY A 1 712 ? -16.925 18.153 8.818 1.00 91.88 712 GLY A O 1
ATOM 5737 N N . SER A 1 713 ? -17.918 19.156 10.560 1.00 85.38 713 SER A N 1
ATOM 5738 C CA . SER A 1 713 ? -18.707 20.108 9.759 1.00 85.38 713 SER A CA 1
ATOM 5739 C C . SER A 1 713 ? -17.857 20.983 8.833 1.00 85.38 713 SER A C 1
ATOM 5741 O O . SER A 1 713 ? -18.315 21.380 7.767 1.00 85.38 713 SER A O 1
ATOM 5743 N N . GLU A 1 714 ? -16.613 21.265 9.221 1.00 84.56 714 GLU A N 1
ATOM 5744 C CA . GLU A 1 714 ? -15.695 22.097 8.442 1.00 84.56 714 GLU A CA 1
ATOM 5745 C C . GLU A 1 714 ? -15.136 21.382 7.213 1.00 84.56 714 GLU A C 1
ATOM 5747 O O . GLU A 1 714 ? -14.923 22.043 6.208 1.00 84.56 714 GLU A O 1
ATOM 5752 N N . ASN A 1 715 ? -14.915 20.062 7.246 1.00 89.12 715 ASN A N 1
ATOM 5753 C CA . ASN A 1 715 ? -14.284 19.335 6.133 1.00 89.12 715 ASN A CA 1
ATOM 5754 C C . ASN A 1 715 ? -15.224 18.380 5.398 1.00 89.12 715 ASN A C 1
ATOM 5756 O O . ASN A 1 715 ? -14.826 17.828 4.375 1.00 89.12 715 ASN A O 1
ATOM 5760 N N . ILE A 1 716 ? -16.459 18.193 5.869 1.00 85.81 716 ILE A N 1
ATOM 5761 C CA . ILE A 1 716 ? -17.428 17.283 5.243 1.00 85.81 716 ILE A CA 1
ATOM 5762 C C . ILE A 1 716 ? -17.649 17.581 3.753 1.00 85.81 716 ILE A C 1
ATOM 5764 O O . ILE A 1 716 ? -17.779 16.658 2.961 1.00 85.81 716 ILE A O 1
ATOM 5768 N N . HIS A 1 717 ? -17.589 18.853 3.349 1.00 85.19 717 HIS A N 1
ATOM 5769 C CA . HIS A 1 717 ? -17.728 19.283 1.955 1.00 85.19 717 HIS A CA 1
ATOM 5770 C C . HIS A 1 717 ? -16.603 18.780 1.028 1.00 85.19 717 HIS A C 1
ATOM 5772 O O . HIS A 1 717 ? -16.746 18.838 -0.189 1.00 85.19 717 HIS A O 1
ATOM 5778 N N . LYS A 1 718 ? -15.476 18.309 1.585 1.00 86.75 718 LYS A N 1
ATOM 5779 C CA . LYS A 1 718 ? -14.373 17.695 0.828 1.00 86.75 718 LYS A CA 1
ATOM 5780 C C . LYS A 1 718 ? -14.640 16.228 0.484 1.00 86.75 718 LYS A C 1
ATOM 5782 O O . LYS A 1 718 ? -13.950 15.682 -0.373 1.00 86.75 718 LYS A O 1
ATOM 5787 N N . LEU A 1 719 ? -15.593 15.582 1.160 1.00 84.81 719 LEU A N 1
ATOM 5788 C CA . LEU A 1 719 ? -16.060 14.246 0.805 1.00 84.81 719 LEU A CA 1
ATOM 5789 C C . LEU A 1 719 ? -17.068 14.378 -0.338 1.00 84.81 719 LEU A C 1
ATOM 5791 O O . LEU A 1 719 ? -18.183 14.858 -0.141 1.00 84.81 719 LEU A O 1
ATOM 5795 N N . ILE A 1 720 ? -16.670 13.955 -1.534 1.00 83.19 720 ILE A N 1
ATOM 5796 C CA . ILE A 1 720 ? -17.483 14.112 -2.740 1.00 83.19 720 ILE A CA 1
ATOM 5797 C C . ILE A 1 720 ? -18.680 13.158 -2.661 1.00 83.19 720 ILE A C 1
ATOM 5799 O O . ILE A 1 720 ? -18.503 11.940 -2.658 1.00 83.19 720 ILE A O 1
ATOM 5803 N N . ASP A 1 721 ? -19.894 13.717 -2.606 1.00 79.38 721 ASP A N 1
ATOM 5804 C CA . ASP A 1 721 ? -21.180 13.004 -2.667 1.00 79.38 721 ASP A CA 1
ATOM 5805 C C . ASP A 1 721 ? -21.299 11.795 -1.720 1.00 79.38 721 ASP A C 1
ATOM 5807 O O . ASP A 1 721 ? -21.852 10.756 -2.094 1.00 79.38 721 ASP A O 1
ATOM 5811 N N . ILE A 1 722 ? -20.770 11.902 -0.499 1.00 85.12 722 ILE A N 1
ATOM 5812 C CA . ILE A 1 722 ? -20.691 10.776 0.447 1.00 85.12 722 ILE A CA 1
ATOM 5813 C C . ILE A 1 722 ? -22.046 10.120 0.745 1.00 85.12 722 ILE A C 1
ATOM 5815 O O . ILE A 1 722 ? -22.102 8.912 0.944 1.00 85.12 722 ILE A O 1
ATOM 5819 N N . ASP A 1 723 ? -23.132 10.895 0.725 1.00 83.44 723 ASP A N 1
ATOM 5820 C CA . ASP A 1 723 ? -24.490 10.429 1.034 1.00 83.44 723 ASP A CA 1
ATOM 5821 C C . ASP A 1 723 ? -25.243 9.883 -0.196 1.00 83.44 723 ASP A C 1
ATOM 5823 O O . ASP A 1 723 ? -26.348 9.354 -0.068 1.00 83.44 723 ASP A O 1
ATOM 5827 N N . THR A 1 724 ? -24.662 9.984 -1.396 1.00 87.44 724 THR A N 1
ATOM 5828 C CA . THR A 1 724 ? -25.310 9.507 -2.624 1.00 87.44 724 THR A CA 1
ATOM 5829 C C . THR A 1 724 ? -25.119 7.996 -2.774 1.00 87.44 724 THR A C 1
ATOM 5831 O O . THR A 1 724 ? -23.974 7.535 -2.792 1.00 87.44 724 THR A O 1
ATOM 5834 N N . PRO A 1 725 ? -26.201 7.209 -2.946 1.00 89.75 725 PRO A N 1
ATOM 5835 C CA . PRO A 1 725 ? -26.092 5.779 -3.207 1.00 89.75 725 PRO A CA 1
ATOM 5836 C C . PRO A 1 725 ? -25.232 5.490 -4.439 1.00 89.75 725 PRO A C 1
ATOM 5838 O O . PRO A 1 725 ? -25.397 6.107 -5.493 1.00 89.75 725 PRO A O 1
ATOM 5841 N N . VAL A 1 726 ? -24.324 4.525 -4.310 1.00 93.06 726 VAL A N 1
ATOM 5842 C CA . VAL A 1 726 ? -23.414 4.125 -5.385 1.00 93.06 726 VAL A CA 1
ATOM 5843 C C . VAL A 1 726 ? -23.995 2.928 -6.127 1.00 93.06 726 VAL A C 1
ATOM 5845 O O . VAL A 1 726 ? -24.255 1.879 -5.540 1.00 93.06 726 VAL A O 1
ATOM 5848 N N . ASP A 1 727 ? -24.169 3.074 -7.436 1.00 93.19 727 ASP A N 1
ATOM 5849 C CA . ASP A 1 727 ? -24.548 1.969 -8.311 1.00 93.19 727 ASP A CA 1
ATOM 5850 C C . ASP A 1 727 ? -23.310 1.143 -8.684 1.00 93.19 727 ASP A C 1
ATOM 5852 O O . ASP A 1 727 ? -22.572 1.478 -9.612 1.00 93.19 727 ASP A O 1
ATOM 5856 N N . LEU A 1 728 ? -23.093 0.053 -7.946 1.00 94.88 728 LEU A N 1
ATOM 5857 C CA . LEU A 1 728 ? -21.942 -0.838 -8.118 1.00 94.88 728 LEU A CA 1
ATOM 5858 C C . LEU A 1 728 ? -21.872 -1.469 -9.520 1.00 94.88 728 LEU A C 1
ATOM 5860 O O . LEU A 1 728 ? -20.785 -1.800 -9.978 1.00 94.88 728 LEU A O 1
ATOM 5864 N N . SER A 1 729 ? -22.993 -1.580 -10.244 1.00 93.38 729 SER A N 1
ATOM 5865 C CA . SER A 1 729 ? -22.999 -2.141 -11.605 1.00 93.38 729 SER A CA 1
ATOM 5866 C C . SER A 1 729 ? -22.353 -1.227 -12.653 1.00 93.38 729 SER A C 1
ATOM 5868 O O . SER A 1 729 ? -21.957 -1.697 -13.719 1.00 93.38 729 SER A O 1
ATOM 5870 N N . LYS A 1 730 ? -22.235 0.073 -12.354 1.00 94.12 730 LYS A N 1
ATOM 5871 C CA . LYS A 1 730 ? -21.671 1.085 -13.259 1.00 94.12 730 LYS A CA 1
ATOM 5872 C C . LYS A 1 730 ? -20.191 1.370 -13.016 1.00 94.12 730 LYS A C 1
ATOM 5874 O O . LYS A 1 730 ? -19.600 2.118 -13.788 1.00 94.12 730 LYS A O 1
ATOM 5879 N N . LEU A 1 731 ? -19.603 0.821 -11.954 1.00 95.25 731 LEU A N 1
ATOM 5880 C CA . LEU A 1 731 ? -18.206 1.073 -11.610 1.00 95.25 731 LEU A CA 1
ATOM 5881 C C . LEU A 1 731 ? -17.253 0.251 -12.483 1.00 95.25 731 LEU A C 1
ATOM 5883 O O . LEU A 1 731 ? -17.549 -0.879 -12.878 1.00 95.25 731 LEU A O 1
ATOM 5887 N N . ARG A 1 732 ? -16.064 0.804 -12.734 1.00 96.25 732 ARG A N 1
ATOM 5888 C CA . ARG A 1 732 ? -14.969 0.085 -13.394 1.00 96.25 732 ARG A CA 1
ATOM 5889 C C . ARG A 1 732 ? -14.102 -0.582 -12.341 1.00 96.25 732 ARG A C 1
ATOM 5891 O O . ARG A 1 732 ? -13.458 0.087 -11.538 1.00 96.25 732 ARG A O 1
ATOM 5898 N N . TYR A 1 733 ? -14.050 -1.904 -12.356 1.00 97.00 733 TYR A N 1
ATOM 5899 C CA . TYR A 1 733 ? -13.242 -2.648 -11.402 1.00 97.00 733 TYR A CA 1
ATOM 5900 C C . TYR A 1 733 ? -11.943 -3.120 -12.028 1.00 97.00 733 TYR A C 1
ATOM 5902 O O . TYR A 1 733 ? -11.887 -3.519 -13.188 1.00 97.00 733 TYR A O 1
ATOM 5910 N N . PHE A 1 734 ? -10.909 -3.142 -11.206 1.00 96.62 734 PHE A N 1
ATOM 5911 C CA . PHE A 1 734 ? -9.610 -3.689 -11.538 1.00 96.62 734 PHE A CA 1
ATOM 5912 C C . PHE A 1 734 ? -9.132 -4.542 -10.378 1.00 96.62 734 PHE A C 1
ATOM 5914 O O . PHE A 1 734 ? -9.442 -4.234 -9.228 1.00 96.62 734 PHE A O 1
ATOM 5921 N N . TYR A 1 735 ? -8.337 -5.576 -10.643 1.00 96.19 735 TYR A N 1
ATOM 5922 C CA . TYR A 1 735 ? -7.724 -6.332 -9.555 1.00 96.19 735 TYR A CA 1
ATOM 5923 C C . TYR A 1 735 ? -6.250 -6.640 -9.793 1.00 96.19 735 TYR A C 1
ATOM 5925 O O . TYR A 1 735 ? -5.792 -6.806 -10.926 1.00 96.19 735 TYR A O 1
ATOM 5933 N N . ILE A 1 736 ? -5.504 -6.724 -8.693 1.00 93.31 736 ILE A N 1
ATOM 5934 C CA . ILE A 1 736 ? -4.127 -7.216 -8.655 1.00 93.31 736 ILE A CA 1
ATOM 5935 C C . ILE A 1 736 ? -4.076 -8.345 -7.632 1.00 93.31 736 ILE A C 1
ATOM 5937 O O . ILE A 1 736 ? -4.483 -8.182 -6.490 1.00 93.31 736 ILE A O 1
ATOM 5941 N N . ASP A 1 737 ? -3.556 -9.492 -8.042 1.00 84.50 737 ASP A N 1
ATOM 5942 C CA . ASP A 1 737 ? -3.449 -10.717 -7.241 1.00 84.50 737 ASP A CA 1
ATOM 5943 C C . ASP A 1 737 ? -1.998 -11.058 -6.857 1.00 84.50 737 ASP A C 1
ATOM 5945 O O . ASP A 1 737 ? -1.755 -12.048 -6.170 1.00 84.50 737 ASP A O 1
ATOM 5949 N N . GLU A 1 738 ? -1.021 -10.271 -7.319 1.00 82.19 738 GLU A N 1
ATOM 5950 C CA . GLU A 1 738 ? 0.390 -10.386 -6.945 1.00 82.19 738 GLU A CA 1
ATOM 5951 C C . GLU A 1 738 ? 1.137 -9.075 -7.249 1.00 82.19 738 GLU A C 1
ATOM 5953 O O . GLU A 1 738 ? 1.017 -8.524 -8.345 1.00 82.19 738 GLU A O 1
ATOM 5958 N N . MET A 1 739 ? 1.927 -8.577 -6.290 1.00 84.00 739 MET A N 1
ATOM 5959 C CA . MET A 1 739 ? 2.804 -7.419 -6.490 1.00 84.00 739 MET A CA 1
ATOM 5960 C C . MET A 1 739 ? 4.234 -7.889 -6.779 1.00 84.00 739 MET A C 1
ATOM 5962 O O . MET A 1 739 ? 4.880 -8.481 -5.920 1.00 84.00 739 MET A O 1
ATOM 5966 N N . ASP A 1 740 ? 4.746 -7.581 -7.971 1.00 75.88 740 ASP A N 1
ATOM 5967 C CA . ASP A 1 740 ? 6.091 -7.979 -8.419 1.00 75.88 740 ASP A CA 1
ATOM 5968 C C . ASP A 1 740 ? 7.181 -7.010 -7.913 1.00 75.88 740 ASP A C 1
ATOM 5970 O O . ASP A 1 740 ? 7.893 -6.371 -8.688 1.00 75.88 740 ASP A O 1
ATOM 5974 N N . ALA A 1 741 ? 7.253 -6.822 -6.590 1.00 77.81 741 ALA A N 1
ATOM 5975 C CA . ALA A 1 741 ? 8.235 -5.961 -5.930 1.00 77.81 741 ALA A CA 1
ATOM 5976 C C . ALA A 1 741 ? 9.411 -6.771 -5.364 1.00 77.81 741 ALA A C 1
ATOM 5978 O O . ALA A 1 741 ? 9.213 -7.772 -4.682 1.00 77.81 741 ALA A O 1
ATOM 5979 N N . TYR A 1 742 ? 10.645 -6.296 -5.579 1.00 68.56 742 TYR A N 1
ATOM 5980 C CA . TYR A 1 742 ? 11.872 -7.055 -5.278 1.00 68.56 742 TYR A CA 1
ATOM 5981 C C . TYR A 1 742 ? 12.041 -7.492 -3.815 1.00 68.56 742 TYR A C 1
ATOM 5983 O O . TYR A 1 742 ? 12.670 -8.514 -3.551 1.00 68.56 742 TYR A O 1
ATOM 5991 N N . PHE A 1 743 ? 11.523 -6.713 -2.865 1.00 72.50 743 PHE A N 1
ATOM 5992 C CA . PHE A 1 743 ? 11.757 -6.917 -1.429 1.00 72.50 743 PHE A CA 1
ATOM 5993 C C . PHE A 1 743 ? 10.521 -7.386 -0.660 1.00 72.50 743 PHE A C 1
ATOM 5995 O O . PHE A 1 743 ? 10.567 -7.482 0.566 1.00 72.50 743 PHE A O 1
ATOM 6002 N N . VAL A 1 744 ? 9.423 -7.657 -1.363 1.00 83.44 744 VAL A N 1
ATOM 6003 C CA . VAL A 1 744 ? 8.130 -7.982 -0.762 1.00 83.44 744 VAL A CA 1
ATOM 6004 C C . VAL A 1 744 ? 7.807 -9.450 -1.007 1.00 83.44 744 VAL A C 1
ATOM 6006 O O . VAL A 1 744 ? 8.124 -10.005 -2.059 1.00 83.44 744 VAL A O 1
ATOM 6009 N N . ASN A 1 745 ? 7.190 -10.103 -0.026 1.00 86.00 745 ASN A N 1
ATOM 6010 C CA . ASN A 1 745 ? 6.757 -11.482 -0.186 1.00 86.00 745 ASN A CA 1
ATOM 6011 C C . ASN A 1 745 ? 5.602 -11.614 -1.182 1.00 86.00 745 ASN A C 1
ATOM 6013 O O . ASN A 1 745 ? 4.729 -10.747 -1.317 1.00 86.00 745 ASN A O 1
ATOM 6017 N N . LYS A 1 746 ? 5.582 -12.775 -1.835 1.00 87.31 746 LYS A N 1
ATOM 6018 C CA . LYS A 1 746 ? 4.445 -13.223 -2.632 1.00 87.31 746 LYS A CA 1
ATOM 6019 C C . LYS A 1 746 ? 3.263 -13.550 -1.733 1.00 87.31 746 LYS A C 1
ATOM 6021 O O . LYS A 1 746 ? 3.439 -13.891 -0.569 1.00 87.31 746 LYS A O 1
ATOM 6026 N N . ILE A 1 747 ? 2.077 -13.452 -2.315 1.00 91.44 747 ILE A N 1
ATOM 6027 C CA . ILE A 1 747 ? 0.812 -13.682 -1.622 1.00 91.44 747 ILE A CA 1
ATOM 6028 C C . ILE A 1 747 ? 0.561 -15.181 -1.493 1.00 91.44 747 ILE A C 1
ATOM 6030 O O . ILE A 1 747 ? 0.738 -15.916 -2.470 1.00 91.44 747 ILE A O 1
ATOM 6034 N N . ASP A 1 748 ? 0.137 -15.599 -0.306 1.00 91.25 748 ASP A N 1
ATOM 6035 C CA . ASP A 1 748 ? -0.247 -16.968 0.014 1.00 91.25 748 ASP A CA 1
ATOM 6036 C C . ASP A 1 748 ? -1.458 -17.412 -0.819 1.00 91.25 748 ASP A C 1
ATOM 6038 O O . ASP A 1 748 ? -2.349 -16.626 -1.151 1.00 91.25 748 ASP A O 1
ATOM 6042 N N . GLU A 1 749 ? -1.516 -18.702 -1.145 1.00 92.00 749 GLU A N 1
ATOM 6043 C CA . GLU A 1 749 ? -2.547 -19.237 -2.041 1.00 92.00 749 GLU A CA 1
ATOM 6044 C C . GLU A 1 749 ? -3.969 -19.140 -1.463 1.00 92.00 749 GLU A C 1
ATOM 6046 O O . GLU A 1 749 ? -4.894 -18.834 -2.209 1.00 92.00 749 GLU A O 1
ATOM 6051 N N . GLU A 1 750 ? -4.163 -19.312 -0.147 1.00 94.12 750 GLU A N 1
ATOM 6052 C CA . GLU A 1 750 ? -5.485 -19.129 0.486 1.00 94.12 750 GLU A CA 1
ATOM 6053 C C . GLU A 1 750 ? -5.973 -17.674 0.382 1.00 94.12 750 GLU A C 1
ATOM 6055 O O . GLU A 1 750 ? -7.133 -17.416 0.064 1.00 94.12 750 GLU A O 1
ATOM 6060 N N . GLN A 1 751 ? -5.064 -16.714 0.559 1.00 93.62 751 GLN A N 1
ATOM 6061 C CA . GLN A 1 751 ? -5.341 -15.285 0.430 1.00 93.62 751 GLN A CA 1
ATOM 6062 C C . GLN A 1 751 ? -5.646 -14.909 -1.033 1.00 93.62 751 GLN A C 1
ATOM 6064 O O . GLN A 1 751 ? -6.610 -14.191 -1.300 1.00 93.62 751 GLN A O 1
ATOM 6069 N N . LYS A 1 752 ? -4.890 -15.453 -1.999 1.00 94.06 752 LYS A N 1
ATOM 6070 C CA . LYS A 1 752 ? -5.183 -15.303 -3.436 1.00 94.06 752 LYS A CA 1
ATOM 6071 C C . LYS A 1 752 ? -6.542 -15.892 -3.807 1.00 94.06 752 LYS A C 1
ATOM 6073 O O . LYS A 1 752 ? -7.261 -15.290 -4.601 1.00 94.06 752 LYS A O 1
ATOM 6078 N N . LEU A 1 753 ? -6.887 -17.059 -3.263 1.00 94.38 753 LEU A N 1
ATOM 6079 C CA . LEU A 1 753 ? -8.174 -17.706 -3.509 1.00 94.38 753 LEU A CA 1
ATOM 6080 C C . LEU A 1 753 ? -9.325 -16.839 -2.991 1.00 94.38 753 LEU A C 1
ATOM 6082 O O . LEU A 1 753 ? -10.268 -16.593 -3.736 1.00 94.38 753 LEU A O 1
ATOM 6086 N N . ALA A 1 754 ? -9.210 -16.308 -1.771 1.00 94.44 754 ALA A N 1
ATOM 6087 C CA . ALA A 1 754 ? -10.202 -15.395 -1.209 1.00 94.44 754 ALA A CA 1
ATOM 6088 C C . ALA A 1 754 ? -10.373 -14.125 -2.065 1.00 94.44 754 ALA A C 1
ATOM 6090 O O . ALA A 1 754 ? -11.491 -13.662 -2.274 1.00 94.44 754 ALA A O 1
ATOM 6091 N N . HIS A 1 755 ? -9.290 -13.578 -2.631 1.00 94.94 755 HIS A N 1
ATOM 6092 C CA . HIS A 1 755 ? -9.380 -12.431 -3.551 1.00 94.94 755 HIS A CA 1
ATOM 6093 C C . HIS A 1 755 ? -10.097 -12.787 -4.851 1.00 94.94 755 HIS A C 1
ATOM 6095 O O . HIS A 1 755 ? -10.918 -12.005 -5.325 1.00 94.94 755 HIS A O 1
ATOM 6101 N N . ARG A 1 756 ? -9.832 -13.971 -5.417 1.00 95.00 756 ARG A N 1
ATOM 6102 C CA . ARG A 1 756 ? -10.547 -14.441 -6.613 1.00 95.00 756 ARG A CA 1
ATOM 6103 C C . ARG A 1 756 ? -12.028 -14.656 -6.342 1.00 95.00 756 ARG A C 1
ATOM 6105 O O . ARG A 1 756 ? -12.826 -14.264 -7.177 1.00 95.00 756 ARG A O 1
ATOM 6112 N N . GLN A 1 757 ? -12.399 -15.179 -5.174 1.00 95.75 757 GLN A N 1
ATOM 6113 C CA . GLN A 1 757 ? -13.806 -15.324 -4.785 1.00 95.75 757 GLN A CA 1
ATOM 6114 C C . GLN A 1 757 ? -14.538 -13.977 -4.756 1.00 95.75 757 GLN A C 1
ATOM 6116 O O . GLN A 1 757 ? -15.676 -13.893 -5.207 1.00 95.75 757 GLN A O 1
ATOM 6121 N N . VAL A 1 758 ? -13.876 -12.907 -4.296 1.00 96.81 758 VAL A N 1
ATOM 6122 C CA . VAL A 1 758 ? -14.432 -11.546 -4.376 1.00 96.81 758 VAL A CA 1
ATOM 6123 C C . VAL A 1 758 ? -14.622 -11.127 -5.833 1.00 96.81 758 VAL A C 1
ATOM 6125 O O . VAL A 1 758 ? -15.701 -10.673 -6.197 1.00 96.81 758 VAL A O 1
ATOM 6128 N N . VAL A 1 759 ? -13.608 -11.300 -6.683 1.00 96.69 759 VAL A N 1
ATOM 6129 C CA . VAL A 1 759 ? -13.704 -10.951 -8.111 1.00 96.69 759 VAL A CA 1
ATOM 6130 C C . VAL A 1 759 ? -14.846 -11.718 -8.789 1.00 96.69 759 VAL A C 1
ATOM 6132 O O . VAL A 1 759 ? -15.724 -11.103 -9.389 1.00 96.69 759 VAL A O 1
ATOM 6135 N N . GLU A 1 760 ? -14.888 -13.038 -8.615 1.00 96.44 760 GLU A N 1
ATOM 6136 C CA . GLU A 1 760 ? -15.922 -13.921 -9.160 1.00 96.44 760 GLU A CA 1
ATOM 6137 C C . GLU A 1 760 ? -17.321 -13.531 -8.669 1.00 96.44 760 GLU A C 1
ATOM 6139 O O . GLU A 1 760 ? -18.276 -13.561 -9.443 1.00 96.44 760 GLU A O 1
ATOM 6144 N N . HIS A 1 761 ? -17.470 -13.136 -7.401 1.00 96.56 761 HIS A N 1
ATOM 6145 C CA . HIS A 1 761 ? -18.747 -12.661 -6.866 1.00 96.56 761 HIS A CA 1
ATOM 6146 C C . HIS A 1 761 ? -19.246 -11.416 -7.604 1.00 96.56 761 HIS A C 1
ATOM 6148 O O . HIS A 1 761 ? -20.395 -11.387 -8.051 1.00 96.56 761 HIS A O 1
ATOM 6154 N N . PHE A 1 762 ? -18.387 -10.410 -7.789 1.00 96.38 762 PHE A N 1
ATOM 6155 C CA . PHE A 1 762 ? -18.762 -9.179 -8.489 1.00 96.38 762 PHE A CA 1
ATOM 6156 C C . PHE A 1 762 ? -19.062 -9.435 -9.972 1.00 96.38 762 PHE A C 1
ATOM 6158 O O . PHE A 1 762 ? -20.082 -8.955 -10.475 1.00 96.38 762 PHE A O 1
ATOM 6165 N N . GLU A 1 763 ? -18.242 -10.238 -10.658 1.00 96.12 763 GLU A N 1
ATOM 6166 C CA . GLU A 1 763 ? -18.489 -10.629 -12.053 1.00 96.12 763 GLU A CA 1
ATOM 6167 C C . GLU A 1 763 ? -19.831 -11.365 -12.197 1.00 96.12 763 GLU A C 1
ATOM 6169 O O . GLU A 1 763 ? -20.641 -11.056 -13.077 1.00 96.12 763 GLU A O 1
ATOM 6174 N N . ASN A 1 764 ? -20.131 -12.293 -11.284 1.00 95.81 764 ASN A N 1
ATOM 6175 C CA . ASN A 1 764 ? -21.361 -13.077 -11.325 1.00 95.81 764 ASN A CA 1
ATOM 6176 C C . ASN A 1 764 ? -22.611 -12.267 -10.971 1.00 95.81 764 ASN A C 1
ATOM 6178 O O . ASN A 1 764 ? -23.645 -12.456 -11.626 1.00 95.81 764 ASN A O 1
ATOM 6182 N N . LYS A 1 765 ? -22.538 -11.397 -9.955 1.00 96.12 765 LYS A N 1
ATOM 6183 C CA . LYS A 1 765 ? -23.675 -10.603 -9.464 1.00 96.12 765 LYS A CA 1
ATOM 6184 C C . LYS A 1 765 ? -24.028 -9.467 -10.421 1.00 96.12 765 LYS A C 1
ATOM 6186 O O . LYS A 1 765 ? -25.202 -9.303 -10.743 1.00 96.12 765 LYS A O 1
ATOM 6191 N N . TYR A 1 766 ? -23.031 -8.724 -10.904 1.00 94.62 766 TYR A N 1
ATOM 6192 C CA . TYR A 1 766 ? -23.247 -7.534 -11.738 1.00 94.62 766 TYR A CA 1
ATOM 6193 C C . TYR A 1 766 ? -23.091 -7.783 -13.239 1.00 94.62 766 TYR A C 1
ATOM 6195 O O . TYR A 1 766 ? -23.373 -6.885 -14.026 1.00 94.62 766 TYR A O 1
ATOM 6203 N N . LYS A 1 767 ? -22.686 -8.993 -13.653 1.00 92.81 767 LYS A N 1
ATOM 6204 C CA . LYS A 1 767 ? -22.450 -9.347 -15.067 1.00 92.81 767 LYS A CA 1
ATOM 6205 C C . LYS A 1 767 ? -21.427 -8.428 -15.745 1.00 92.81 767 LYS A C 1
ATOM 6207 O O . LYS A 1 767 ? -21.550 -8.107 -16.924 1.00 92.81 767 LYS A O 1
ATOM 6212 N N . ILE A 1 768 ? -20.414 -8.030 -14.982 1.00 92.38 768 ILE A N 1
ATOM 6213 C CA . ILE A 1 768 ? -19.279 -7.216 -15.425 1.00 92.38 768 ILE A CA 1
ATOM 6214 C C . ILE A 1 768 ? -18.033 -8.091 -15.575 1.00 92.38 768 ILE A C 1
ATOM 6216 O O . ILE A 1 768 ? -17.966 -9.162 -14.980 1.00 92.38 768 ILE A O 1
ATOM 6220 N N . HIS A 1 769 ? -17.046 -7.636 -16.345 1.00 91.62 769 HIS A N 1
ATOM 6221 C CA . HIS A 1 769 ? -15.726 -8.266 -16.399 1.00 91.62 769 HIS A CA 1
ATOM 6222 C C . HIS A 1 769 ? -14.710 -7.416 -15.638 1.00 91.62 769 HIS A C 1
ATOM 6224 O O . HIS A 1 769 ? -14.621 -6.210 -15.878 1.00 91.62 769 HIS A O 1
ATOM 6230 N N . ILE A 1 770 ? -13.934 -8.040 -14.751 1.00 95.44 770 ILE A N 1
ATOM 6231 C CA . ILE A 1 770 ? -12.926 -7.359 -13.937 1.00 95.44 770 ILE A CA 1
ATOM 6232 C C . ILE A 1 770 ? -11.530 -7.742 -14.446 1.00 95.44 770 ILE A C 1
ATOM 6234 O O . ILE A 1 770 ? -11.022 -8.819 -14.125 1.00 95.44 770 ILE A O 1
ATOM 6238 N N . PRO A 1 771 ? -10.859 -6.881 -15.231 1.00 94.25 771 PRO A N 1
ATOM 6239 C CA . PRO A 1 771 ? -9.538 -7.188 -15.756 1.00 94.25 771 PRO A CA 1
ATOM 6240 C C . PRO A 1 771 ? -8.460 -7.235 -14.664 1.00 94.25 771 PRO A C 1
ATOM 6242 O O . PRO A 1 771 ? -8.383 -6.386 -13.767 1.00 94.25 771 PRO A O 1
ATOM 6245 N N . ARG A 1 772 ? -7.553 -8.207 -14.808 1.00 94.50 772 ARG A N 1
ATOM 6246 C CA . ARG A 1 772 ? -6.314 -8.298 -14.028 1.00 94.50 772 ARG A CA 1
ATOM 6247 C C . ARG A 1 772 ? -5.319 -7.243 -14.496 1.00 94.50 772 ARG A C 1
ATOM 6249 O O . ARG A 1 772 ? -4.957 -7.217 -15.672 1.00 94.50 772 ARG A O 1
ATOM 6256 N N . LEU A 1 773 ? -4.793 -6.443 -13.575 1.00 92.12 773 LEU A N 1
ATOM 6257 C CA . LEU A 1 773 ? -3.770 -5.444 -13.877 1.00 92.12 773 LEU A CA 1
ATOM 6258 C C . LEU A 1 773 ? -2.356 -5.920 -13.549 1.00 92.12 773 LEU A C 1
ATOM 6260 O O . LEU A 1 773 ? -2.112 -6.661 -12.597 1.00 92.12 773 LEU A O 1
ATOM 6264 N N . ARG A 1 774 ? -1.392 -5.428 -14.334 1.00 84.94 774 ARG A N 1
ATOM 6265 C CA . ARG A 1 774 ? 0.044 -5.548 -14.061 1.00 84.94 774 ARG A CA 1
ATOM 6266 C C . ARG A 1 774 ? 0.700 -4.180 -14.148 1.00 84.94 774 ARG A C 1
ATOM 6268 O O . ARG A 1 774 ? 0.944 -3.661 -15.232 1.00 84.94 774 ARG A O 1
ATOM 6275 N N . LEU A 1 775 ? 1.012 -3.612 -12.990 1.00 84.50 775 LEU A N 1
ATOM 6276 C CA . LEU A 1 775 ? 1.631 -2.296 -12.885 1.00 84.50 775 LEU A CA 1
ATOM 6277 C C . LEU A 1 775 ? 3.143 -2.444 -12.725 1.00 84.50 775 LEU A C 1
ATOM 6279 O O . LEU A 1 775 ? 3.654 -2.631 -11.622 1.00 84.50 775 LEU A O 1
ATOM 6283 N N . ASN A 1 776 ? 3.877 -2.337 -13.835 1.00 78.44 776 ASN A N 1
ATOM 6284 C CA . ASN A 1 776 ? 5.331 -2.538 -13.860 1.00 78.44 776 ASN A CA 1
ATOM 6285 C C . ASN A 1 776 ? 6.092 -1.645 -12.870 1.00 78.44 776 ASN A C 1
ATOM 6287 O O . ASN A 1 776 ? 7.136 -2.058 -12.369 1.00 78.44 776 ASN A O 1
ATOM 6291 N N . ARG A 1 777 ? 5.581 -0.443 -12.568 1.00 81.44 777 ARG A N 1
ATOM 6292 C CA . ARG A 1 777 ? 6.208 0.503 -11.631 1.00 81.44 777 ARG A CA 1
ATOM 6293 C C . ARG A 1 777 ? 6.160 0.044 -10.171 1.00 81.44 777 ARG A C 1
ATOM 6295 O O . ARG A 1 777 ? 7.027 0.459 -9.403 1.00 81.44 777 ARG A O 1
ATOM 6302 N N . LEU A 1 778 ? 5.248 -0.866 -9.803 1.00 85.88 778 LEU A N 1
ATOM 6303 C CA . LEU A 1 778 ? 5.202 -1.450 -8.455 1.00 85.88 778 LEU A CA 1
ATOM 6304 C C . LEU A 1 778 ? 6.475 -2.230 -8.102 1.00 85.88 778 LEU A C 1
ATOM 6306 O O . LEU A 1 778 ? 6.765 -2.397 -6.919 1.00 85.88 778 LEU A O 1
ATOM 6310 N N . ARG A 1 779 ? 7.310 -2.602 -9.086 1.00 83.00 779 ARG A N 1
ATOM 6311 C CA . ARG A 1 779 ? 8.641 -3.177 -8.821 1.00 83.00 779 ARG A CA 1
ATOM 6312 C C . ARG A 1 779 ? 9.530 -2.285 -7.947 1.00 83.00 779 ARG A C 1
ATOM 6314 O O . ARG A 1 779 ? 10.406 -2.781 -7.245 1.00 83.00 779 ARG A O 1
ATOM 6321 N N . TYR A 1 780 ? 9.282 -0.973 -7.976 1.00 82.38 780 TYR A N 1
ATOM 6322 C CA . TYR A 1 780 ? 9.994 0.042 -7.200 1.00 82.38 780 TYR A CA 1
ATOM 6323 C C . TYR A 1 780 ? 9.204 0.526 -5.975 1.00 82.38 780 TYR A C 1
ATOM 6325 O O . TYR A 1 780 ? 9.575 1.540 -5.396 1.00 82.38 780 TYR A O 1
ATOM 6333 N N . ALA A 1 781 ? 8.127 -0.155 -5.561 1.00 87.38 781 ALA A N 1
ATOM 6334 C CA . ALA A 1 781 ? 7.194 0.351 -4.548 1.00 87.38 781 ALA A CA 1
ATOM 6335 C C . ALA A 1 781 ? 7.864 0.771 -3.225 1.00 87.38 781 ALA A C 1
ATOM 6337 O O . ALA A 1 781 ? 7.511 1.810 -2.674 1.00 87.38 781 ALA A O 1
ATOM 6338 N N . VAL A 1 782 ? 8.874 0.022 -2.757 1.00 84.69 782 VAL A N 1
ATOM 6339 C CA . VAL A 1 782 ? 9.670 0.390 -1.569 1.00 84.69 782 VAL A CA 1
ATOM 6340 C C . VAL A 1 782 ? 10.373 1.730 -1.790 1.00 84.69 782 VAL A C 1
ATOM 6342 O O . VAL A 1 782 ? 10.224 2.642 -0.986 1.00 84.69 782 VAL A O 1
ATOM 6345 N N . SER A 1 783 ? 11.095 1.870 -2.904 1.00 83.50 783 SER A N 1
ATOM 6346 C CA . SER A 1 783 ? 11.840 3.083 -3.256 1.00 83.50 783 SER A CA 1
ATOM 6347 C C . SER A 1 783 ? 10.924 4.285 -3.479 1.00 83.50 783 SER A C 1
ATOM 6349 O O . SER A 1 783 ? 11.272 5.390 -3.074 1.00 83.50 783 SER A O 1
ATOM 6351 N N . LEU A 1 784 ? 9.752 4.077 -4.089 1.00 84.56 784 LEU A N 1
ATOM 6352 C CA . LEU A 1 784 ? 8.740 5.118 -4.280 1.00 84.56 784 LEU A CA 1
ATOM 6353 C C . LEU A 1 784 ? 8.206 5.606 -2.933 1.00 84.56 784 LEU A C 1
ATOM 6355 O O . LEU A 1 784 ? 8.221 6.804 -2.671 1.00 84.56 784 LEU A O 1
ATOM 6359 N N . TRP A 1 785 ? 7.800 4.685 -2.055 1.00 86.19 785 TRP A N 1
ATOM 6360 C CA . TRP A 1 785 ? 7.335 5.039 -0.717 1.00 86.19 785 TRP A CA 1
ATOM 6361 C C . TRP A 1 785 ? 8.424 5.754 0.092 1.00 86.19 785 TRP A C 1
ATOM 6363 O O . TRP A 1 785 ? 8.168 6.815 0.656 1.00 86.19 785 TRP A O 1
ATOM 6373 N N . SER A 1 786 ? 9.656 5.235 0.091 1.00 80.69 786 SER A N 1
ATOM 6374 C CA . SER A 1 786 ? 10.787 5.866 0.779 1.00 80.69 786 SER A CA 1
ATOM 6375 C C . SER A 1 786 ? 11.093 7.265 0.246 1.00 80.69 786 SER A C 1
ATOM 6377 O O . SER A 1 786 ? 11.358 8.159 1.040 1.00 80.69 786 SER A O 1
ATOM 6379 N N . ALA A 1 787 ? 11.033 7.483 -1.071 1.00 78.88 787 ALA A N 1
ATOM 6380 C CA . ALA A 1 787 ? 11.251 8.805 -1.655 1.00 78.88 787 ALA A CA 1
ATOM 6381 C C . ALA A 1 787 ? 10.173 9.810 -1.223 1.00 78.88 787 ALA A C 1
ATOM 6383 O O . ALA A 1 787 ? 10.507 10.945 -0.895 1.00 78.88 787 ALA A O 1
ATOM 6384 N N . MET A 1 788 ? 8.908 9.382 -1.163 1.00 78.69 788 MET A N 1
ATOM 6385 C CA . MET A 1 788 ? 7.800 10.232 -0.711 1.00 78.69 788 MET A CA 1
ATOM 6386 C C . MET A 1 788 ? 7.864 10.538 0.792 1.00 78.69 788 MET A C 1
ATOM 6388 O O . MET A 1 788 ? 7.483 11.626 1.206 1.00 78.69 788 MET A O 1
ATOM 6392 N N . MET A 1 789 ? 8.386 9.621 1.613 1.00 75.19 789 MET A N 1
ATOM 6393 C CA . MET A 1 789 ? 8.585 9.845 3.054 1.00 75.19 789 MET A CA 1
ATOM 6394 C C . MET A 1 789 ? 9.693 10.865 3.376 1.00 75.19 789 MET A C 1
ATOM 6396 O O . MET A 1 789 ? 9.670 11.458 4.452 1.00 75.19 789 MET A O 1
ATOM 6400 N N . VAL A 1 790 ? 10.670 11.043 2.480 1.00 65.62 790 VAL A N 1
ATOM 6401 C CA . VAL A 1 790 ? 11.881 11.873 2.682 1.00 65.62 790 VAL A CA 1
ATOM 6402 C C . VAL A 1 790 ? 11.726 13.272 2.059 1.00 65.62 790 VAL A C 1
ATOM 6404 O O . VAL A 1 790 ? 12.642 14.088 2.131 1.00 65.62 790 VAL A O 1
ATOM 6407 N N . ASP A 1 791 ? 10.577 13.579 1.459 1.00 54.31 791 ASP A N 1
ATOM 6408 C CA . ASP A 1 791 ? 10.351 14.826 0.729 1.00 54.31 791 ASP A CA 1
ATOM 6409 C C . ASP A 1 791 ? 10.359 16.073 1.632 1.00 54.31 791 ASP A C 1
ATOM 6411 O O . ASP A 1 791 ? 9.493 16.236 2.490 1.00 54.31 791 ASP A O 1
ATOM 6415 N N . GLY A 1 792 ? 11.373 16.924 1.435 1.00 45.38 792 GLY A N 1
ATOM 6416 C CA . GLY A 1 792 ? 11.632 18.167 2.169 1.00 45.38 792 GLY A CA 1
ATOM 6417 C C . GLY A 1 792 ? 13.135 18.435 2.358 1.00 45.38 792 GLY A C 1
ATOM 6418 O O . GLY A 1 792 ? 13.915 17.514 2.596 1.00 45.38 792 GLY A O 1
ATOM 6419 N N . GLU A 1 793 ? 13.564 19.702 2.293 1.00 33.66 793 GLU A N 1
ATOM 6420 C CA . GLU A 1 793 ? 14.964 20.127 2.527 1.00 33.66 793 GLU A CA 1
ATOM 6421 C C . GLU A 1 793 ? 15.457 19.893 3.979 1.00 33.66 793 GLU A C 1
ATOM 6423 O O . GLU A 1 793 ? 16.627 20.130 4.275 1.00 33.66 793 GLU A O 1
ATOM 6428 N N . LEU A 1 794 ? 14.610 19.373 4.881 1.00 38.34 794 LEU A N 1
ATOM 6429 C CA . LEU A 1 794 ? 14.919 19.165 6.305 1.00 38.34 794 LEU A CA 1
ATOM 6430 C C . LEU A 1 794 ? 14.817 17.715 6.829 1.00 38.34 794 LEU A C 1
ATOM 6432 O O . LEU A 1 794 ? 15.042 17.487 8.015 1.00 38.34 794 LEU A O 1
ATOM 6436 N N . SER A 1 795 ? 14.563 16.699 6.004 1.00 44.50 795 SER A N 1
ATOM 6437 C CA . SER A 1 795 ? 14.170 15.362 6.503 1.00 44.50 795 SER A CA 1
ATOM 6438 C C . SER A 1 795 ? 15.295 14.438 7.014 1.00 44.50 795 SER A C 1
ATOM 6440 O O . SER A 1 795 ? 15.046 13.265 7.291 1.00 44.50 795 SER A O 1
ATOM 6442 N N . SER A 1 796 ? 16.542 14.899 7.156 1.00 41.75 796 SER A N 1
ATOM 6443 C CA . SER A 1 796 ? 17.673 13.963 7.311 1.00 41.75 796 SER A CA 1
ATOM 6444 C C . SER A 1 796 ? 18.004 13.479 8.734 1.00 41.75 796 SER A C 1
ATOM 6446 O O . SER A 1 796 ? 18.892 12.635 8.843 1.00 41.75 796 SER A O 1
ATOM 6448 N N . ARG A 1 797 ? 17.361 13.951 9.822 1.00 54.53 797 ARG A N 1
ATOM 6449 C CA . ARG A 1 797 ? 17.694 13.500 11.205 1.00 54.53 797 ARG A CA 1
ATOM 6450 C C . ARG A 1 797 ? 16.544 13.540 12.234 1.00 54.53 797 ARG A C 1
ATOM 6452 O O . ARG A 1 797 ? 16.761 13.751 13.425 1.00 54.53 797 ARG A O 1
ATOM 6459 N N . ASP A 1 798 ? 15.307 13.364 11.809 1.00 68.94 798 ASP A N 1
ATOM 6460 C CA . ASP A 1 798 ? 14.141 13.650 12.641 1.00 68.94 798 ASP A CA 1
ATOM 6461 C C . ASP A 1 798 ? 13.629 12.495 13.508 1.00 68.94 798 ASP A C 1
ATOM 6463 O O . ASP A 1 798 ? 13.033 12.741 14.567 1.00 68.94 798 ASP A O 1
ATOM 6467 N N . PHE A 1 799 ? 13.830 11.238 13.107 1.00 79.56 799 PHE A N 1
ATOM 6468 C CA . PHE A 1 799 ? 13.294 10.113 13.877 1.00 79.56 799 PHE A CA 1
ATOM 6469 C C . PHE A 1 799 ? 14.098 9.898 15.163 1.00 79.56 799 PHE A C 1
ATOM 6471 O O . PHE A 1 799 ? 13.514 9.736 16.239 1.00 79.56 799 PHE A O 1
ATOM 6478 N N . SER A 1 800 ? 15.424 10.035 15.087 1.00 82.81 800 SER A N 1
ATOM 6479 C CA . SER A 1 800 ? 16.284 10.097 16.271 1.00 82.81 800 SER A CA 1
ATOM 6480 C C . SER A 1 800 ? 15.844 11.148 17.293 1.00 82.81 800 SER A C 1
ATOM 6482 O O . SER A 1 800 ? 15.837 10.847 18.487 1.00 82.81 800 SER A O 1
ATOM 6484 N N . LEU A 1 801 ? 15.499 12.361 16.852 1.00 82.88 801 LEU A N 1
ATOM 6485 C CA . LEU A 1 801 ? 15.007 13.409 17.747 1.00 82.88 801 LEU A CA 1
ATOM 6486 C C . LEU A 1 801 ? 13.664 13.023 18.355 1.00 82.88 801 LEU A C 1
ATOM 6488 O O . LEU A 1 801 ? 13.476 13.143 19.565 1.00 82.88 801 LEU A O 1
ATOM 6492 N N . THR A 1 802 ? 12.755 12.505 17.531 1.00 84.56 802 THR A N 1
ATOM 6493 C CA . THR A 1 802 ? 11.405 12.102 17.944 1.00 84.56 802 THR A CA 1
ATOM 6494 C C . THR A 1 802 ? 11.453 11.074 19.082 1.00 84.56 802 THR A C 1
ATOM 6496 O O . THR A 1 802 ? 10.768 11.240 20.092 1.00 84.56 802 THR A O 1
ATOM 6499 N N . LEU A 1 803 ? 12.332 10.066 18.997 1.00 86.44 803 LEU A N 1
ATOM 6500 C CA . LEU A 1 803 ? 12.522 9.065 20.062 1.00 86.44 803 LEU A CA 1
ATOM 6501 C C . LEU A 1 803 ? 13.037 9.650 21.386 1.00 86.44 803 LEU A C 1
ATOM 6503 O O . LEU A 1 803 ? 12.831 9.061 22.446 1.00 86.44 803 LEU A O 1
ATOM 6507 N N . CYS A 1 804 ? 13.690 10.808 21.344 1.00 85.31 804 CYS A N 1
ATOM 6508 C CA . CYS A 1 804 ? 14.169 11.542 22.513 1.00 85.31 804 CYS A CA 1
ATOM 6509 C C . CYS A 1 804 ? 13.318 12.784 22.812 1.00 85.31 804 CYS A C 1
ATOM 6511 O O . CYS A 1 804 ? 13.802 13.723 23.445 1.00 85.31 804 CYS A O 1
ATOM 6513 N N . ASN A 1 805 ? 12.057 12.814 22.366 1.00 84.44 805 ASN A N 1
ATOM 6514 C CA . ASN A 1 805 ? 11.145 13.938 22.578 1.00 84.44 805 ASN A CA 1
ATOM 6515 C C . ASN A 1 805 ? 11.713 15.294 22.097 1.00 84.44 805 ASN A C 1
ATOM 6517 O O . ASN A 1 805 ? 11.540 16.318 22.750 1.00 84.44 805 ASN A O 1
ATOM 6521 N N . ASN A 1 806 ? 12.435 15.285 20.977 1.00 82.12 806 ASN A N 1
ATOM 6522 C CA . ASN A 1 806 ? 13.116 16.432 20.368 1.00 82.12 806 ASN A CA 1
ATOM 6523 C C . ASN A 1 806 ? 14.186 17.103 21.250 1.00 82.12 806 ASN A C 1
ATOM 6525 O O . ASN A 1 806 ? 14.501 18.272 21.047 1.00 82.12 806 ASN A O 1
ATOM 6529 N N . THR A 1 807 ? 14.763 16.379 22.217 1.00 82.62 807 THR A N 1
ATOM 6530 C CA . THR A 1 807 ? 15.792 16.934 23.121 1.00 82.62 807 THR A CA 1
ATOM 6531 C C . THR A 1 807 ? 17.226 16.575 22.737 1.00 82.62 807 THR A C 1
ATOM 6533 O O . THR A 1 807 ? 18.139 17.357 22.994 1.00 82.62 807 THR A O 1
ATOM 6536 N N . ALA A 1 808 ? 17.452 15.405 22.135 1.00 83.50 808 ALA A N 1
ATOM 6537 C CA . ALA A 1 808 ? 18.789 14.902 21.836 1.00 83.50 808 ALA A CA 1
ATOM 6538 C C . ALA A 1 808 ? 18.788 13.958 20.629 1.00 83.50 808 ALA A C 1
ATOM 6540 O O . ALA A 1 808 ? 17.779 13.326 20.322 1.00 83.50 808 ALA A O 1
ATOM 6541 N N . TYR A 1 809 ? 19.945 13.839 19.977 1.00 84.44 809 TYR A N 1
ATOM 6542 C CA . TYR A 1 809 ? 20.192 12.831 18.948 1.00 84.44 809 TYR A CA 1
ATOM 6543 C C . TYR A 1 809 ? 20.816 11.576 19.564 1.00 84.44 809 TYR A C 1
ATOM 6545 O O . TYR A 1 809 ? 21.662 11.655 20.456 1.00 84.44 809 TYR A O 1
ATOM 6553 N N . ILE A 1 810 ? 20.440 10.417 19.036 1.00 85.38 810 ILE A N 1
ATOM 6554 C CA . ILE A 1 810 ? 20.927 9.097 19.420 1.00 85.38 810 ILE A CA 1
ATOM 6555 C C . ILE A 1 810 ? 21.447 8.371 18.184 1.00 85.38 810 ILE A C 1
ATOM 6557 O O . ILE A 1 810 ? 20.899 8.468 17.091 1.00 85.38 810 ILE A O 1
ATOM 6561 N N . ASN A 1 811 ? 22.540 7.633 18.354 1.00 85.94 811 ASN A N 1
ATOM 6562 C CA . ASN A 1 811 ? 23.142 6.873 17.268 1.00 85.94 811 ASN A CA 1
ATOM 6563 C C . ASN A 1 811 ? 22.603 5.435 17.273 1.00 85.94 811 ASN A C 1
ATOM 6565 O O . ASN A 1 811 ? 22.777 4.714 18.259 1.00 85.94 811 ASN A O 1
ATOM 6569 N N . GLY A 1 812 ? 22.008 5.000 16.158 1.00 86.81 812 GLY A N 1
ATOM 6570 C CA . GLY A 1 812 ? 21.443 3.656 16.010 1.00 86.81 812 GLY A CA 1
ATOM 6571 C C . GLY A 1 812 ? 22.444 2.521 16.258 1.00 86.81 812 GLY A C 1
ATOM 6572 O O . GLY A 1 812 ? 22.100 1.538 16.910 1.00 86.81 812 GLY A O 1
ATOM 6573 N N . TYR A 1 813 ? 23.709 2.663 15.845 1.00 88.38 813 TYR A N 1
ATOM 6574 C CA . TYR A 1 813 ? 24.745 1.652 16.107 1.00 88.38 813 TYR A CA 1
ATOM 6575 C C . TYR A 1 813 ? 25.073 1.536 17.600 1.00 88.38 813 TYR A C 1
ATOM 6577 O O . TYR A 1 813 ? 25.286 0.440 18.119 1.00 88.38 813 TYR A O 1
ATOM 6585 N N . HIS A 1 814 ? 25.079 2.664 18.314 1.00 89.44 814 HIS A N 1
ATOM 6586 C CA . HIS A 1 814 ? 25.302 2.676 19.757 1.00 89.44 814 HIS A CA 1
ATOM 6587 C C . HIS A 1 814 ? 24.121 2.057 20.518 1.00 89.44 814 HIS A C 1
ATOM 6589 O O . HIS A 1 814 ? 24.325 1.273 21.446 1.00 89.44 814 HIS A O 1
ATOM 6595 N N . GLU A 1 815 ? 22.888 2.348 20.096 1.00 91.50 815 GLU A N 1
ATOM 6596 C CA . GLU A 1 815 ? 21.694 1.710 20.657 1.00 91.50 815 GLU A CA 1
ATOM 6597 C C . GLU A 1 815 ? 21.629 0.212 20.348 1.00 91.50 815 GLU A C 1
ATOM 6599 O O . GLU A 1 815 ? 21.233 -0.565 21.215 1.00 91.50 815 GLU A O 1
ATOM 6604 N N . LEU A 1 816 ? 22.108 -0.233 19.182 1.00 92.00 816 LEU A N 1
ATOM 6605 C CA . LEU A 1 816 ? 22.242 -1.657 18.875 1.00 92.00 816 LEU A CA 1
ATOM 6606 C C . LEU A 1 816 ? 23.210 -2.357 19.842 1.00 92.00 816 LEU A C 1
ATOM 6608 O O . LEU A 1 816 ? 22.873 -3.406 20.392 1.00 92.00 816 LEU A O 1
ATOM 6612 N N . LEU A 1 817 ? 24.373 -1.759 20.122 1.00 91.19 817 LEU A N 1
ATOM 6613 C CA . LEU A 1 817 ? 25.316 -2.281 21.121 1.00 91.19 817 LEU A CA 1
ATOM 6614 C C . LEU A 1 817 ? 24.690 -2.323 22.519 1.00 91.19 817 LEU A C 1
ATOM 6616 O O . LEU A 1 817 ? 24.775 -3.338 23.211 1.00 91.19 817 LEU A O 1
ATOM 6620 N N . LYS A 1 818 ? 23.995 -1.255 22.926 1.00 90.19 818 LYS A N 1
ATOM 6621 C CA . LYS A 1 818 ? 23.232 -1.249 24.181 1.00 90.19 818 LYS A CA 1
ATOM 6622 C C . LYS A 1 818 ? 22.161 -2.335 24.195 1.00 90.19 818 LYS A C 1
ATOM 6624 O O . LYS A 1 818 ? 21.930 -2.917 25.250 1.00 90.19 818 LYS A O 1
ATOM 6629 N N . LYS A 1 819 ? 21.504 -2.624 23.068 1.00 91.50 819 LYS A N 1
ATOM 6630 C CA . LYS A 1 819 ? 20.474 -3.665 22.979 1.00 91.50 819 LYS A CA 1
ATOM 6631 C C . LYS A 1 819 ? 21.060 -5.055 23.194 1.00 91.50 819 LYS A C 1
ATOM 6633 O O . LYS A 1 819 ? 20.482 -5.821 23.956 1.00 91.50 819 LYS A O 1
ATOM 6638 N N . ILE A 1 820 ? 22.222 -5.336 22.602 1.00 88.88 820 ILE A N 1
ATOM 6639 C CA . ILE A 1 820 ? 22.982 -6.578 22.823 1.00 88.88 820 ILE A CA 1
ATOM 6640 C C . ILE A 1 820 ? 23.386 -6.714 24.300 1.00 88.88 820 ILE A C 1
ATOM 6642 O O . ILE A 1 820 ? 23.323 -7.802 24.862 1.00 88.88 820 ILE A O 1
ATOM 6646 N N . LEU A 1 821 ? 23.730 -5.602 24.955 1.00 90.12 821 LEU A N 1
ATOM 6647 C CA . LEU A 1 821 ? 24.043 -5.549 26.388 1.00 90.12 821 LEU A CA 1
ATOM 6648 C C . LEU A 1 821 ? 22.801 -5.453 27.299 1.00 90.12 821 LEU A C 1
ATOM 6650 O O . LEU A 1 821 ? 22.953 -5.184 28.489 1.00 90.12 821 LEU A O 1
ATOM 6654 N N . PHE A 1 822 ? 21.584 -5.627 26.765 1.00 87.38 822 PHE A N 1
ATOM 6655 C CA . PHE A 1 822 ? 20.305 -5.507 27.487 1.00 87.38 822 PHE A CA 1
ATOM 6656 C C . PHE A 1 822 ? 20.076 -4.155 28.198 1.00 87.38 822 PHE A C 1
ATOM 6658 O O . PHE A 1 822 ? 19.299 -4.062 29.144 1.00 87.38 822 PHE A O 1
ATOM 6665 N N . ARG A 1 823 ? 20.735 -3.085 27.737 1.00 88.31 823 ARG A N 1
ATOM 6666 C CA . ARG A 1 823 ? 20.659 -1.719 28.290 1.00 88.31 823 ARG A CA 1
ATOM 6667 C C . ARG A 1 823 ? 19.835 -0.744 27.449 1.00 88.31 823 ARG A C 1
ATOM 6669 O O . ARG A 1 823 ? 19.518 0.334 27.938 1.00 88.31 823 ARG A O 1
ATOM 6676 N N . SER A 1 824 ? 19.528 -1.073 26.191 1.00 88.94 824 SER A N 1
ATOM 6677 C CA . SER A 1 824 ? 18.736 -0.179 25.333 1.00 88.94 824 SER A CA 1
ATOM 6678 C C . SER A 1 824 ? 17.253 -0.261 25.675 1.00 88.94 824 SER A C 1
ATOM 6680 O O . SER A 1 824 ? 16.675 -1.349 25.760 1.00 88.94 824 SER A O 1
ATOM 6682 N N . THR A 1 825 ? 16.637 0.909 25.797 1.00 89.06 825 THR A N 1
ATOM 6683 C CA . THR A 1 825 ? 15.201 1.088 26.013 1.00 89.06 825 THR A CA 1
ATOM 6684 C C . THR A 1 825 ? 14.397 1.066 24.715 1.00 89.06 825 THR A C 1
ATOM 6686 O O . THR A 1 825 ? 13.175 1.128 24.777 1.00 89.06 825 THR A O 1
ATOM 6689 N N . HIS A 1 826 ? 15.038 0.953 23.550 1.00 92.31 826 HIS A N 1
ATOM 6690 C CA . HIS A 1 826 ? 14.370 0.984 22.248 1.00 92.31 826 HIS A CA 1
ATOM 6691 C C . HIS A 1 826 ? 14.123 -0.419 21.686 1.00 92.31 826 HIS A C 1
ATOM 6693 O O . HIS A 1 826 ? 14.824 -1.394 21.995 1.00 92.31 826 HIS A O 1
ATOM 6699 N N . THR A 1 827 ? 13.087 -0.548 20.867 1.00 92.00 827 THR A N 1
ATOM 6700 C CA . THR A 1 827 ? 12.765 -1.777 20.138 1.00 92.00 827 THR A CA 1
ATOM 6701 C C . THR A 1 827 ? 13.732 -1.992 18.965 1.00 92.00 827 THR A C 1
ATOM 6703 O O . THR A 1 827 ? 14.332 -1.052 18.448 1.00 92.00 827 THR A O 1
ATOM 6706 N N . LEU A 1 828 ? 13.912 -3.246 18.526 1.00 91.12 828 LEU A N 1
ATOM 6707 C CA . LEU A 1 828 ? 14.776 -3.552 17.374 1.00 91.12 828 LEU A CA 1
ATOM 6708 C C . LEU A 1 828 ? 14.342 -2.848 16.073 1.00 91.12 828 LEU A C 1
ATOM 6710 O O . LEU A 1 828 ? 15.233 -2.348 15.390 1.00 91.12 828 LEU A O 1
ATOM 6714 N N . PRO A 1 829 ? 13.037 -2.745 15.732 1.00 90.31 829 PRO A N 1
ATOM 6715 C CA . PRO A 1 829 ? 12.602 -1.947 14.589 1.00 90.31 829 PRO A CA 1
ATOM 6716 C C . PRO A 1 829 ? 13.022 -0.478 14.683 1.00 90.31 829 PRO A C 1
ATOM 6718 O O . PRO A 1 829 ? 13.551 0.059 13.715 1.00 90.31 829 PRO A O 1
ATOM 6721 N N . ALA A 1 830 ? 12.855 0.154 15.852 1.00 89.38 830 ALA A N 1
ATOM 6722 C CA . ALA A 1 830 ? 13.254 1.544 16.060 1.00 89.38 830 ALA A CA 1
ATOM 6723 C C . ALA A 1 830 ? 14.771 1.725 15.880 1.00 89.38 830 ALA A C 1
ATOM 6725 O O . ALA A 1 830 ? 15.208 2.632 15.178 1.00 89.38 830 ALA A O 1
ATOM 6726 N N . ILE A 1 831 ? 15.582 0.815 16.430 1.00 90.06 831 ILE A N 1
ATOM 6727 C CA . ILE A 1 831 ? 17.042 0.820 16.241 1.00 90.06 831 ILE A CA 1
ATOM 6728 C C . ILE A 1 831 ? 17.414 0.618 14.765 1.00 90.06 831 ILE A C 1
ATOM 6730 O O . ILE A 1 831 ? 18.290 1.312 14.252 1.00 90.06 831 ILE A O 1
ATOM 6734 N N . GLY A 1 832 ? 16.745 -0.305 14.071 1.00 87.38 832 GLY A N 1
ATOM 6735 C CA . GLY A 1 832 ? 16.947 -0.537 12.641 1.00 87.38 832 GLY A CA 1
ATOM 6736 C C . GLY A 1 832 ? 16.639 0.704 11.803 1.00 87.38 832 GLY A C 1
ATOM 6737 O O . GLY A 1 832 ? 17.422 1.051 10.922 1.00 87.38 832 GLY A O 1
ATOM 6738 N N . LEU A 1 833 ? 15.554 1.415 12.127 1.00 84.94 833 LEU A N 1
ATOM 6739 C CA . LEU A 1 833 ? 15.196 2.669 11.469 1.00 84.94 833 LEU A CA 1
ATOM 6740 C C . LEU A 1 833 ? 16.223 3.779 11.744 1.00 84.94 833 LEU A C 1
ATOM 6742 O O . LEU A 1 833 ? 16.588 4.482 10.811 1.00 84.94 833 LEU A O 1
ATOM 6746 N N . LEU A 1 834 ? 16.765 3.884 12.964 1.00 85.25 834 LEU A N 1
ATOM 6747 C CA . LEU A 1 834 ? 17.859 4.821 13.276 1.00 85.25 834 LEU A CA 1
ATOM 6748 C C . LEU A 1 834 ? 19.126 4.538 12.461 1.00 85.25 834 LEU A C 1
ATOM 6750 O O . LEU A 1 834 ? 19.815 5.460 12.034 1.00 85.25 834 LEU A O 1
ATOM 6754 N N . ILE A 1 835 ? 19.460 3.260 12.262 1.00 84.75 835 ILE A N 1
ATOM 6755 C CA . ILE A 1 835 ? 20.605 2.868 11.430 1.00 84.75 835 ILE A CA 1
ATOM 6756 C C . ILE A 1 835 ? 20.339 3.230 9.968 1.00 84.75 835 ILE A C 1
ATOM 6758 O O . ILE A 1 835 ? 21.226 3.774 9.315 1.00 84.75 835 ILE A O 1
ATOM 6762 N N . LEU A 1 836 ? 19.127 2.962 9.471 1.00 78.62 836 LEU A N 1
ATOM 6763 C CA . LEU A 1 836 ? 18.719 3.307 8.110 1.00 78.62 836 LEU A CA 1
ATOM 6764 C C . LEU A 1 836 ? 18.753 4.826 7.877 1.00 78.62 836 LEU A C 1
ATOM 6766 O O . LEU A 1 836 ? 19.242 5.265 6.842 1.00 78.62 836 LEU A O 1
ATOM 6770 N N . GLU A 1 837 ? 18.295 5.614 8.850 1.00 75.00 837 GLU A N 1
ATOM 6771 C CA . GLU A 1 837 ? 18.337 7.081 8.838 1.00 75.00 837 GLU A CA 1
ATOM 6772 C C . GLU A 1 837 ? 19.777 7.622 8.864 1.00 75.00 837 GLU A C 1
ATOM 6774 O O . GLU A 1 837 ? 20.075 8.627 8.225 1.00 75.00 837 GLU A O 1
ATOM 6779 N N . ALA A 1 838 ? 20.696 6.941 9.557 1.00 73.94 838 ALA A N 1
ATOM 6780 C CA . ALA A 1 838 ? 22.104 7.331 9.622 1.00 73.94 838 ALA A CA 1
ATOM 6781 C C . ALA A 1 838 ? 22.888 7.063 8.322 1.00 73.94 838 ALA A C 1
ATOM 6783 O O . ALA A 1 838 ? 23.998 7.584 8.163 1.00 73.94 838 ALA A O 1
ATOM 6784 N N . LEU A 1 839 ? 22.359 6.250 7.399 1.00 68.44 839 LEU A N 1
ATOM 6785 C CA . LEU A 1 839 ? 22.967 6.070 6.081 1.00 68.44 839 LEU A CA 1
ATOM 6786 C C . LEU A 1 839 ? 22.790 7.357 5.258 1.00 68.44 839 LEU A C 1
ATOM 6788 O O . LEU A 1 839 ? 21.724 7.964 5.314 1.00 68.44 839 LEU A O 1
ATOM 6792 N N . PRO A 1 840 ? 23.802 7.794 4.480 1.00 58.25 840 PRO A N 1
ATOM 6793 C CA . PRO A 1 840 ? 23.705 9.004 3.668 1.00 58.25 840 PRO A CA 1
ATOM 6794 C C . PRO A 1 840 ? 22.594 8.852 2.624 1.00 58.25 840 PRO A C 1
ATOM 6796 O O . PRO A 1 840 ? 22.790 8.290 1.545 1.00 58.25 840 PRO A O 1
ATOM 6799 N N . ASN A 1 841 ? 21.407 9.345 2.969 1.00 54.22 841 ASN A N 1
ATOM 6800 C CA . ASN A 1 841 ? 20.218 9.219 2.151 1.00 54.22 841 ASN A CA 1
ATOM 6801 C C . ASN A 1 841 ? 20.228 10.358 1.130 1.00 54.22 841 ASN A C 1
ATOM 6803 O O . ASN A 1 841 ? 19.895 11.503 1.436 1.00 54.22 841 ASN A O 1
ATOM 6807 N N . LYS A 1 842 ? 20.687 10.074 -0.092 1.00 51.78 842 LYS A N 1
ATOM 6808 C CA . LYS A 1 842 ? 20.550 11.033 -1.190 1.00 51.78 842 LYS A CA 1
ATOM 6809 C C . LYS A 1 842 ? 19.069 11.103 -1.533 1.00 51.78 842 LYS A C 1
ATOM 6811 O O . LYS A 1 842 ? 18.541 10.135 -2.076 1.00 51.78 842 LYS A O 1
ATOM 6816 N N . TYR A 1 843 ? 18.422 12.232 -1.237 1.00 58.44 843 TYR A N 1
ATOM 6817 C CA . TYR A 1 843 ? 17.099 12.550 -1.769 1.00 58.44 843 TYR A CA 1
ATOM 6818 C C . TYR A 1 843 ? 17.092 12.250 -3.271 1.00 58.44 843 TYR A C 1
ATOM 6820 O O . TYR A 1 843 ? 17.761 12.918 -4.068 1.00 58.44 843 TYR A O 1
ATOM 6828 N N . ASN A 1 844 ? 16.407 11.173 -3.652 1.00 63.50 844 ASN A N 1
ATOM 6829 C CA . ASN A 1 844 ? 16.459 10.684 -5.015 1.00 63.50 844 ASN A CA 1
ATOM 6830 C C . ASN A 1 844 ? 15.345 11.369 -5.810 1.00 63.50 844 ASN A C 1
ATOM 6832 O O . ASN A 1 844 ? 14.248 10.828 -5.964 1.00 63.50 844 ASN A O 1
ATOM 6836 N N . ARG A 1 845 ? 15.656 12.566 -6.337 1.00 68.62 845 ARG A N 1
ATOM 6837 C CA . ARG A 1 845 ? 14.772 13.362 -7.216 1.00 68.62 845 ARG A CA 1
ATOM 6838 C C . ARG A 1 845 ? 14.114 12.518 -8.312 1.00 68.62 845 ARG A C 1
ATOM 6840 O O . ARG A 1 845 ? 12.989 12.795 -8.719 1.00 68.62 845 ARG A O 1
ATOM 6847 N N . ARG A 1 846 ? 14.797 11.470 -8.789 1.00 70.44 846 ARG A N 1
ATOM 6848 C CA . ARG A 1 846 ? 14.267 10.562 -9.808 1.00 70.44 846 ARG A CA 1
ATOM 6849 C C . ARG A 1 846 ? 13.105 9.725 -9.282 1.00 70.44 846 ARG A C 1
ATOM 6851 O O . ARG A 1 846 ? 12.095 9.650 -9.972 1.00 70.44 846 ARG A O 1
ATOM 6858 N N . PHE A 1 847 ? 13.228 9.096 -8.110 1.00 74.69 847 PHE A N 1
ATOM 6859 C CA . PHE A 1 847 ? 12.134 8.299 -7.536 1.00 74.69 847 PHE A CA 1
ATOM 6860 C C . PHE A 1 847 ? 10.968 9.163 -7.083 1.00 74.69 847 PHE A C 1
ATOM 6862 O O . PHE A 1 847 ? 9.827 8.740 -7.223 1.00 74.69 847 PHE A O 1
ATOM 6869 N N . HIS A 1 848 ? 11.248 10.381 -6.632 1.00 77.31 848 HIS A N 1
ATOM 6870 C CA . HIS A 1 848 ? 10.218 11.367 -6.337 1.00 77.31 848 HIS A CA 1
ATOM 6871 C C . HIS A 1 848 ? 9.410 11.742 -7.594 1.00 77.31 848 HIS A C 1
ATOM 6873 O O . HIS A 1 848 ? 8.200 11.528 -7.650 1.00 77.31 848 HIS A O 1
ATOM 6879 N N . SER A 1 849 ? 10.085 12.132 -8.684 1.00 77.69 849 SER A N 1
ATOM 6880 C CA . SER A 1 849 ? 9.431 12.365 -9.984 1.00 77.69 849 SER A CA 1
ATOM 6881 C C . SER A 1 849 ? 8.713 11.118 -10.519 1.00 77.69 849 SER A C 1
ATOM 6883 O O . SER A 1 849 ? 7.654 11.216 -11.141 1.00 77.69 849 SER A O 1
ATOM 6885 N N . LEU A 1 850 ? 9.274 9.928 -10.288 1.00 80.06 850 LEU A N 1
ATOM 6886 C CA . LEU A 1 850 ? 8.663 8.666 -10.692 1.00 80.06 850 LEU A CA 1
ATOM 6887 C C . LEU A 1 850 ? 7.385 8.364 -9.901 1.00 80.06 850 LEU A C 1
ATOM 6889 O O . LEU A 1 850 ? 6.440 7.847 -10.493 1.00 80.06 850 LEU A O 1
ATOM 6893 N N . ALA A 1 851 ? 7.355 8.685 -8.606 1.00 82.50 851 ALA A N 1
ATOM 6894 C CA . ALA A 1 851 ? 6.186 8.524 -7.750 1.00 82.50 851 ALA A CA 1
ATOM 6895 C C . ALA A 1 851 ? 5.046 9.435 -8.210 1.00 82.50 851 ALA A C 1
ATOM 6897 O O . ALA A 1 851 ? 3.934 8.947 -8.380 1.00 82.50 851 ALA A O 1
ATOM 6898 N N . HIS A 1 852 ? 5.332 10.701 -8.533 1.00 84.19 852 HIS A N 1
ATOM 6899 C CA . HIS A 1 852 ? 4.336 11.614 -9.106 1.00 84.1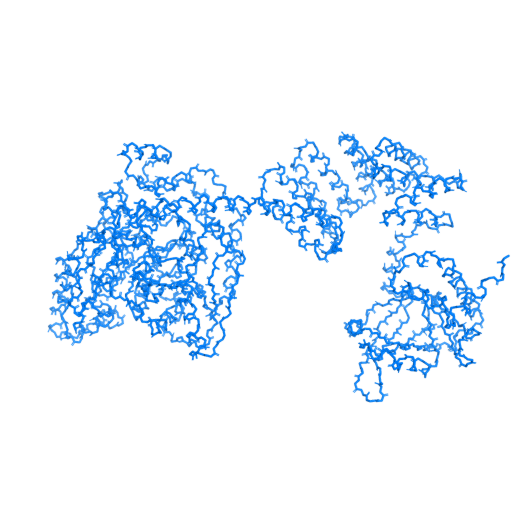9 852 HIS A CA 1
ATOM 6900 C C . HIS A 1 852 ? 3.785 11.123 -10.448 1.00 84.19 852 HIS A C 1
ATOM 6902 O O . HIS A 1 852 ? 2.576 11.040 -10.620 1.00 84.19 852 HIS A O 1
ATOM 6908 N N . LYS A 1 853 ? 4.650 10.678 -11.367 1.00 85.81 853 LYS A N 1
ATOM 6909 C CA . LYS A 1 853 ? 4.190 10.093 -12.641 1.00 85.81 853 LYS A CA 1
ATOM 6910 C C . LYS A 1 853 ? 3.330 8.848 -12.439 1.00 85.81 853 LYS A C 1
ATOM 6912 O O . LYS A 1 853 ? 2.405 8.609 -13.205 1.00 85.81 853 LYS A O 1
ATOM 6917 N N . PHE A 1 854 ? 3.670 8.024 -11.448 1.00 87.81 854 PHE A N 1
ATOM 6918 C CA . PHE A 1 854 ? 2.881 6.842 -11.122 1.00 87.81 854 PHE A CA 1
ATOM 6919 C C . PHE A 1 854 ? 1.539 7.216 -10.483 1.00 87.81 854 PHE A C 1
ATOM 6921 O O . PHE A 1 854 ? 0.535 6.580 -10.781 1.00 87.81 854 PHE A O 1
ATOM 6928 N N . PHE A 1 855 ? 1.505 8.267 -9.664 1.00 88.06 855 PHE A N 1
ATOM 6929 C CA . PHE A 1 855 ? 0.266 8.842 -9.156 1.00 88.06 855 PHE A CA 1
ATOM 6930 C C . PHE A 1 855 ? -0.650 9.304 -10.287 1.00 88.06 855 PHE A C 1
ATOM 6932 O O . PHE A 1 855 ? -1.798 8.873 -10.319 1.00 88.06 855 PHE A O 1
ATOM 6939 N N . ASP A 1 856 ? -0.137 10.073 -11.248 1.00 87.06 856 ASP A N 1
ATOM 6940 C CA . ASP A 1 856 ? -0.930 10.537 -12.391 1.00 87.06 856 ASP A CA 1
ATOM 6941 C C . ASP A 1 856 ? -1.505 9.357 -13.194 1.00 87.06 856 ASP A C 1
ATOM 6943 O O . ASP A 1 856 ? -2.680 9.352 -13.553 1.00 87.06 856 ASP A O 1
ATOM 6947 N N . GLU A 1 857 ? -0.702 8.310 -13.416 1.00 90.38 857 GLU A N 1
ATOM 6948 C CA . GLU A 1 857 ? -1.123 7.082 -14.102 1.00 90.38 857 GLU A CA 1
ATOM 6949 C C . GLU A 1 857 ? -2.280 6.376 -13.372 1.00 90.38 857 GLU A C 1
ATOM 6951 O O . GLU A 1 857 ? -3.271 5.999 -13.999 1.00 90.38 857 GLU A O 1
ATOM 6956 N N . ILE A 1 858 ? -2.183 6.222 -12.047 1.00 92.56 858 ILE A N 1
ATOM 6957 C CA . ILE A 1 858 ? -3.224 5.564 -11.245 1.00 92.56 858 ILE A CA 1
ATOM 6958 C C . ILE A 1 858 ? -4.470 6.435 -11.113 1.00 92.56 858 ILE A C 1
ATOM 6960 O O . ILE A 1 858 ? -5.583 5.916 -11.177 1.00 92.56 858 ILE A O 1
ATOM 6964 N N . GLN A 1 859 ? -4.306 7.747 -10.976 1.00 88.69 859 GLN A N 1
ATOM 6965 C CA . GLN A 1 859 ? -5.425 8.674 -10.897 1.00 88.69 859 GLN A CA 1
ATOM 6966 C C . GLN A 1 859 ? -6.222 8.684 -12.211 1.00 88.69 859 GLN A C 1
ATOM 6968 O O . GLN A 1 859 ? -7.447 8.665 -12.166 1.00 88.69 859 GLN A O 1
ATOM 6973 N N . VAL A 1 860 ? -5.556 8.633 -13.372 1.00 91.69 860 VAL A N 1
ATOM 6974 C CA . VAL A 1 860 ? -6.222 8.499 -14.684 1.00 91.69 860 VAL A CA 1
ATOM 6975 C C . VAL A 1 860 ? -6.910 7.141 -14.830 1.00 91.69 860 VAL A C 1
ATOM 6977 O O . VAL A 1 860 ? -8.029 7.067 -15.333 1.00 91.69 860 VAL A O 1
ATOM 6980 N N . LEU A 1 861 ? -6.262 6.061 -14.384 1.00 93.44 861 LEU A N 1
ATOM 6981 C CA . LEU A 1 861 ? -6.830 4.715 -14.440 1.00 93.44 861 LEU A CA 1
ATOM 6982 C C . LEU A 1 861 ? -8.133 4.615 -13.630 1.00 93.44 861 LEU A C 1
ATOM 6984 O O . LEU A 1 861 ? -9.139 4.105 -14.139 1.00 93.44 861 LEU A O 1
ATOM 6988 N N . LEU A 1 862 ? -8.104 5.096 -12.384 1.00 94.69 862 LEU A N 1
ATOM 6989 C CA . LEU A 1 862 ? -9.240 5.042 -11.468 1.00 94.69 862 LEU A CA 1
ATOM 6990 C C . LEU A 1 862 ? -10.310 6.075 -11.834 1.00 94.69 862 LEU A C 1
ATOM 6992 O O . LEU A 1 862 ? -11.483 5.731 -11.840 1.00 94.69 862 LEU A O 1
ATOM 6996 N N . GLY A 1 863 ? -9.944 7.299 -12.214 1.00 91.81 863 GLY A N 1
ATOM 6997 C CA . GLY A 1 863 ? -10.921 8.353 -12.499 1.00 91.81 863 GLY A CA 1
ATOM 6998 C C . GLY A 1 863 ? -11.914 8.552 -11.344 1.00 91.81 863 GLY A C 1
ATOM 6999 O O . GLY A 1 863 ? -11.551 8.410 -10.173 1.00 91.81 863 GLY A O 1
ATOM 7000 N N . ASP A 1 864 ? -13.170 8.842 -11.691 1.00 92.25 864 ASP A N 1
ATOM 7001 C CA . ASP A 1 864 ? -14.252 9.093 -10.727 1.00 92.25 864 ASP A CA 1
ATOM 7002 C C . ASP A 1 864 ? -15.125 7.860 -10.430 1.00 92.25 864 ASP A C 1
ATOM 7004 O O . ASP A 1 864 ? -15.982 7.901 -9.551 1.00 92.25 864 ASP A O 1
ATOM 7008 N N . ASP A 1 865 ? -14.931 6.765 -11.167 1.00 93.50 865 ASP A N 1
ATOM 7009 C CA . ASP A 1 865 ? -15.784 5.569 -11.164 1.00 93.50 865 ASP A CA 1
ATOM 7010 C C . ASP A 1 865 ? -15.002 4.252 -10.996 1.00 93.50 865 ASP A C 1
ATOM 7012 O O . ASP A 1 865 ? -15.586 3.166 -11.009 1.00 93.50 865 ASP A O 1
ATOM 7016 N N . GLY A 1 866 ? -13.676 4.327 -10.872 1.00 96.00 866 GLY A N 1
ATOM 7017 C CA . GLY A 1 866 ? -12.788 3.175 -10.827 1.00 96.00 866 GLY A CA 1
ATOM 7018 C C . GLY A 1 866 ? -12.455 2.713 -9.413 1.00 96.00 866 GLY A C 1
ATOM 7019 O O . GLY A 1 866 ? -12.104 3.511 -8.540 1.00 96.00 866 GLY A O 1
ATOM 7020 N N . VAL A 1 867 ? -12.491 1.396 -9.207 1.00 97.69 867 VAL A N 1
ATOM 7021 C CA . VAL A 1 867 ? -12.101 0.737 -7.957 1.00 97.69 867 VAL A CA 1
ATOM 7022 C C . VAL A 1 867 ? -11.064 -0.345 -8.232 1.00 97.69 867 VAL A C 1
ATOM 7024 O O . VAL A 1 867 ? -11.283 -1.266 -9.017 1.00 97.69 867 VAL A O 1
ATOM 7027 N N . LEU A 1 868 ? -9.930 -0.260 -7.541 1.00 97.69 868 LEU A N 1
ATOM 7028 C CA . LEU A 1 868 ? -8.880 -1.269 -7.556 1.00 97.69 868 LEU A CA 1
ATOM 7029 C C . LEU A 1 868 ? -8.987 -2.165 -6.317 1.00 97.69 868 LEU A C 1
ATOM 7031 O O . LEU A 1 868 ? -8.801 -1.717 -5.185 1.00 97.69 868 LEU A O 1
ATOM 7035 N N . LEU A 1 869 ? -9.236 -3.450 -6.554 1.00 97.69 869 LEU A N 1
ATOM 7036 C CA . LEU A 1 869 ? -9.135 -4.523 -5.575 1.00 97.69 869 LEU A CA 1
ATOM 7037 C C . LEU A 1 869 ? -7.667 -4.940 -5.452 1.00 97.69 869 LEU A C 1
ATOM 7039 O O . LEU A 1 869 ? -7.063 -5.455 -6.398 1.00 97.69 869 LEU A O 1
ATOM 7043 N N . PHE A 1 870 ? -7.076 -4.679 -4.289 1.00 96.31 870 PHE A N 1
ATOM 7044 C CA . PHE A 1 870 ? -5.652 -4.867 -4.054 1.00 96.31 870 PHE A CA 1
ATOM 7045 C C . PHE A 1 870 ? -5.395 -5.633 -2.749 1.00 96.31 870 PHE A C 1
ATOM 7047 O O . PHE A 1 870 ? -6.143 -5.490 -1.782 1.00 96.31 870 PHE A O 1
ATOM 7054 N N . PRO A 1 871 ? -4.322 -6.424 -2.650 1.00 95.81 871 PRO A N 1
ATOM 7055 C CA . PRO A 1 871 ? -3.993 -7.159 -1.437 1.00 95.81 871 PRO A CA 1
ATOM 7056 C C . PRO A 1 871 ? -3.596 -6.230 -0.294 1.00 95.81 871 PRO A C 1
ATOM 7058 O O . PRO A 1 871 ? -2.809 -5.304 -0.486 1.00 95.81 871 PRO A O 1
ATOM 7061 N N . THR A 1 872 ? -4.103 -6.466 0.919 1.00 96.06 872 THR A N 1
ATOM 7062 C CA . THR A 1 872 ? -3.683 -5.677 2.093 1.00 96.06 872 THR A CA 1
ATOM 7063 C C . THR A 1 872 ? -2.320 -6.115 2.626 1.00 96.06 872 THR A C 1
ATOM 7065 O O . THR A 1 872 ? -1.489 -5.275 2.970 1.00 96.06 872 THR A O 1
ATOM 7068 N N . PHE A 1 873 ? -2.095 -7.427 2.687 1.00 95.25 873 PHE A N 1
ATOM 7069 C CA . PHE A 1 873 ? -0.867 -8.065 3.152 1.00 95.25 873 PHE A CA 1
ATOM 7070 C C . PHE A 1 873 ? -0.750 -9.456 2.488 1.00 95.25 873 PHE A C 1
ATOM 7072 O O . PHE A 1 873 ? -1.786 -10.022 2.115 1.00 95.25 873 PHE A O 1
ATOM 7079 N N . PRO A 1 874 ? 0.464 -10.011 2.295 1.00 92.50 874 PRO A N 1
ATOM 7080 C CA . PRO A 1 874 ? 0.637 -11.239 1.514 1.00 92.50 874 PRO A CA 1
ATOM 7081 C C . PRO A 1 874 ? 0.190 -12.521 2.230 1.00 92.50 874 PRO A C 1
ATOM 7083 O O . PRO A 1 874 ? -0.102 -13.505 1.565 1.00 92.50 874 PRO A O 1
ATOM 7086 N N . GLN A 1 875 ? 0.126 -12.526 3.558 1.00 91.44 875 GLN A N 1
ATOM 7087 C CA . GLN A 1 875 ? -0.157 -13.716 4.369 1.00 91.44 875 GLN A CA 1
ATOM 7088 C C . GLN A 1 875 ? -1.026 -13.358 5.579 1.00 91.44 875 GLN A C 1
ATOM 7090 O O . GLN A 1 875 ? -1.130 -12.189 5.940 1.00 91.44 875 GLN A O 1
ATOM 7095 N N . SER A 1 876 ? -1.603 -14.346 6.254 1.00 93.25 876 SER A N 1
ATOM 7096 C CA . SER A 1 876 ? -2.283 -14.138 7.540 1.00 93.25 876 SER A CA 1
ATOM 7097 C C . SER A 1 876 ? -1.315 -13.657 8.630 1.00 93.25 876 SER A C 1
ATOM 7099 O O . SER A 1 876 ? -0.087 -13.668 8.459 1.00 93.25 876 SER A O 1
ATOM 7101 N N . ALA A 1 877 ? -1.864 -13.255 9.781 1.00 94.12 877 ALA A N 1
ATOM 7102 C CA . ALA A 1 877 ? -1.098 -12.647 10.867 1.00 94.12 877 ALA A CA 1
ATOM 7103 C C . ALA A 1 877 ? 0.173 -13.447 11.247 1.00 94.12 877 ALA A C 1
ATOM 7105 O O . ALA A 1 877 ? 0.084 -14.588 11.724 1.00 94.12 877 ALA A O 1
ATOM 7106 N N . PRO A 1 878 ? 1.383 -12.882 11.040 1.00 92.12 878 PRO A N 1
ATOM 7107 C CA . PRO A 1 878 ? 2.625 -13.561 11.385 1.00 92.12 878 PRO A CA 1
ATOM 7108 C C . PRO A 1 878 ? 2.809 -13.666 12.903 1.00 92.12 878 PRO A C 1
ATOM 7110 O O . PRO A 1 878 ? 2.228 -12.913 13.685 1.00 92.12 878 PRO A O 1
ATOM 7113 N N . VAL A 1 879 ? 3.650 -14.612 13.319 1.00 89.94 879 VAL A N 1
ATOM 7114 C CA . VAL A 1 879 ? 4.069 -14.774 14.721 1.00 89.94 879 VAL A CA 1
ATOM 7115 C C . VAL A 1 879 ? 4.883 -13.550 15.160 1.00 89.94 879 VAL A C 1
ATOM 7117 O O . VAL A 1 879 ? 5.602 -12.968 14.346 1.00 89.94 879 VAL A O 1
ATOM 7120 N N . HIS A 1 880 ? 4.796 -13.158 16.432 1.00 89.88 880 HIS A N 1
ATOM 7121 C CA . HIS A 1 880 ? 5.597 -12.061 16.996 1.00 89.88 880 HIS A CA 1
ATOM 7122 C C . HIS A 1 880 ? 7.079 -12.155 16.615 1.00 89.88 880 HIS A C 1
ATOM 7124 O O . HIS A 1 880 ? 7.651 -13.237 16.620 1.00 89.88 880 HIS A O 1
ATOM 7130 N N . GLY A 1 881 ? 7.727 -11.040 16.265 1.00 83.75 881 GLY A N 1
ATOM 7131 C CA . GLY A 1 881 ? 9.151 -11.012 15.891 1.00 83.75 881 GLY A CA 1
ATOM 7132 C C . GLY A 1 881 ? 9.522 -11.638 14.534 1.00 83.75 881 GLY A C 1
ATOM 7133 O O . GLY A 1 881 ? 10.573 -11.299 13.993 1.00 83.75 881 GLY A O 1
ATOM 7134 N N . TRP A 1 882 ? 8.672 -12.470 13.926 1.00 84.44 882 TRP A N 1
ATOM 7135 C CA . TRP A 1 882 ? 8.860 -12.965 12.554 1.00 84.44 882 TRP A CA 1
ATOM 7136 C C . TRP A 1 882 ? 8.995 -11.836 11.509 1.00 84.44 882 TRP A C 1
ATOM 7138 O O . TRP A 1 882 ? 9.877 -11.927 10.643 1.00 84.44 882 TRP A O 1
ATOM 7148 N N . PRO A 1 883 ? 8.222 -10.728 11.590 1.00 86.69 883 PRO A N 1
ATOM 7149 C CA . PRO A 1 883 ? 8.299 -9.676 10.585 1.00 86.69 883 PRO A CA 1
ATOM 7150 C C . PRO A 1 883 ? 9.626 -8.923 10.533 1.00 86.69 883 PRO A C 1
ATOM 7152 O O . PRO A 1 883 ? 9.959 -8.377 9.488 1.00 86.69 883 PRO A O 1
ATOM 7155 N N . LEU A 1 884 ? 10.413 -8.931 11.614 1.00 83.38 884 LEU A N 1
ATOM 7156 C CA . LEU A 1 884 ? 11.749 -8.328 11.628 1.00 83.38 884 LEU A CA 1
ATOM 7157 C C . LEU A 1 884 ? 12.704 -8.985 10.627 1.00 83.38 884 LEU A C 1
ATOM 7159 O O . LEU A 1 884 ? 13.608 -8.322 10.128 1.00 83.38 884 LEU A O 1
ATOM 7163 N N . ILE A 1 885 ? 12.512 -10.277 10.359 1.00 75.69 885 ILE A N 1
ATOM 7164 C CA . ILE A 1 885 ? 13.458 -11.095 9.597 1.00 75.69 885 ILE A CA 1
ATOM 7165 C C . ILE A 1 885 ? 12.895 -11.430 8.215 1.00 75.69 885 ILE A C 1
ATOM 7167 O O . ILE A 1 885 ? 13.615 -11.399 7.219 1.00 75.69 885 ILE A O 1
ATOM 7171 N N . MET A 1 886 ? 11.607 -11.775 8.154 1.00 76.19 886 MET A N 1
ATOM 7172 C CA . MET A 1 886 ? 11.010 -12.399 6.974 1.00 76.19 886 MET A CA 1
ATOM 7173 C C . MET A 1 886 ? 9.949 -11.532 6.294 1.00 76.19 886 MET A C 1
ATOM 7175 O O . MET A 1 886 ? 9.672 -11.763 5.129 1.00 76.19 886 MET A O 1
ATOM 7179 N N . ASN A 1 887 ? 9.374 -10.512 6.934 1.00 80.62 887 ASN A N 1
ATOM 7180 C CA . ASN A 1 887 ? 8.290 -9.712 6.331 1.00 80.62 887 ASN A CA 1
ATOM 7181 C C . ASN A 1 887 ? 8.559 -8.203 6.417 1.00 80.62 887 ASN A C 1
ATOM 7183 O O . ASN A 1 887 ? 7.627 -7.405 6.386 1.00 80.62 887 ASN A O 1
ATOM 7187 N N . THR A 1 888 ? 9.830 -7.804 6.526 1.00 83.88 888 THR A N 1
ATOM 7188 C CA . THR A 1 888 ? 10.249 -6.436 6.867 1.00 83.88 888 THR A CA 1
ATOM 7189 C C . THR A 1 888 ? 9.617 -5.366 5.979 1.00 83.88 888 THR A C 1
ATOM 7191 O O . THR A 1 888 ? 9.253 -4.314 6.489 1.00 83.88 888 THR A O 1
ATOM 7194 N N . PHE A 1 889 ? 9.452 -5.634 4.680 1.00 88.06 889 PHE A N 1
ATOM 7195 C CA . PHE A 1 889 ? 8.924 -4.675 3.703 1.00 88.06 889 PHE A CA 1
ATOM 7196 C C . PHE A 1 889 ? 7.486 -4.964 3.260 1.00 88.06 889 PHE A C 1
ATOM 7198 O O . PHE A 1 889 ? 6.961 -4.261 2.404 1.00 88.06 889 PHE A O 1
ATOM 7205 N N . ASP A 1 890 ? 6.807 -5.959 3.833 1.00 91.25 890 ASP A N 1
ATOM 7206 C CA . ASP A 1 890 ? 5.466 -6.339 3.369 1.00 91.25 890 ASP A CA 1
ATOM 7207 C C . ASP A 1 890 ? 4.398 -5.285 3.696 1.00 91.25 890 ASP A C 1
ATOM 7209 O O . ASP A 1 890 ? 3.341 -5.255 3.070 1.00 91.25 890 ASP A O 1
ATOM 7213 N N . TYR A 1 891 ? 4.681 -4.349 4.607 1.00 90.94 891 TYR A N 1
ATOM 7214 C CA . TYR A 1 891 ? 3.820 -3.184 4.834 1.00 90.94 891 TYR A CA 1
ATOM 7215 C C . TYR A 1 891 ? 3.641 -2.322 3.568 1.00 90.94 891 TYR A C 1
ATOM 7217 O O . TYR A 1 891 ? 2.679 -1.562 3.472 1.00 90.94 891 TYR A O 1
ATOM 7225 N N . ILE A 1 892 ? 4.520 -2.459 2.565 1.00 93.44 892 ILE A N 1
ATOM 7226 C CA . ILE A 1 892 ? 4.481 -1.704 1.306 1.00 93.44 892 ILE A CA 1
ATOM 7227 C C . ILE A 1 892 ? 3.224 -1.976 0.478 1.00 93.44 892 ILE A C 1
ATOM 7229 O O . ILE A 1 892 ? 2.803 -1.072 -0.242 1.00 93.44 892 ILE A O 1
ATOM 7233 N N . TYR A 1 893 ? 2.557 -3.127 0.641 1.00 95.00 893 TYR A N 1
ATOM 7234 C CA . TYR A 1 893 ? 1.219 -3.343 0.065 1.00 95.00 893 TYR A CA 1
ATOM 7235 C C . TYR A 1 893 ? 0.231 -2.242 0.480 1.00 95.00 893 TYR A C 1
ATOM 7237 O O . TYR A 1 893 ? -0.629 -1.828 -0.295 1.00 95.00 893 TYR A O 1
ATOM 7245 N N . CYS A 1 894 ? 0.367 -1.720 1.697 1.00 95.38 894 CYS A N 1
ATOM 7246 C CA . CYS A 1 894 ? -0.400 -0.573 2.156 1.00 95.38 894 CYS A CA 1
ATOM 7247 C C . CYS A 1 894 ? 0.338 0.751 1.929 1.00 95.38 894 CYS A C 1
ATOM 7249 O O . CYS A 1 894 ? -0.298 1.725 1.521 1.00 95.38 894 CYS A O 1
ATOM 7251 N N . GLY A 1 895 ? 1.653 0.780 2.171 1.00 92.81 895 GLY A N 1
ATOM 7252 C CA . GLY A 1 895 ? 2.481 1.983 2.114 1.00 92.81 895 GLY A CA 1
ATOM 7253 C C . GLY A 1 895 ? 2.476 2.671 0.753 1.00 92.81 895 GLY A C 1
ATOM 7254 O O . GLY A 1 895 ? 2.345 3.891 0.696 1.00 92.81 895 GLY A O 1
ATOM 7255 N N . ILE A 1 896 ? 2.516 1.919 -0.352 1.00 92.62 896 ILE A N 1
ATOM 7256 C CA . ILE A 1 896 ? 2.467 2.527 -1.691 1.00 92.62 896 ILE A CA 1
ATOM 7257 C C . ILE A 1 896 ? 1.178 3.333 -1.907 1.00 92.62 896 ILE A C 1
ATOM 7259 O O . ILE A 1 896 ? 1.211 4.392 -2.516 1.00 92.62 896 ILE A O 1
ATOM 7263 N N . ILE A 1 897 ? 0.059 2.907 -1.321 1.00 94.38 897 ILE A N 1
ATOM 7264 C CA . ILE A 1 897 ? -1.221 3.620 -1.413 1.00 94.38 897 ILE A CA 1
ATOM 7265 C C . ILE A 1 897 ? -1.200 4.929 -0.608 1.00 94.38 897 ILE A C 1
ATOM 7267 O O . ILE A 1 897 ? -1.814 5.907 -1.028 1.00 94.38 897 ILE A O 1
ATOM 7271 N N . ASN A 1 898 ? -0.464 4.988 0.513 1.00 92.31 898 ASN A N 1
ATOM 7272 C CA . ASN A 1 898 ? -0.206 6.256 1.212 1.00 92.31 898 ASN A CA 1
ATOM 7273 C C . ASN A 1 898 ? 0.649 7.188 0.361 1.00 92.31 898 ASN A C 1
ATOM 7275 O O . ASN A 1 898 ? 0.310 8.357 0.244 1.00 92.31 898 ASN A O 1
ATOM 7279 N N . ALA A 1 899 ? 1.719 6.667 -0.249 1.00 89.06 899 ALA A N 1
ATOM 7280 C CA . ALA A 1 899 ? 2.611 7.448 -1.108 1.00 89.06 899 ALA A CA 1
ATOM 7281 C C . ALA A 1 899 ? 1.869 8.084 -2.294 1.00 89.06 899 ALA A C 1
ATOM 7283 O O . ALA A 1 899 ? 2.231 9.169 -2.735 1.00 89.06 899 ALA A O 1
ATOM 7284 N N . LEU A 1 900 ? 0.812 7.422 -2.771 1.00 89.69 900 LEU A N 1
ATOM 7285 C CA . LEU A 1 900 ? -0.083 7.925 -3.809 1.00 89.69 900 LEU A CA 1
ATOM 7286 C C . LEU A 1 900 ? -1.249 8.770 -3.259 1.00 89.69 900 LEU A C 1
ATOM 7288 O O . LEU A 1 900 ? -2.029 9.292 -4.036 1.00 89.69 900 LEU A O 1
ATOM 7292 N N . GLY A 1 901 ? -1.430 8.905 -1.944 1.00 90.38 901 GLY A N 1
ATOM 7293 C CA . GLY A 1 901 ? -2.509 9.720 -1.374 1.00 90.38 901 GLY A CA 1
ATOM 7294 C C . GLY A 1 901 ? -3.930 9.258 -1.737 1.00 90.38 901 GLY A C 1
ATOM 7295 O O . GLY A 1 901 ? -4.842 10.082 -1.779 1.00 90.38 901 GLY A O 1
ATOM 7296 N N . LEU A 1 902 ? -4.139 7.963 -2.002 1.00 93.81 902 LEU A N 1
ATOM 7297 C CA . LEU A 1 902 ? -5.433 7.411 -2.442 1.00 93.81 902 LEU A CA 1
ATOM 7298 C C . LEU A 1 902 ? -6.240 6.856 -1.263 1.00 93.81 902 LEU A C 1
ATOM 7300 O O . LEU A 1 902 ? -5.635 6.220 -0.397 1.00 93.81 902 LEU A O 1
ATOM 7304 N N . PRO A 1 903 ? -7.569 7.044 -1.179 1.00 95.56 903 PRO A N 1
ATOM 7305 C CA . PRO A 1 903 ? -8.395 6.424 -0.146 1.00 95.56 903 PRO A CA 1
ATOM 7306 C C . PRO A 1 903 ? -8.407 4.899 -0.289 1.00 95.56 903 PRO A C 1
ATOM 7308 O O . PRO A 1 903 ? -8.340 4.363 -1.396 1.00 95.56 903 PRO A O 1
ATOM 7311 N N . SER A 1 904 ? -8.465 4.186 0.835 1.00 97.69 904 SER A N 1
ATOM 7312 C CA . SER A 1 904 ? -8.433 2.722 0.826 1.00 97.69 904 SER A CA 1
ATOM 7313 C C . SER A 1 904 ? -9.152 2.108 2.021 1.00 97.69 904 SER A C 1
ATOM 7315 O O . SER A 1 904 ? -8.861 2.448 3.169 1.00 97.69 904 SER A O 1
ATOM 7317 N N . THR A 1 905 ? -10.056 1.168 1.748 1.00 98.56 905 THR A N 1
ATOM 7318 C CA . THR A 1 905 ? -10.811 0.422 2.764 1.00 98.56 905 THR A CA 1
ATOM 7319 C C . THR A 1 905 ? -10.368 -1.027 2.781 1.00 98.56 905 THR A C 1
ATOM 7321 O O . THR A 1 905 ? -10.571 -1.746 1.805 1.00 98.56 905 THR A O 1
ATOM 7324 N N . GLN A 1 906 ? -9.783 -1.476 3.889 1.00 98.31 906 GLN A N 1
ATOM 7325 C CA . GLN A 1 906 ? -9.547 -2.896 4.109 1.00 98.31 906 GLN A CA 1
ATOM 7326 C C . GLN A 1 906 ? -10.851 -3.582 4.547 1.00 98.31 906 GLN A C 1
ATOM 7328 O O . GLN A 1 906 ? -11.601 -3.060 5.371 1.00 98.31 906 GLN A O 1
ATOM 7333 N N . CYS A 1 907 ? -11.088 -4.759 3.972 1.00 98.38 907 CYS A N 1
ATOM 7334 C CA . CYS A 1 907 ? -12.269 -5.591 4.147 1.00 98.38 907 CYS A CA 1
ATOM 7335 C C . CYS A 1 907 ? -11.836 -7.010 4.566 1.00 98.38 907 CYS A C 1
ATOM 7337 O O . CYS A 1 907 ? -10.958 -7.583 3.910 1.00 98.38 907 CYS A O 1
ATOM 7339 N N . PRO A 1 908 ? -12.404 -7.588 5.637 1.00 97.69 908 PRO A N 1
ATOM 7340 C CA . PRO A 1 908 ? -12.178 -8.974 6.021 1.00 97.69 908 PRO A CA 1
ATOM 7341 C C . PRO A 1 908 ? -12.911 -9.942 5.081 1.00 97.69 908 PRO A C 1
ATOM 7343 O O . PRO A 1 908 ? -14.014 -9.658 4.618 1.00 97.69 908 PRO A O 1
ATOM 7346 N N . LEU A 1 909 ? -12.290 -11.093 4.815 1.00 96.44 909 LEU A N 1
ATOM 7347 C CA . LEU A 1 909 ? -12.778 -12.116 3.876 1.00 96.44 909 LEU A CA 1
ATOM 7348 C C . LEU A 1 909 ? -13.025 -13.479 4.544 1.00 96.44 909 LEU A C 1
ATOM 7350 O O . LEU A 1 909 ? -12.986 -14.516 3.886 1.00 96.44 909 LEU A O 1
ATOM 7354 N N . GLY A 1 910 ? -13.236 -13.489 5.860 1.00 94.31 910 GLY A N 1
ATOM 7355 C CA . GLY A 1 910 ? -13.307 -14.712 6.656 1.00 94.31 910 GLY A CA 1
ATOM 7356 C C . GLY A 1 910 ? -11.948 -15.129 7.221 1.00 94.31 910 GLY A C 1
ATOM 7357 O O . GLY A 1 910 ? -11.059 -14.296 7.416 1.00 94.31 910 GLY A O 1
ATOM 7358 N N . LEU A 1 911 ? -11.815 -16.418 7.545 1.00 95.25 911 LEU A N 1
ATOM 7359 C CA . LEU A 1 911 ? -10.639 -16.985 8.207 1.00 95.25 911 LEU A CA 1
ATOM 7360 C C . LEU A 1 911 ? -9.949 -18.028 7.323 1.00 95.25 911 LEU A C 1
ATOM 7362 O O . LEU A 1 911 ? -10.610 -18.759 6.587 1.00 95.25 911 LEU A O 1
ATOM 7366 N N . ASP A 1 912 ? -8.633 -18.121 7.454 1.00 94.00 912 ASP A N 1
ATOM 7367 C CA . ASP A 1 912 ? -7.797 -19.134 6.817 1.00 94.00 912 ASP A CA 1
ATOM 7368 C C . ASP A 1 912 ? -7.856 -20.493 7.541 1.00 94.00 912 ASP A C 1
ATOM 7370 O O . ASP A 1 912 ? -8.488 -20.663 8.593 1.00 94.00 912 ASP A O 1
ATOM 7374 N N . SER A 1 913 ? -7.134 -21.480 7.009 1.00 91.12 913 SER A N 1
ATOM 7375 C CA . SER A 1 913 ? -7.006 -22.810 7.618 1.00 91.12 913 SER A CA 1
ATOM 7376 C C . SER A 1 913 ? -6.429 -22.796 9.047 1.00 91.12 913 SER A C 1
ATOM 7378 O O . SER A 1 913 ? -6.692 -23.708 9.839 1.00 91.12 913 SER A O 1
ATOM 7380 N N . GLN A 1 914 ? -5.691 -21.748 9.429 1.00 88.12 914 GLN A N 1
ATOM 7381 C CA . GLN A 1 914 ? -5.140 -21.524 10.773 1.00 88.12 914 GLN A CA 1
ATOM 7382 C C . GLN A 1 914 ? -6.088 -20.744 11.697 1.00 88.12 914 GLN A C 1
ATOM 7384 O O . GLN A 1 914 ? -5.736 -20.522 12.857 1.00 88.12 914 GLN A O 1
ATOM 7389 N N . HIS A 1 915 ? -7.295 -20.418 11.226 1.00 91.19 915 HIS A N 1
ATOM 7390 C CA . HIS A 1 915 ? -8.316 -19.621 11.911 1.00 91.19 915 HIS A CA 1
ATOM 7391 C C . HIS A 1 915 ? -7.889 -18.162 12.136 1.00 91.19 915 HIS A C 1
ATOM 7393 O O . HIS A 1 915 ? -8.303 -17.530 13.109 1.00 91.19 915 HIS A O 1
ATOM 7399 N N . LEU A 1 916 ? -7.058 -17.632 11.239 1.00 93.94 916 LEU A N 1
ATOM 7400 C CA . LEU A 1 916 ? -6.607 -16.247 11.219 1.00 93.94 916 LEU A CA 1
ATOM 7401 C C . LEU A 1 916 ? -7.310 -15.465 10.104 1.00 93.94 916 LEU A C 1
ATOM 7403 O O . LEU A 1 916 ? -7.639 -16.044 9.071 1.00 93.94 916 LEU A O 1
ATOM 7407 N N . PRO A 1 917 ? -7.529 -14.154 10.275 1.00 96.69 917 PRO A N 1
ATOM 7408 C CA . PRO A 1 917 ? -8.224 -13.357 9.274 1.00 96.69 917 PRO A CA 1
ATOM 7409 C C . PRO A 1 917 ? -7.521 -13.260 7.918 1.00 96.69 917 PRO A C 1
ATOM 7411 O O . PRO A 1 917 ? -6.310 -13.047 7.842 1.00 96.69 917 PRO A O 1
ATOM 7414 N N . LEU A 1 918 ? -8.335 -13.325 6.864 1.00 97.12 918 LEU A N 1
ATOM 7415 C CA . LEU A 1 918 ? -7.996 -12.965 5.488 1.00 97.12 918 LEU A CA 1
ATOM 7416 C C . LEU A 1 918 ? -8.593 -11.594 5.149 1.00 97.12 918 LEU A C 1
ATOM 7418 O O . LEU A 1 918 ? -9.515 -11.113 5.816 1.00 97.12 918 LEU A O 1
ATOM 7422 N N . GLY A 1 919 ? -8.105 -10.947 4.091 1.00 96.62 919 GLY A N 1
ATOM 7423 C CA . GLY A 1 919 ? -8.582 -9.604 3.761 1.00 96.62 919 GLY A CA 1
ATOM 7424 C C . GLY A 1 919 ? -8.084 -9.014 2.450 1.00 96.62 919 GLY A C 1
ATOM 7425 O O . GLY A 1 919 ? -7.053 -9.416 1.917 1.00 96.62 919 GLY A O 1
ATOM 7426 N N . ILE A 1 920 ? -8.807 -8.022 1.945 1.00 97.44 920 ILE A N 1
ATOM 7427 C CA . ILE A 1 920 ? -8.499 -7.280 0.716 1.00 97.44 920 ILE A CA 1
ATOM 7428 C C . ILE A 1 920 ? -8.703 -5.788 0.963 1.00 97.44 920 ILE A C 1
ATOM 7430 O O . ILE A 1 920 ? -9.517 -5.413 1.801 1.00 97.44 920 ILE A O 1
ATOM 7434 N N . GLN A 1 921 ? -7.970 -4.922 0.268 1.00 97.56 921 GLN A N 1
ATOM 7435 C CA . GLN A 1 921 ? -8.208 -3.481 0.306 1.00 97.56 921 GLN A CA 1
ATOM 7436 C C . GLN A 1 921 ? -8.810 -2.989 -1.013 1.00 97.56 921 GLN A C 1
ATOM 7438 O O . GLN A 1 921 ? -8.348 -3.351 -2.093 1.00 97.56 921 GLN A O 1
ATOM 7443 N N . CYS A 1 922 ? -9.834 -2.150 -0.906 1.00 98.00 922 CYS A N 1
ATOM 7444 C CA . CYS A 1 922 ? -10.493 -1.492 -2.028 1.00 98.00 922 CYS A CA 1
ATOM 7445 C C . CYS A 1 922 ? -9.984 -0.057 -2.116 1.00 98.00 922 CYS A C 1
ATOM 7447 O O . CYS A 1 922 ? -10.097 0.684 -1.140 1.00 98.00 922 CYS A O 1
ATOM 7449 N N . ILE A 1 923 ? -9.428 0.327 -3.262 1.00 97.75 923 ILE A N 1
ATOM 7450 C CA . ILE A 1 923 ? -8.797 1.631 -3.493 1.00 97.75 923 ILE A CA 1
ATOM 7451 C C . ILE A 1 923 ? -9.581 2.372 -4.574 1.00 97.75 923 ILE A C 1
ATOM 7453 O O . ILE A 1 923 ? -9.917 1.778 -5.595 1.00 97.75 923 ILE A O 1
ATOM 7457 N N . ALA A 1 924 ? -9.839 3.661 -4.371 1.00 96.50 924 ALA A N 1
ATOM 7458 C CA . ALA A 1 924 ? -10.491 4.526 -5.355 1.00 96.50 924 ALA A CA 1
ATOM 7459 C C . ALA A 1 924 ? -9.643 5.774 -5.635 1.00 96.50 924 ALA A C 1
ATOM 7461 O O . ALA A 1 924 ? -8.621 6.001 -4.981 1.00 96.50 924 ALA A O 1
ATOM 7462 N N . GLY A 1 925 ? -10.064 6.575 -6.616 1.00 93.12 925 GLY A N 1
ATOM 7463 C CA . GLY A 1 925 ? -9.473 7.884 -6.884 1.00 93.12 925 GLY A CA 1
ATOM 7464 C C . GLY A 1 925 ? -9.576 8.822 -5.676 1.00 93.12 925 GLY A C 1
ATOM 7465 O O . GLY A 1 925 ? -10.459 8.687 -4.823 1.00 93.12 925 GLY A O 1
ATOM 7466 N N . ARG A 1 926 ? -8.656 9.787 -5.580 1.00 90.06 926 ARG A N 1
ATOM 7467 C CA . ARG A 1 926 ? -8.649 10.763 -4.479 1.00 90.06 926 ARG A CA 1
ATOM 7468 C C . ARG A 1 926 ? -9.979 11.530 -4.390 1.00 90.06 926 ARG A C 1
ATOM 7470 O O . ARG A 1 926 ? -10.438 12.066 -5.389 1.00 90.06 926 ARG A O 1
ATOM 7477 N N . GLY A 1 927 ? -10.557 11.608 -3.189 1.00 88.31 927 GLY A N 1
ATOM 7478 C CA . GLY A 1 927 ? -11.849 12.256 -2.915 1.00 88.31 927 GLY A CA 1
ATOM 7479 C C . GLY A 1 927 ? -13.073 11.347 -3.081 1.00 88.31 927 GLY A C 1
ATOM 7480 O O . GLY A 1 927 ? -14.158 11.711 -2.630 1.00 88.31 927 GLY A O 1
ATOM 7481 N N . HIS A 1 928 ? -12.903 10.149 -3.655 1.00 92.44 928 HIS A N 1
ATOM 7482 C CA . HIS A 1 928 ? -13.980 9.188 -3.930 1.00 92.44 928 HIS A CA 1
ATOM 7483 C C . HIS A 1 928 ? -14.083 8.079 -2.874 1.00 92.44 928 HIS A C 1
ATOM 7485 O O . HIS A 1 928 ? -14.366 6.919 -3.181 1.00 92.44 928 HIS A O 1
ATOM 7491 N N . ASP A 1 929 ? -13.871 8.428 -1.603 1.00 95.06 929 ASP A N 1
ATOM 7492 C CA . ASP A 1 929 ? -13.909 7.513 -0.455 1.00 95.06 929 ASP A CA 1
ATOM 7493 C C . ASP A 1 929 ? -15.200 6.669 -0.429 1.00 95.06 929 ASP A C 1
ATOM 7495 O O . ASP A 1 929 ? -15.136 5.463 -0.164 1.00 95.06 929 ASP A O 1
ATOM 7499 N N . LYS A 1 930 ? -16.341 7.268 -0.820 1.00 95.06 930 LYS A N 1
ATOM 7500 C CA . LYS A 1 930 ? -17.664 6.621 -0.922 1.00 95.06 930 LYS A CA 1
ATOM 7501 C C . LYS A 1 930 ? -17.642 5.315 -1.721 1.00 95.06 930 LYS A C 1
ATOM 7503 O O . LYS A 1 930 ? -18.313 4.359 -1.341 1.00 95.06 930 LYS A O 1
ATOM 7508 N N . LEU A 1 931 ? -16.843 5.243 -2.792 1.00 96.50 931 LEU A N 1
ATOM 7509 C CA . LEU A 1 931 ? -16.779 4.060 -3.653 1.00 96.50 931 LEU A CA 1
ATOM 7510 C C . LEU A 1 931 ? -16.176 2.880 -2.896 1.00 96.50 931 LEU A C 1
ATOM 7512 O O . LEU A 1 931 ? -16.711 1.775 -2.929 1.00 96.50 931 LEU A O 1
ATOM 7516 N N . THR A 1 932 ? -15.092 3.125 -2.157 1.00 96.94 932 THR A N 1
ATOM 7517 C CA . THR A 1 932 ? -14.435 2.073 -1.371 1.00 96.94 932 THR A CA 1
ATOM 7518 C C . THR A 1 932 ? -15.323 1.573 -0.232 1.00 96.94 932 THR A C 1
ATOM 7520 O O . THR A 1 932 ? -15.271 0.391 0.095 1.00 96.94 932 THR A O 1
ATOM 7523 N N . LEU A 1 933 ? -16.153 2.449 0.347 1.00 97.12 933 LEU A N 1
ATOM 7524 C CA . LEU A 1 933 ? -17.100 2.098 1.406 1.00 97.12 933 LEU A CA 1
ATOM 7525 C C . LEU A 1 933 ? -18.277 1.276 0.866 1.00 97.12 933 LEU A C 1
ATOM 7527 O O . LEU A 1 933 ? -18.629 0.258 1.459 1.00 97.12 933 LEU A O 1
ATOM 7531 N N . ALA A 1 934 ? -18.838 1.663 -0.282 1.00 96.94 934 ALA A N 1
ATOM 7532 C CA . ALA A 1 934 ? -19.920 0.923 -0.931 1.00 96.94 934 ALA A CA 1
ATOM 7533 C C . ALA A 1 934 ? -19.470 -0.481 -1.371 1.00 96.94 934 ALA A C 1
ATOM 7535 O O . ALA A 1 934 ? -20.176 -1.466 -1.156 1.00 96.94 934 ALA A O 1
ATOM 7536 N N . VAL A 1 935 ? -18.259 -0.595 -1.927 1.00 97.38 935 VAL A N 1
ATOM 7537 C CA . VAL A 1 935 ? -17.667 -1.894 -2.285 1.00 97.38 935 VAL A CA 1
ATOM 7538 C C . VAL A 1 935 ? -17.397 -2.741 -1.040 1.00 97.38 935 VAL A C 1
ATOM 7540 O O . VAL A 1 935 ? -17.664 -3.941 -1.060 1.00 97.38 935 VAL A O 1
ATOM 7543 N N . ALA A 1 936 ? -16.939 -2.140 0.062 1.00 97.81 936 ALA A N 1
ATOM 7544 C CA . ALA A 1 936 ? -16.770 -2.855 1.325 1.00 97.81 936 ALA A CA 1
ATOM 7545 C C . ALA A 1 936 ? -18.096 -3.434 1.845 1.00 97.81 936 ALA A C 1
ATOM 7547 O O . ALA A 1 936 ? -18.115 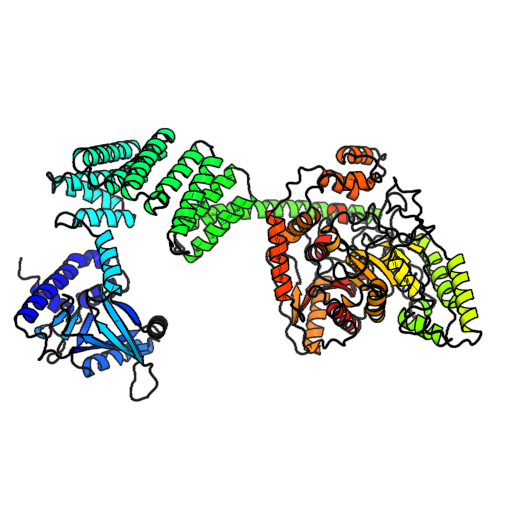-4.578 2.296 1.00 97.81 936 ALA A O 1
ATOM 7548 N N . GLN A 1 937 ? -19.198 -2.683 1.733 1.00 97.06 937 GLN A N 1
ATOM 7549 C CA . GLN A 1 937 ? -20.546 -3.145 2.084 1.00 97.06 937 GLN A CA 1
ATOM 7550 C C . GLN A 1 937 ? -20.960 -4.392 1.294 1.00 97.06 937 GLN A C 1
ATOM 7552 O O . GLN A 1 937 ? -21.484 -5.348 1.863 1.00 97.06 937 GLN A O 1
ATOM 7557 N N . GLU A 1 938 ? -20.697 -4.404 -0.011 1.00 97.00 938 GLU A N 1
ATOM 7558 C CA . GLU A 1 938 ? -20.983 -5.560 -0.863 1.00 97.00 938 GLU A CA 1
ATOM 7559 C C . GLU A 1 938 ? -20.099 -6.766 -0.509 1.00 97.00 938 GLU A C 1
ATOM 7561 O O . GLU A 1 938 ? -20.586 -7.895 -0.445 1.00 97.00 938 GLU A O 1
ATOM 7566 N N . ILE A 1 939 ? -18.817 -6.538 -0.200 1.00 97.44 939 ILE A N 1
ATOM 7567 C CA . ILE A 1 939 ? -17.905 -7.597 0.257 1.00 97.44 939 ILE A CA 1
ATOM 7568 C C . ILE A 1 939 ? -18.373 -8.191 1.590 1.00 97.44 939 ILE A C 1
ATOM 7570 O O . ILE A 1 939 ? -18.333 -9.409 1.753 1.00 97.44 939 ILE A O 1
ATOM 7574 N N . GLU A 1 940 ? -18.842 -7.372 2.534 1.00 97.31 940 GLU A N 1
ATOM 7575 C CA . GLU A 1 940 ? -19.397 -7.861 3.802 1.00 97.31 940 GLU A CA 1
ATOM 7576 C C . GLU A 1 940 ? -20.587 -8.797 3.569 1.00 97.31 940 GLU A C 1
ATOM 7578 O O . GLU A 1 940 ? -20.639 -9.878 4.156 1.00 97.31 940 GLU A O 1
ATOM 7583 N N . GLN A 1 941 ? -21.508 -8.419 2.677 1.00 95.06 941 GLN A N 1
ATOM 7584 C CA . GLN A 1 941 ? -22.675 -9.236 2.336 1.00 95.06 941 GLN A CA 1
ATOM 7585 C C . GLN A 1 941 ? -22.289 -10.561 1.669 1.00 95.06 941 GLN A C 1
ATOM 7587 O O . GLN A 1 941 ? -22.920 -11.584 1.932 1.00 95.06 941 GLN A O 1
ATOM 7592 N N . ALA A 1 942 ? -21.264 -10.548 0.816 1.00 94.75 942 ALA A N 1
ATOM 7593 C CA . ALA A 1 942 ? -20.819 -11.719 0.067 1.00 94.75 942 ALA A CA 1
ATOM 7594 C C . ALA A 1 942 ? -19.988 -12.698 0.911 1.00 94.75 942 ALA A C 1
ATOM 7596 O O . ALA A 1 942 ? -20.160 -13.911 0.813 1.00 94.75 942 ALA A O 1
ATOM 7597 N N . MET A 1 943 ? -19.083 -12.166 1.736 1.00 94.00 943 MET A N 1
ATOM 7598 C CA . MET A 1 943 ? -18.028 -12.936 2.409 1.00 94.00 943 MET A CA 1
ATOM 7599 C C . MET A 1 943 ? -18.265 -13.103 3.916 1.00 94.00 943 MET A C 1
ATOM 7601 O O . MET A 1 943 ? -17.542 -13.846 4.575 1.00 94.00 943 MET A O 1
ATOM 7605 N N . GLY A 1 944 ? -19.266 -12.423 4.483 1.00 89.19 944 GLY A N 1
ATOM 7606 C CA . GLY A 1 944 ? -19.661 -12.541 5.890 1.00 89.19 944 GLY A CA 1
ATOM 7607 C C . GLY A 1 944 ? -18.914 -11.625 6.868 1.00 89.19 944 GLY A C 1
ATOM 7608 O O . GLY A 1 944 ? -19.240 -11.628 8.053 1.00 89.19 944 GLY A O 1
ATOM 7609 N N . GLY A 1 945 ? -17.948 -10.829 6.398 1.00 93.00 945 GLY A N 1
ATOM 7610 C CA . GLY A 1 945 ? -17.300 -9.779 7.189 1.00 93.00 945 GLY A CA 1
ATOM 7611 C C . GLY A 1 945 ? -16.495 -10.281 8.397 1.00 93.00 945 GLY A C 1
ATOM 7612 O O . GLY A 1 945 ? -15.729 -11.244 8.306 1.00 93.00 945 GLY A O 1
ATOM 7613 N N . TRP A 1 946 ? -16.620 -9.578 9.528 1.00 95.94 946 TRP A N 1
ATOM 7614 C CA . TRP A 1 946 ? -15.921 -9.914 10.774 1.00 95.94 946 TRP A CA 1
ATOM 7615 C C . TRP A 1 946 ? -16.407 -11.245 11.367 1.00 95.94 946 TRP A C 1
ATOM 7617 O O . TRP A 1 946 ? -17.605 -11.498 11.502 1.00 95.94 946 TRP A O 1
ATOM 7627 N N . VAL A 1 947 ? -15.460 -12.076 11.810 1.00 94.75 947 VAL A N 1
ATOM 7628 C CA . VAL A 1 947 ? -15.737 -13.362 12.462 1.00 94.75 947 VAL A CA 1
ATOM 7629 C C . VAL A 1 947 ? -15.277 -13.315 13.913 1.00 94.75 947 VAL A C 1
ATOM 7631 O O . VAL A 1 947 ? -14.115 -13.075 14.200 1.00 94.75 947 VAL A O 1
ATOM 7634 N N . GLN A 1 948 ? -16.171 -13.613 14.853 1.00 92.25 948 GLN A N 1
ATOM 7635 C CA . GLN A 1 948 ? -15.830 -13.634 16.276 1.00 92.25 948 GLN A CA 1
ATOM 7636 C C . GLN A 1 948 ? -14.634 -14.568 16.598 1.00 92.25 948 GLN A C 1
ATOM 7638 O O . GLN A 1 948 ? -14.730 -15.767 16.315 1.00 92.25 948 GLN A O 1
ATOM 7643 N N . PRO A 1 949 ? -13.580 -14.083 17.295 1.00 87.44 949 PRO A N 1
ATOM 7644 C CA . PRO A 1 949 ? -12.394 -14.889 17.628 1.00 87.44 949 PRO A CA 1
ATOM 7645 C C . PRO A 1 949 ? -12.666 -16.099 18.542 1.00 87.44 949 PRO A C 1
ATOM 7647 O O . PRO A 1 949 ? -12.023 -17.141 18.423 1.00 87.44 949 PRO A O 1
ATOM 7650 N N . SER A 1 950 ? -13.656 -15.994 19.438 1.00 76.94 950 SER A N 1
ATOM 7651 C CA . SER A 1 950 ? -14.006 -17.040 20.411 1.00 76.94 950 SER A CA 1
ATOM 7652 C C . SER A 1 950 ? -15.505 -17.320 20.421 1.00 76.94 950 SER A C 1
ATOM 7654 O O . SER A 1 950 ? -16.238 -16.698 21.193 1.00 76.94 950 SER A O 1
ATOM 7656 N N . ARG A 1 951 ? -15.983 -18.239 19.574 1.00 64.69 951 ARG A N 1
ATOM 7657 C CA . ARG A 1 951 ? -17.386 -18.700 19.595 1.00 64.69 951 ARG A CA 1
ATOM 7658 C C . ARG A 1 951 ? -17.627 -19.662 20.764 1.00 64.69 951 ARG A C 1
ATOM 7660 O O . ARG A 1 951 ? -16.770 -20.497 21.059 1.00 64.69 951 ARG A O 1
ATOM 7667 N N . MET A 1 952 ? -18.796 -19.576 21.407 1.00 55.78 952 MET A N 1
ATOM 7668 C CA . MET A 1 952 ? -19.270 -20.685 22.241 1.00 55.78 952 MET A CA 1
ATOM 7669 C C . MET A 1 952 ? -19.448 -21.905 21.333 1.00 55.78 952 MET A C 1
ATOM 7671 O O . MET A 1 952 ? -19.978 -21.768 20.229 1.00 55.78 952 MET A O 1
ATOM 7675 N N . LYS A 1 953 ? -18.973 -23.082 21.756 1.00 44.09 953 LYS A N 1
ATOM 7676 C CA . LYS A 1 953 ? -19.393 -24.320 21.097 1.00 44.09 953 LYS A CA 1
ATOM 7677 C C . LYS A 1 953 ? -20.903 -24.415 21.304 1.00 44.09 953 LYS A C 1
ATOM 7679 O O . LYS A 1 953 ? -21.346 -24.457 22.446 1.00 44.09 953 LYS A O 1
ATOM 7684 N N . CYS A 1 954 ? -21.671 -24.352 20.224 1.00 35.06 954 CYS A N 1
ATOM 7685 C CA . CYS A 1 954 ? -23.032 -24.860 20.254 1.00 35.06 954 CYS A CA 1
ATOM 7686 C C . CYS A 1 954 ? -22.900 -26.383 20.351 1.00 35.06 954 CYS A C 1
ATOM 7688 O O . CYS A 1 954 ? -22.248 -26.970 19.484 1.00 35.06 954 CYS A O 1
ATOM 7690 N N . ASP A 1 955 ? -23.398 -26.959 21.445 1.00 29.19 955 ASP A N 1
ATOM 7691 C CA . ASP A 1 955 ? -23.545 -28.410 21.605 1.00 29.19 955 ASP A CA 1
ATOM 7692 C C . ASP A 1 955 ? -24.535 -28.989 20.584 1.00 29.19 955 ASP A C 1
ATOM 7694 O O . ASP A 1 955 ? -25.504 -28.271 20.227 1.00 29.19 955 ASP A O 1
#

Secondary structure (DSSP, 8-state):
-TTSSHHHHHHHHS-SHHHHHHHHHHHHT-HHHHHHTHHHHHHHHHHHHHHHHHHHHTT-S-STTPPEEEEEEEEE-HHHHHHHHH-TT-EEE-SS-EEEES-HHHHHHHHT-HHHHTTTPEEEEEEEEE-TT---S-EEE-GGG-SSTT--EEEEPTT-EEEEEEEE---STT--SEEEEEEEPPTTSHHHHHHHHHHHHTTTT--TTSHHHHHHHHHHHTT-HHHHHTTHHHHHHH-TT-HHHHHHHHHHHHHHHHHTT-HHHHHHHHHHHHHHHHHH-TT-HHHHHHHHHHHHHHHHHTT-HHHHHHHHHHHHHHHHHHHS-TT-GGGHHHHHHHHHHHHHTT-HHHHHHHHHHHHHHHHHTT--TT-THHHHHHHHHHHHHHHTT-HHHHHHHHHHHHHHHHHHS-TT-HHHHHHHHHHHHHHHHHHHHHHHHHHHHHHHHHHHHHHHHHHHTT--PPPPPP--GGGGS-HHHHHHHHHTTSS-HHHHHHHHHHHHHHHHHHH--EEEE-HHHHHHHHHHHHHHHHTT----GGGSTTT-TTTT-EEEEETTB--TTSB--TT-GGGTT-B--S--HHHHHHHHTT-EEEEEE---GGG-SSS-EETTTEEPBPSS-TTBB--SSSHHHHHHHHTTS-SEEEEEESSSTTHHHHHHTTSEEEEPPTTTS--TTBSSPP-STTHHHH-EEEEEESSHHHHHHHHHHHHHHHHGGGSTTTTSPP-GGGSEEEE-S----TTSPPPPHHHHHHHHHHHHHHHHHH----PBP--GGGGGHHHHHHHHHT-STTTTSHHHHHHTTTS----HHHHHHHHHTT---S-HHHHHHHHHHHS-----HHHHHHHHHHHHHHHHHHTTTEEEEEES-SSS-PBTTGGGTT-TTTTHHHHHHHHTT--EEEEEEEE-TTS-EEEEEEEESTT-HHHHHHHHHHHHHHH-----SS-----

pLDDT: mean 81.94, std 14.83, range [29.19, 98.69]

Radius of gyration: 41.05 Å; chains: 1; bounding box: 90×57×120 Å

Sequence (955 aa):
MHLGAEFALWWYSKENFFFSSVNKALRTFDRDTIITFRVFSRDIGELLHQDFLLQRDQGKLWENGEDIFVYRGQTISPDVLNWISGNEDELVSFTNFVSTSRKREVGTFFAESTQAISQGLEPALFEMRLSTRQPIKPFADVSMYSQFSNEDEILFMIGIIFRIDKVIKREKPEMPYTLVRLSLIGNADYDMREVVDHLKATRINATYNNQLANFASILEEMSEYGKAECYYPKLMNQISNDKSVHAACLDGHGTIALRNGKYADAIMYETEAVEIYENHEPRDLLHLAKKYNNLGMAYGASGNPSTARFHFQRSNELKYSLFHNDRHIDMADTFDNFGNCYEIENDFDQAEENFHRALAIRIGNNMPRRHPDFVKNYMSLGNVYGNKKMFEQVVLYHQKALDLARDVLPFDHPLLGLIYLFCCAMDKTLKFIAFILWIIRSFLSIWIRLGFRLIYGNQKFKLPPITNQILLQPATVIAKRIRQRQVTVYEVVRAYVDRIKVIQPYLNVYVDERFEQALNEAREIDEILDNGKPLSDQWSEEQAPFLGVPFAIKESMQFPGFHNSTGIVARKNFISTETAKSVENMLKSGAILLCNTNVSEGCMWFESRNSLYGTTNNPYDLTRIVGGSSGGAGCIVSAAGVPFAVGADVGGSIRLPSFMNGIFGHKTSPDIVPNDGQYPPHKDHHQKYLLATGPMCRYTCDLQPMLRVLAGSENIHKLIDIDTPVDLSKLRYFYIDEMDAYFVNKIDEEQKLAHRQVVEHFENKYKIHIPRLRLNRLRYAVSLWSAMMVDGELSSRDFSLTLCNNTAYINGYHELLKKILFRSTHTLPAIGLLILEALPNKYNRRFHSLAHKFFDEIQVLLGDDGVLLFPTFPQSAPVHGWPLIMNTFDYIYCGIINALGLPSTQCPLGLDSQHLPLGIQCIAGRGHDKLTLAVAQEIEQAMGGWVQPSRMKCD